Protein AF-0000000086144137 (afdb_homodimer)

Foldseek 3Di:
DDPDDDDDVVVPPPPPLVLVVLVVLQVVQQPPCCCPVPDPFRDHFFFDALLFQPAFEEEEEAQALLLLLLLQVLVVPHPNYHYAYEAQAQAHHALLVQQDAAQAWAQAQVQLAAAPVDGDLPAFFRIHHSVVNSVRSRVSSVVRVSVVRYDYNWAWFAWAADPVQQKIWTWIAHPVGDIDIDMTNFYEYANAFFHADDDDDAAAQVAAAFAEAESSGDDPPDDQALFEEEEEDDDQSCLRNLLVSLPHHNHFYEYAAQAADFAAARPPVVLCVVQVCDLVRTDDPVSSVCVVVPVVSVVVSSVVSQVVQLPQQCLFFPPDPSVVVRQVVSLVVLCVLLVLPNVVSVLRDDPFTPLLADYGNSRRRSNSCNDPRHDYHNFDFNHAHHQATAGPVGDGDGGNYYYYHPGRLGLADDPHFHAFPPRDTQCNVQVFASQAALQFADQGHKSYTYQQHWQQAASTGRSSLSSSLSSVLSSVVVSCCRLQQFSTKHFDNVNSVVVQVVQQVLSVRTSNQTPDFYQQAATRRSHGHNGGTNHHSDGPVVSSVVSNDDPRVRMDTHHDADPVRGDDDSCNSNGSVHHPLSNDPDRDPCSVPVCPDPVNCVPPPDDADPDDSVPDVPCVVPPDDD/DDPDDDDDVVVPPPPPLVLVVLVVLQVVQQPPCPCPPPDPFRDHFFFDALLFQPAFEEEEEAQALLLLLLLQVLVVPHPNYHYAYEAQAQAHHQLLVQQDAAQAWAQAQVQLADAPVDGDLPAFFRIHHSVVNSVRSRVSSVVRVSVVRYDYNWAWFAWAADPVQQKIWTWIAHPVGDIDIDMTNFYEYANAFFHADDDDDAAPQVAAAFAEAESSGDDPPDDQALFEEEEEDDDQSSLRNLQRSLPHHNHFYEYAAQAADFAAARPPVVLCVVQVCPLVRTRDPVSSVCVVVPVVSVVVSSVVSQVVQLPQQCLFFPPDPSVVVRQVVSLVVLCVLLVLPNVVSVLRDDPFTPLLADYGNSRRRSNSCNDPRHDYHNFDFNHAHHQATAGPVGDGDGGNYYYYHPGRLGLADDPHFHAFPPRDTQCRVQVFASQAALQFADQGHKSYTYQQHWQQAASTGRSSLSSSLSSVLSSVVVSCCRLQQFSTKHFDNVNSVVVQVVQQVLSVRTSNQPPDFYQQAATRHSHGHNGGTNHHSDGPVVSSVVSNYDPRVRMDTHHDADPVRGDDDSCNSNGSVHHPLSNDPDRDPCSVPVCPDPVNCVPPPDDADPDDSVPDVPCVVPPDDD

Sequence (1252 aa):
MSAVPGLPEGLIHPPPNNVEAAKTHLGRSQNADWQIEHIEDVWHLHDVPVENQRKMRVIVIGAGYSGVYCGIRIPERLRNCELVIYEKNAGIGGTWYENRYPGAACDIPSHSYQFSFNPRHDWSSLYAPSWEIREYIEDTAKEYGADRFVKLQHEVTECRWSQDLGKWFIKVKKSDGTVLEDSGDVLVSARGLLNTMQWPKIPEFERFEGEVMHSAAFNETYDFRNKRVGIIGSGSSAIQIVPQLQKILGAQLACFIRSKTWISPPFGQRVADEYNLGDGLVIPKEQIAQFESDPKAWFEFRTKIEADANNIHASTLKGTVMQKSAQEMFEQTMKARLAKKPEYYDLLKPNFAPGCRRLTPGPGFLEALVEDNVELIHSGIARMERNGAVTEDGRLHELDALVCATGFYASAAPPFPVVGLEGRTLQEHWHDRAYNYLSLATDNLPNHFFMLGPNGAIAEGSLTMMIESTGDYICKAIRKLQKDNLKSMVVKPRLVRDFTRYCDAYFEGTVFKDNCRSWYRKNGRGMPSEHVTGLWPGSTIHCIEALRSPRWEDYEYEYLPEENGAEVNQMAWLGNGWSVNQLSEQVRDIDLSYYLYPEFQERYFGTPMGGRPEEGEHYRIRPWSYMSAVPGLPEGLIHPPPNNVEAAKTHLGRSQNADWQIEHIEDVWHLHDVPVENQRKMRVIVIGAGYSGVYCGIRIPERLRNCELVIYEKNAGIGGTWYENRYPGAACDIPSHSYQFSFNPRHDWSSLYAPSWEIREYIEDTAKEYGADRFVKLQHEVTECRWSQDLGKWFIKVKKSDGTVLEDSGDVLVSARGLLNTMQWPKIPEFERFEGEVMHSAAFNETYDFRNKRVGIIGSGSSAIQIVPQLQKILGAQLACFIRSKTWISPPFGQRVADEYNLGDGLVIPKEQIAQFESDPKAWFEFRTKIEADANNIHASTLKGTVMQKSAQEMFEQTMKARLAKKPEYYDLLKPNFAPGCRRLTPGPGFLEALVEDNVELIHSGIARMERNGAVTEDGRLHELDALVCATGFYASAAPPFPVVGLEGRTLQEHWHDRAYNYLSLATDNLPNHFFMLGPNGAIAEGSLTMMIESTGDYICKAIRKLQKDNLKSMVVKPRLVRDFTRYCDAYFEGTVFKDNCRSWYRKNGRGMPSEHVTGLWPGSTIHCIEALRSPRWEDYEYEYLPEENGAEVNQMAWLGNGWSVNQLSEQVRDIDLSYYLYPEFQERYFGTPMGGRPEEGEHYRIRPWSY

Solvent-accessible surface area (backbone atoms only — not comparable to full-atom values): 62998 Å² total; per-residue (Å²): 100,40,28,47,64,37,65,51,49,74,66,48,49,74,74,62,61,43,56,58,32,50,51,47,26,51,56,38,25,63,66,46,79,66,66,48,87,80,55,87,59,77,76,70,75,36,95,37,34,35,68,32,62,50,80,44,30,40,38,33,35,21,39,18,75,53,25,34,48,48,40,33,48,46,47,36,45,44,63,56,51,49,66,41,27,35,16,55,44,89,61,57,17,40,59,37,60,45,33,68,35,61,63,37,46,46,78,51,52,38,76,46,65,42,52,80,74,58,76,70,71,72,60,63,20,43,47,28,42,22,66,60,54,17,46,51,48,38,48,49,20,54,44,30,39,15,52,80,36,50,40,60,30,24,32,75,56,34,36,36,50,36,80,89,76,33,29,38,38,34,36,30,34,35,82,88,67,52,73,44,78,50,70,26,48,32,43,35,44,20,60,56,46,67,66,47,75,34,78,80,92,43,50,54,55,82,47,38,68,42,53,74,28,35,44,62,57,45,64,82,80,67,78,59,65,61,29,31,34,34,34,37,39,73,44,65,59,28,32,28,32,48,36,52,52,61,70,37,61,66,24,32,38,40,36,37,34,63,68,50,50,70,57,34,66,71,54,38,39,53,56,34,59,76,65,62,28,65,92,78,35,40,49,50,70,68,56,33,52,42,30,72,75,31,62,63,62,35,49,51,53,48,37,48,55,36,16,47,28,50,66,50,54,47,38,47,24,49,86,22,70,46,24,54,51,48,42,52,48,39,51,52,50,45,48,61,52,23,57,88,39,56,71,54,43,70,64,28,56,52,96,43,53,64,52,30,39,78,46,31,34,37,81,53,25,56,56,35,52,56,35,88,50,30,42,80,34,53,59,47,69,55,30,38,34,54,53,26,41,25,28,64,87,65,51,74,45,69,30,47,29,38,40,39,27,54,60,46,44,26,43,33,51,68,98,41,57,40,27,22,58,95,68,43,35,45,54,67,69,12,48,77,35,50,69,31,38,93,19,28,34,35,62,49,35,63,36,39,37,36,41,55,28,37,27,38,35,32,47,27,29,43,42,40,51,50,45,50,30,50,49,51,42,48,50,34,51,52,44,48,36,38,28,58,47,37,40,38,43,30,42,37,60,68,54,28,53,38,40,48,51,50,39,56,35,53,41,59,17,23,22,65,60,38,85,64,88,30,72,41,18,20,15,11,75,37,40,81,46,92,49,72,29,30,42,37,71,40,32,44,66,22,47,43,60,64,39,66,46,83,64,53,57,52,41,44,76,41,65,48,75,41,92,83,70,36,80,66,62,88,52,44,35,52,21,62,22,36,32,59,44,69,53,40,94,77,67,51,54,59,48,48,28,41,71,68,37,64,73,43,22,60,44,74,68,48,67,79,45,70,42,53,22,56,71,42,62,66,45,67,57,52,65,58,75,99,98,41,27,49,64,35,65,53,50,75,64,49,47,73,72,62,61,43,57,58,32,51,51,48,25,50,56,38,27,64,66,47,78,70,65,51,86,82,56,86,60,81,76,71,73,36,93,37,33,35,66,31,61,50,80,44,31,40,38,33,36,22,39,19,75,52,25,35,48,49,40,34,49,46,49,37,47,44,62,55,51,48,65,40,26,35,16,55,44,88,61,56,18,40,57,36,60,45,33,67,35,60,63,38,45,46,76,51,53,39,76,46,64,44,52,80,73,59,75,69,69,72,59,63,20,42,46,28,43,22,66,59,53,16,47,50,49,38,49,49,19,54,45,30,39,15,53,79,34,51,39,60,29,24,31,75,56,35,38,36,51,35,80,90,75,34,30,38,39,34,34,30,34,35,81,88,66,53,72,44,78,51,70,24,49,30,43,34,44,21,59,56,46,68,66,46,76,32,77,78,91,44,48,53,56,82,47,37,69,44,53,75,29,37,43,60,58,44,65,81,80,66,78,58,60,64,30,31,34,33,33,36,38,73,44,68,59,28,30,29,31,49,36,51,52,60,70,38,61,66,24,32,40,40,36,37,35,63,68,51,49,71,56,34,66,72,55,37,38,51,57,33,59,76,64,63,27,65,93,78,35,40,49,50,70,67,56,35,52,43,29,71,76,31,62,65,61,35,49,53,52,47,38,49,54,36,18,48,27,50,65,48,58,48,39,47,24,48,86,22,72,46,24,54,50,50,42,51,47,40,50,54,50,45,48,63,50,24,57,89,41,55,70,54,42,71,66,28,57,52,98,44,52,65,51,30,38,77,49,33,36,36,81,52,25,55,56,35,52,56,34,89,50,29,44,80,35,54,58,48,67,54,28,38,33,54,53,26,40,26,28,66,87,64,50,74,43,70,31,48,30,37,40,38,28,56,58,46,45,25,41,33,51,67,97,40,57,40,27,22,59,95,69,43,34,44,55,67,68,13,46,76,34,50,70,31,36,94,20,27,33,34,60,49,36,63,36,40,38,35,41,55,26,38,26,37,33,30,46,28,31,44,42,42,51,49,46,51,29,48,49,51,43,49,50,35,50,52,45,47,35,36,28,58,49,36,41,38,42,30,43,36,59,66,54,28,53,40,39,48,51,48,40,55,35,54,42,59,18,22,22,62,59,39,85,66,88,30,70,41,18,19,16,10,76,38,41,83,46,92,49,73,29,31,42,36,70,40,34,43,68,22,47,44,60,65,38,64,46,84,65,54,57,52,42,46,76,42,67,48,76,40,90,84,70,36,78,67,62,88,51,44,36,53,21,61,24,36,32,61,45,68,52,41,94,77,68,51,54,59,47,48,28,42,71,67,38,65,73,45,23,60,44,74,68,49,67,79,45,69,44,53,21,55,70,42,63,66,45,67,58,51,65,58,74,100

Organism: NCBI:txid717836

pLDDT: mean 92.18, std 10.8, range [37.97, 98.94]

Structure (mmCIF, N/CA/C/O backbone):
data_AF-0000000086144137-model_v1
#
loop_
_entity.id
_entity.type
_entity.pdbx_description
1 polymer 'L-ornithine N(5)-oxygenase'
#
loop_
_atom_site.group_PDB
_atom_site.id
_atom_site.type_symbol
_atom_site.label_atom_id
_atom_site.label_alt_id
_atom_site.label_comp_id
_atom_site.label_asym_id
_atom_site.label_entity_id
_atom_site.label_seq_id
_atom_site.pdbx_PDB_ins_code
_atom_site.Cartn_x
_atom_site.Cartn_y
_atom_site.Cartn_z
_atom_site.occupancy
_atom_site.B_iso_or_equiv
_atom_site.auth_seq_id
_atom_site.auth_comp_id
_atom_site.auth_asym_id
_atom_site.auth_atom_id
_atom_site.pdbx_PDB_model_num
ATOM 1 N N . MET A 1 1 ? -2.119 22.734 14.25 1 42.25 1 MET A N 1
ATOM 2 C CA . MET A 1 1 ? -3.094 22.797 15.336 1 42.25 1 MET A CA 1
ATOM 3 C C . MET A 1 1 ? -4.516 22.797 14.789 1 42.25 1 MET A C 1
ATOM 5 O O . MET A 1 1 ? -4.758 23.297 13.688 1 42.25 1 MET A O 1
ATOM 9 N N . SER A 1 2 ? -5.207 21.922 15.422 1 49.53 2 SER A N 1
ATOM 10 C CA . SER A 1 2 ? -6.625 21.859 15.078 1 49.53 2 SER A CA 1
ATOM 11 C C . SER A 1 2 ? -7.301 23.219 15.266 1 49.53 2 SER A C 1
ATOM 13 O O . SER A 1 2 ? -6.969 23.953 16.188 1 49.53 2 SER A O 1
ATOM 15 N N . ALA A 1 3 ? -8.055 23.641 14.312 1 48.84 3 ALA A N 1
ATOM 16 C CA . ALA A 1 3 ? -8.734 24.938 14.273 1 48.84 3 ALA A CA 1
ATOM 17 C C . ALA A 1 3 ? -9.859 25 15.297 1 48.84 3 ALA A C 1
ATOM 19 O O . ALA A 1 3 ? -10.133 26.062 15.859 1 48.84 3 ALA A O 1
ATOM 20 N N . VAL A 1 4 ? -10.57 23.828 15.547 1 51.34 4 VAL A N 1
ATOM 21 C CA . VAL A 1 4 ? -11.773 23.875 16.375 1 51.34 4 VAL A CA 1
ATOM 22 C C . VAL A 1 4 ? -11.57 23.031 17.625 1 51.34 4 VAL A C 1
ATOM 24 O O . VAL A 1 4 ? -11.32 21.828 17.547 1 51.34 4 VAL A O 1
ATOM 27 N N . PRO A 1 5 ? -11.625 23.734 18.75 1 53.47 5 PRO A N 1
ATOM 28 C CA . PRO A 1 5 ? -11.531 22.969 20 1 53.47 5 PRO A CA 1
ATOM 29 C C . PRO A 1 5 ? -12.758 22.094 20.25 1 53.47 5 PRO A C 1
ATOM 31 O O . PRO A 1 5 ? -13.789 22.266 19.594 1 53.47 5 PRO A O 1
ATOM 34 N N . GLY A 1 6 ? -12.656 21 21.062 1 54.62 6 GLY A N 1
ATOM 35 C CA . GLY A 1 6 ? -13.75 20.109 21.422 1 54.62 6 GLY A CA 1
ATOM 36 C C . GLY A 1 6 ? -14.945 20.828 22 1 54.62 6 GLY A C 1
ATOM 37 O O . GLY A 1 6 ? -14.789 21.797 22.75 1 54.62 6 GLY A O 1
ATOM 38 N N . LEU A 1 7 ? -16.203 20.781 21.438 1 60.25 7 LEU A N 1
ATOM 39 C CA . LEU A 1 7 ? -17.469 21.375 21.844 1 60.25 7 LEU A CA 1
ATOM 40 C C . LEU A 1 7 ? -18.078 20.609 23.016 1 60.25 7 LEU A C 1
ATOM 42 O O . LEU A 1 7 ? -17.781 19.438 23.219 1 60.25 7 LEU A O 1
ATOM 46 N N . PRO A 1 8 ? -18.75 21.359 23.875 1 56.44 8 PRO A N 1
ATOM 47 C CA . PRO A 1 8 ? -19.438 20.672 24.969 1 56.44 8 PRO A CA 1
ATOM 48 C C . PRO A 1 8 ? -20.266 19.484 24.5 1 56.44 8 PRO A C 1
ATOM 50 O O . PRO A 1 8 ? -20.734 19.469 23.344 1 56.44 8 PRO A O 1
ATOM 53 N N . GLU A 1 9 ? -20.484 18.484 25.453 1 52.38 9 GLU A N 1
ATOM 54 C CA . GLU A 1 9 ? -21.125 17.203 25.172 1 52.38 9 GLU A CA 1
ATOM 55 C C . GLU A 1 9 ? -22.516 17.391 24.562 1 52.38 9 GLU A C 1
ATOM 57 O O . GLU A 1 9 ? -22.922 16.641 23.672 1 52.38 9 GLU A O 1
ATOM 62 N N . GLY A 1 10 ? -23.234 18.312 25.172 1 51.75 10 GLY A N 1
ATOM 63 C CA . GLY A 1 10 ? -24.594 18.484 24.688 1 51.75 10 GLY A CA 1
ATOM 64 C C . GLY A 1 10 ? -24.672 18.828 23.219 1 51.75 10 GLY A C 1
ATOM 65 O O . GLY A 1 10 ? -25.719 18.656 22.578 1 51.75 10 GLY A O 1
ATOM 66 N N . LEU A 1 11 ? -23.703 19.344 22.75 1 53.28 11 LEU A N 1
ATOM 67 C CA . LEU A 1 11 ? -23.672 19.688 21.344 1 53.28 11 LEU A CA 1
ATOM 68 C C . LEU A 1 11 ? -23.141 18.531 20.5 1 53.28 11 LEU A C 1
ATOM 70 O O . LEU A 1 11 ? -23.328 18.5 19.281 1 53.28 11 LEU A O 1
ATOM 74 N N . ILE A 1 12 ? -22.438 17.734 21.203 1 53.16 12 ILE A N 1
ATOM 75 C CA . ILE A 1 12 ? -21.859 16.594 20.516 1 53.16 12 ILE A CA 1
ATOM 76 C C . ILE A 1 12 ? -22.797 15.383 20.656 1 53.16 12 ILE A C 1
ATOM 78 O O . ILE A 1 12 ? -22.734 14.453 19.844 1 53.16 12 ILE A O 1
ATOM 82 N N . HIS A 1 13 ? -23.656 15.289 21.828 1 48.94 13 HIS A N 1
ATOM 83 C CA . HIS A 1 13 ? -24.641 14.234 22.062 1 48.94 13 HIS A CA 1
ATOM 84 C C . HIS A 1 13 ? -26.062 14.781 21.969 1 48.94 13 HIS A C 1
ATOM 86 O O . HIS A 1 13 ? -26.359 15.844 22.531 1 48.94 13 HIS A O 1
ATOM 92 N N . PRO A 1 14 ? -27.203 14.055 21.266 1 49.88 14 PRO A N 1
ATOM 93 C CA . PRO A 1 14 ? -27.078 12.852 20.438 1 49.88 14 PRO A CA 1
ATOM 94 C C . PRO A 1 14 ? -26.156 13.055 19.234 1 49.88 14 PRO A C 1
ATOM 96 O O . PRO A 1 14 ? -25.891 14.195 18.844 1 49.88 14 PRO A O 1
ATOM 99 N N . PRO A 1 15 ? -25.625 11.93 18.734 1 55.5 15 PRO A N 1
ATOM 100 C CA . PRO A 1 15 ? -24.656 11.922 17.641 1 55.5 15 PRO A CA 1
ATOM 101 C C . PRO A 1 15 ? -25.047 12.859 16.5 1 55.5 15 PRO A C 1
ATOM 103 O O . PRO A 1 15 ? -26.203 12.852 16.062 1 55.5 15 PRO A O 1
ATOM 106 N N . PRO A 1 16 ? -24.297 14 16.406 1 61.91 16 PRO A N 1
ATOM 107 C CA . PRO A 1 16 ? -24.547 14.914 15.289 1 61.91 16 PRO A CA 1
ATOM 108 C C . PRO A 1 16 ? -24.906 14.195 14 1 61.91 16 PRO A C 1
ATOM 110 O O . PRO A 1 16 ? -24.453 13.07 13.766 1 61.91 16 PRO A O 1
ATOM 113 N N . ASN A 1 17 ? -26.094 14.555 13.523 1 81.69 17 ASN A N 1
ATOM 114 C CA . ASN A 1 17 ? -26.438 14.016 12.219 1 81.69 17 ASN A CA 1
ATOM 115 C C . ASN A 1 17 ? -25.453 14.461 11.141 1 81.69 17 ASN A C 1
ATOM 117 O O . ASN A 1 17 ? -25.703 15.43 10.422 1 81.69 17 ASN A O 1
ATOM 121 N N . ASN A 1 18 ? -24.281 13.781 11.156 1 90 18 ASN A N 1
ATOM 122 C CA . ASN A 1 18 ? -23.203 14.117 10.242 1 90 18 ASN A CA 1
ATOM 123 C C . ASN A 1 18 ? -23.641 14.008 8.781 1 90 18 ASN A C 1
ATOM 125 O O . ASN A 1 18 ? -23.125 14.727 7.918 1 90 18 ASN A O 1
ATOM 129 N N . VAL A 1 19 ? -24.625 13.117 8.578 1 91.56 19 VAL A N 1
ATOM 130 C CA . VAL A 1 19 ? -25.125 12.953 7.223 1 91.56 19 VAL A CA 1
ATOM 131 C C . VAL A 1 19 ? -25.844 14.227 6.777 1 91.56 19 VAL A C 1
ATOM 133 O O . VAL A 1 19 ? -25.641 14.695 5.652 1 91.56 19 VAL A O 1
ATOM 136 N N . GLU A 1 20 ? -26.656 14.719 7.711 1 91.44 20 GLU A N 1
ATOM 137 C CA . GLU A 1 20 ? -27.328 15.977 7.406 1 91.44 20 GLU A CA 1
ATOM 138 C C . GLU A 1 20 ? -26.344 17.125 7.254 1 91.44 20 GLU A C 1
ATOM 140 O O . GLU A 1 20 ? -26.516 18 6.398 1 91.44 20 GLU A O 1
ATOM 145 N N . ALA A 1 21 ? -25.344 17.156 8.062 1 93.31 21 ALA A N 1
ATOM 146 C CA . ALA A 1 21 ? -24.312 18.172 7.969 1 93.31 21 ALA A CA 1
ATOM 147 C C . ALA A 1 21 ? -23.609 18.125 6.613 1 93.31 21 ALA A C 1
ATOM 149 O O . ALA A 1 21 ? -23.328 19.172 6.008 1 93.31 21 ALA A O 1
ATOM 150 N N . ALA A 1 22 ? -23.281 16.922 6.164 1 93.88 22 ALA A N 1
ATOM 151 C CA . ALA A 1 22 ? -22.641 16.734 4.859 1 93.88 22 ALA A CA 1
ATOM 152 C C . ALA A 1 22 ? -23.516 17.281 3.738 1 93.88 22 ALA A C 1
ATOM 154 O O . ALA A 1 22 ? -23.031 17.953 2.826 1 93.88 22 ALA A O 1
ATOM 155 N N . LYS A 1 23 ? -24.812 17 3.834 1 92.75 23 LYS A N 1
ATOM 156 C CA . LYS A 1 23 ? -25.75 17.484 2.824 1 92.75 23 LYS A CA 1
ATOM 157 C C . LYS A 1 23 ? -25.844 19 2.824 1 92.75 23 LYS A C 1
ATOM 159 O O . LYS A 1 23 ? -25.922 19.625 1.763 1 92.75 23 LYS A O 1
ATOM 164 N N . THR A 1 24 ? -25.875 19.531 3.99 1 92.69 24 THR A N 1
ATOM 165 C CA . THR A 1 24 ? -25.906 20.984 4.125 1 92.69 24 THR A CA 1
ATOM 166 C C . THR A 1 24 ? -24.688 21.609 3.473 1 92.69 24 THR A C 1
ATOM 168 O O . THR A 1 24 ? -24.812 22.594 2.729 1 92.69 24 THR A O 1
ATOM 171 N N . HIS A 1 25 ? -23.578 21.062 3.707 1 93.94 25 HIS A N 1
ATOM 172 C CA . HIS A 1 25 ? -22.328 21.547 3.156 1 93.94 25 HIS A CA 1
ATOM 173 C C . HIS A 1 25 ? -22.312 21.438 1.635 1 93.94 25 HIS A C 1
ATOM 175 O O . HIS A 1 25 ? -21.906 22.391 0.945 1 93.94 25 HIS A O 1
ATOM 181 N N . LEU A 1 26 ? -22.719 20.328 1.096 1 92.25 26 LEU A N 1
ATOM 182 C CA . LEU A 1 26 ? -22.719 20.109 -0.345 1 92.25 26 LEU A CA 1
ATOM 183 C C . LEU A 1 26 ? -23.641 21.094 -1.049 1 92.25 26 LEU A C 1
ATOM 185 O O . LEU A 1 26 ? -23.344 21.562 -2.143 1 92.25 26 LEU A O 1
ATOM 189 N N . GLY A 1 27 ? -24.812 21.312 -0.446 1 87.88 27 GLY A N 1
ATOM 190 C CA . GLY A 1 27 ? -25.719 22.281 -1.005 1 87.88 27 GLY A CA 1
ATOM 191 C C . GLY A 1 27 ? -25.109 23.672 -1.135 1 87.88 27 GLY A C 1
ATOM 192 O O . GLY A 1 27 ? -25.328 24.359 -2.137 1 87.88 27 GLY A O 1
ATOM 193 N N . ARG A 1 28 ? -24.328 24.016 -0.23 1 85.25 28 ARG A N 1
ATOM 194 C CA . ARG A 1 28 ? -23.703 25.328 -0.221 1 85.25 28 ARG A CA 1
ATOM 195 C C . ARG A 1 28 ? -22.516 25.375 -1.188 1 85.25 28 ARG A C 1
ATOM 197 O O . ARG A 1 28 ? -22.25 26.406 -1.798 1 85.25 28 ARG A O 1
ATOM 204 N N . SER A 1 29 ? -21.797 24.375 -1.307 1 83.81 29 SER A N 1
ATOM 205 C CA . SER A 1 29 ? -20.672 24.281 -2.227 1 83.81 29 SER A CA 1
ATOM 206 C C . SER A 1 29 ? -21.125 24.438 -3.674 1 83.81 29 SER A C 1
ATOM 208 O O . SER A 1 29 ? -20.438 25.062 -4.484 1 83.81 29 SER A O 1
ATOM 210 N N . GLN A 1 30 ? -22.203 23.812 -3.992 1 76.25 30 GLN A N 1
ATOM 211 C CA . GLN A 1 30 ? -22.734 23.797 -5.352 1 76.25 30 GLN A CA 1
ATOM 212 C C . GLN A 1 30 ? -23.312 25.172 -5.723 1 76.25 30 GLN A C 1
ATOM 214 O O . GLN A 1 30 ? -23.203 25.609 -6.867 1 76.25 30 GLN A O 1
ATOM 219 N N . ASN A 1 31 ? -23.953 25.828 -4.809 1 59.19 31 ASN A N 1
ATOM 220 C CA . ASN A 1 31 ? -24.656 27.078 -5.078 1 59.19 31 ASN A CA 1
ATOM 221 C C . ASN A 1 31 ? -23.703 28.266 -5.121 1 59.19 31 ASN A C 1
ATOM 223 O O . ASN A 1 31 ? -24.094 29.391 -5.441 1 59.19 31 ASN A O 1
ATOM 227 N N . ALA A 1 32 ? -22.578 27.953 -4.73 1 56.78 32 ALA A N 1
ATOM 228 C CA . ALA A 1 32 ? -21.594 29.047 -4.754 1 56.78 32 ALA A CA 1
ATOM 229 C C . ALA A 1 32 ? -21.188 29.391 -6.188 1 56.78 32 ALA A C 1
ATOM 231 O O . ALA A 1 32 ? -20.984 28.484 -7.008 1 56.78 32 ALA A O 1
ATOM 232 N N . ASP A 1 33 ? -21.984 30.344 -6.891 1 47.06 33 ASP A N 1
ATOM 233 C CA . ASP A 1 33 ? -21.672 30.891 -8.203 1 47.06 33 ASP A CA 1
ATOM 234 C C . ASP A 1 33 ? -20.156 30.906 -8.438 1 47.06 33 ASP A C 1
ATOM 236 O O . ASP A 1 33 ? -19.484 31.875 -8.078 1 47.06 33 ASP A O 1
ATOM 240 N N . TRP A 1 34 ? -19.547 29.75 -8.32 1 47.44 34 TRP A N 1
ATOM 241 C CA . TRP A 1 34 ? -18.109 29.734 -8.594 1 47.44 34 TRP A CA 1
ATOM 242 C C . TRP A 1 34 ? -17.812 30.25 -10 1 47.44 34 TRP A C 1
ATOM 244 O O . TRP A 1 34 ? -17.984 29.516 -10.984 1 47.44 34 TRP A O 1
ATOM 254 N N . GLN A 1 35 ? -18.375 31.375 -10.305 1 39.25 35 GLN A N 1
ATOM 255 C CA . GLN A 1 35 ? -17.953 31.922 -11.594 1 39.25 35 GLN A CA 1
ATOM 256 C C . GLN A 1 35 ? -16.422 31.984 -11.688 1 39.25 35 GLN A C 1
ATOM 258 O O . GLN A 1 35 ? -15.797 32.844 -11.086 1 39.25 35 GLN A O 1
ATOM 263 N N . ILE A 1 36 ? -15.773 30.859 -11.523 1 42.06 36 ILE A N 1
ATOM 264 C CA . ILE A 1 36 ? -14.438 31.109 -12.055 1 42.06 36 ILE A CA 1
ATOM 265 C C . ILE A 1 36 ? -14.539 31.797 -13.414 1 42.06 36 ILE A C 1
ATOM 267 O O . ILE A 1 36 ? -15.32 31.375 -14.273 1 42.06 36 ILE A O 1
ATOM 271 N N . GLU A 1 37 ? -14.234 33 -13.477 1 41.44 37 GLU A N 1
ATOM 272 C CA . GLU A 1 37 ? -14.398 33.812 -14.672 1 41.44 37 GLU A CA 1
ATOM 273 C C . GLU A 1 37 ? -14.477 32.969 -15.93 1 41.44 37 GLU A C 1
ATOM 275 O O . GLU A 1 37 ? -15.258 33.25 -16.844 1 41.44 37 GLU A O 1
ATOM 280 N N . HIS A 1 38 ? -13.445 32.188 -16.297 1 38.44 38 HIS A N 1
ATOM 281 C CA . HIS A 1 38 ? -13.297 31.656 -17.641 1 38.44 38 HIS A CA 1
ATOM 282 C C . HIS A 1 38 ? -13.836 30.234 -17.719 1 38.44 38 HIS A C 1
ATOM 284 O O . HIS A 1 38 ? -13.766 29.594 -18.766 1 38.44 38 HIS A O 1
ATOM 290 N N . ILE A 1 39 ? -13.883 29.469 -16.656 1 44.97 39 ILE A N 1
ATOM 291 C CA . ILE A 1 39 ? -14.281 28.094 -16.969 1 44.97 39 ILE A CA 1
ATOM 292 C C . ILE A 1 39 ? -15.773 27.938 -16.719 1 44.97 39 ILE A C 1
ATOM 294 O O . ILE A 1 39 ? -16.234 28.094 -15.586 1 44.97 39 ILE A O 1
ATOM 298 N N . GLU A 1 40 ? -16.594 28.031 -17.625 1 47.94 40 GLU A N 1
ATOM 299 C CA . GLU A 1 40 ? -18.016 27.719 -17.719 1 47.94 40 GLU A CA 1
ATOM 300 C C . GLU A 1 40 ? -18.359 26.469 -16.922 1 47.94 40 GLU A C 1
ATOM 302 O O . GLU A 1 40 ? -19.516 26.25 -16.578 1 47.94 40 GLU A O 1
ATOM 307 N N . ASP A 1 41 ? -17.453 25.484 -16.703 1 59.25 41 ASP A N 1
ATOM 308 C CA . ASP A 1 41 ? -17.828 24.156 -16.266 1 59.25 41 ASP A CA 1
ATOM 309 C C . ASP A 1 41 ? -17.812 24.062 -14.734 1 59.25 41 ASP A C 1
ATOM 311 O O . ASP A 1 41 ? -16.781 24.328 -14.109 1 59.25 41 ASP A O 1
ATOM 315 N N . VAL A 1 42 ? -19.016 24.078 -14.133 1 64.31 42 VAL A N 1
ATOM 316 C CA . VAL A 1 42 ? -19.219 24.031 -12.688 1 64.31 42 VAL A CA 1
ATOM 317 C C . VAL A 1 42 ? -18.562 22.797 -12.102 1 64.31 42 VAL A C 1
ATOM 319 O O . VAL A 1 42 ? -18.828 21.672 -12.523 1 64.31 42 VAL A O 1
ATOM 322 N N . TRP A 1 43 ? -17.469 22.953 -11.352 1 80.44 43 TRP A N 1
ATOM 323 C CA . TRP A 1 43 ? -16.766 21.922 -10.586 1 80.44 43 TRP A CA 1
ATOM 324 C C . TRP A 1 43 ? -17.562 21.531 -9.344 1 80.44 43 TRP A C 1
ATOM 326 O O . TRP A 1 43 ? -17.938 22.406 -8.555 1 80.44 43 TRP A O 1
ATOM 336 N N . HIS A 1 44 ? -17.938 20.234 -9.266 1 85.94 44 HIS A N 1
ATOM 337 C CA . HIS A 1 44 ? -18.734 19.781 -8.133 1 85.94 44 HIS A CA 1
ATOM 338 C C . HIS A 1 44 ? -17.984 18.734 -7.312 1 85.94 44 HIS A C 1
ATOM 340 O O . HIS A 1 44 ? -17.266 17.891 -7.871 1 85.94 44 HIS A O 1
ATOM 346 N N . LEU A 1 45 ? -18.234 18.875 -6 1 92.69 45 LEU A N 1
ATOM 347 C CA . LEU A 1 45 ? -17.781 17.797 -5.125 1 92.69 45 LEU A CA 1
ATOM 348 C C . LEU A 1 45 ? -18.641 16.547 -5.309 1 92.69 45 LEU A C 1
ATOM 350 O O . LEU A 1 45 ? -19.859 16.656 -5.473 1 92.69 45 LEU A O 1
ATOM 354 N N . HIS A 1 46 ? -18.031 15.438 -5.332 1 93.81 46 HIS A N 1
ATOM 355 C CA . HIS A 1 46 ? -18.812 14.203 -5.305 1 93.81 46 HIS A CA 1
ATOM 356 C C . HIS A 1 46 ? -19.359 13.938 -3.91 1 93.81 46 HIS A C 1
ATOM 358 O O . HIS A 1 46 ? -18.641 14.062 -2.914 1 93.81 46 HIS A O 1
ATOM 364 N N . ASP A 1 47 ? -20.656 13.617 -3.809 1 94.19 47 ASP A N 1
ATOM 365 C CA . ASP A 1 47 ? -21.328 13.367 -2.533 1 94.19 47 ASP A CA 1
ATOM 366 C C . ASP A 1 47 ? -21.094 11.938 -2.059 1 94.19 47 ASP A C 1
ATOM 368 O O . ASP A 1 47 ? -22.031 11.164 -1.906 1 94.19 47 ASP A O 1
ATOM 372 N N . VAL A 1 48 ? -19.891 11.57 -1.802 1 95.94 48 VAL A N 1
ATOM 373 C CA . VAL A 1 48 ? -19.484 10.281 -1.27 1 95.94 48 VAL A CA 1
ATOM 374 C C . VAL A 1 48 ? -18.328 10.469 -0.288 1 95.94 48 VAL A C 1
ATOM 376 O O . VAL A 1 48 ? -17.531 11.398 -0.43 1 95.94 48 VAL A O 1
ATOM 379 N N . PRO A 1 49 ? -18.281 9.633 0.745 1 97.38 49 PRO A N 1
ATOM 380 C CA . PRO A 1 49 ? -17.094 9.703 1.602 1 97.38 49 PRO A CA 1
ATOM 381 C C . PRO A 1 49 ? -15.82 9.281 0.876 1 97.38 49 PRO A C 1
ATOM 383 O O . PRO A 1 49 ? -15.883 8.711 -0.215 1 97.38 49 PRO A O 1
ATOM 386 N N . VAL A 1 50 ? -14.672 9.555 1.441 1 98.12 50 VAL A N 1
ATOM 387 C CA . VAL A 1 50 ? -13.367 9.414 0.805 1 98.12 50 VAL A CA 1
ATOM 388 C C . VAL A 1 50 ? -13.094 7.941 0.503 1 98.12 50 VAL A C 1
ATOM 390 O O . VAL A 1 50 ? -12.32 7.617 -0.399 1 98.12 50 VAL A O 1
ATOM 393 N N . GLU A 1 51 ? -13.734 6.992 1.174 1 97.25 51 GLU A N 1
ATOM 394 C CA . GLU A 1 51 ? -13.531 5.574 0.876 1 97.25 51 GLU A CA 1
ATOM 395 C C . GLU A 1 51 ? -14.203 5.188 -0.439 1 97.25 51 GLU A C 1
ATOM 397 O O . GLU A 1 51 ? -13.727 4.301 -1.147 1 97.25 51 GLU A O 1
ATOM 402 N N . ASN A 1 52 ? -15.266 5.938 -0.802 1 95.69 52 ASN A N 1
ATOM 403 C CA . ASN A 1 52 ? -15.977 5.734 -2.057 1 95.69 52 ASN A CA 1
ATOM 404 C C . ASN A 1 52 ? -16.156 4.254 -2.369 1 95.69 52 ASN A C 1
ATOM 406 O O . ASN A 1 52 ? -15.305 3.643 -3.012 1 95.69 52 ASN A O 1
ATOM 410 N N . GLN A 1 53 ? -17.234 3.676 -2.09 1 96.06 53 GLN A N 1
ATOM 411 C CA . GLN A 1 53 ? -17.578 2.275 -2.326 1 96.06 53 GLN A CA 1
ATOM 412 C C . GLN A 1 53 ? -18.688 2.145 -3.359 1 96.06 53 GLN A C 1
ATOM 414 O O . GLN A 1 53 ? -19.688 1.479 -3.113 1 96.06 53 GLN A O 1
ATOM 419 N N . ARG A 1 54 ? -18.391 2.791 -4.516 1 96.56 54 ARG A N 1
ATOM 420 C CA . ARG A 1 54 ? -19.406 2.678 -5.562 1 96.56 54 ARG A CA 1
ATOM 421 C C . ARG A 1 54 ? -19.672 1.216 -5.914 1 96.56 54 ARG A C 1
ATOM 423 O O . ARG A 1 54 ? -18.828 0.351 -5.66 1 96.56 54 ARG A O 1
ATOM 430 N N . LYS A 1 55 ? -20.781 0.928 -6.469 1 97.56 55 LYS A N 1
ATOM 431 C CA . LYS A 1 55 ? -21.156 -0.444 -6.793 1 97.56 55 LYS A CA 1
ATOM 432 C C . LYS A 1 55 ? -20.281 -1.006 -7.91 1 97.56 55 LYS A C 1
ATOM 434 O O . LYS A 1 55 ? -20.031 -0.332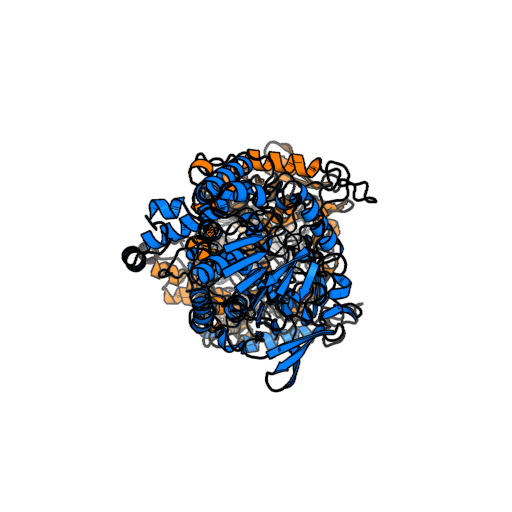 -8.914 1 97.56 55 LYS A O 1
ATOM 439 N N . MET A 1 56 ? -19.781 -2.178 -7.742 1 98 56 MET A N 1
ATOM 440 C CA . MET A 1 56 ? -18.984 -2.928 -8.719 1 98 56 MET A CA 1
ATOM 441 C C . MET A 1 56 ? -19.531 -4.344 -8.883 1 98 56 MET A C 1
ATOM 443 O O . MET A 1 56 ? -20.172 -4.875 -7.98 1 98 56 MET A O 1
ATOM 447 N N . ARG A 1 57 ? -19.328 -4.875 -10.008 1 98.75 57 ARG A N 1
ATOM 448 C CA . ARG A 1 57 ? -19.609 -6.289 -10.234 1 98.75 57 ARG A CA 1
ATOM 449 C C . ARG A 1 57 ? -18.406 -7.008 -10.812 1 98.75 57 ARG A C 1
ATOM 451 O O . ARG A 1 57 ? -17.828 -6.574 -11.812 1 98.75 57 ARG A O 1
ATOM 458 N N . VAL A 1 58 ? -18 -8.109 -10.18 1 98.94 58 VAL A N 1
ATOM 459 C CA . VAL A 1 58 ? -16.828 -8.891 -10.578 1 98.94 58 VAL A CA 1
ATOM 460 C C . VAL A 1 58 ? -17.266 -10.297 -10.992 1 98.94 58 VAL A C 1
ATOM 462 O O . VAL A 1 58 ? -18.031 -10.945 -10.281 1 98.94 58 VAL A O 1
ATOM 465 N N . ILE A 1 59 ? -16.812 -10.727 -12.156 1 98.94 59 ILE A N 1
ATOM 466 C CA . ILE A 1 59 ? -17.047 -12.078 -12.648 1 98.94 59 ILE A CA 1
ATOM 467 C C . ILE A 1 59 ? -15.742 -12.859 -12.656 1 98.94 59 ILE A C 1
ATOM 469 O O . ILE A 1 59 ? -14.734 -12.398 -13.195 1 98.94 59 ILE A O 1
ATOM 473 N N . VAL A 1 60 ? -15.773 -14.016 -12.008 1 98.94 60 VAL A N 1
ATOM 474 C CA . VAL A 1 60 ? -14.617 -14.898 -11.961 1 98.94 60 VAL A CA 1
ATOM 475 C C . VAL A 1 60 ? -14.93 -16.203 -12.703 1 98.94 60 VAL A C 1
ATOM 477 O O . VAL A 1 60 ? -16.016 -16.766 -12.547 1 98.94 60 VAL A O 1
ATOM 480 N N . ILE A 1 61 ? -13.977 -16.641 -13.539 1 98.81 61 ILE A N 1
ATOM 481 C CA . ILE A 1 61 ? -14.156 -17.891 -14.273 1 98.81 61 ILE A CA 1
ATOM 482 C C . ILE A 1 61 ? -13.273 -18.969 -13.664 1 98.81 61 ILE A C 1
ATOM 484 O O . ILE A 1 61 ? -12.047 -18.938 -13.789 1 98.81 61 ILE A O 1
ATOM 488 N N . GLY A 1 62 ? -13.891 -19.984 -13.031 1 98.56 62 GLY A N 1
ATOM 489 C CA . GLY A 1 62 ? -13.156 -21.094 -12.445 1 98.56 62 GLY A CA 1
ATOM 490 C C . GLY A 1 62 ? -13.211 -21.109 -10.93 1 98.56 62 GLY A C 1
ATOM 491 O O . GLY A 1 62 ? -13.062 -20.078 -10.289 1 98.56 62 GLY A O 1
ATOM 492 N N . ALA A 1 63 ? -13.438 -22.328 -10.391 1 98.62 63 ALA A N 1
ATOM 493 C CA . ALA A 1 63 ? -13.555 -22.484 -8.938 1 98.62 63 ALA A CA 1
ATOM 494 C C . ALA A 1 63 ? -12.539 -23.484 -8.414 1 98.62 63 ALA A C 1
ATOM 496 O O . ALA A 1 63 ? -12.883 -24.391 -7.652 1 98.62 63 ALA A O 1
ATOM 497 N N . GLY A 1 64 ? -11.32 -23.391 -8.867 1 98.25 64 GLY A N 1
ATOM 498 C CA . GLY A 1 64 ? -10.195 -24.031 -8.203 1 98.25 64 GLY A CA 1
ATOM 499 C C . GLY A 1 64 ? -9.609 -23.188 -7.094 1 98.25 64 GLY A C 1
ATOM 500 O O . GLY A 1 64 ? -10.32 -22.406 -6.457 1 98.25 64 GLY A O 1
ATOM 501 N N . TYR A 1 65 ? -8.281 -23.344 -6.793 1 98.12 65 TYR A N 1
ATOM 502 C CA . TYR A 1 65 ? -7.609 -22.562 -5.77 1 98.12 65 TYR A CA 1
ATOM 503 C C . TYR A 1 65 ? -7.809 -21.062 -6.008 1 98.12 65 TYR A C 1
ATOM 505 O O . TYR A 1 65 ? -8.141 -20.312 -5.082 1 98.12 65 TYR A O 1
ATOM 513 N N . SER A 1 66 ? -7.641 -20.625 -7.273 1 98.62 66 SER A N 1
ATOM 514 C CA . SER A 1 66 ? -7.695 -19.203 -7.617 1 98.62 66 SER A CA 1
ATOM 515 C C . SER A 1 66 ? -9.094 -18.641 -7.41 1 98.62 66 SER A C 1
ATOM 517 O O . SER A 1 66 ? -9.266 -17.594 -6.785 1 98.62 66 SER A O 1
ATOM 519 N N . GLY A 1 67 ? -10.078 -19.344 -7.941 1 98.81 67 GLY A N 1
ATOM 520 C CA . GLY A 1 67 ? -11.445 -18.875 -7.789 1 98.81 67 GLY A CA 1
ATOM 521 C C . GLY A 1 67 ? -11.906 -18.844 -6.344 1 98.81 67 GLY A C 1
ATOM 522 O O . GLY A 1 67 ? -12.57 -17.891 -5.922 1 98.81 67 GLY A O 1
ATOM 523 N N . VAL A 1 68 ? -11.578 -19.844 -5.613 1 98.88 68 VAL A N 1
ATOM 524 C CA . VAL A 1 68 ? -11.945 -19.906 -4.203 1 98.88 68 VAL A CA 1
ATOM 525 C C . VAL A 1 68 ? -11.281 -18.766 -3.443 1 98.88 68 VAL A C 1
ATOM 527 O O . VAL A 1 68 ? -11.906 -18.125 -2.592 1 98.88 68 VAL A O 1
ATOM 530 N N . TYR A 1 69 ? -10.047 -18.516 -3.734 1 98.69 69 TYR A N 1
ATOM 531 C CA . TYR A 1 69 ? -9.367 -17.375 -3.109 1 98.69 69 TYR A CA 1
ATOM 532 C C . TYR A 1 69 ? -10.117 -16.078 -3.369 1 98.69 69 TYR A C 1
ATOM 534 O O . TYR A 1 69 ? -10.359 -15.297 -2.447 1 98.69 69 TYR A O 1
ATOM 542 N N . CYS A 1 70 ? -10.461 -15.844 -4.645 1 98.81 70 CYS A N 1
ATOM 543 C CA . CYS A 1 70 ? -11.219 -14.648 -4.996 1 98.81 70 CYS A CA 1
ATOM 544 C C . CYS A 1 70 ? -12.547 -14.602 -4.246 1 98.81 70 CYS A C 1
ATOM 546 O O . CYS A 1 70 ? -12.961 -13.547 -3.771 1 98.81 70 CYS A O 1
ATOM 548 N N . GLY A 1 71 ? -13.156 -15.773 -4.125 1 98.81 71 GLY A N 1
ATOM 549 C CA . GLY A 1 71 ? -14.43 -15.875 -3.441 1 98.81 71 GLY A CA 1
ATOM 550 C C . GLY A 1 71 ? -14.344 -15.57 -1.958 1 98.81 71 GLY A C 1
ATOM 551 O O . GLY A 1 71 ? -15.352 -15.281 -1.314 1 98.81 71 GLY A O 1
ATOM 552 N N . ILE A 1 72 ? -13.18 -15.672 -1.441 1 98.75 72 ILE A N 1
ATOM 553 C CA . ILE A 1 72 ? -12.969 -15.391 -0.025 1 98.75 72 ILE A CA 1
ATOM 554 C C . ILE A 1 72 ? -12.57 -13.93 0.157 1 98.75 72 ILE A C 1
ATOM 556 O O . ILE A 1 72 ? -13.188 -13.203 0.941 1 98.75 72 ILE A O 1
ATOM 560 N N . ARG A 1 73 ? -11.633 -13.453 -0.597 1 98.56 73 ARG A N 1
ATOM 561 C CA . ARG A 1 73 ? -10.969 -12.188 -0.306 1 98.56 73 ARG A CA 1
ATOM 562 C C . ARG A 1 73 ? -11.773 -11.016 -0.852 1 98.56 73 ARG A C 1
ATOM 564 O O . ARG A 1 73 ? -11.812 -9.945 -0.239 1 98.56 73 ARG A O 1
ATOM 571 N N . ILE A 1 74 ? -12.398 -11.148 -2.066 1 98.69 74 ILE A N 1
ATOM 572 C CA . ILE A 1 74 ? -13.141 -10.031 -2.654 1 98.69 74 ILE A CA 1
ATOM 573 C C . ILE A 1 74 ? -14.273 -9.617 -1.721 1 98.69 74 ILE A C 1
ATOM 575 O O . ILE A 1 74 ? -14.367 -8.453 -1.329 1 98.69 74 ILE A O 1
ATOM 579 N N . PRO A 1 75 ? -15.102 -10.562 -1.215 1 98.12 75 PRO A N 1
ATOM 580 C CA . PRO A 1 75 ? -16.141 -10.148 -0.264 1 98.12 75 PRO A CA 1
ATOM 581 C C . PRO A 1 75 ? -15.555 -9.641 1.053 1 98.12 75 PRO A C 1
ATOM 583 O O . PRO A 1 75 ? -16.094 -8.711 1.654 1 98.12 75 PRO A O 1
ATOM 586 N N . GLU A 1 76 ? -14.484 -10.258 1.49 1 98.12 76 GLU A N 1
ATOM 587 C CA . GLU A 1 76 ? -13.867 -9.836 2.744 1 98.12 76 GLU A CA 1
ATOM 588 C C . GLU A 1 76 ? -13.438 -8.375 2.682 1 98.12 76 GLU A C 1
ATOM 590 O O . GLU A 1 76 ? -13.648 -7.617 3.633 1 98.12 76 GLU A O 1
ATOM 595 N N . ARG A 1 77 ? -12.867 -7.973 1.578 1 97.62 77 ARG A N 1
ATOM 596 C CA . ARG A 1 77 ? -12.102 -6.73 1.503 1 97.62 77 ARG A CA 1
ATOM 597 C C . ARG A 1 77 ? -12.922 -5.625 0.841 1 97.62 77 ARG A C 1
ATOM 599 O O . ARG A 1 77 ? -12.781 -4.449 1.183 1 97.62 77 ARG A O 1
ATOM 606 N N . LEU A 1 78 ? -13.734 -5.953 -0.092 1 97.69 78 LEU A N 1
ATOM 607 C CA . LEU A 1 78 ? -14.43 -4.961 -0.902 1 97.69 78 LEU A CA 1
ATOM 608 C C . LEU A 1 78 ? -15.914 -4.91 -0.545 1 97.69 78 LEU A C 1
ATOM 610 O O . LEU A 1 78 ? -16.562 -5.949 -0.421 1 97.69 78 LEU A O 1
ATOM 614 N N . ARG A 1 79 ? -16.406 -3.666 -0.344 1 96.31 79 ARG A N 1
ATOM 615 C CA . ARG A 1 79 ? -17.828 -3.451 -0.063 1 96.31 79 ARG A CA 1
ATOM 616 C C . ARG A 1 79 ? -18.578 -2.986 -1.312 1 96.31 79 ARG A C 1
ATOM 618 O O . ARG A 1 79 ? -17.984 -2.332 -2.18 1 96.31 79 ARG A O 1
ATOM 625 N N . ASN A 1 80 ? -19.844 -3.352 -1.369 1 96.94 80 ASN A N 1
ATOM 626 C CA . ASN A 1 80 ? -20.703 -3 -2.496 1 96.94 80 ASN A CA 1
ATOM 627 C C . ASN A 1 80 ? -20.188 -3.604 -3.801 1 96.94 80 ASN A C 1
ATOM 629 O O . ASN A 1 80 ? -20.219 -2.951 -4.844 1 96.94 80 ASN A O 1
ATOM 633 N N . CYS A 1 81 ? -19.672 -4.836 -3.674 1 97.62 81 CYS A N 1
ATOM 634 C CA . CYS A 1 81 ? -19.125 -5.57 -4.816 1 97.62 81 CYS A CA 1
ATOM 635 C C . CYS A 1 81 ? -19.875 -6.883 -5.012 1 97.62 81 CYS A C 1
ATOM 637 O O . CYS A 1 81 ? -19.75 -7.801 -4.199 1 97.62 81 CYS A O 1
ATOM 639 N N . GLU A 1 82 ? -20.656 -6.91 -6.039 1 98.56 82 GLU A N 1
ATOM 640 C CA . GLU A 1 82 ? -21.312 -8.172 -6.391 1 98.56 82 GLU A CA 1
ATOM 641 C C . GLU A 1 82 ? -20.328 -9.141 -7.039 1 98.56 82 GLU A C 1
ATOM 643 O O . GLU A 1 82 ? -19.516 -8.742 -7.883 1 98.56 82 GLU A O 1
ATOM 648 N N . LEU A 1 83 ? -20.359 -10.43 -6.605 1 98.81 83 LEU A N 1
ATOM 649 C CA . LEU A 1 83 ? -19.422 -11.43 -7.09 1 98.81 83 LEU A CA 1
ATOM 650 C C . LEU A 1 83 ? -20.156 -12.664 -7.605 1 98.81 83 LEU A C 1
ATOM 652 O O . LEU A 1 83 ? -21.109 -13.125 -6.988 1 98.81 83 LEU A O 1
ATOM 656 N N . VAL A 1 84 ? -19.719 -13.125 -8.727 1 98.88 84 VAL A N 1
ATOM 657 C CA . VAL A 1 84 ? -20.141 -14.438 -9.211 1 98.88 84 VAL A CA 1
ATOM 658 C C . VAL A 1 84 ? -18.938 -15.219 -9.727 1 98.88 84 VAL A C 1
ATOM 660 O O . VAL A 1 84 ? -18.047 -14.641 -10.352 1 98.88 84 VAL A O 1
ATOM 663 N N . ILE A 1 85 ? -18.891 -16.5 -9.422 1 98.94 85 ILE A N 1
ATOM 664 C CA . ILE A 1 85 ? -17.859 -17.406 -9.914 1 98.94 85 ILE A CA 1
ATOM 665 C C . ILE A 1 85 ? -18.516 -18.516 -10.75 1 98.94 85 ILE A C 1
ATOM 667 O O . ILE A 1 85 ? -19.297 -19.312 -10.242 1 98.94 85 ILE A O 1
ATOM 671 N N . TYR A 1 86 ? -18.203 -18.547 -12.023 1 98.88 86 TYR A N 1
ATOM 672 C CA . TYR A 1 86 ? -18.75 -19.578 -12.898 1 98.88 86 TYR A CA 1
ATOM 673 C C . TYR A 1 86 ? -17.781 -20.75 -13.008 1 98.88 86 TYR A C 1
ATOM 675 O O . TYR A 1 86 ? -16.594 -20.562 -13.305 1 98.88 86 TYR A O 1
ATOM 683 N N . GLU A 1 87 ? -18.25 -21.922 -12.734 1 98.69 87 GLU A N 1
ATOM 684 C CA . GLU A 1 87 ? -17.5 -23.172 -12.805 1 98.69 87 GLU A CA 1
ATOM 685 C C . GLU A 1 87 ? -18.188 -24.188 -13.711 1 98.69 87 GLU A C 1
ATOM 687 O O . GLU A 1 87 ? -19.375 -24.5 -13.523 1 98.69 87 GLU A O 1
ATOM 692 N N . LYS A 1 88 ? -17.453 -24.656 -14.664 1 97.44 88 LYS A N 1
ATOM 693 C CA . LYS A 1 88 ? -18.031 -25.562 -15.656 1 97.44 88 LYS A CA 1
ATOM 694 C C . LYS A 1 88 ? -18.344 -26.922 -15.039 1 97.44 88 LYS A C 1
ATOM 696 O O . LYS A 1 88 ? -19.234 -27.625 -15.5 1 97.44 88 LYS A O 1
ATOM 701 N N . ASN A 1 89 ? -17.578 -27.328 -14.047 1 97.31 89 ASN A N 1
ATOM 702 C CA . ASN A 1 89 ? -17.719 -28.641 -13.438 1 97.31 89 ASN A CA 1
ATOM 703 C C . ASN A 1 89 ? -18.875 -28.688 -12.461 1 97.31 89 ASN A C 1
ATOM 705 O O . ASN A 1 89 ? -19.422 -27.656 -12.078 1 97.31 89 ASN A O 1
ATOM 709 N N . ALA A 1 90 ? -19.297 -29.891 -12.023 1 97.94 90 ALA A N 1
ATOM 710 C CA . ALA A 1 90 ? -20.391 -30.094 -11.086 1 97.94 90 ALA A CA 1
ATOM 711 C C . ALA A 1 90 ? -19.938 -29.922 -9.641 1 97.94 90 ALA A C 1
ATOM 713 O O . ALA A 1 90 ? -20.734 -29.984 -8.711 1 97.94 90 ALA A O 1
ATOM 714 N N . GLY A 1 91 ? -18.656 -29.609 -9.453 1 98.06 91 GLY A N 1
ATOM 715 C CA . GLY A 1 91 ? -18.109 -29.406 -8.125 1 98.06 91 GLY A CA 1
ATOM 716 C C . GLY A 1 91 ? -16.938 -28.438 -8.102 1 98.06 91 GLY A C 1
ATOM 717 O O . GLY A 1 91 ? -16.375 -28.125 -9.148 1 98.06 91 GLY A O 1
ATOM 718 N N . ILE A 1 92 ? -16.609 -28.016 -6.867 1 98.5 92 ILE A N 1
ATOM 719 C CA . ILE A 1 92 ? -15.477 -27.125 -6.633 1 98.5 92 ILE A CA 1
ATOM 720 C C . ILE A 1 92 ? -14.188 -27.938 -6.547 1 98.5 92 ILE A C 1
ATOM 722 O O . ILE A 1 92 ? -14.156 -29 -5.914 1 98.5 92 ILE A O 1
ATOM 726 N N . GLY A 1 93 ? -13.125 -27.469 -7.258 1 97.38 93 GLY A N 1
ATOM 727 C CA . GLY A 1 93 ? -11.852 -28.156 -7.121 1 97.38 93 GLY A CA 1
ATOM 728 C C . GLY A 1 93 ? -10.922 -27.922 -8.297 1 97.38 93 GLY A C 1
ATOM 729 O O . GLY A 1 93 ? -9.727 -28.203 -8.203 1 97.38 93 GLY A O 1
ATOM 730 N N . GLY A 1 94 ? -11.461 -27.391 -9.438 1 95.38 94 GLY A N 1
ATOM 731 C CA . GLY A 1 94 ? -10.641 -27.094 -10.602 1 95.38 94 GLY A CA 1
ATOM 732 C C . GLY A 1 94 ? -9.906 -28.312 -11.141 1 95.38 94 GLY A C 1
ATOM 733 O O . GLY A 1 94 ? -10.516 -29.344 -11.398 1 95.38 94 GLY A O 1
ATOM 734 N N . THR A 1 95 ? -8.609 -28.156 -11.25 1 94.5 95 THR A N 1
ATOM 735 C CA . THR A 1 95 ? -7.75 -29.219 -11.773 1 94.5 95 THR A CA 1
ATOM 736 C C . THR A 1 95 ? -7.938 -30.5 -10.984 1 94.5 95 THR A C 1
ATOM 738 O O . THR A 1 95 ? -7.902 -31.594 -11.555 1 94.5 95 THR A O 1
ATOM 741 N N . TRP A 1 96 ? -8.203 -30.406 -9.742 1 95.94 96 TRP A N 1
ATOM 742 C CA . TRP A 1 96 ? -8.258 -31.578 -8.867 1 95.94 96 TRP A CA 1
ATOM 743 C C . TRP A 1 96 ? -9.648 -32.219 -8.891 1 95.94 96 TRP A C 1
ATOM 745 O O . TRP A 1 96 ? -9.836 -33.344 -8.43 1 95.94 96 TRP A O 1
ATOM 755 N N . TYR A 1 97 ? -10.578 -31.484 -9.367 1 95.94 97 TYR A N 1
ATOM 756 C CA . TYR A 1 97 ? -11.883 -32.094 -9.656 1 95.94 97 TYR A CA 1
ATOM 757 C C . TYR A 1 97 ? -11.82 -32.938 -10.906 1 95.94 97 TYR A C 1
ATOM 759 O O . TYR A 1 97 ? -12.469 -34 -10.977 1 95.94 97 TYR A O 1
ATOM 767 N N . GLU A 1 98 ? -11.016 -32.562 -11.859 1 94.19 98 GLU A N 1
ATOM 768 C CA . GLU A 1 98 ? -11.016 -33.188 -13.188 1 94.19 98 GLU A CA 1
ATOM 769 C C . GLU A 1 98 ? -10.031 -34.344 -13.25 1 94.19 98 GLU A C 1
ATOM 771 O O . GLU A 1 98 ? -10.266 -35.344 -13.961 1 94.19 98 GLU A O 1
ATOM 776 N N . ASN A 1 99 ? -8.93 -34.25 -12.602 1 94.38 99 ASN A N 1
ATOM 777 C CA . ASN A 1 99 ? -7.918 -35.281 -12.664 1 94.38 99 ASN A CA 1
ATOM 778 C C . ASN A 1 99 ? -8.148 -36.344 -11.602 1 94.38 99 ASN A C 1
ATOM 780 O O . ASN A 1 99 ? -7.762 -36.188 -10.445 1 94.38 99 ASN A O 1
ATOM 784 N N . ARG A 1 100 ? -8.633 -37.531 -12.062 1 94.81 100 ARG A N 1
ATOM 785 C CA . ARG A 1 100 ? -9.016 -38.594 -11.148 1 94.81 100 ARG A CA 1
ATOM 786 C C . ARG A 1 100 ? -8.438 -39.938 -11.586 1 94.81 100 ARG A C 1
ATOM 788 O O . ARG A 1 100 ? -8.992 -40.969 -11.273 1 94.81 100 ARG A O 1
ATOM 795 N N . TYR A 1 101 ? -7.406 -39.969 -12.359 1 96.25 101 TYR A N 1
ATOM 796 C CA . TYR A 1 101 ? -6.758 -41.188 -12.797 1 96.25 101 TYR A CA 1
ATOM 797 C C . TYR A 1 101 ? -6.141 -41.938 -11.609 1 96.25 101 TYR A C 1
ATOM 799 O O . TYR A 1 101 ? -5.914 -41.344 -10.555 1 96.25 101 TYR A O 1
ATOM 807 N N . PRO A 1 102 ? -5.93 -43.188 -11.773 1 95.75 102 PRO A N 1
ATOM 808 C CA . PRO A 1 102 ? -5.32 -43.938 -10.68 1 95.75 102 PRO A CA 1
ATOM 809 C C . PRO A 1 102 ? -3.947 -43.406 -10.281 1 95.75 102 PRO A C 1
ATOM 811 O O . PRO A 1 102 ? -3.074 -43.25 -11.141 1 95.75 102 PRO A O 1
ATOM 814 N N . GLY A 1 103 ? -3.83 -43.125 -8.961 1 93.44 103 GLY A N 1
ATOM 815 C CA . GLY A 1 103 ? -2.553 -42.656 -8.445 1 93.44 103 GLY A CA 1
ATOM 816 C C . GLY A 1 103 ? -2.414 -41.156 -8.469 1 93.44 103 GLY A C 1
ATOM 817 O O . GLY A 1 103 ? -1.396 -40.625 -8.031 1 93.44 103 GLY A O 1
ATOM 818 N N . ALA A 1 104 ? -3.475 -40.469 -8.953 1 94.81 104 ALA A N 1
ATOM 819 C CA . ALA A 1 104 ? -3.402 -39.031 -9.016 1 94.81 104 ALA A CA 1
ATOM 820 C C . ALA A 1 104 ? -3.109 -38.438 -7.648 1 94.81 104 ALA A C 1
ATOM 822 O O . ALA A 1 104 ? -3.859 -38.656 -6.691 1 94.81 104 ALA A O 1
ATOM 823 N N . ALA A 1 105 ? -2.002 -37.656 -7.539 1 91.88 105 ALA A N 1
ATOM 824 C CA . ALA A 1 105 ? -1.552 -37.062 -6.281 1 91.88 105 ALA A CA 1
ATOM 825 C C . ALA A 1 105 ? -0.729 -35.812 -6.523 1 91.88 105 ALA A C 1
ATOM 827 O O . ALA A 1 105 ? -0.25 -35.594 -7.637 1 91.88 105 ALA A O 1
ATOM 828 N N . CYS A 1 106 ? -0.679 -35.125 -5.484 1 89 106 CYS A N 1
ATOM 829 C CA . CYS A 1 106 ? 0.199 -33.969 -5.559 1 89 106 CYS A CA 1
ATOM 830 C C . CYS A 1 106 ? 1.656 -34.375 -5.688 1 89 106 CYS A C 1
ATOM 832 O O . CYS A 1 106 ? 2.031 -35.469 -5.25 1 89 106 CYS A O 1
ATOM 834 N N . ASP A 1 107 ? 2.438 -33.562 -6.34 1 83.62 107 ASP A N 1
ATOM 835 C CA . ASP A 1 107 ? 3.85 -33.875 -6.496 1 83.62 107 ASP A CA 1
ATOM 836 C C . ASP A 1 107 ? 4.73 -32.938 -5.672 1 83.62 107 ASP A C 1
ATOM 838 O O . ASP A 1 107 ? 5.945 -32.906 -5.859 1 83.62 107 ASP A O 1
ATOM 842 N N . ILE A 1 108 ? 4.168 -32.125 -4.879 1 86.06 108 ILE A N 1
ATOM 843 C CA . ILE A 1 108 ? 4.859 -31.312 -3.887 1 86.06 108 ILE A CA 1
ATOM 844 C C . ILE A 1 108 ? 4.262 -31.562 -2.504 1 86.06 108 ILE A C 1
ATOM 846 O O . ILE A 1 108 ? 3.145 -32.062 -2.389 1 86.06 108 ILE A O 1
ATOM 850 N N . PRO A 1 109 ? 5.016 -31.219 -1.512 1 87.75 109 PRO A N 1
ATOM 851 C CA . PRO A 1 109 ? 4.449 -31.469 -0.182 1 87.75 109 PRO A CA 1
ATOM 852 C C . PRO A 1 109 ? 3.094 -30.781 0.013 1 87.75 109 PRO A C 1
ATOM 854 O O . PRO A 1 109 ? 2.967 -29.578 -0.2 1 87.75 109 PRO A O 1
ATOM 857 N N . SER A 1 110 ? 2.133 -31.594 0.449 1 91.75 110 SER A N 1
ATOM 858 C CA . SER A 1 110 ? 0.761 -31.125 0.613 1 91.75 110 SER A CA 1
ATOM 859 C C . SER A 1 110 ? 0.695 -29.922 1.562 1 91.75 110 SER A C 1
ATOM 861 O O . SER A 1 110 ? -0.115 -29.016 1.37 1 91.75 110 SER A O 1
ATOM 863 N N . HIS A 1 111 ? 1.595 -29.891 2.506 1 92.56 111 HIS A N 1
ATOM 864 C CA . HIS A 1 111 ? 1.62 -28.844 3.52 1 92.56 111 HIS A CA 1
ATOM 865 C C . HIS A 1 111 ? 2.092 -27.531 2.932 1 92.56 111 HIS A C 1
ATOM 867 O O . HIS A 1 111 ? 1.953 -26.469 3.566 1 92.56 111 HIS A O 1
ATOM 873 N N . SER A 1 112 ? 2.605 -27.531 1.728 1 92.25 112 SER A N 1
ATOM 874 C CA . SER A 1 112 ? 2.984 -26.312 1.012 1 92.25 112 SER A CA 1
ATOM 875 C C . SER A 1 112 ? 1.989 -25.984 -0.098 1 92.25 112 SER A C 1
ATOM 877 O O . SER A 1 112 ? 2.135 -24.984 -0.798 1 92.25 112 SER A O 1
ATOM 879 N N . TYR A 1 113 ? 1.052 -26.828 -0.243 1 94.38 113 TYR A N 1
ATOM 880 C CA . TYR A 1 113 ? 0.056 -26.672 -1.299 1 94.38 113 TYR A CA 1
ATOM 881 C C . TYR A 1 113 ? -1.318 -26.375 -0.714 1 94.38 113 TYR A C 1
ATOM 883 O O . TYR A 1 113 ? -2.297 -27.047 -1.025 1 94.38 113 TYR A O 1
ATOM 891 N N . GLN A 1 114 ? -1.353 -25.453 0.11 1 96.88 114 GLN A N 1
ATOM 892 C CA . GLN A 1 114 ? -2.539 -24.969 0.805 1 96.88 114 GLN A CA 1
ATOM 893 C C . GLN A 1 114 ? -2.477 -23.453 1 1 96.88 114 GLN A C 1
ATOM 895 O O . GLN A 1 114 ? -1.413 -22.844 0.863 1 96.88 114 GLN A O 1
ATOM 900 N N . PHE A 1 115 ? -3.635 -22.844 1.195 1 97.62 115 PHE A N 1
ATOM 901 C CA . PHE A 1 115 ? -3.623 -21.406 1.472 1 97.62 115 PHE A CA 1
ATOM 902 C C . PHE A 1 115 ? -2.855 -21.109 2.754 1 97.62 115 PHE A C 1
ATOM 904 O O . PHE A 1 115 ? -2.965 -21.859 3.734 1 97.62 115 PHE A O 1
ATOM 911 N N . SER A 1 116 ? -2.105 -20.031 2.777 1 96.94 116 SER A N 1
ATOM 912 C CA . SER A 1 116 ? -1.28 -19.688 3.928 1 96.94 116 SER A CA 1
ATOM 913 C C . SER A 1 116 ? -2.131 -19.484 5.176 1 96.94 116 SER A C 1
ATOM 915 O O . SER A 1 116 ? -1.673 -19.734 6.293 1 96.94 116 SER A O 1
ATOM 917 N N . PHE A 1 117 ? -3.4 -19.078 5.035 1 96.5 117 PHE A N 1
ATOM 918 C CA . PHE A 1 117 ? -4.266 -18.703 6.148 1 96.5 117 PHE A CA 1
ATOM 919 C C . PHE A 1 117 ? -5.133 -19.875 6.582 1 96.5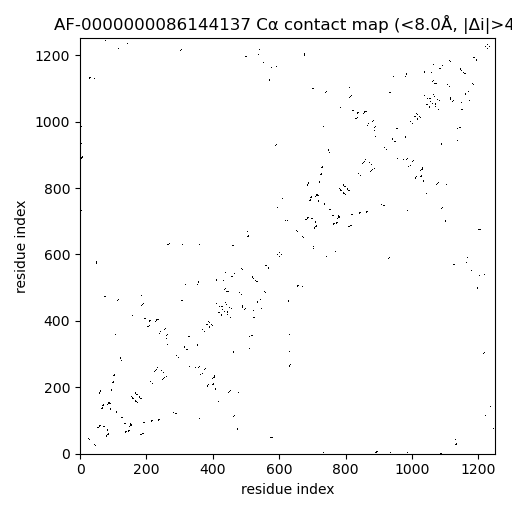 117 PHE A C 1
ATOM 921 O O . PHE A 1 117 ? -5.848 -19.797 7.582 1 96.5 117 PHE A O 1
ATOM 928 N N . ASN A 1 118 ? -5.105 -20.969 5.855 1 97 118 ASN A N 1
ATOM 929 C CA . ASN A 1 118 ? -5.926 -22.125 6.184 1 97 118 ASN A CA 1
ATOM 930 C C . ASN A 1 118 ? -5.117 -23.422 6.125 1 97 118 ASN A C 1
ATOM 932 O O . ASN A 1 118 ? -5.406 -24.297 5.316 1 97 118 ASN A O 1
ATOM 936 N N . PRO A 1 119 ? -4.227 -23.609 7.016 1 96.31 119 PRO A N 1
ATOM 937 C CA . PRO A 1 119 ? -3.406 -24.812 7.016 1 96.31 119 PRO A CA 1
ATOM 938 C C . PRO A 1 119 ? -4.164 -26.047 7.523 1 96.31 119 PRO A C 1
ATOM 940 O O . PRO A 1 119 ? -5 -25.922 8.422 1 96.31 119 PRO A O 1
ATOM 943 N N . ARG A 1 120 ? -3.857 -27.125 6.992 1 95.75 120 ARG A N 1
ATOM 944 C CA . ARG A 1 120 ? -4.391 -28.422 7.383 1 95.75 120 ARG A CA 1
ATOM 945 C C . ARG A 1 120 ? -3.297 -29.312 7.965 1 95.75 120 ARG A C 1
ATOM 947 O O . ARG A 1 120 ? -2.264 -29.531 7.328 1 95.75 120 ARG A O 1
ATOM 954 N N . HIS A 1 121 ? -3.545 -29.891 9.172 1 94.75 121 HIS A N 1
ATOM 955 C CA . HIS A 1 121 ? -2.49 -30.641 9.844 1 94.75 121 HIS A CA 1
ATOM 956 C C . HIS A 1 121 ? -2.611 -32.125 9.57 1 94.75 121 HIS A C 1
ATOM 958 O O . HIS A 1 121 ? -1.681 -32.906 9.836 1 94.75 121 HIS A O 1
ATOM 964 N N . ASP A 1 122 ? -3.727 -32.562 8.961 1 96 122 ASP A N 1
ATOM 965 C CA . ASP A 1 122 ? -4 -34 8.914 1 96 122 ASP A CA 1
ATOM 966 C C . ASP A 1 122 ? -3.938 -34.5 7.48 1 96 122 ASP A C 1
ATOM 968 O O . ASP A 1 122 ? -4.73 -35.375 7.094 1 96 122 ASP A O 1
ATOM 972 N N . TRP A 1 123 ? -3.098 -33.938 6.68 1 95.56 123 TRP A N 1
ATOM 973 C CA . TRP A 1 123 ? -2.846 -34.562 5.383 1 95.56 123 TRP A CA 1
ATOM 974 C C . TRP A 1 123 ? -2.406 -36 5.551 1 95.56 123 TRP A C 1
ATOM 976 O O . TRP A 1 123 ? -1.619 -36.344 6.449 1 95.56 123 TRP A O 1
ATOM 986 N N . SER A 1 124 ? -2.857 -36.906 4.691 1 93.5 124 SER A N 1
ATOM 987 C CA . SER A 1 124 ? -2.596 -38.312 4.84 1 93.5 124 SER A CA 1
ATOM 988 C C . SER A 1 124 ? -1.182 -38.656 4.387 1 93.5 124 SER A C 1
ATOM 990 O O . SER A 1 124 ? -0.623 -39.688 4.809 1 93.5 124 SER A O 1
ATOM 992 N N . SER A 1 125 ? -0.634 -37.875 3.516 1 89.88 125 SER A N 1
ATOM 993 C CA . SER A 1 125 ? 0.688 -38.125 2.947 1 89.88 125 SER A CA 1
ATOM 994 C C . SER A 1 125 ? 1.374 -36.812 2.566 1 89.88 125 SER A C 1
ATOM 996 O O . SER A 1 125 ? 0.721 -35.781 2.455 1 89.88 125 SER A O 1
ATOM 998 N N . LEU A 1 126 ? 2.686 -36.906 2.463 1 87.38 126 LEU A N 1
ATOM 999 C CA . LEU A 1 126 ? 3.436 -35.75 1.959 1 87.38 126 LEU A CA 1
ATOM 1000 C C . LEU A 1 126 ? 2.93 -35.344 0.583 1 87.38 126 LEU A C 1
ATOM 1002 O O . LEU A 1 126 ? 2.887 -34.156 0.269 1 87.38 126 LEU A O 1
ATOM 1006 N N . TYR A 1 127 ? 2.621 -36.344 -0.192 1 89.5 127 TYR A N 1
ATOM 1007 C CA . TYR A 1 127 ? 1.968 -36.156 -1.482 1 89.5 127 TYR A CA 1
ATOM 1008 C C . TYR A 1 127 ? 0.531 -36.656 -1.447 1 89.5 127 TYR A C 1
ATOM 1010 O O . TYR A 1 127 ? 0.265 -37.812 -1.804 1 89.5 127 TYR A O 1
ATOM 1018 N N . ALA A 1 128 ? -0.332 -35.812 -1.181 1 93.06 128 ALA A N 1
ATOM 1019 C CA . ALA A 1 128 ? -1.717 -36.219 -0.943 1 93.06 128 ALA A CA 1
ATOM 1020 C C . ALA A 1 128 ? -2.408 -36.594 -2.248 1 93.06 128 ALA A C 1
ATOM 1022 O O . ALA A 1 128 ? -2.15 -36 -3.295 1 93.06 128 ALA A O 1
ATOM 1023 N N . PRO A 1 129 ? -3.258 -37.594 -2.125 1 94.62 129 PRO A N 1
ATOM 1024 C CA . PRO A 1 129 ? -4.016 -37.969 -3.32 1 94.62 129 PRO A CA 1
ATOM 1025 C C . PRO A 1 129 ? -4.945 -36.844 -3.805 1 94.62 129 PRO A C 1
ATOM 1027 O O . PRO A 1 129 ? -5.328 -35.969 -3.023 1 94.62 129 PRO A O 1
ATOM 1030 N N . SER A 1 130 ? -5.289 -36.969 -5.023 1 95.75 130 SER A N 1
ATOM 1031 C CA . SER A 1 130 ? -6.086 -35.969 -5.715 1 95.75 130 SER A CA 1
ATOM 1032 C C . SER A 1 130 ? -7.391 -35.688 -4.98 1 95.75 130 SER A C 1
ATOM 1034 O O . SER A 1 130 ? -7.809 -34.531 -4.848 1 95.75 130 SER A O 1
ATOM 1036 N N . TRP A 1 131 ? -8.078 -36.719 -4.492 1 96.25 131 TRP A N 1
ATOM 1037 C CA . TRP A 1 131 ? -9.375 -36.531 -3.848 1 96.25 131 TRP A CA 1
ATOM 1038 C C . TRP A 1 131 ? -9.234 -35.719 -2.562 1 96.25 131 TRP A C 1
ATOM 1040 O O . TRP A 1 131 ? -10.125 -34.938 -2.213 1 96.25 131 TRP A O 1
ATOM 1050 N N . GLU A 1 132 ? -8.172 -35.906 -1.867 1 97.5 132 GLU A N 1
ATOM 1051 C CA . GLU A 1 132 ? -7.949 -35.219 -0.611 1 97.5 132 GLU A CA 1
ATOM 1052 C C . GLU A 1 132 ? -7.703 -33.719 -0.854 1 97.5 132 GLU A C 1
ATOM 1054 O O . GLU A 1 132 ? -8.164 -32.875 -0.082 1 97.5 132 GLU A O 1
ATOM 1059 N N . ILE A 1 133 ? -6.984 -33.375 -1.891 1 97.38 133 ILE A N 1
ATOM 1060 C CA . ILE A 1 133 ? -6.742 -31.984 -2.26 1 97.38 133 ILE A CA 1
ATOM 1061 C C . ILE A 1 133 ? -8.055 -31.328 -2.691 1 97.38 133 ILE A C 1
ATOM 1063 O O . ILE A 1 133 ? -8.344 -30.203 -2.297 1 97.38 133 ILE A O 1
ATOM 1067 N N . ARG A 1 134 ? -8.781 -32.031 -3.516 1 97.81 134 ARG A N 1
ATOM 1068 C CA . ARG A 1 134 ? -10.094 -31.531 -3.924 1 97.81 134 ARG A CA 1
ATOM 1069 C C . ARG A 1 134 ? -10.969 -31.234 -2.709 1 97.81 134 ARG A C 1
ATOM 1071 O O . ARG A 1 134 ? -11.625 -30.188 -2.65 1 97.81 134 ARG A O 1
ATOM 1078 N N . GLU A 1 135 ? -10.953 -32.156 -1.774 1 98.25 135 GLU A N 1
ATOM 1079 C CA . GLU A 1 135 ? -11.727 -32 -0.547 1 98.25 135 GLU A CA 1
ATOM 1080 C C . GLU A 1 135 ? -11.273 -30.75 0.214 1 98.25 135 GLU A C 1
ATOM 1082 O O . GLU A 1 135 ? -12.102 -30 0.733 1 98.25 135 GLU A O 1
ATOM 1087 N N . TYR A 1 136 ? -10 -30.516 0.334 1 98.38 136 TYR A N 1
ATOM 1088 C CA . TYR A 1 136 ? -9.469 -29.344 1.009 1 98.38 136 TYR A CA 1
ATOM 1089 C C . TYR A 1 136 ? -9.984 -28.062 0.366 1 98.38 136 TYR A C 1
ATOM 1091 O O . TYR A 1 136 ? -10.398 -27.125 1.065 1 98.38 136 TYR A O 1
ATOM 1099 N N . ILE A 1 137 ? -9.938 -27.984 -0.971 1 98.62 137 ILE A N 1
ATOM 1100 C CA . ILE A 1 137 ? -10.383 -26.781 -1.687 1 98.62 137 ILE A CA 1
ATOM 1101 C C . ILE A 1 137 ? -11.867 -26.547 -1.424 1 98.62 137 ILE A C 1
ATOM 1103 O O . ILE A 1 137 ? -12.281 -25.438 -1.101 1 98.62 137 ILE A O 1
ATOM 1107 N N . GLU A 1 138 ? -12.641 -27.625 -1.545 1 98.75 138 GLU A N 1
ATOM 1108 C CA . GLU A 1 138 ? -14.078 -27.531 -1.322 1 98.75 138 GLU A CA 1
ATOM 1109 C C . GLU A 1 138 ? -14.391 -27.125 0.116 1 98.75 138 GLU A C 1
ATOM 1111 O O . GLU A 1 138 ? -15.227 -26.25 0.354 1 98.75 138 GLU A O 1
ATOM 1116 N N . ASP A 1 139 ? -13.711 -27.75 1.015 1 98.62 139 ASP A N 1
ATOM 1117 C CA . ASP A 1 139 ? -13.914 -27.453 2.428 1 98.62 139 ASP A CA 1
ATOM 1118 C C . ASP A 1 139 ? -13.539 -26 2.738 1 98.62 139 ASP A C 1
ATOM 1120 O O . ASP A 1 139 ? -14.195 -25.344 3.547 1 98.62 139 ASP A O 1
ATOM 1124 N N . THR A 1 140 ? -12.469 -25.562 2.164 1 98.56 140 THR A N 1
ATOM 1125 C CA . THR A 1 140 ? -12.047 -24.188 2.355 1 98.56 140 THR A CA 1
ATOM 1126 C C . THR A 1 140 ? -13.109 -23.219 1.832 1 98.56 140 THR A C 1
ATOM 1128 O O . THR A 1 140 ? -13.43 -22.219 2.484 1 98.56 140 THR A O 1
ATOM 1131 N N . ALA A 1 141 ? -13.617 -23.484 0.642 1 98.81 141 ALA A N 1
ATOM 1132 C CA . ALA A 1 141 ? -14.68 -22.656 0.082 1 98.81 141 ALA A CA 1
ATOM 1133 C C . ALA A 1 141 ? -15.867 -22.562 1.037 1 98.81 141 ALA A C 1
ATOM 1135 O O . ALA A 1 141 ? -16.406 -21.484 1.269 1 98.81 141 ALA A O 1
ATOM 1136 N N . LYS A 1 142 ? -16.219 -23.656 1.59 1 98.69 142 LYS A N 1
ATOM 1137 C CA . LYS A 1 142 ? -17.344 -23.703 2.518 1 98.69 142 LYS A CA 1
ATOM 1138 C C . LYS A 1 142 ? -17.016 -23 3.822 1 98.69 142 LYS A C 1
ATOM 1140 O O . LYS A 1 142 ? -17.828 -22.234 4.344 1 98.69 142 LYS A O 1
ATOM 1145 N N . GLU A 1 143 ? -15.867 -23.25 4.273 1 98.5 143 GLU A N 1
ATOM 1146 C CA . GLU A 1 143 ? -15.438 -22.672 5.547 1 98.5 143 GLU A CA 1
ATOM 1147 C C . GLU A 1 143 ? -15.508 -21.156 5.52 1 98.5 143 GLU A C 1
ATOM 1149 O O . GLU A 1 143 ? -15.898 -20.516 6.508 1 98.5 143 GLU A O 1
ATOM 1154 N N . TYR A 1 144 ? -15.164 -20.578 4.426 1 98.5 144 TYR A N 1
ATOM 1155 C CA . TYR A 1 144 ? -15.078 -19.125 4.352 1 98.5 144 TYR A CA 1
ATOM 1156 C C . TYR A 1 144 ? -16.219 -18.562 3.521 1 98.5 144 TYR A C 1
ATOM 1158 O O . TYR A 1 144 ? -16.25 -17.359 3.223 1 98.5 144 TYR A O 1
ATOM 1166 N N . GLY A 1 145 ? -17.078 -19.375 3.076 1 98.31 145 GLY A N 1
ATOM 1167 C CA . GLY A 1 145 ? -18.312 -18.938 2.445 1 98.31 145 GLY A CA 1
ATOM 1168 C C . GLY A 1 145 ? -18.141 -18.578 0.983 1 98.31 145 GLY A C 1
ATOM 1169 O O . GLY A 1 145 ? -18.969 -17.844 0.42 1 98.31 145 GLY A O 1
ATOM 1170 N N . ALA A 1 146 ? -17.094 -19.016 0.392 1 98.69 146 ALA A N 1
ATOM 1171 C CA . ALA A 1 146 ? -16.859 -18.734 -1.022 1 98.69 146 ALA A CA 1
ATOM 1172 C C . ALA A 1 146 ? -17.859 -19.469 -1.902 1 98.69 146 ALA A C 1
ATOM 1174 O O . ALA A 1 146 ? -18.188 -19.016 -2.998 1 98.69 146 ALA A O 1
ATOM 1175 N N . ASP A 1 147 ? -18.328 -20.578 -1.441 1 98.62 147 ASP A N 1
ATOM 1176 C CA . ASP A 1 147 ? -19.234 -21.422 -2.209 1 98.62 147 ASP A CA 1
ATOM 1177 C C . ASP A 1 147 ? -20.531 -20.688 -2.518 1 98.62 147 ASP A C 1
ATOM 1179 O O . ASP A 1 147 ? -21.203 -20.984 -3.51 1 98.62 147 ASP A O 1
ATOM 1183 N N . ARG A 1 148 ? -20.906 -19.672 -1.745 1 98.44 148 ARG A N 1
ATOM 1184 C CA . ARG A 1 148 ? -22.125 -18.891 -1.942 1 98.44 148 ARG A CA 1
ATOM 1185 C C . ARG A 1 148 ? -22.109 -18.172 -3.293 1 98.44 148 ARG A C 1
ATOM 1187 O O . ARG A 1 148 ? -23.156 -17.828 -3.826 1 98.44 148 ARG A O 1
ATOM 1194 N N . PHE A 1 149 ? -20.938 -17.984 -3.832 1 98.81 149 PHE A N 1
ATOM 1195 C CA . PHE A 1 149 ? -20.812 -17.188 -5.047 1 98.81 149 PHE A CA 1
ATOM 1196 C C . PHE A 1 149 ? -20.578 -18.078 -6.262 1 98.81 149 PHE A C 1
ATOM 1198 O O . PHE A 1 149 ? -20.516 -17.594 -7.395 1 98.81 149 PHE A O 1
ATOM 1205 N N . VAL A 1 150 ? -20.453 -19.406 -6.059 1 98.88 150 VAL A N 1
ATOM 1206 C CA . VAL A 1 150 ? -20.078 -20.312 -7.129 1 98.88 150 VAL A CA 1
ATOM 1207 C C . VAL A 1 150 ? -21.328 -20.859 -7.805 1 98.88 150 VAL A C 1
ATOM 1209 O O . VAL A 1 150 ? -22.25 -21.344 -7.133 1 98.88 150 VAL A O 1
ATOM 1212 N N . LYS A 1 151 ? -21.391 -20.703 -9.078 1 98.81 151 LYS A N 1
ATOM 1213 C CA . LYS A 1 151 ? -22.391 -21.391 -9.898 1 98.81 151 LYS A CA 1
ATOM 1214 C C . LYS A 1 151 ? -21.781 -22.578 -10.633 1 98.81 151 LYS A C 1
ATOM 1216 O O . LYS A 1 151 ? -21.047 -22.406 -11.602 1 98.81 151 LYS A O 1
ATOM 1221 N N . LEU A 1 152 ? -22.125 -23.797 -10.211 1 98.62 152 LEU A N 1
ATOM 1222 C CA . LEU A 1 152 ? -21.594 -25.016 -10.797 1 98.62 152 LEU A CA 1
ATOM 1223 C C . LEU A 1 152 ? -22.297 -25.344 -12.109 1 98.62 152 LEU A C 1
ATOM 1225 O O . LEU A 1 152 ? -23.391 -24.828 -12.375 1 98.62 152 LEU A O 1
ATOM 1229 N N . GLN A 1 153 ? -21.625 -26.094 -12.969 1 98.44 153 GLN A N 1
ATOM 1230 C CA . GLN A 1 153 ? -22.141 -26.516 -14.266 1 98.44 153 GLN A CA 1
ATOM 1231 C C . GLN A 1 153 ? -22.547 -25.312 -15.117 1 98.44 153 GLN A C 1
ATOM 1233 O O . GLN A 1 153 ? -23.625 -25.297 -15.711 1 98.44 153 GLN A O 1
ATOM 1238 N N . HIS A 1 154 ? -21.844 -24.266 -15.055 1 98.69 154 HIS A N 1
ATOM 1239 C CA . HIS A 1 154 ? -21.922 -23.047 -15.844 1 98.69 154 HIS A CA 1
ATOM 1240 C C . HIS A 1 154 ? -20.641 -22.797 -16.609 1 98.69 154 HIS A C 1
ATOM 1242 O O . HIS A 1 154 ? -19.641 -22.344 -16.031 1 98.69 154 HIS A O 1
ATOM 1248 N N . GLU A 1 155 ? -20.625 -23.109 -17.859 1 98.31 155 GLU A N 1
ATOM 1249 C CA . GLU A 1 155 ? -19.438 -23 -18.719 1 98.31 155 GLU A CA 1
ATOM 1250 C C . GLU A 1 155 ? -19.438 -21.688 -19.484 1 98.31 155 GLU A C 1
ATOM 1252 O O . GLU A 1 155 ? -20.344 -21.406 -20.266 1 98.31 155 GLU A O 1
ATOM 1257 N N . VAL A 1 156 ? -18.453 -20.859 -19.219 1 98.56 156 VAL A N 1
ATOM 1258 C CA . VAL A 1 156 ? -18.312 -19.625 -19.984 1 98.56 156 VAL A CA 1
ATOM 1259 C C . VAL A 1 156 ? -17.875 -19.938 -21.422 1 98.56 156 VAL A C 1
ATOM 1261 O O . VAL A 1 156 ? -16.906 -20.688 -21.625 1 98.56 156 VAL A O 1
ATOM 1264 N N . THR A 1 157 ? -18.516 -19.328 -22.438 1 98.38 157 THR A N 1
ATOM 1265 C CA . THR A 1 157 ? -18.266 -19.703 -23.812 1 98.38 157 THR A CA 1
ATOM 1266 C C . THR A 1 157 ? -17.859 -18.484 -24.641 1 98.38 157 THR A C 1
ATOM 1268 O O . THR A 1 157 ? -17.391 -18.625 -25.781 1 98.38 157 THR A O 1
ATOM 1271 N N . GLU A 1 158 ? -18.031 -17.328 -24.031 1 98.62 158 GLU A N 1
ATOM 1272 C CA . GLU A 1 158 ? -17.656 -16.109 -24.734 1 98.62 158 GLU A CA 1
ATOM 1273 C C . GLU A 1 158 ? -17.516 -14.945 -23.75 1 98.62 158 GLU A C 1
ATOM 1275 O O . GLU A 1 158 ? -18.297 -14.82 -22.812 1 98.62 158 GLU A O 1
ATOM 1280 N N . CYS A 1 159 ? -16.562 -14.078 -23.984 1 98.75 159 CYS A N 1
ATOM 1281 C CA . CYS A 1 159 ? -16.375 -12.812 -23.266 1 98.75 159 CYS A CA 1
ATOM 1282 C C . CYS A 1 159 ? -16.109 -11.68 -24.25 1 98.75 159 CYS A C 1
ATOM 1284 O O . CYS A 1 159 ? -15.281 -11.82 -25.156 1 98.75 159 CYS A O 1
ATOM 1286 N N . ARG A 1 160 ? -16.75 -10.539 -24.062 1 98.75 160 ARG A N 1
ATOM 1287 C CA . ARG A 1 160 ? -16.562 -9.391 -24.938 1 98.75 160 ARG A CA 1
ATOM 1288 C C . ARG A 1 160 ? -16.547 -8.094 -24.141 1 98.75 160 ARG A C 1
ATOM 1290 O O . ARG A 1 160 ? -17.469 -7.824 -23.375 1 98.75 160 ARG A O 1
ATOM 1297 N N . TRP A 1 161 ? -15.555 -7.32 -24.391 1 98.75 161 TRP A N 1
ATOM 1298 C CA . TRP A 1 161 ? -15.43 -6.016 -23.75 1 98.75 161 TRP A CA 1
ATOM 1299 C C . TRP A 1 161 ? -16.219 -4.953 -24.516 1 98.75 161 TRP A C 1
ATOM 1301 O O . TRP A 1 161 ? -16.156 -4.875 -25.734 1 98.75 161 TRP A O 1
ATOM 1311 N N . SER A 1 162 ? -16.984 -4.168 -23.781 1 98.38 162 SER A N 1
ATOM 1312 C CA . SER A 1 162 ? -17.609 -2.973 -24.328 1 98.38 162 SER A CA 1
ATOM 1313 C C . SER A 1 162 ? -16.891 -1.706 -23.875 1 98.38 162 SER A C 1
ATOM 1315 O O . SER A 1 162 ? -17.062 -1.266 -22.734 1 98.38 162 SER A O 1
ATOM 1317 N N . GLN A 1 163 ? -16.188 -1.103 -24.734 1 96.38 163 GLN A N 1
ATOM 1318 C CA . GLN A 1 163 ? -15.445 0.114 -24.406 1 96.38 163 GLN A CA 1
ATOM 1319 C C . GLN A 1 163 ? -16.391 1.251 -24.031 1 96.38 163 GLN A C 1
ATOM 1321 O O . GLN A 1 163 ? -16.078 2.053 -23.156 1 96.38 163 GLN A O 1
ATOM 1326 N N . ASP A 1 164 ? -17.484 1.295 -24.656 1 95.75 164 ASP A N 1
ATOM 1327 C CA . ASP A 1 164 ? -18.453 2.361 -24.406 1 95.75 164 ASP A CA 1
ATOM 1328 C C . ASP A 1 164 ? -19.031 2.268 -23 1 95.75 164 ASP A C 1
ATOM 1330 O O . ASP A 1 164 ? -19.156 3.279 -22.297 1 95.75 164 ASP A O 1
ATOM 1334 N N . LEU A 1 165 ? -19.281 1.041 -22.578 1 96.94 165 LEU A N 1
ATOM 1335 C CA . LEU A 1 165 ? -19.953 0.861 -21.297 1 96.94 165 LEU A CA 1
ATOM 1336 C C . LEU A 1 165 ? -18.922 0.593 -20.188 1 96.94 165 LEU A C 1
ATOM 1338 O O . LEU A 1 165 ? -19.25 0.691 -19 1 96.94 165 LEU A O 1
ATOM 1342 N N . GLY A 1 166 ? -17.719 0.273 -20.578 1 97.81 166 GLY A N 1
ATOM 1343 C CA . GLY A 1 166 ? -16.719 -0.096 -19.594 1 97.81 166 GLY A CA 1
ATOM 1344 C C . GLY A 1 166 ? -17.062 -1.371 -18.844 1 97.81 166 GLY A C 1
ATOM 1345 O O . GLY A 1 166 ? -16.938 -1.432 -17.625 1 97.81 166 GLY A O 1
ATOM 1346 N N . LYS A 1 167 ? -17.547 -2.393 -19.578 1 98.5 167 LYS A N 1
ATOM 1347 C CA . LYS A 1 167 ? -18 -3.633 -18.969 1 98.5 167 LYS A CA 1
ATOM 1348 C C . LYS A 1 167 ? -17.625 -4.844 -19.812 1 98.5 167 LYS A C 1
ATOM 1350 O O . LYS A 1 167 ? -17.453 -4.719 -21.031 1 98.5 167 LYS A O 1
ATOM 1355 N N . TRP A 1 168 ? -17.547 -5.926 -19.203 1 98.88 168 TRP A N 1
ATOM 1356 C CA . TRP A 1 168 ? -17.422 -7.215 -19.875 1 98.88 168 TRP A CA 1
ATOM 1357 C C . TRP A 1 168 ? -18.797 -7.879 -20.016 1 98.88 168 TRP A C 1
ATOM 1359 O O . TRP A 1 168 ? -19.562 -7.934 -19.062 1 98.88 168 TRP A O 1
ATOM 1369 N N . PHE A 1 169 ? -19.094 -8.32 -21.203 1 98.81 169 PHE A N 1
ATOM 1370 C CA . PHE A 1 169 ? -20.266 -9.141 -21.484 1 98.81 169 PHE A CA 1
ATOM 1371 C C . PHE A 1 169 ? -19.875 -10.594 -21.719 1 98.81 169 PHE A C 1
ATOM 1373 O O . PHE A 1 169 ? -18.969 -10.867 -22.516 1 98.81 169 PHE A O 1
ATOM 1380 N N . ILE A 1 170 ? -20.562 -11.57 -21.016 1 98.69 170 ILE A N 1
ATOM 1381 C CA . ILE A 1 170 ? -20.141 -12.961 -21.125 1 98.69 170 ILE A CA 1
ATOM 1382 C C . ILE A 1 170 ? -21.359 -13.836 -21.438 1 98.69 170 ILE A C 1
ATOM 1384 O O . ILE A 1 170 ? -22.484 -13.492 -21.094 1 98.69 170 ILE A O 1
ATOM 1388 N N . LYS A 1 171 ? -21.125 -14.852 -22.141 1 98.81 171 LYS A N 1
ATOM 1389 C CA . LYS A 1 171 ? -22.109 -15.922 -22.359 1 98.81 171 LYS A CA 1
ATOM 1390 C C . LYS A 1 171 ? -21.75 -17.156 -21.547 1 98.81 171 LYS A C 1
ATOM 1392 O O . LYS A 1 171 ? -20.578 -17.562 -21.5 1 98.81 171 LYS A O 1
ATOM 1397 N N . VAL A 1 172 ? -22.734 -17.734 -20.875 1 98.75 172 VAL A N 1
ATOM 1398 C CA . VAL A 1 172 ? -22.547 -18.891 -20 1 98.75 172 VAL A CA 1
ATOM 1399 C C . VAL A 1 172 ? -23.516 -20 -20.391 1 98.75 172 VAL A C 1
ATOM 1401 O O . VAL A 1 172 ? -24.734 -19.812 -20.391 1 98.75 172 VAL A O 1
ATOM 1404 N N . LYS A 1 173 ? -22.969 -21.109 -20.719 1 98.5 173 LYS A N 1
ATOM 1405 C CA . LYS A 1 173 ? -23.781 -22.281 -21.062 1 98.5 173 LYS A CA 1
ATOM 1406 C C . LYS A 1 173 ? -24.047 -23.156 -19.844 1 98.5 173 LYS A C 1
ATOM 1408 O O . LYS A 1 173 ? -23.094 -23.578 -19.172 1 98.5 173 LYS A O 1
ATOM 1413 N N . LYS A 1 174 ? -25.312 -23.453 -19.547 1 96.44 174 LYS A N 1
ATOM 1414 C CA . LYS A 1 174 ? -25.703 -24.328 -18.453 1 96.44 174 LYS A CA 1
ATOM 1415 C C . LYS A 1 174 ? -25.766 -25.781 -18.891 1 96.44 174 LYS A C 1
ATOM 1417 O O . LYS A 1 174 ? -25.641 -26.078 -20.094 1 96.44 174 LYS A O 1
ATOM 1422 N N . SER A 1 175 ? -25.812 -26.641 -17.969 1 95.25 175 SER A N 1
ATOM 1423 C CA . SER A 1 175 ? -25.797 -28.078 -18.234 1 95.25 175 SER A CA 1
ATOM 1424 C C . SER A 1 175 ? -26.984 -28.5 -19.094 1 95.25 175 SER A C 1
ATOM 1426 O O . SER A 1 175 ? -26.891 -29.469 -19.859 1 95.25 175 SER A O 1
ATOM 1428 N N . ASP A 1 176 ? -28.094 -27.766 -19.125 1 95.62 176 ASP A N 1
ATOM 1429 C CA . ASP A 1 176 ? -29.281 -28.125 -19.891 1 95.62 176 ASP A CA 1
ATOM 1430 C C . ASP A 1 176 ? -29.203 -27.531 -21.297 1 95.62 176 ASP A C 1
ATOM 1432 O O . ASP A 1 176 ? -30.141 -27.688 -22.094 1 95.62 176 ASP A O 1
ATOM 1436 N N . GLY A 1 177 ? -28.109 -26.859 -21.594 1 95.69 177 GLY A N 1
ATOM 1437 C CA . GLY A 1 177 ? -27.906 -26.328 -22.938 1 95.69 177 GLY A CA 1
ATOM 1438 C C . GLY A 1 177 ? -28.328 -24.875 -23.062 1 95.69 177 GLY A C 1
ATOM 1439 O O . GLY A 1 177 ? -27.953 -24.219 -24.031 1 95.69 177 GLY A O 1
ATOM 1440 N N . THR A 1 178 ? -29 -24.359 -22.078 1 97.5 178 THR A N 1
ATOM 1441 C CA . THR A 1 178 ? -29.422 -22.969 -22.109 1 97.5 178 THR A CA 1
ATOM 1442 C C . THR A 1 178 ? -28.219 -22.047 -21.953 1 97.5 178 THR A C 1
ATOM 1444 O O . THR A 1 178 ? -27.297 -22.328 -21.188 1 97.5 178 THR A O 1
ATOM 1447 N N . VAL A 1 179 ? -28.25 -20.953 -22.672 1 97.94 179 VAL A N 1
ATOM 1448 C CA . VAL A 1 179 ? -27.188 -19.969 -22.609 1 97.94 179 VAL A CA 1
ATOM 1449 C C . VAL A 1 179 ? -27.688 -18.719 -21.875 1 97.94 179 VAL A C 1
ATOM 1451 O O . VAL A 1 179 ? -28.734 -18.156 -22.219 1 97.94 179 VAL A O 1
ATOM 1454 N N . LEU A 1 180 ? -26.984 -18.328 -20.859 1 97.25 180 LEU A N 1
ATOM 1455 C CA . LEU A 1 180 ? -27.281 -17.094 -20.125 1 97.25 180 LEU A CA 1
ATOM 1456 C C . LEU A 1 180 ? -26.266 -16 -20.469 1 97.25 180 LEU A C 1
ATOM 1458 O O . LEU A 1 180 ? -25.109 -16.297 -20.781 1 97.25 180 LEU A O 1
ATOM 1462 N N . GLU A 1 181 ? -26.781 -14.766 -20.469 1 98.12 181 GLU A N 1
ATOM 1463 C CA . GLU A 1 181 ? -25.922 -13.602 -20.641 1 98.12 181 GLU A CA 1
ATOM 1464 C C . GLU A 1 181 ? -25.719 -12.852 -19.328 1 98.12 181 GLU A C 1
ATOM 1466 O O . GLU A 1 181 ? -26.656 -12.719 -18.547 1 98.12 181 GLU A O 1
ATOM 1471 N N . ASP A 1 182 ? -24.547 -12.516 -19.094 1 98.56 182 ASP A N 1
ATOM 1472 C CA . ASP A 1 182 ? -24.156 -11.781 -17.891 1 98.56 182 ASP A CA 1
ATOM 1473 C C . ASP A 1 182 ? -23.172 -10.664 -18.219 1 98.56 182 ASP A C 1
ATOM 1475 O O . ASP A 1 182 ? -22.641 -10.609 -19.328 1 98.56 182 ASP A O 1
ATOM 1479 N N . SER A 1 183 ? -23.047 -9.648 -17.344 1 98.75 183 SER A N 1
ATOM 1480 C CA . SER A 1 183 ? -22.109 -8.555 -17.547 1 98.75 183 SER A CA 1
ATOM 1481 C C . SER A 1 183 ? -21.547 -8.062 -16.219 1 98.75 183 SER A C 1
ATOM 1483 O O . SER A 1 183 ? -22.172 -8.219 -15.18 1 98.75 183 SER A O 1
ATOM 1485 N N . GLY A 1 184 ? -20.359 -7.594 -16.188 1 98.75 184 GLY A N 1
ATOM 1486 C CA . GLY A 1 184 ? -19.703 -7.086 -14.992 1 98.75 184 GLY A CA 1
ATOM 1487 C C . GLY A 1 184 ? -18.625 -6.062 -15.297 1 98.75 184 GLY A C 1
ATOM 1488 O O . GLY A 1 184 ? -18.266 -5.863 -16.453 1 98.75 184 GLY A O 1
ATOM 1489 N N . ASP A 1 185 ? -18.141 -5.355 -14.289 1 98.88 185 ASP A N 1
ATOM 1490 C CA . ASP A 1 185 ? -17.125 -4.312 -14.422 1 98.88 185 ASP A CA 1
ATOM 1491 C C . ASP A 1 185 ? -15.734 -4.914 -14.586 1 98.88 185 ASP A C 1
ATOM 1493 O O . ASP A 1 185 ? -14.883 -4.34 -15.258 1 98.88 185 ASP A O 1
ATOM 1497 N N . VAL A 1 186 ? -15.477 -6.043 -13.93 1 98.94 186 VAL A N 1
ATOM 1498 C CA . VAL A 1 186 ? -14.172 -6.695 -13.922 1 98.94 186 VAL A CA 1
ATOM 1499 C C . VAL A 1 186 ? -14.336 -8.18 -14.242 1 98.94 186 VAL A C 1
ATOM 1501 O O . VAL A 1 186 ? -15.273 -8.828 -13.75 1 98.94 186 VAL A O 1
ATOM 1504 N N . LEU A 1 187 ? -13.461 -8.68 -15.086 1 98.94 187 LEU A N 1
ATOM 1505 C CA . LEU A 1 187 ? -13.398 -10.102 -15.406 1 98.94 187 LEU A CA 1
ATOM 1506 C C . LEU A 1 187 ? -12.078 -10.711 -14.945 1 98.94 187 LEU A C 1
ATOM 1508 O O . LEU A 1 187 ? -11.008 -10.195 -15.273 1 98.94 187 LEU A O 1
ATOM 1512 N N . VAL A 1 188 ? -12.164 -11.773 -14.141 1 98.94 188 VAL A N 1
ATOM 1513 C CA . VAL A 1 188 ? -10.984 -12.484 -13.68 1 98.94 188 VAL A CA 1
ATOM 1514 C C . VAL A 1 188 ? -10.969 -13.898 -14.273 1 98.94 188 VAL A C 1
ATOM 1516 O O . VAL A 1 188 ? -11.898 -14.672 -14.055 1 98.94 188 VAL A O 1
ATOM 1519 N N . SER A 1 189 ? -9.945 -14.18 -15.023 1 98.31 189 SER A N 1
ATOM 1520 C CA . SER A 1 189 ? -9.75 -15.531 -15.531 1 98.31 189 SER A CA 1
ATOM 1521 C C . SER A 1 189 ? -9.008 -16.391 -14.523 1 98.31 189 SER A C 1
ATOM 1523 O O . SER A 1 189 ? -7.777 -16.359 -14.453 1 98.31 189 SER A O 1
ATOM 1525 N N . ALA A 1 190 ? -9.727 -17.203 -13.891 1 98.12 190 ALA A N 1
ATOM 1526 C CA . ALA A 1 190 ? -9.18 -18.156 -12.922 1 98.12 190 ALA A CA 1
ATOM 1527 C C . ALA A 1 190 ? -9.359 -19.594 -13.398 1 98.12 190 ALA A C 1
ATOM 1529 O O . ALA A 1 190 ? -9.734 -20.469 -12.617 1 98.12 190 ALA A O 1
ATOM 1530 N N . ARG A 1 191 ? -9.039 -19.844 -14.625 1 94.62 191 ARG A N 1
ATOM 1531 C CA . ARG A 1 191 ? -9.305 -21.125 -15.266 1 94.62 191 ARG A CA 1
ATOM 1532 C C . ARG A 1 191 ? -8.156 -22.109 -15.023 1 94.62 191 ARG A C 1
ATOM 1534 O O . ARG A 1 191 ? -8.305 -23.312 -15.234 1 94.62 191 ARG A O 1
ATOM 1541 N N . GLY A 1 192 ? -7.066 -21.562 -14.594 1 89.88 192 GLY A N 1
ATOM 1542 C CA . GLY A 1 192 ? -5.902 -22.406 -14.406 1 89.88 192 GLY A CA 1
ATOM 1543 C C . GLY A 1 192 ? -5.203 -22.75 -15.703 1 89.88 192 GLY A C 1
ATOM 1544 O O . GLY A 1 192 ? -5.668 -22.375 -16.781 1 89.88 192 GLY A O 1
ATOM 1545 N N . LEU A 1 193 ? -4.145 -23.547 -15.602 1 85.75 193 LEU A N 1
ATOM 1546 C CA . LEU A 1 193 ? -3.285 -23.859 -16.734 1 85.75 193 LEU A CA 1
ATOM 1547 C C . LEU A 1 193 ? -3.549 -25.281 -17.234 1 85.75 193 LEU A C 1
ATOM 1549 O O . LEU A 1 193 ? -3.248 -25.609 -18.391 1 85.75 193 LEU A O 1
ATOM 1553 N N . LEU A 1 194 ? -4.137 -26.109 -16.422 1 85.81 194 LEU A N 1
ATOM 1554 C CA . LEU A 1 194 ? -4.234 -27.531 -16.703 1 85.81 194 LEU A CA 1
ATOM 1555 C C . LEU A 1 194 ? -5.691 -27.953 -16.859 1 85.81 194 LEU A C 1
ATOM 1557 O O . LEU A 1 194 ? -6.137 -28.922 -16.234 1 85.81 194 LEU A O 1
ATOM 1561 N N . ASN A 1 195 ? -6.352 -27.344 -17.797 1 83.12 195 ASN A N 1
ATOM 1562 C CA . ASN A 1 195 ? -7.781 -27.594 -17.906 1 83.12 195 ASN A CA 1
ATOM 1563 C C . ASN A 1 195 ? -8.172 -28.016 -19.312 1 83.12 195 ASN A C 1
ATOM 1565 O O . ASN A 1 195 ? -9.125 -28.781 -19.5 1 83.12 195 ASN A O 1
ATOM 1569 N N . THR A 1 196 ? -7.512 -27.516 -20.297 1 89.19 196 THR A N 1
ATOM 1570 C CA . THR A 1 196 ? -7.832 -27.891 -21.672 1 89.19 196 THR A CA 1
ATOM 1571 C C . THR A 1 196 ? -6.934 -29.031 -22.141 1 89.19 196 THR A C 1
ATOM 1573 O O . THR A 1 196 ? -5.746 -28.828 -22.391 1 89.19 196 THR A O 1
ATOM 1576 N N . MET A 1 197 ? -7.539 -30.156 -22.391 1 92.38 197 MET A N 1
ATOM 1577 C CA . MET A 1 197 ? -6.809 -31.375 -22.719 1 92.38 197 MET A CA 1
ATOM 1578 C C . MET A 1 197 ? -6.16 -31.266 -24.094 1 92.38 197 MET A C 1
ATOM 1580 O O . MET A 1 197 ? -6.766 -30.75 -25.031 1 92.38 197 MET A O 1
ATOM 1584 N N . GLN A 1 198 ? -5.035 -31.812 -24.172 1 92 198 GLN A N 1
ATOM 1585 C CA . GLN A 1 198 ? -4.359 -31.938 -25.469 1 92 198 GLN A CA 1
ATOM 1586 C C . GLN A 1 198 ? -4.309 -33.406 -25.922 1 92 198 GLN A C 1
ATOM 1588 O O . GLN A 1 198 ? -3.451 -34.156 -25.469 1 92 198 GLN A O 1
ATOM 1593 N N . TRP A 1 199 ? -5.133 -33.75 -26.828 1 94.06 199 TRP A N 1
ATOM 1594 C CA . TRP A 1 199 ? -5.129 -35.094 -27.391 1 94.06 199 TRP A CA 1
ATOM 1595 C C . TRP A 1 199 ? -3.951 -35.281 -28.344 1 94.06 199 TRP A C 1
ATOM 1597 O O . TRP A 1 199 ? -3.543 -34.312 -29.031 1 94.06 199 TRP A O 1
ATOM 1607 N N . PRO A 1 200 ? -3.426 -36.469 -28.344 1 93.69 200 PRO A N 1
ATOM 1608 C CA . PRO A 1 200 ? -2.295 -36.656 -29.25 1 93.69 200 PRO A CA 1
ATOM 1609 C C . PRO A 1 200 ? -2.705 -36.625 -30.734 1 93.69 200 PRO A C 1
ATOM 1611 O O . PRO A 1 200 ? -3.799 -37.062 -31.078 1 93.69 200 PRO A O 1
ATOM 1614 N N . LYS A 1 201 ? -1.817 -36.125 -31.531 1 92.12 201 LYS A N 1
ATOM 1615 C CA . LYS A 1 201 ? -2.029 -36.094 -32.969 1 92.12 201 LYS A CA 1
ATOM 1616 C C . LYS A 1 201 ? -1.352 -37.281 -33.656 1 92.12 201 LYS A C 1
ATOM 1618 O O . LYS A 1 201 ? -0.293 -37.125 -34.281 1 92.12 201 LYS A O 1
ATOM 1623 N N . ILE A 1 202 ? -1.97 -38.344 -33.594 1 96.31 202 ILE A N 1
ATOM 1624 C CA . ILE A 1 202 ? -1.476 -39.594 -34.188 1 96.31 202 ILE A CA 1
ATOM 1625 C C . ILE A 1 202 ? -2.318 -39.938 -35.406 1 96.31 202 ILE A C 1
ATOM 1627 O O . ILE A 1 202 ? -3.551 -39.906 -35.344 1 96.31 202 ILE A O 1
ATOM 1631 N N . PRO A 1 203 ? -1.663 -40.25 -36.531 1 96.94 203 PRO A N 1
ATOM 1632 C CA . PRO A 1 203 ? -2.434 -40.625 -37.719 1 96.94 203 PRO A CA 1
ATOM 1633 C C . PRO A 1 203 ? -3.4 -41.781 -37.438 1 96.94 203 PRO A C 1
ATOM 1635 O O . PRO A 1 203 ? -3.055 -42.719 -36.719 1 96.94 203 PRO A O 1
ATOM 1638 N N . GLU A 1 204 ? -4.645 -41.656 -37.938 1 97.19 204 GLU A N 1
ATOM 1639 C CA . GLU A 1 204 ? -5.691 -42.656 -37.875 1 97.19 204 GLU A CA 1
ATOM 1640 C C . GLU A 1 204 ? -6.078 -42.969 -36.438 1 97.19 204 GLU A C 1
ATOM 1642 O O . GLU A 1 204 ? -6.426 -44.094 -36.094 1 97.19 204 GLU A O 1
ATOM 1647 N N . PHE A 1 205 ? -5.867 -42 -35.562 1 97 205 PHE A N 1
ATOM 1648 C CA . PHE A 1 205 ? -6.145 -42.125 -34.156 1 97 205 PHE A CA 1
ATOM 1649 C C . PHE A 1 205 ? -7.539 -42.688 -33.938 1 97 205 PHE A C 1
ATOM 1651 O O . PHE A 1 205 ? -7.73 -43.531 -33.031 1 97 205 PHE A O 1
ATOM 1658 N N . GLU A 1 206 ? -8.523 -42.406 -34.75 1 95.62 206 GLU A N 1
ATOM 1659 C CA . GLU A 1 206 ? -9.938 -42.75 -34.594 1 95.62 206 GLU A CA 1
ATOM 1660 C C . GLU A 1 206 ? -10.195 -44.188 -34.969 1 95.62 206 GLU A C 1
ATOM 1662 O O . GLU A 1 206 ? -11.258 -44.75 -34.688 1 95.62 206 GLU A O 1
ATOM 1667 N N . ARG A 1 207 ? -9.234 -44.812 -35.531 1 96.5 207 ARG A N 1
ATOM 1668 C CA . ARG A 1 207 ? -9.414 -46.188 -36 1 96.5 207 ARG A CA 1
ATOM 1669 C C . ARG A 1 207 ? -9.352 -47.156 -34.812 1 96.5 207 ARG A C 1
ATOM 1671 O O . ARG A 1 207 ? -9.859 -48.281 -34.938 1 96.5 207 ARG A O 1
ATOM 1678 N N . PHE A 1 208 ? -8.664 -46.812 -33.875 1 97.75 208 PHE A N 1
ATOM 1679 C CA . PHE A 1 208 ? -8.516 -47.719 -32.75 1 97.75 208 PHE A CA 1
ATOM 1680 C C . PHE A 1 208 ? -9.867 -48.031 -32.125 1 97.75 208 PHE A C 1
ATOM 1682 O O . PHE A 1 208 ? -10.664 -47.125 -31.844 1 97.75 208 PHE A O 1
ATOM 1689 N N . GLU A 1 209 ? -10.18 -49.25 -31.859 1 97.69 209 GLU A N 1
ATOM 1690 C CA . GLU A 1 209 ? -11.516 -49.656 -31.422 1 97.69 209 GLU A CA 1
ATOM 1691 C C . GLU A 1 209 ? -11.539 -49.906 -29.922 1 97.69 209 GLU A C 1
ATOM 1693 O O . GLU A 1 209 ? -12.609 -50.094 -29.328 1 97.69 209 GLU A O 1
ATOM 1698 N N . GLY A 1 210 ? -10.359 -49.969 -29.266 1 97.81 210 GLY A N 1
ATOM 1699 C CA . GLY A 1 210 ? -10.32 -50.125 -27.828 1 97.81 210 GLY A CA 1
ATOM 1700 C C . GLY A 1 210 ? -10.727 -48.875 -27.062 1 97.81 210 GLY A C 1
ATOM 1701 O O . GLY A 1 210 ? -11.133 -47.906 -27.672 1 97.81 210 GLY A O 1
ATOM 1702 N N . GLU A 1 211 ? -10.688 -49 -25.719 1 98.06 211 GLU A N 1
ATOM 1703 C CA . GLU A 1 211 ? -11.016 -47.844 -24.875 1 98.06 211 GLU A CA 1
ATOM 1704 C C . GLU A 1 211 ? -9.93 -46.781 -24.953 1 98.06 211 GLU A C 1
ATOM 1706 O O . GLU A 1 211 ? -8.742 -47.094 -24.859 1 98.06 211 GLU A O 1
ATOM 1711 N N . VAL A 1 212 ? -10.328 -45.531 -25.203 1 98 212 VAL A N 1
ATOM 1712 C CA . VAL A 1 212 ? -9.398 -44.406 -25.234 1 98 212 VAL A CA 1
ATOM 1713 C C . VAL A 1 212 ? -9.734 -43.406 -24.125 1 98 212 VAL A C 1
ATOM 1715 O O . VAL A 1 212 ? -10.898 -43.031 -23.953 1 98 212 VAL A O 1
ATOM 1718 N N . MET A 1 213 ? -8.758 -43.031 -23.312 1 97.31 213 MET A N 1
ATOM 1719 C CA . MET A 1 213 ? -8.992 -42.094 -22.234 1 97.31 213 MET A CA 1
ATOM 1720 C C . MET A 1 213 ? -7.832 -41.094 -22.094 1 97.31 213 MET A C 1
ATOM 1722 O O . MET A 1 213 ? -6.695 -41.438 -22.438 1 97.31 213 MET A O 1
ATOM 1726 N N . HIS A 1 214 ? -8.156 -39.906 -21.812 1 97.06 214 HIS A N 1
ATOM 1727 C CA . HIS A 1 214 ? -7.18 -38.906 -21.391 1 97.06 214 HIS A CA 1
ATOM 1728 C C . HIS A 1 214 ? -7.039 -38.906 -19.859 1 97.06 214 HIS A C 1
ATOM 1730 O O . HIS A 1 214 ? -8.008 -39.188 -19.156 1 97.06 214 HIS A O 1
ATOM 1736 N N . SER A 1 215 ? -5.828 -38.594 -19.406 1 95.56 215 SER A N 1
ATOM 1737 C CA . SER A 1 215 ? -5.594 -38.594 -17.953 1 95.56 215 SER A CA 1
ATOM 1738 C C . SER A 1 215 ? -6.578 -37.656 -17.234 1 95.56 215 SER A C 1
ATOM 1740 O O . SER A 1 215 ? -7.004 -37.969 -16.125 1 95.56 215 SER A O 1
ATOM 1742 N N . ALA A 1 216 ? -7 -36.562 -17.875 1 94.5 216 ALA A N 1
ATOM 1743 C CA . ALA A 1 216 ? -7.91 -35.594 -17.25 1 94.5 216 ALA A CA 1
ATOM 1744 C C . ALA A 1 216 ? -9.367 -35.969 -17.531 1 94.5 216 ALA A C 1
ATOM 1746 O O . ALA A 1 216 ? -10.281 -35.25 -17.078 1 94.5 216 ALA A O 1
ATOM 1747 N N . ALA A 1 217 ? -9.625 -36.875 -18.328 1 95.12 217 ALA A N 1
ATOM 1748 C CA . ALA A 1 217 ? -10.93 -37.5 -18.578 1 95.12 217 ALA A CA 1
ATOM 1749 C C . ALA A 1 217 ? -10.844 -39.031 -18.516 1 95.12 217 ALA A C 1
ATOM 1751 O O . ALA A 1 217 ? -11.211 -39.719 -19.469 1 95.12 217 ALA A O 1
ATOM 1752 N N . PHE A 1 218 ? -10.391 -39.438 -17.406 1 96.81 218 PHE A N 1
ATOM 1753 C CA . PHE A 1 218 ? -10.102 -40.844 -17.188 1 96.81 218 PHE A CA 1
ATOM 1754 C C . PHE A 1 218 ? -11.383 -41.625 -16.953 1 96.81 218 PHE A C 1
ATOM 1756 O O . PHE A 1 218 ? -12.266 -41.188 -16.219 1 96.81 218 PHE A O 1
ATOM 1763 N N . ASN A 1 219 ? -11.547 -42.781 -17.609 1 97.62 219 ASN A N 1
ATOM 1764 C CA . ASN A 1 219 ? -12.68 -43.656 -17.359 1 97.62 219 ASN A CA 1
ATOM 1765 C C . ASN A 1 219 ? -12.492 -44.469 -16.078 1 97.62 219 ASN A C 1
ATOM 1767 O O . ASN A 1 219 ? -11.945 -45.562 -16.109 1 97.62 219 ASN A O 1
ATOM 1771 N N . GLU A 1 220 ? -13.039 -44 -15.062 1 95.25 220 GLU A N 1
ATOM 1772 C CA . GLU A 1 220 ? -12.82 -44.562 -13.734 1 95.25 220 GLU A CA 1
ATOM 1773 C C . GLU A 1 220 ? -13.492 -45.906 -13.586 1 95.25 220 GLU A C 1
ATOM 1775 O O . GLU A 1 220 ? -13.18 -46.656 -12.664 1 95.25 220 GLU A O 1
ATOM 1780 N N . THR A 1 221 ? -14.359 -46.312 -14.461 1 96.31 221 THR A N 1
ATOM 1781 C CA . THR A 1 221 ? -15.117 -47.531 -14.312 1 96.31 221 THR A CA 1
ATOM 1782 C C . THR A 1 221 ? -14.562 -48.625 -15.219 1 96.31 221 THR A C 1
ATOM 1784 O O . THR A 1 221 ? -15.016 -49.781 -15.164 1 96.31 221 THR A O 1
ATOM 1787 N N . TYR A 1 222 ? -13.609 -48.281 -16.031 1 97.88 222 TYR A N 1
ATOM 1788 C CA . TYR A 1 222 ? -13.031 -49.281 -16.922 1 97.88 222 TYR A CA 1
ATOM 1789 C C . TYR A 1 222 ? -12.266 -50.344 -16.141 1 97.88 222 TYR A C 1
ATOM 1791 O O . TYR A 1 222 ? -11.516 -50.031 -15.211 1 97.88 222 TYR A O 1
ATOM 1799 N N . ASP A 1 223 ? -12.422 -51.625 -16.484 1 97.94 223 ASP A N 1
ATOM 1800 C CA . ASP A 1 223 ? -11.703 -52.719 -15.867 1 97.94 223 ASP A CA 1
ATOM 1801 C C . ASP A 1 223 ? -10.438 -53.062 -16.641 1 97.94 223 ASP A C 1
ATOM 1803 O O . ASP A 1 223 ? -10.508 -53.625 -17.75 1 97.94 223 ASP A O 1
ATOM 1807 N N . PHE A 1 224 ? -9.297 -52.906 -16.016 1 98.25 224 PHE A N 1
ATOM 1808 C CA . PHE A 1 224 ? -8.008 -53.062 -16.672 1 98.25 224 PHE A CA 1
ATOM 1809 C C . PHE A 1 224 ? -7.508 -54.5 -16.5 1 98.25 224 PHE A C 1
ATOM 1811 O O . PHE A 1 224 ? -6.441 -54.844 -17.016 1 98.25 224 PHE A O 1
ATOM 1818 N N . ARG A 1 225 ? -8.266 -55.469 -15.789 1 94.12 225 ARG A N 1
ATOM 1819 C CA . ARG A 1 225 ? -7.859 -56.875 -15.562 1 94.12 225 ARG A CA 1
ATOM 1820 C C . ARG A 1 225 ? -7.727 -57.625 -16.875 1 94.12 225 ARG A C 1
ATOM 1822 O O . ARG A 1 225 ? -8.641 -57.594 -17.703 1 94.12 225 ARG A O 1
ATOM 1829 N N . ASN A 1 226 ? -6.465 -58.094 -17.062 1 98.5 226 ASN A N 1
ATOM 1830 C CA . ASN A 1 226 ? -6.125 -58.906 -18.234 1 98.5 226 ASN A CA 1
ATOM 1831 C C . ASN A 1 226 ? -6.23 -58.125 -19.531 1 98.5 226 ASN A C 1
ATOM 1833 O O . ASN A 1 226 ? -6.668 -58.656 -20.547 1 98.5 226 ASN A O 1
ATOM 1837 N N . LYS A 1 227 ? -5.953 -56.938 -19.438 1 98.69 227 LYS A N 1
ATOM 1838 C CA . LYS A 1 227 ? -6.008 -56.062 -20.609 1 98.69 227 LYS A CA 1
ATOM 1839 C C . LYS A 1 227 ? -4.613 -55.625 -21.047 1 98.69 227 LYS A C 1
ATOM 1841 O O . LYS A 1 227 ? -3.709 -55.5 -20.219 1 98.69 227 LYS A O 1
ATOM 1846 N N . ARG A 1 228 ? -4.391 -55.438 -22.344 1 98.5 228 ARG A N 1
ATOM 1847 C CA . ARG A 1 228 ? -3.217 -54.781 -22.922 1 98.5 228 ARG A CA 1
ATOM 1848 C C . ARG A 1 228 ? -3.426 -53.25 -23.016 1 98.5 228 ARG A C 1
ATOM 1850 O O . ARG A 1 228 ? -4.258 -52.812 -23.797 1 98.5 228 ARG A O 1
ATOM 1857 N N . VAL A 1 229 ? -2.723 -52.594 -22.234 1 98.75 229 VAL A N 1
ATOM 1858 C CA . VAL A 1 229 ? -2.969 -51.188 -22.078 1 98.75 229 VAL A CA 1
ATOM 1859 C C . VAL A 1 229 ? -1.778 -50.375 -22.609 1 98.75 229 VAL A C 1
ATOM 1861 O O . VAL A 1 229 ? -0.636 -50.625 -22.219 1 98.75 229 VAL A O 1
ATOM 1864 N N . GLY A 1 230 ? -2.006 -49.469 -23.562 1 98.69 230 GLY A N 1
ATOM 1865 C CA . GLY A 1 230 ? -1.012 -48.5 -23.984 1 98.69 230 GLY A CA 1
ATOM 1866 C C . GLY A 1 230 ? -1.081 -47.188 -23.203 1 98.69 230 GLY A C 1
ATOM 1867 O O . GLY A 1 230 ? -2.17 -46.688 -22.922 1 98.69 230 GLY A O 1
ATOM 1868 N N . ILE A 1 231 ? 0.013 -46.719 -22.766 1 98.44 231 ILE A N 1
ATOM 1869 C CA . ILE A 1 231 ? 0.108 -45.406 -22.094 1 98.44 231 ILE A CA 1
ATOM 1870 C C . ILE A 1 231 ? 1.048 -44.5 -22.875 1 98.44 231 ILE A C 1
ATOM 1872 O O . ILE A 1 231 ? 2.207 -44.844 -23.109 1 98.44 231 ILE A O 1
ATOM 1876 N N . ILE A 1 232 ? 0.519 -43.344 -23.297 1 97.69 232 ILE A N 1
ATOM 1877 C CA . ILE A 1 232 ? 1.325 -42.375 -24.031 1 97.69 232 ILE A CA 1
ATOM 1878 C C . ILE A 1 232 ? 1.743 -41.25 -23.094 1 97.69 232 ILE A C 1
ATOM 1880 O O . ILE A 1 232 ? 0.895 -40.594 -22.5 1 97.69 232 ILE A O 1
ATOM 1884 N N . GLY A 1 233 ? 3.039 -41.062 -23.016 1 94.38 233 GLY A N 1
ATOM 1885 C CA . GLY A 1 233 ? 3.521 -39.906 -22.234 1 94.38 233 GLY A CA 1
ATOM 1886 C C . GLY A 1 233 ? 4.453 -40.312 -21.109 1 94.38 233 GLY A C 1
ATOM 1887 O O . GLY A 1 233 ? 4.5 -41.5 -20.719 1 94.38 233 GLY A O 1
ATOM 1888 N N . SER A 1 234 ? 5.168 -39.344 -20.578 1 91.56 234 SER A N 1
ATOM 1889 C CA . SER A 1 234 ? 6.094 -39.562 -19.469 1 91.56 234 SER A CA 1
ATOM 1890 C C . SER A 1 234 ? 6.07 -38.375 -18.484 1 91.56 234 SER A C 1
ATOM 1892 O O . SER A 1 234 ? 7.043 -38.156 -17.781 1 91.56 234 SER A O 1
ATOM 1894 N N . GLY A 1 235 ? 5.027 -37.594 -18.578 1 90.88 235 GLY A N 1
ATOM 1895 C CA . GLY A 1 235 ? 4.871 -36.531 -17.625 1 90.88 235 GLY A CA 1
ATOM 1896 C C . GLY A 1 235 ? 4.266 -36.969 -16.312 1 90.88 235 GLY A C 1
ATOM 1897 O O . GLY A 1 235 ? 4.273 -38.156 -15.984 1 90.88 235 GLY A O 1
ATOM 1898 N N . SER A 1 236 ? 3.775 -36.031 -15.602 1 90.31 236 SER A N 1
ATOM 1899 C CA . SER A 1 236 ? 3.312 -36.281 -14.242 1 90.31 236 SER A CA 1
ATOM 1900 C C . SER A 1 236 ? 2.209 -37.312 -14.211 1 90.31 236 SER A C 1
ATOM 1902 O O . SER A 1 236 ? 2.225 -38.219 -13.367 1 90.31 236 SER A O 1
ATOM 1904 N N . SER A 1 237 ? 1.256 -37.25 -15.133 1 93.69 237 SER A N 1
ATOM 1905 C CA . SER A 1 237 ? 0.131 -38.156 -15.117 1 93.69 237 SER A CA 1
ATOM 1906 C C . SER A 1 237 ? 0.586 -39.594 -15.422 1 93.69 237 SER A C 1
ATOM 1908 O O . SER A 1 237 ? 0.204 -40.531 -14.727 1 93.69 237 SER A O 1
ATOM 1910 N N . ALA A 1 238 ? 1.447 -39.75 -16.406 1 95.31 238 ALA A N 1
ATOM 1911 C CA . ALA A 1 238 ? 1.932 -41.094 -16.766 1 95.31 238 ALA A CA 1
ATOM 1912 C C . ALA A 1 238 ? 2.736 -41.688 -15.625 1 95.31 238 ALA A C 1
ATOM 1914 O O . ALA A 1 238 ? 2.58 -42.875 -15.312 1 95.31 238 ALA A O 1
ATOM 1915 N N . ILE A 1 239 ? 3.514 -40.875 -15.047 1 93.38 239 ILE A N 1
ATOM 1916 C CA . ILE A 1 239 ? 4.391 -41.281 -13.969 1 93.38 239 ILE A CA 1
ATOM 1917 C C . ILE A 1 239 ? 3.557 -41.844 -12.805 1 93.38 239 ILE A C 1
ATOM 1919 O O . ILE A 1 239 ? 3.963 -42.781 -12.125 1 93.38 239 ILE A O 1
ATOM 1923 N N . GLN A 1 240 ? 2.395 -41.344 -12.68 1 93.94 240 GLN A N 1
ATOM 1924 C CA . GLN A 1 240 ? 1.551 -41.75 -11.562 1 93.94 240 GLN A CA 1
ATOM 1925 C C . GLN A 1 240 ? 0.599 -42.844 -11.977 1 93.94 240 GLN A C 1
ATOM 1927 O O . GLN A 1 240 ? 0.233 -43.688 -11.148 1 93.94 240 GLN A O 1
ATOM 1932 N N . ILE A 1 241 ? 0.259 -42.969 -13.242 1 97.12 241 ILE A N 1
ATOM 1933 C CA . ILE A 1 241 ? -0.7 -43.969 -13.734 1 97.12 241 ILE A CA 1
ATOM 1934 C C . ILE A 1 241 ? -0.025 -45.312 -13.852 1 97.12 241 ILE A C 1
ATOM 1936 O O . ILE A 1 241 ? -0.58 -46.344 -13.422 1 97.12 241 ILE A O 1
ATOM 1940 N N . VAL A 1 242 ? 1.184 -45.406 -14.305 1 97.75 242 VAL A N 1
ATOM 1941 C CA . VAL A 1 242 ? 1.867 -46.656 -14.695 1 97.75 242 VAL A CA 1
ATOM 1942 C C . VAL A 1 242 ? 2.033 -47.562 -13.484 1 97.75 242 VAL A C 1
ATOM 1944 O O . VAL A 1 242 ? 1.659 -48.719 -13.516 1 97.75 242 VAL A O 1
ATOM 1947 N N . PRO A 1 243 ? 2.514 -46.969 -12.359 1 96.06 243 PRO A N 1
ATOM 1948 C CA . PRO A 1 243 ? 2.697 -47.875 -11.211 1 96.06 243 PRO A CA 1
ATOM 1949 C C . PRO A 1 243 ? 1.385 -48.469 -10.719 1 96.06 243 PRO A C 1
ATOM 1951 O O . PRO A 1 243 ? 1.37 -49.594 -10.203 1 96.06 243 PRO A O 1
ATOM 1954 N N . GLN A 1 244 ? 0.322 -47.812 -10.875 1 96.94 244 GLN A N 1
ATOM 1955 C CA . GLN A 1 244 ? -0.973 -48.312 -10.406 1 96.94 244 GLN A CA 1
ATOM 1956 C C . GLN A 1 244 ? -1.532 -49.375 -11.344 1 96.94 244 GLN A C 1
ATOM 1958 O O . GLN A 1 244 ? -2.016 -50.406 -10.891 1 96.94 244 GLN A O 1
ATOM 1963 N N . LEU A 1 245 ? -1.441 -49.156 -12.633 1 98.19 245 LEU A N 1
ATOM 1964 C CA . LEU A 1 245 ? -1.978 -50.094 -13.602 1 98.19 245 LEU A CA 1
ATOM 1965 C C . LEU A 1 245 ? -1.111 -51.344 -13.664 1 98.19 245 LEU A C 1
ATOM 1967 O O . LEU A 1 245 ? -1.616 -52.438 -13.914 1 98.19 245 LEU A O 1
ATOM 1971 N N . GLN A 1 246 ? 0.203 -51.188 -13.469 1 98.38 246 GLN A N 1
ATOM 1972 C CA . GLN A 1 246 ? 1.141 -52.281 -13.484 1 98.38 246 GLN A CA 1
ATOM 1973 C C . GLN A 1 246 ? 0.738 -53.375 -12.477 1 98.38 246 GLN A C 1
ATOM 1975 O O . GLN A 1 246 ? 0.9 -54.562 -12.727 1 98.38 246 GLN A O 1
ATOM 1980 N N . LYS A 1 247 ? 0.112 -52.969 -11.391 1 97.69 247 LYS A N 1
ATOM 1981 C CA . LYS A 1 247 ? -0.18 -53.875 -10.273 1 97.69 247 LYS A CA 1
ATOM 1982 C C . LYS A 1 247 ? -1.494 -54.625 -10.5 1 97.69 247 LYS A C 1
ATOM 1984 O O . LYS A 1 247 ? -1.808 -55.562 -9.773 1 97.69 247 LYS A O 1
ATOM 1989 N N . ILE A 1 248 ? -2.205 -54.219 -11.5 1 98.12 248 ILE A N 1
ATOM 1990 C CA . ILE A 1 248 ? -3.502 -54.844 -11.742 1 98.12 248 ILE A CA 1
ATOM 1991 C C . ILE A 1 248 ? -3.299 -56.219 -12.32 1 98.12 248 ILE A C 1
ATOM 1993 O O . ILE A 1 248 ? -2.467 -56.438 -13.211 1 98.12 248 ILE A O 1
ATOM 1997 N N . LEU A 1 249 ? -4.082 -57.125 -11.961 1 97.81 249 LEU A N 1
ATOM 1998 C CA . LEU A 1 249 ? -3.934 -58.531 -12.328 1 97.81 249 LEU A CA 1
ATOM 1999 C C . LEU A 1 249 ? -4.094 -58.719 -13.828 1 97.81 249 LEU A C 1
ATOM 2001 O O . LEU A 1 249 ? -5.113 -58.344 -14.406 1 97.81 249 LEU A O 1
ATOM 2005 N N . GLY A 1 250 ? -3.043 -59.281 -14.445 1 98.19 250 GLY A N 1
ATOM 2006 C CA . GLY A 1 250 ? -3.088 -59.656 -15.852 1 98.19 250 GLY A CA 1
ATOM 2007 C C . GLY A 1 250 ? -2.869 -58.5 -16.797 1 98.19 250 GLY A C 1
ATOM 2008 O O . GLY A 1 250 ? -2.805 -58.688 -18.016 1 98.19 250 GLY A O 1
ATOM 2009 N N . ALA A 1 251 ? -2.75 -57.344 -16.266 1 98.56 251 ALA A N 1
ATOM 2010 C CA . ALA A 1 251 ? -2.521 -56.188 -17.109 1 98.56 251 ALA A CA 1
ATOM 2011 C C . ALA A 1 251 ? -1.141 -56.25 -17.766 1 98.56 251 ALA A C 1
ATOM 2013 O O . ALA A 1 251 ? -0.164 -56.625 -17.125 1 98.56 251 ALA A O 1
ATOM 2014 N N . GLN A 1 252 ? -1.074 -55.969 -19.016 1 98.69 252 GLN A N 1
ATOM 2015 C CA . GLN A 1 252 ? 0.16 -55.781 -19.766 1 98.69 252 GLN A CA 1
ATOM 2016 C C . GLN A 1 252 ? 0.275 -54.344 -20.297 1 98.69 252 GLN A C 1
ATOM 2018 O O . GLN A 1 252 ? -0.606 -53.875 -21.016 1 98.69 252 GLN A O 1
ATOM 2023 N N . LEU A 1 253 ? 1.329 -53.719 -19.938 1 98.81 253 LEU A N 1
ATOM 2024 C CA . LEU A 1 253 ? 1.443 -52.312 -20.266 1 98.81 253 LEU A CA 1
ATOM 2025 C C . LEU A 1 253 ? 2.479 -52.094 -21.359 1 98.81 253 LEU A C 1
ATOM 2027 O O . LEU A 1 253 ? 3.555 -52.688 -21.328 1 98.81 253 LEU A O 1
ATOM 2031 N N . ALA A 1 254 ? 2.121 -51.344 -22.359 1 98.62 254 ALA A N 1
ATOM 2032 C CA . ALA A 1 254 ? 3.033 -50.719 -23.344 1 98.62 254 ALA A CA 1
ATOM 2033 C C . ALA A 1 254 ? 3.186 -49.219 -23.094 1 98.62 254 ALA A C 1
ATOM 2035 O O . ALA A 1 254 ? 2.273 -48.469 -23.391 1 98.62 254 ALA A O 1
ATOM 2036 N N . CYS A 1 255 ? 4.309 -48.875 -22.594 1 98.25 255 CYS A N 1
ATOM 2037 C CA . CYS A 1 255 ? 4.562 -47.469 -22.281 1 98.25 255 CYS A CA 1
ATOM 2038 C C . CYS A 1 255 ? 5.297 -46.781 -23.422 1 98.25 255 CYS A C 1
ATOM 2040 O O . CYS A 1 255 ? 6.504 -46.969 -23.594 1 98.25 255 CYS A O 1
ATOM 2042 N N . PHE A 1 256 ? 4.543 -45.969 -24.172 1 97.69 256 PHE A N 1
ATOM 2043 C CA . PHE A 1 256 ? 5.117 -45.219 -25.281 1 97.69 256 PHE A CA 1
ATOM 2044 C C . PHE A 1 256 ? 5.754 -43.906 -24.812 1 97.69 256 PHE A C 1
ATOM 2046 O O . PHE A 1 256 ? 5.062 -42.906 -24.625 1 97.69 256 PHE A O 1
ATOM 2053 N N . ILE A 1 257 ? 7.059 -43.906 -24.672 1 94.94 257 ILE A N 1
ATOM 2054 C CA . ILE A 1 257 ? 7.836 -42.781 -24.172 1 94.94 257 ILE A CA 1
ATOM 2055 C C . ILE A 1 257 ? 8.883 -42.375 -25.203 1 94.94 257 ILE A C 1
ATOM 2057 O O . ILE A 1 257 ? 9.977 -42.938 -25.234 1 94.94 257 ILE A O 1
ATOM 2061 N N . ARG A 1 258 ? 8.508 -41.438 -25.922 1 87.81 258 ARG A N 1
ATOM 2062 C CA . ARG A 1 258 ? 9.398 -41.031 -27 1 87.81 258 ARG A CA 1
ATOM 2063 C C . ARG A 1 258 ? 10.492 -40.094 -26.5 1 87.81 258 ARG A C 1
ATOM 2065 O O . ARG A 1 258 ? 11.641 -40.188 -26.938 1 87.81 258 ARG A O 1
ATOM 2072 N N . SER A 1 259 ? 10.102 -39.25 -25.594 1 86.94 259 SER A N 1
ATOM 2073 C CA . SER A 1 259 ? 11.047 -38.25 -25.094 1 86.94 259 SER A CA 1
ATOM 2074 C C . SER A 1 259 ? 11.703 -38.719 -23.797 1 86.94 259 SER A C 1
ATOM 2076 O O . SER A 1 259 ? 11.031 -39.25 -22.906 1 86.94 259 SER A O 1
ATOM 2078 N N . LYS A 1 260 ? 12.977 -38.469 -23.719 1 90.69 260 LYS A N 1
ATOM 2079 C CA . LYS A 1 260 ? 13.727 -38.781 -22.5 1 90.69 260 LYS A CA 1
ATOM 2080 C C . LYS A 1 260 ? 13.305 -37.875 -21.344 1 90.69 260 LYS A C 1
ATOM 2082 O O . LYS A 1 260 ? 12.781 -36.781 -21.578 1 90.69 260 LYS A O 1
ATOM 2087 N N . THR A 1 261 ? 13.414 -38.438 -20.156 1 91.06 261 THR A N 1
ATOM 2088 C CA . THR A 1 261 ? 12.922 -37.656 -19.016 1 91.06 261 THR A CA 1
ATOM 2089 C C . THR A 1 261 ? 13.664 -38.031 -17.734 1 91.06 261 THR A C 1
ATOM 2091 O O . THR A 1 261 ? 14.148 -39.156 -17.609 1 91.06 261 THR A O 1
ATOM 2094 N N . TRP A 1 262 ? 13.789 -37.031 -16.875 1 91.75 262 TRP A N 1
ATOM 2095 C CA . TRP A 1 262 ? 14.281 -37.25 -15.516 1 91.75 262 TRP A CA 1
ATOM 2096 C C . TRP A 1 262 ? 13.148 -37.656 -14.586 1 91.75 262 TRP A C 1
ATOM 2098 O O . TRP A 1 262 ? 12.039 -37.125 -14.68 1 91.75 262 TRP A O 1
ATOM 2108 N N . ILE A 1 263 ? 13.414 -38.656 -13.781 1 88.62 263 ILE A N 1
ATOM 2109 C CA . ILE A 1 263 ? 12.492 -39 -12.703 1 88.62 263 ILE A CA 1
ATOM 2110 C C . ILE A 1 263 ? 13.094 -38.594 -11.367 1 88.62 263 ILE A C 1
ATOM 2112 O O . ILE A 1 263 ? 14.172 -39.062 -10.992 1 88.62 263 ILE A O 1
ATOM 2116 N N . SER A 1 264 ? 12.352 -37.781 -10.648 1 82.25 264 SER A N 1
ATOM 2117 C CA . SER A 1 264 ? 12.883 -37.156 -9.438 1 82.25 264 SER A CA 1
ATOM 2118 C C . SER A 1 264 ? 12.852 -38.125 -8.258 1 82.25 264 SER A C 1
ATOM 2120 O O . SER A 1 264 ? 11.938 -38.938 -8.148 1 82.25 264 SER A O 1
ATOM 2122 N N . PRO A 1 265 ? 13.93 -38.062 -7.418 1 74.5 265 PRO A N 1
ATOM 2123 C CA . PRO A 1 265 ? 13.742 -38.688 -6.105 1 74.5 265 PRO A CA 1
ATOM 2124 C C . PRO A 1 265 ? 12.664 -38 -5.273 1 74.5 265 PRO A C 1
ATOM 2126 O O . PRO A 1 265 ? 12.18 -36.938 -5.641 1 74.5 265 PRO A O 1
ATOM 2129 N N . PRO A 1 266 ? 12.156 -38.781 -4.211 1 66 266 PRO A N 1
ATOM 2130 C CA . PRO A 1 266 ? 11.133 -38.125 -3.402 1 66 266 PRO A CA 1
ATOM 2131 C C . PRO A 1 266 ? 11.609 -36.781 -2.844 1 66 266 PRO A C 1
ATOM 2133 O O . PRO A 1 266 ? 12.789 -36.625 -2.512 1 66 266 PRO A O 1
ATOM 2136 N N . PHE A 1 267 ? 10.656 -35.844 -2.814 1 61.84 267 PHE A N 1
ATOM 2137 C CA . PHE A 1 267 ? 10.938 -34.5 -2.334 1 61.84 267 PHE A CA 1
ATOM 2138 C C . PHE A 1 267 ? 10.82 -34.438 -0.816 1 61.84 267 PHE A C 1
ATOM 2140 O O . PHE A 1 267 ? 10.102 -35.219 -0.206 1 61.84 267 PHE A O 1
ATOM 2147 N N . GLY A 1 268 ? 11.5 -33.531 -0.182 1 59.22 268 GLY A N 1
ATOM 2148 C CA . GLY A 1 268 ? 11.422 -33.281 1.248 1 59.22 268 GLY A CA 1
ATOM 2149 C C . GLY A 1 268 ? 12.18 -34.281 2.074 1 59.22 268 GLY A C 1
ATOM 2150 O O . GLY A 1 268 ? 11.711 -34.719 3.137 1 59.22 268 GLY A O 1
ATOM 2151 N N . GLN A 1 269 ? 13.203 -34.625 1.361 1 60.22 269 GLN A N 1
ATOM 2152 C CA . GLN A 1 269 ? 13.953 -35.688 1.983 1 60.22 269 GLN A CA 1
ATOM 2153 C C . GLN A 1 269 ? 14.352 -35.344 3.414 1 60.22 269 GLN A C 1
ATOM 2155 O O . GLN A 1 269 ? 14.273 -36.188 4.309 1 60.22 269 GLN A O 1
ATOM 2160 N N . ARG A 1 270 ? 14.781 -33.969 3.52 1 63.78 270 ARG A N 1
ATOM 2161 C CA . ARG A 1 270 ? 15.102 -33.531 4.875 1 63.78 270 ARG A CA 1
ATOM 2162 C C . ARG A 1 270 ? 13.953 -33.812 5.832 1 63.78 270 ARG A C 1
ATOM 2164 O O . ARG A 1 270 ? 14.148 -34.406 6.895 1 63.78 270 ARG A O 1
ATOM 2171 N N . VAL A 1 271 ? 12.875 -33.312 5.363 1 68.06 271 VAL A N 1
ATOM 2172 C CA . VAL A 1 271 ? 11.688 -33.469 6.199 1 68.06 271 VAL A CA 1
ATOM 2173 C C . VAL A 1 271 ? 11.312 -34.938 6.32 1 68.06 271 VAL A C 1
ATOM 2175 O O . VAL A 1 271 ? 10.977 -35.406 7.406 1 68.06 271 VAL A O 1
ATOM 2178 N N . ALA A 1 272 ? 11.43 -35.625 5.266 1 69.69 272 ALA A N 1
ATOM 2179 C CA . ALA A 1 272 ? 11.109 -37.031 5.285 1 69.69 272 ALA A CA 1
ATOM 2180 C C . ALA A 1 272 ? 12.023 -37.812 6.238 1 69.69 272 ALA A C 1
ATOM 2182 O O . ALA A 1 272 ? 11.57 -38.688 6.984 1 69.69 272 ALA A O 1
ATOM 2183 N N . ASP A 1 273 ? 13.242 -37.375 6.176 1 69.31 273 ASP A N 1
ATOM 2184 C CA . ASP A 1 273 ? 14.219 -38.031 7.055 1 69.31 273 ASP A CA 1
ATOM 2185 C C . ASP A 1 273 ? 13.984 -37.625 8.516 1 69.31 273 ASP A C 1
ATOM 2187 O O . ASP A 1 273 ? 13.953 -38.5 9.398 1 69.31 273 ASP A O 1
ATOM 2191 N N . GLU A 1 274 ? 13.883 -36.344 8.648 1 75.06 274 GLU A N 1
ATOM 2192 C CA . GLU A 1 274 ? 13.75 -35.812 10 1 75.06 274 GLU A CA 1
ATOM 2193 C C . GLU A 1 274 ? 12.492 -36.344 10.68 1 75.06 274 GLU A C 1
ATOM 2195 O O . GLU A 1 274 ? 12.484 -36.594 11.883 1 75.06 274 GLU A O 1
ATOM 2200 N N . TYR A 1 275 ? 11.492 -36.594 9.867 1 76.06 275 TYR A N 1
ATOM 2201 C CA . TYR A 1 275 ? 10.219 -37 10.453 1 76.06 275 TYR A CA 1
ATOM 2202 C C . TYR A 1 275 ? 9.945 -38.469 10.164 1 76.06 275 TYR A C 1
ATOM 2204 O O . TYR A 1 275 ? 8.836 -38.969 10.406 1 76.06 275 TYR A O 1
ATOM 2212 N N . ASN A 1 276 ? 10.852 -39.125 9.656 1 72.38 276 ASN A N 1
ATOM 2213 C CA . ASN A 1 276 ? 10.852 -40.562 9.438 1 72.38 276 ASN A CA 1
ATOM 2214 C C . ASN A 1 276 ? 9.633 -41 8.625 1 72.38 276 ASN A C 1
ATOM 2216 O O . ASN A 1 276 ? 8.906 -41.906 9.039 1 72.38 276 ASN A O 1
ATOM 2220 N N . LEU A 1 277 ? 9.281 -40.344 7.535 1 73.62 277 LEU A N 1
ATOM 2221 C CA . LEU A 1 277 ? 8.086 -40.625 6.754 1 73.62 277 LEU A CA 1
ATOM 2222 C C . LEU A 1 277 ? 8.258 -41.906 5.926 1 73.62 277 LEU A C 1
ATOM 2224 O O . LEU A 1 277 ? 7.285 -42.469 5.422 1 73.62 277 LEU A O 1
ATOM 2228 N N . GLY A 1 278 ? 9.281 -42.625 6.004 1 63.59 278 GLY A N 1
ATOM 2229 C CA . GLY A 1 278 ? 9.516 -43.875 5.281 1 63.59 278 GLY A CA 1
ATOM 2230 C C . GLY A 1 278 ? 9.359 -43.719 3.779 1 63.59 278 GLY A C 1
ATOM 2231 O O . GLY A 1 278 ? 9.234 -42.594 3.266 1 63.59 278 GLY A O 1
ATOM 2232 N N . ASP A 1 279 ? 9.266 -44.844 3.014 1 62.06 279 ASP A N 1
ATOM 2233 C CA . ASP A 1 279 ? 9.25 -44.906 1.554 1 62.06 279 ASP A CA 1
ATOM 2234 C C . ASP A 1 279 ? 7.887 -44.469 1.003 1 62.06 279 ASP A C 1
ATOM 2236 O O . ASP A 1 279 ? 7.793 -43.969 -0.108 1 62.06 279 ASP A O 1
ATOM 2240 N N . GLY A 1 280 ? 6.938 -44.688 1.823 1 65.25 280 GLY A N 1
ATOM 2241 C CA . GLY A 1 280 ? 5.602 -44.406 1.324 1 65.25 280 GLY A CA 1
ATOM 2242 C C . GLY A 1 280 ? 5.199 -42.938 1.506 1 65.25 280 GLY A C 1
ATOM 2243 O O . GLY A 1 280 ? 4.211 -42.5 0.925 1 65.25 280 GLY A O 1
ATOM 2244 N N . LEU A 1 281 ? 5.961 -42.25 2.119 1 80.5 281 LEU A N 1
ATOM 2245 C CA . LEU A 1 281 ? 5.777 -40.812 2.383 1 80.5 281 LEU A CA 1
ATOM 2246 C C . LEU A 1 281 ? 4.43 -40.562 3.043 1 80.5 281 LEU A C 1
ATOM 2248 O O . LEU A 1 281 ? 3.85 -39.5 2.877 1 80.5 281 LEU A O 1
ATOM 2252 N N . VAL A 1 282 ? 3.818 -41.625 3.646 1 86.25 282 VAL A N 1
ATOM 2253 C CA . VAL A 1 282 ? 2.594 -41.5 4.43 1 86.25 282 VAL A CA 1
ATOM 2254 C C . VAL A 1 282 ? 2.895 -40.844 5.77 1 86.25 282 VAL A C 1
ATOM 2256 O O . VAL A 1 282 ? 3.898 -41.156 6.41 1 86.25 282 VAL A O 1
ATOM 2259 N N . ILE A 1 283 ? 2.062 -39.938 6.125 1 90.12 283 ILE A N 1
ATOM 2260 C CA . ILE A 1 283 ? 2.24 -39.281 7.418 1 90.12 283 ILE A CA 1
ATOM 2261 C C . ILE A 1 283 ? 1.637 -40.125 8.516 1 90.12 283 ILE A C 1
ATOM 2263 O O . ILE A 1 283 ? 0.426 -40.375 8.539 1 90.12 283 ILE A O 1
ATOM 2267 N N . PRO A 1 284 ? 2.49 -40.562 9.414 1 90 284 PRO A N 1
ATOM 2268 C CA . PRO A 1 284 ? 1.989 -41.469 10.453 1 90 284 PRO A CA 1
ATOM 2269 C C . PRO A 1 284 ? 0.914 -40.844 11.32 1 90 284 PRO A C 1
ATOM 2271 O O . PRO A 1 284 ? 0.952 -39.625 11.562 1 90 284 PRO A O 1
ATOM 2274 N N . LYS A 1 285 ? 0.052 -41.719 11.797 1 92.31 285 LYS A N 1
ATOM 2275 C CA . LYS A 1 285 ? -1.036 -41.219 12.641 1 92.31 285 LYS A CA 1
ATOM 2276 C C . LYS A 1 285 ? -0.497 -40.531 13.891 1 92.31 285 LYS A C 1
ATOM 2278 O O . LYS A 1 285 ? -1.087 -39.562 14.383 1 92.31 285 LYS A O 1
ATOM 2283 N N . GLU A 1 286 ? 0.577 -41.031 14.367 1 92.19 286 GLU A N 1
ATOM 2284 C CA . GLU A 1 286 ? 1.186 -40.438 15.555 1 92.19 286 GLU A CA 1
ATOM 2285 C C . GLU A 1 286 ? 1.677 -39.031 15.281 1 92.19 286 GLU A C 1
ATOM 2287 O O . GLU A 1 286 ? 1.571 -38.156 16.141 1 92.19 286 GLU A O 1
ATOM 2292 N N . GLN A 1 287 ? 2.252 -38.844 14.117 1 91.56 287 GLN A N 1
ATOM 2293 C CA . GLN A 1 287 ? 2.717 -37.531 13.734 1 91.56 287 GLN A CA 1
ATOM 2294 C C . GLN A 1 287 ? 1.547 -36.562 13.586 1 91.56 287 GLN A C 1
ATOM 2296 O O . GLN A 1 287 ? 1.63 -35.406 14.023 1 91.56 287 GLN A O 1
ATOM 2301 N N . ILE A 1 288 ? 0.51 -37 12.992 1 94.69 288 ILE A N 1
ATOM 2302 C CA . ILE A 1 288 ? -0.691 -36.156 12.828 1 94.69 288 ILE A CA 1
ATOM 2303 C C . ILE A 1 288 ? -1.243 -35.781 14.203 1 94.69 288 ILE A C 1
ATOM 2305 O O . ILE A 1 288 ? -1.617 -34.656 14.43 1 94.69 288 ILE A O 1
ATOM 2309 N N . ALA A 1 289 ? -1.268 -36.719 15.086 1 95.81 289 ALA A N 1
ATOM 2310 C CA . ALA A 1 289 ? -1.728 -36.469 16.453 1 95.81 289 ALA A CA 1
ATOM 2311 C C . ALA A 1 289 ? -0.85 -35.438 17.141 1 95.81 289 ALA A C 1
ATOM 2313 O O . ALA A 1 289 ? -1.347 -34.594 17.906 1 95.81 289 ALA A O 1
ATOM 2314 N N . GLN A 1 290 ? 0.387 -35.5 16.859 1 94.44 290 GLN A N 1
ATOM 2315 C CA . GLN A 1 290 ? 1.312 -34.531 17.422 1 94.44 290 GLN A CA 1
ATOM 2316 C C . GLN A 1 290 ? 1.041 -33.125 16.859 1 94.44 290 GLN A C 1
ATOM 2318 O O . GLN A 1 290 ? 1.062 -32.156 17.609 1 94.44 290 GLN A O 1
ATOM 2323 N N . PHE A 1 291 ? 0.866 -33.062 15.594 1 95.06 291 PHE A N 1
ATOM 2324 C CA . PHE A 1 291 ? 0.545 -31.766 14.977 1 95.06 291 PHE A CA 1
ATOM 2325 C C . PHE A 1 291 ? -0.711 -31.172 15.602 1 95.06 291 PHE A C 1
ATOM 2327 O O . PHE A 1 291 ? -0.8 -29.953 15.789 1 95.06 291 PHE A O 1
ATOM 2334 N N . GLU A 1 292 ? -1.621 -31.938 15.906 1 95.5 292 GLU A N 1
ATOM 2335 C CA . GLU A 1 292 ? -2.885 -31.5 16.5 1 95.5 292 GLU A CA 1
ATOM 2336 C C . GLU A 1 292 ? -2.689 -31.016 17.922 1 95.5 292 GLU A C 1
ATOM 2338 O O . GLU A 1 292 ? -3.27 -30 18.328 1 95.5 292 GLU A O 1
ATOM 2343 N N . SER A 1 293 ? -1.905 -31.688 18.688 1 96.81 293 SER A N 1
ATOM 2344 C CA . SER A 1 293 ? -1.785 -31.406 20.125 1 96.81 293 SER A CA 1
ATOM 2345 C C . SER A 1 293 ? -0.699 -30.375 20.391 1 96.81 293 SER A C 1
ATOM 2347 O O . SER A 1 293 ? -0.689 -29.75 21.453 1 96.81 293 SER A O 1
ATOM 2349 N N . ASP A 1 294 ? 0.217 -30.234 19.484 1 96.94 294 ASP A N 1
ATOM 2350 C CA . ASP A 1 294 ? 1.356 -29.344 19.688 1 96.94 294 ASP A CA 1
ATOM 2351 C C . ASP A 1 294 ? 1.476 -28.328 18.547 1 96.94 294 ASP A C 1
ATOM 2353 O O . ASP A 1 294 ? 2.236 -28.531 17.594 1 96.94 294 ASP A O 1
ATOM 2357 N N . PRO A 1 295 ? 0.901 -27.172 18.734 1 95 295 PRO A N 1
ATOM 2358 C CA . PRO A 1 295 ? 0.909 -26.141 17.688 1 95 295 PRO A CA 1
ATOM 2359 C C . PRO A 1 295 ? 2.32 -25.703 17.312 1 95 295 PRO A C 1
ATOM 2361 O O . PRO A 1 295 ? 2.561 -25.312 16.172 1 95 295 PRO A O 1
ATOM 2364 N N . LYS A 1 296 ? 3.203 -25.719 18.219 1 95.56 296 LYS A N 1
ATOM 2365 C CA . LYS A 1 296 ? 4.582 -25.344 17.922 1 95.56 296 LYS A CA 1
ATOM 2366 C C . LYS A 1 296 ? 5.23 -26.328 16.953 1 95.56 296 LYS A C 1
ATOM 2368 O O . LYS A 1 296 ? 5.906 -25.922 16 1 95.56 296 LYS A O 1
ATOM 2373 N N . ALA A 1 297 ? 5.086 -27.625 17.219 1 93.69 297 ALA A N 1
ATOM 2374 C CA . ALA A 1 297 ? 5.621 -28.656 16.328 1 93.69 297 ALA A CA 1
ATOM 2375 C C . ALA A 1 297 ? 5.02 -28.547 14.93 1 93.69 297 ALA A C 1
ATOM 2377 O O . ALA A 1 297 ? 5.727 -28.688 13.93 1 93.69 297 ALA A O 1
ATOM 2378 N N . TRP A 1 298 ? 3.771 -28.328 14.945 1 95 298 TRP A N 1
ATOM 2379 C CA . TRP A 1 298 ? 3.061 -28.141 13.68 1 95 298 TRP A CA 1
ATOM 2380 C C . TRP A 1 298 ? 3.611 -26.953 12.906 1 95 298 TRP A C 1
ATOM 2382 O O . TRP A 1 298 ? 3.902 -27.062 11.711 1 95 298 TRP A O 1
ATOM 2392 N N . PHE A 1 299 ? 3.799 -25.859 13.602 1 95.25 299 PHE A N 1
ATOM 2393 C CA . PHE A 1 299 ? 4.297 -24.625 12.992 1 95.25 299 PHE A CA 1
ATOM 2394 C C . PHE A 1 299 ? 5.715 -24.828 12.469 1 95.25 299 PHE A C 1
ATOM 2396 O O . PHE A 1 299 ? 6.039 -24.391 11.359 1 95.25 299 PHE A O 1
ATOM 2403 N N . GLU A 1 300 ? 6.527 -25.438 13.172 1 93.19 300 GLU A N 1
ATOM 2404 C CA . GLU A 1 300 ? 7.906 -25.703 12.766 1 93.19 300 GLU A CA 1
ATOM 2405 C C . GLU A 1 300 ? 7.953 -26.578 11.523 1 93.19 300 GLU A C 1
ATOM 2407 O O . GLU A 1 300 ? 8.75 -26.344 10.617 1 93.19 300 GLU A O 1
ATOM 2412 N N . PHE A 1 301 ? 7.117 -27.609 11.516 1 91.5 301 PHE A N 1
ATOM 2413 C CA . PHE A 1 301 ? 7.055 -28.5 10.367 1 91.5 301 PHE A CA 1
ATOM 2414 C C . PHE A 1 301 ? 6.664 -27.734 9.109 1 91.5 301 PHE A C 1
ATOM 2416 O O . PHE A 1 301 ? 7.332 -27.844 8.078 1 91.5 301 PHE A O 1
ATOM 2423 N N . ARG A 1 302 ? 5.664 -26.969 9.234 1 92.94 302 ARG A N 1
ATOM 2424 C CA . ARG A 1 302 ? 5.137 -26.234 8.086 1 92.94 302 ARG A CA 1
ATOM 2425 C C . ARG A 1 302 ? 6.16 -25.234 7.559 1 92.94 302 ARG A C 1
ATOM 2427 O O . ARG A 1 302 ? 6.359 -25.125 6.348 1 92.94 302 ARG A O 1
ATOM 2434 N N . THR A 1 303 ? 6.82 -24.469 8.461 1 93.62 303 THR A N 1
ATOM 2435 C CA . THR A 1 303 ? 7.762 -23.438 8.055 1 93.62 303 THR A CA 1
ATOM 2436 C C . THR A 1 303 ? 9.023 -24.062 7.465 1 93.62 303 THR A C 1
ATOM 2438 O O . THR A 1 303 ? 9.617 -23.5 6.535 1 93.62 303 THR A O 1
ATOM 2441 N N . LYS A 1 304 ? 9.398 -25.188 7.941 1 90.69 304 LYS A N 1
ATOM 2442 C CA . LYS A 1 304 ? 10.57 -25.875 7.418 1 90.69 304 LYS A CA 1
ATOM 2443 C C . LYS A 1 304 ? 10.336 -26.344 5.98 1 90.69 304 LYS A C 1
ATOM 2445 O O . LYS A 1 304 ? 11.211 -26.203 5.125 1 90.69 304 LYS A O 1
ATOM 2450 N N . ILE A 1 305 ? 9.18 -26.891 5.746 1 89.75 305 ILE A N 1
ATOM 2451 C CA . ILE A 1 305 ? 8.836 -27.359 4.41 1 89.75 305 ILE A CA 1
ATOM 2452 C C . ILE A 1 305 ? 8.883 -26.203 3.42 1 89.75 305 ILE A C 1
ATOM 2454 O O . ILE A 1 305 ? 9.461 -26.328 2.338 1 89.75 305 ILE A O 1
ATOM 2458 N N . GLU A 1 306 ? 8.336 -25.125 3.84 1 91.69 306 GLU A N 1
ATOM 2459 C CA . GLU A 1 306 ? 8.273 -23.969 2.961 1 91.69 306 GLU A CA 1
ATOM 2460 C C . GLU A 1 306 ? 9.664 -23.359 2.75 1 91.69 306 GLU A C 1
ATOM 2462 O O . GLU A 1 306 ? 10.008 -22.953 1.639 1 91.69 306 GLU A O 1
ATOM 2467 N N . ALA A 1 307 ? 10.43 -23.266 3.822 1 91.69 307 ALA A N 1
ATOM 2468 C CA . ALA A 1 307 ? 11.781 -22.719 3.734 1 91.69 307 ALA A CA 1
ATOM 2469 C C . ALA A 1 307 ? 12.656 -23.562 2.805 1 91.69 307 ALA A C 1
ATOM 2471 O O . ALA A 1 307 ? 13.406 -23.031 1.993 1 91.69 307 ALA A O 1
ATOM 2472 N N . ASP A 1 308 ? 12.492 -24.844 2.855 1 87.94 308 ASP A N 1
ATOM 2473 C CA . ASP A 1 308 ? 13.266 -25.75 2.008 1 87.94 308 ASP A CA 1
ATOM 2474 C C . ASP A 1 308 ? 12.898 -25.578 0.537 1 87.94 308 ASP A C 1
ATOM 2476 O O . ASP A 1 308 ? 13.781 -25.562 -0.329 1 87.94 308 ASP A O 1
ATOM 2480 N N . ALA A 1 309 ? 11.664 -25.469 0.347 1 89.31 309 ALA A N 1
ATOM 2481 C CA . ALA A 1 309 ? 11.195 -25.297 -1.027 1 89.31 309 ALA A CA 1
ATOM 2482 C C . ALA A 1 309 ? 11.711 -24 -1.632 1 89.31 309 ALA A C 1
ATOM 2484 O O . ALA A 1 309 ? 12.023 -23.938 -2.824 1 89.31 309 ALA A O 1
ATOM 2485 N N . ASN A 1 310 ? 11.852 -22.969 -0.826 1 92.5 310 ASN A N 1
ATOM 2486 C CA . ASN A 1 310 ? 12.289 -21.656 -1.295 1 92.5 310 ASN A CA 1
ATOM 2487 C C . ASN A 1 310 ? 13.805 -21.562 -1.375 1 92.5 310 ASN A C 1
ATOM 2489 O O . ASN A 1 310 ? 14.344 -20.578 -1.886 1 92.5 310 ASN A O 1
ATOM 2493 N N . ASN A 1 311 ? 14.484 -22.609 -0.913 1 89.31 311 ASN A N 1
ATOM 2494 C CA . ASN A 1 311 ? 15.938 -22.547 -0.817 1 89.31 311 ASN A CA 1
ATOM 2495 C C . ASN A 1 311 ? 16.609 -23.266 -1.987 1 89.31 311 ASN A C 1
ATOM 2497 O O . ASN A 1 311 ? 17.812 -23.5 -1.969 1 89.31 311 ASN A O 1
ATOM 2501 N N . ILE A 1 312 ? 15.906 -23.594 -3.031 1 89.12 312 ILE A N 1
ATOM 2502 C CA . ILE A 1 312 ? 16.516 -24.422 -4.07 1 89.12 312 ILE A CA 1
ATOM 2503 C C . ILE A 1 312 ? 16.469 -23.688 -5.41 1 89.12 312 ILE A C 1
ATOM 2505 O O . ILE A 1 312 ? 16.531 -24.312 -6.469 1 89.12 312 ILE A O 1
ATOM 2509 N N . HIS A 1 313 ? 16.281 -22.375 -5.375 1 93.69 313 HIS A N 1
ATOM 2510 C CA . HIS A 1 313 ? 16.203 -21.578 -6.59 1 93.69 313 HIS A CA 1
ATOM 2511 C C . HIS A 1 313 ? 17.453 -21.734 -7.453 1 93.69 313 HIS A C 1
ATOM 2513 O O . HIS A 1 313 ? 17.359 -21.75 -8.68 1 93.69 313 HIS A O 1
ATOM 2519 N N . ALA A 1 314 ? 18.594 -21.969 -6.859 1 93.75 314 ALA A N 1
ATOM 2520 C CA . ALA A 1 314 ? 19.859 -22.078 -7.566 1 93.75 314 ALA A CA 1
ATOM 2521 C C . ALA A 1 314 ? 19.891 -23.328 -8.438 1 93.75 314 ALA A C 1
ATOM 2523 O O . ALA A 1 314 ? 20.656 -23.391 -9.406 1 93.75 314 ALA A O 1
ATOM 2524 N N . SER A 1 315 ? 19.078 -24.312 -8.164 1 91.75 315 SER A N 1
ATOM 2525 C CA . SER A 1 315 ? 19.047 -25.547 -8.945 1 91.75 315 SER A CA 1
ATOM 2526 C C . SER A 1 315 ? 18.469 -25.297 -10.336 1 91.75 315 SER A C 1
ATOM 2528 O O . SER A 1 315 ? 18.641 -26.125 -11.234 1 91.75 315 SER A O 1
ATOM 2530 N N . THR A 1 316 ? 17.781 -24.188 -10.492 1 95.06 316 THR A N 1
ATOM 2531 C CA . THR A 1 316 ? 17.172 -23.875 -11.773 1 95.06 316 THR A CA 1
ATOM 2532 C C . THR A 1 316 ? 18.125 -23.078 -12.656 1 95.06 316 THR A C 1
ATOM 2534 O O . THR A 1 316 ? 17.797 -22.766 -13.805 1 95.06 316 THR A O 1
ATOM 2537 N N . LEU A 1 317 ? 19.266 -22.719 -12.102 1 95.62 317 LEU A N 1
ATOM 2538 C CA . LEU A 1 317 ? 20.234 -21.859 -12.789 1 95.62 317 LEU A CA 1
ATOM 2539 C C . LEU A 1 317 ? 21.406 -22.688 -13.305 1 95.62 317 LEU A C 1
ATOM 2541 O O . LEU A 1 317 ? 22.125 -23.312 -12.516 1 95.62 317 LEU A O 1
ATOM 2545 N N . LYS A 1 318 ? 21.641 -22.625 -14.602 1 95 318 LYS A N 1
ATOM 2546 C CA . LYS A 1 318 ? 22.641 -23.469 -15.266 1 95 318 LYS A CA 1
ATOM 2547 C C . LYS A 1 318 ? 24.031 -23.188 -14.734 1 95 318 LYS A C 1
ATOM 2549 O O . LYS A 1 318 ? 24.438 -22.016 -14.625 1 95 318 LYS A O 1
ATOM 2554 N N . GLY A 1 319 ? 24.672 -24.266 -14.453 1 92.5 319 GLY A N 1
ATOM 2555 C CA . GLY A 1 319 ? 26.078 -24.125 -14.141 1 92.5 319 GLY A CA 1
ATOM 2556 C C . GLY A 1 319 ? 26.344 -23.938 -12.656 1 92.5 319 GLY A C 1
ATOM 2557 O O . GLY A 1 319 ? 27.5 -23.938 -12.227 1 92.5 319 GLY A O 1
ATOM 2558 N N . THR A 1 320 ? 25.359 -23.75 -11.867 1 92.88 320 THR A N 1
ATOM 2559 C CA . THR A 1 320 ? 25.547 -23.609 -10.43 1 92.88 320 THR A CA 1
ATOM 2560 C C . THR A 1 320 ? 25.906 -24.938 -9.797 1 92.88 320 THR A C 1
ATOM 2562 O O . THR A 1 320 ? 25.641 -26 -10.367 1 92.88 320 THR A O 1
ATOM 2565 N N . VAL A 1 321 ? 26.484 -24.875 -8.648 1 89.81 321 VAL A N 1
ATOM 2566 C CA . VAL A 1 321 ? 26.859 -26.078 -7.918 1 89.81 321 VAL A CA 1
ATOM 2567 C C . VAL A 1 321 ? 25.609 -26.891 -7.594 1 89.81 321 VAL A C 1
ATOM 2569 O O . VAL A 1 321 ? 25.594 -28.125 -7.75 1 89.81 321 VAL A O 1
ATOM 2572 N N . MET A 1 322 ? 24.609 -26.234 -7.234 1 89.5 322 MET A N 1
ATOM 2573 C CA . MET A 1 322 ? 23.375 -26.922 -6.875 1 89.5 322 MET A CA 1
ATOM 2574 C C . MET A 1 322 ? 22.766 -27.625 -8.086 1 89.5 322 MET A C 1
ATOM 2576 O O . MET A 1 322 ? 22.297 -28.766 -7.98 1 89.5 322 MET A O 1
ATOM 2580 N N . GLN A 1 323 ? 22.766 -26.984 -9.211 1 91.5 323 GLN A N 1
ATOM 2581 C CA . GLN A 1 323 ? 22.219 -27.562 -10.438 1 91.5 323 GLN A CA 1
ATOM 2582 C C . GLN A 1 323 ? 23.016 -28.812 -10.844 1 91.5 323 GLN A C 1
ATOM 2584 O O . GLN A 1 323 ? 22.422 -29.844 -11.18 1 91.5 323 GLN A O 1
ATOM 2589 N N . LYS A 1 324 ? 24.297 -28.781 -10.805 1 91.12 324 LYS A N 1
ATOM 2590 C CA . LYS A 1 324 ? 25.156 -29.906 -11.18 1 91.12 324 LYS A CA 1
ATOM 2591 C C . LYS A 1 324 ? 24.984 -31.062 -10.203 1 91.12 324 LYS A C 1
ATOM 2593 O O . LYS A 1 324 ? 24.922 -32.219 -10.617 1 91.12 324 LYS A O 1
ATOM 2598 N N . SER A 1 325 ? 24.922 -30.656 -8.992 1 87.5 325 SER A N 1
ATOM 2599 C CA . SER A 1 325 ? 24.766 -31.688 -7.973 1 87.5 325 SER A CA 1
ATOM 2600 C C . SER A 1 325 ? 23.406 -32.375 -8.094 1 87.5 325 SER A C 1
ATOM 2602 O O . SER A 1 325 ? 23.312 -33.594 -7.883 1 87.5 325 SER A O 1
ATOM 2604 N N . ALA A 1 326 ? 22.422 -31.641 -8.391 1 86.81 326 ALA A N 1
ATOM 2605 C CA . ALA A 1 326 ? 21.094 -32.219 -8.594 1 86.81 326 ALA A CA 1
ATOM 2606 C C . ALA A 1 326 ? 21.094 -33.188 -9.758 1 86.81 326 ALA A C 1
ATOM 2608 O O . ALA A 1 326 ? 20.531 -34.281 -9.648 1 86.81 326 ALA A O 1
ATOM 2609 N N . GLN A 1 327 ? 21.703 -32.844 -10.789 1 90.12 327 GLN A N 1
ATOM 2610 C CA . GLN A 1 327 ? 21.75 -33.719 -11.953 1 90.12 327 GLN A CA 1
ATOM 2611 C C . GLN A 1 327 ? 22.453 -35.031 -11.625 1 90.12 327 GLN A C 1
ATOM 2613 O O . GLN A 1 327 ? 22.016 -36.094 -12.047 1 90.12 327 GLN A O 1
ATOM 2618 N N . GLU A 1 328 ? 23.531 -34.938 -10.906 1 89.69 328 GLU A N 1
ATOM 2619 C CA . GLU A 1 328 ? 24.25 -36.125 -10.492 1 89.69 328 GLU A CA 1
ATOM 2620 C C . GLU A 1 328 ? 23.375 -37.031 -9.625 1 89.69 328 GLU A C 1
ATOM 2622 O O . GLU A 1 328 ? 23.406 -38.25 -9.773 1 89.69 328 GLU A O 1
ATOM 2627 N N . MET A 1 329 ? 22.672 -36.438 -8.844 1 85.94 329 MET A N 1
ATOM 2628 C CA . MET A 1 329 ? 21.781 -37.188 -7.965 1 85.94 329 MET A CA 1
ATOM 2629 C C . MET A 1 329 ? 20.703 -37.906 -8.766 1 85.94 329 MET A C 1
ATOM 2631 O O . MET A 1 329 ? 20.359 -39.031 -8.484 1 85.94 329 MET A O 1
ATOM 2635 N N . PHE A 1 330 ? 20.125 -37.188 -9.656 1 90.06 330 PHE A N 1
ATOM 2636 C CA . PHE A 1 330 ? 19.094 -37.781 -10.516 1 90.06 330 PHE A CA 1
ATOM 2637 C C . PHE A 1 330 ? 19.656 -38.969 -11.266 1 90.06 330 PHE A C 1
ATOM 2639 O O . PHE A 1 330 ? 19 -40.031 -11.359 1 90.06 330 PHE A O 1
ATOM 2646 N N . GLU A 1 331 ? 20.859 -38.844 -11.711 1 91.88 331 GLU A N 1
ATOM 2647 C CA . GLU A 1 331 ? 21.5 -39.938 -12.453 1 91.88 331 GLU A CA 1
ATOM 2648 C C . GLU A 1 331 ? 21.688 -41.156 -11.57 1 91.88 331 GLU A C 1
ATOM 2650 O O . GLU A 1 331 ? 21.328 -42.281 -11.953 1 91.88 331 GLU A O 1
ATOM 2655 N N . GLN A 1 332 ? 22.219 -40.906 -10.414 1 89.94 332 GLN A N 1
ATOM 2656 C CA . GLN A 1 332 ? 22.5 -42 -9.5 1 89.94 332 GLN A CA 1
ATOM 2657 C C . GLN A 1 332 ? 21.219 -42.719 -9.07 1 89.94 332 GLN A C 1
ATOM 2659 O O . GLN A 1 332 ? 21.156 -43.938 -9.039 1 89.94 332 GLN A O 1
ATOM 2664 N N . THR A 1 333 ? 20.266 -41.969 -8.789 1 88 333 THR A N 1
ATOM 2665 C CA . THR A 1 333 ? 19.016 -42.531 -8.305 1 88 333 THR A CA 1
ATOM 2666 C C . THR A 1 333 ? 18.312 -43.312 -9.398 1 88 333 THR A C 1
ATOM 2668 O O . THR A 1 333 ? 17.797 -44.406 -9.156 1 88 333 THR A O 1
ATOM 2671 N N . MET A 1 334 ? 18.219 -42.781 -10.586 1 92.94 334 MET A N 1
ATOM 2672 C CA . MET A 1 334 ? 17.562 -43.469 -11.688 1 92.94 334 MET A CA 1
ATOM 2673 C C . MET A 1 334 ? 18.281 -44.781 -12.023 1 92.94 334 MET A C 1
ATOM 2675 O O . MET A 1 334 ? 17.656 -45.812 -12.242 1 92.94 334 MET A O 1
ATOM 2679 N N . LYS A 1 335 ? 19.625 -44.75 -11.984 1 94.5 335 LYS A N 1
ATOM 2680 C CA . LYS A 1 335 ? 20.406 -45.969 -12.242 1 94.5 335 LYS A CA 1
ATOM 2681 C C . LYS A 1 335 ? 20.094 -47.062 -11.211 1 94.5 335 LYS A C 1
ATOM 2683 O O . LYS A 1 335 ? 19.891 -48.219 -11.555 1 94.5 335 LYS A O 1
ATOM 2688 N N . ALA A 1 336 ? 20.078 -46.594 -10.016 1 92.25 336 ALA A N 1
ATOM 2689 C CA . ALA A 1 336 ? 19.828 -47.531 -8.93 1 92.25 336 ALA A CA 1
ATOM 2690 C C . ALA A 1 336 ? 18.453 -48.156 -9.039 1 92.25 336 ALA A C 1
ATOM 2692 O O . ALA A 1 336 ? 18.281 -49.375 -8.844 1 92.25 336 ALA A O 1
ATOM 2693 N N . ARG A 1 337 ? 17.484 -47.469 -9.383 1 92.06 337 ARG A N 1
ATOM 2694 C CA . ARG A 1 337 ? 16.094 -47.906 -9.391 1 92.06 337 ARG A CA 1
ATOM 2695 C C . ARG A 1 337 ? 15.789 -48.719 -10.648 1 92.06 337 ARG A C 1
ATOM 2697 O O . ARG A 1 337 ? 14.812 -49.469 -10.688 1 92.06 337 ARG A O 1
ATOM 2704 N N . LEU A 1 338 ? 16.609 -48.594 -11.656 1 95.62 338 LEU A N 1
ATOM 2705 C CA . LEU A 1 338 ? 16.422 -49.312 -12.906 1 95.62 338 LEU A CA 1
ATOM 2706 C C . LEU A 1 338 ? 17.359 -50.5 -12.992 1 95.62 338 LEU A C 1
ATOM 2708 O O . LEU A 1 338 ? 17.562 -51.062 -14.07 1 95.62 338 LEU A O 1
ATOM 2712 N N . ALA A 1 339 ? 17.906 -50.938 -11.914 1 95.25 339 ALA A N 1
ATOM 2713 C CA . ALA A 1 339 ? 18.969 -51.938 -11.875 1 95.25 339 ALA A CA 1
ATOM 2714 C C . ALA A 1 339 ? 18.484 -53.25 -12.469 1 95.25 339 ALA A C 1
ATOM 2716 O O . ALA A 1 339 ? 19.281 -54.031 -13.031 1 95.25 339 ALA A O 1
ATOM 2717 N N . LYS A 1 340 ? 17.172 -53.562 -12.352 1 96.31 340 LYS A N 1
ATOM 2718 C CA . LYS A 1 340 ? 16.625 -54.812 -12.898 1 96.31 340 LYS A CA 1
ATOM 2719 C C . LYS A 1 340 ? 16.75 -54.844 -14.422 1 96.31 340 LYS A C 1
ATOM 2721 O O . LYS A 1 340 ? 16.906 -55.906 -15.016 1 96.31 340 LYS A O 1
ATOM 2726 N N . LYS A 1 341 ? 16.609 -53.688 -15.039 1 97.06 341 LYS A N 1
ATOM 2727 C CA . LYS A 1 341 ? 16.812 -53.5 -16.469 1 97.06 341 LYS A CA 1
ATOM 2728 C C . LYS A 1 341 ? 17.672 -52.25 -16.75 1 97.06 341 LYS A C 1
ATOM 2730 O O . LYS A 1 341 ? 17.156 -51.219 -17.219 1 97.06 341 LYS A O 1
ATOM 2735 N N . PRO A 1 342 ? 18.953 -52.344 -16.641 1 96 342 PRO A N 1
ATOM 2736 C CA . PRO A 1 342 ? 19.844 -51.188 -16.703 1 96 342 PRO A CA 1
ATOM 2737 C C . PRO A 1 342 ? 19.812 -50.5 -18.062 1 96 342 PRO A C 1
ATOM 2739 O O . PRO A 1 342 ? 20.094 -49.281 -18.141 1 96 342 PRO A O 1
ATOM 2742 N N . GLU A 1 343 ? 19.469 -51.219 -19.109 1 95.31 343 GLU A N 1
ATOM 2743 C CA . GLU A 1 343 ? 19.406 -50.625 -20.453 1 95.31 343 GLU A CA 1
ATOM 2744 C C . GLU A 1 343 ? 18.328 -49.531 -20.516 1 95.31 343 GLU A C 1
ATOM 2746 O O . GLU A 1 343 ? 18.375 -48.656 -21.375 1 95.31 343 GLU A O 1
ATOM 2751 N N . TYR A 1 344 ? 17.344 -49.625 -19.641 1 95.88 344 TYR A N 1
ATOM 2752 C CA . TYR A 1 344 ? 16.266 -48.656 -19.609 1 95.88 344 TYR A CA 1
ATOM 2753 C C . TYR A 1 344 ? 16.781 -47.281 -19.188 1 95.88 344 TYR A C 1
ATOM 2755 O O . TYR A 1 344 ? 16.219 -46.25 -19.562 1 95.88 344 TYR A O 1
ATOM 2763 N N . TYR A 1 345 ? 17.844 -47.25 -18.453 1 95.31 345 TYR A N 1
ATOM 2764 C CA . TYR A 1 345 ? 18.453 -45.969 -18.094 1 95.31 345 TYR A CA 1
ATOM 2765 C C . TYR A 1 345 ? 18.922 -45.188 -19.328 1 95.31 345 TYR A C 1
ATOM 2767 O O . TYR A 1 345 ? 18.703 -44 -19.438 1 95.31 345 TYR A O 1
ATOM 2775 N N . ASP A 1 346 ? 19.547 -45.875 -20.219 1 93.88 346 ASP A N 1
ATOM 2776 C CA . ASP A 1 346 ? 20.047 -45.25 -21.422 1 93.88 346 ASP A CA 1
ATOM 2777 C C . ASP A 1 346 ? 18.891 -44.75 -22.297 1 93.88 346 ASP A C 1
ATOM 2779 O O . ASP A 1 346 ? 19.031 -43.719 -22.984 1 93.88 346 ASP A O 1
ATOM 2783 N N . LEU A 1 347 ? 17.797 -45.375 -22.203 1 92.62 347 LEU A N 1
ATOM 2784 C CA . LEU A 1 347 ? 16.625 -45 -22.984 1 92.62 347 LEU A CA 1
ATOM 2785 C C . LEU A 1 347 ? 15.945 -43.781 -22.375 1 92.62 347 LEU A C 1
ATOM 2787 O O . LEU A 1 347 ? 15.344 -42.969 -23.094 1 92.62 347 LEU A O 1
ATOM 2791 N N . LEU A 1 348 ? 16.109 -43.625 -21.078 1 94.31 348 LEU A N 1
ATOM 2792 C CA . LEU A 1 348 ? 15.352 -42.594 -20.391 1 94.31 348 LEU A CA 1
ATOM 2793 C C . LEU A 1 348 ? 16.219 -41.375 -20.141 1 94.31 348 LEU A C 1
ATOM 2795 O O . LEU A 1 348 ? 15.711 -40.25 -20.016 1 94.31 348 LEU A O 1
ATOM 2799 N N . LYS A 1 349 ? 17.484 -41.5 -20.031 1 93.94 349 LYS A N 1
ATOM 2800 C CA . LYS A 1 349 ? 18.391 -40.406 -19.656 1 93.94 349 LYS A CA 1
ATOM 2801 C C . LYS A 1 349 ? 18.359 -39.281 -20.688 1 93.94 349 LYS A C 1
ATOM 2803 O O . LYS A 1 349 ? 18.688 -39.5 -21.844 1 93.94 349 LYS A O 1
ATOM 2808 N N . PRO A 1 350 ? 18.062 -38.125 -20.234 1 94.38 350 PRO A N 1
ATOM 2809 C CA . PRO A 1 350 ? 18.047 -36.969 -21.156 1 94.38 350 PRO A CA 1
ATOM 2810 C C . PRO A 1 350 ? 19.422 -36.344 -21.359 1 94.38 350 PRO A C 1
ATOM 2812 O O . PRO A 1 350 ? 20.359 -36.688 -20.641 1 94.38 350 PRO A O 1
ATOM 2815 N N . ASN A 1 351 ? 19.469 -35.469 -22.344 1 92.75 351 ASN A N 1
ATOM 2816 C CA . ASN A 1 351 ? 20.656 -34.656 -22.578 1 92.75 351 ASN A CA 1
ATOM 2817 C C . ASN A 1 351 ? 20.438 -33.219 -22.078 1 92.75 351 ASN A C 1
ATOM 2819 O O . ASN A 1 351 ? 21.172 -32.312 -22.469 1 92.75 351 ASN A O 1
ATOM 2823 N N . PHE A 1 352 ? 19.375 -33.031 -21.391 1 94.56 352 PHE A N 1
ATOM 2824 C CA . PHE A 1 352 ? 19.094 -31.75 -20.766 1 94.56 352 PHE A CA 1
ATOM 2825 C C . PHE A 1 352 ? 19.094 -31.875 -19.25 1 94.56 352 PHE A C 1
ATOM 2827 O O . PHE A 1 352 ? 19.078 -33 -18.719 1 94.56 352 PHE A O 1
ATOM 2834 N N . ALA A 1 353 ? 19.156 -30.797 -18.578 1 94.25 353 ALA A N 1
ATOM 2835 C CA . ALA A 1 353 ? 19.266 -30.781 -17.125 1 94.25 353 ALA A CA 1
ATOM 2836 C C . ALA A 1 353 ? 17.906 -31.031 -16.484 1 94.25 353 ALA A C 1
ATOM 2838 O O . ALA A 1 353 ? 16.859 -30.75 -17.062 1 94.25 353 ALA A O 1
ATOM 2839 N N . PRO A 1 354 ? 17.922 -31.641 -15.242 1 92.69 354 PRO A N 1
ATOM 2840 C CA . PRO A 1 354 ? 16.672 -31.672 -14.477 1 92.69 354 PRO A CA 1
ATOM 2841 C C . PRO A 1 354 ? 16.047 -30.281 -14.32 1 92.69 354 PRO A C 1
ATOM 2843 O O . PRO A 1 354 ? 16.766 -29.312 -14.055 1 92.69 354 PRO A O 1
ATOM 2846 N N . GLY A 1 355 ? 14.789 -30.234 -14.531 1 91.94 355 GLY A N 1
ATOM 2847 C CA . GLY A 1 355 ? 14.086 -28.969 -14.406 1 91.94 355 GLY A CA 1
ATOM 2848 C C . GLY A 1 355 ? 13.648 -28.391 -15.742 1 91.94 355 GLY A C 1
ATOM 2849 O O . GLY A 1 355 ? 12.75 -27.547 -15.797 1 91.94 355 GLY A O 1
ATOM 2850 N N . CYS A 1 356 ? 14.359 -28.797 -16.797 1 94.12 356 CYS A N 1
ATOM 2851 C CA . CYS A 1 356 ? 13.93 -28.375 -18.125 1 94.12 356 CYS A CA 1
ATOM 2852 C C . CYS A 1 356 ? 12.484 -28.766 -18.391 1 94.12 356 CYS A C 1
ATOM 2854 O O . CYS A 1 356 ? 11.742 -28.016 -19.031 1 94.12 356 CYS A O 1
ATOM 2856 N N . ARG A 1 357 ? 12.141 -29.922 -17.922 1 91.5 357 ARG A N 1
ATOM 2857 C CA . ARG A 1 357 ? 10.758 -30.391 -17.859 1 91.5 357 ARG A CA 1
ATOM 2858 C C . ARG A 1 357 ? 10.297 -3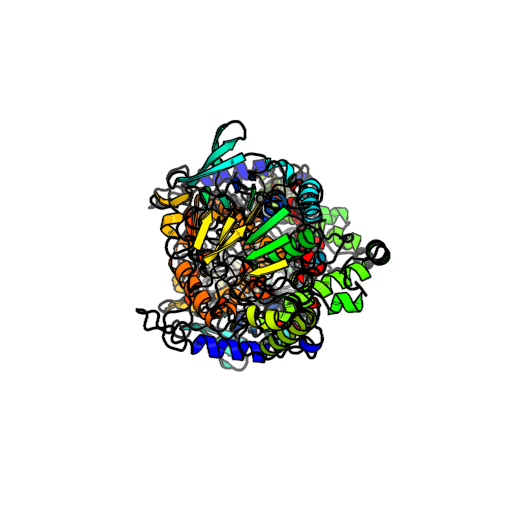0.5 -16.406 1 91.5 357 ARG A C 1
ATOM 2860 O O . ARG A 1 357 ? 11.117 -30.594 -15.492 1 91.5 357 ARG A O 1
ATOM 2867 N N . ARG A 1 358 ? 9.047 -30.5 -16.297 1 88.12 358 ARG A N 1
ATOM 2868 C CA . ARG A 1 358 ? 8.508 -30.641 -14.945 1 88.12 358 ARG A CA 1
ATOM 2869 C C . ARG A 1 358 ? 9 -31.922 -14.289 1 88.12 358 ARG A C 1
ATOM 2871 O O . ARG A 1 358 ? 8.922 -33 -14.883 1 88.12 358 ARG A O 1
ATOM 2878 N N . LEU A 1 359 ? 9.477 -31.75 -13.109 1 84.81 359 LEU A N 1
ATOM 2879 C CA . LEU A 1 359 ? 9.977 -32.906 -12.352 1 84.81 359 LEU A CA 1
ATOM 2880 C C . LEU A 1 359 ? 8.859 -33.531 -11.523 1 84.81 359 LEU A C 1
ATOM 2882 O O . LEU A 1 359 ? 8.023 -32.812 -10.961 1 84.81 359 LEU A O 1
ATOM 2886 N N . THR A 1 360 ? 8.773 -34.812 -11.57 1 81.06 360 THR A N 1
ATOM 2887 C CA . THR A 1 360 ? 7.828 -35.594 -10.766 1 81.06 360 THR A CA 1
ATOM 2888 C C . THR A 1 360 ? 8.539 -36.719 -10.023 1 81.06 360 THR A C 1
ATOM 2890 O O . THR A 1 360 ? 9.266 -37.5 -10.633 1 81.06 360 THR A O 1
ATOM 2893 N N . PRO A 1 361 ? 8.508 -36.812 -8.648 1 76.31 361 PRO A N 1
ATOM 2894 C CA . PRO A 1 361 ? 9.172 -37.875 -7.895 1 76.31 361 PRO A CA 1
ATOM 2895 C C . PRO A 1 361 ? 8.688 -39.25 -8.297 1 76.31 361 PRO A C 1
ATOM 2897 O O . PRO A 1 361 ? 9.484 -40.188 -8.344 1 76.31 361 PRO A O 1
ATOM 2900 N N . GLY A 1 362 ? 7.641 -39.5 -8.758 1 76.69 362 GLY A N 1
ATOM 2901 C CA . GLY A 1 362 ? 7.027 -40.719 -9.289 1 76.69 362 GLY A CA 1
ATOM 2902 C C . GLY A 1 362 ? 7.348 -41.969 -8.484 1 76.69 362 GLY A C 1
ATOM 2903 O O . GLY A 1 362 ? 7.918 -42.906 -9.008 1 76.69 362 GLY A O 1
ATOM 2904 N N . PRO A 1 363 ? 7.062 -41.938 -7.254 1 79.19 363 PRO A N 1
ATOM 2905 C CA . PRO A 1 363 ? 7.273 -43.156 -6.488 1 79.19 363 PRO A CA 1
ATOM 2906 C C . PRO A 1 363 ? 6.715 -44.406 -7.188 1 79.19 363 PRO A C 1
ATOM 2908 O O . PRO A 1 363 ? 5.543 -44.438 -7.574 1 79.19 363 PRO A O 1
ATOM 2911 N N . GLY A 1 364 ? 7.629 -45.406 -7.398 1 87.19 364 GLY A N 1
ATOM 2912 C CA . GLY A 1 364 ? 7.203 -46.688 -7.953 1 87.19 364 GLY A CA 1
ATOM 2913 C C . GLY A 1 364 ? 7.242 -46.719 -9.469 1 87.19 364 GLY A C 1
ATOM 2914 O O . GLY A 1 364 ? 7.125 -47.781 -10.078 1 87.19 364 GLY A O 1
ATOM 2915 N N . PHE A 1 365 ? 7.473 -45.625 -10.117 1 93.31 365 PHE A N 1
ATOM 2916 C CA . PHE A 1 365 ? 7.402 -45.562 -11.578 1 93.31 365 PHE A CA 1
ATOM 2917 C C . PHE A 1 365 ? 8.539 -46.375 -12.203 1 93.31 365 PHE A C 1
ATOM 2919 O O . PHE A 1 365 ? 8.305 -47.25 -13.039 1 93.31 365 PHE A O 1
ATOM 2926 N N . LEU A 1 366 ? 9.742 -46.031 -11.773 1 94.5 366 LEU A N 1
ATOM 2927 C CA . LEU A 1 366 ? 10.891 -46.719 -12.344 1 94.5 366 LEU A CA 1
ATOM 2928 C C . LEU A 1 366 ? 10.867 -48.219 -11.992 1 94.5 366 LEU A C 1
ATOM 2930 O O . LEU A 1 366 ? 11.211 -49.062 -12.82 1 94.5 366 LEU A O 1
ATOM 2934 N N . GLU A 1 367 ? 10.406 -48.5 -10.805 1 94.12 367 GLU A N 1
ATOM 2935 C CA . GLU A 1 367 ? 10.258 -49.875 -10.383 1 94.12 367 GLU A CA 1
ATOM 2936 C C . GLU A 1 367 ? 9.211 -50.625 -11.219 1 94.12 367 GLU A C 1
ATOM 2938 O O . GLU A 1 367 ? 9.391 -51.781 -11.57 1 94.12 367 GLU A O 1
ATOM 2943 N N . ALA A 1 368 ? 8.211 -49.875 -11.539 1 96.62 368 ALA A N 1
ATOM 2944 C CA . ALA A 1 368 ? 7.145 -50.469 -12.359 1 96.62 368 ALA A CA 1
ATOM 2945 C C . ALA A 1 368 ? 7.625 -50.688 -13.789 1 96.62 368 ALA A C 1
ATOM 2947 O O . ALA A 1 368 ? 7.273 -51.719 -14.406 1 96.62 368 ALA A O 1
ATOM 2948 N N . LEU A 1 369 ? 8.383 -49.844 -14.312 1 96.75 369 LEU A N 1
ATOM 2949 C CA . LEU A 1 369 ? 8.836 -49.906 -15.695 1 96.75 369 LEU A CA 1
ATOM 2950 C C . LEU A 1 369 ? 9.648 -51.156 -15.945 1 96.75 369 LEU A C 1
ATOM 2952 O O . LEU A 1 369 ? 9.672 -51.688 -17.062 1 96.75 369 LEU A O 1
ATOM 2956 N N . VAL A 1 370 ? 10.281 -51.688 -14.859 1 97.31 370 VAL A N 1
ATOM 2957 C CA . VAL A 1 370 ? 11.211 -52.781 -15.086 1 97.31 370 VAL A CA 1
ATOM 2958 C C . VAL A 1 370 ? 10.523 -54.125 -14.758 1 97.31 370 VAL A C 1
ATOM 2960 O O . VAL A 1 370 ? 11.164 -55.188 -14.773 1 97.31 370 VAL A O 1
ATOM 2963 N N . GLU A 1 371 ? 9.297 -54.062 -14.445 1 97.75 371 GLU A N 1
ATOM 2964 C CA . GLU A 1 371 ? 8.555 -55.312 -14.242 1 97.75 371 GLU A CA 1
ATOM 2965 C C . GLU A 1 371 ? 8.289 -56 -15.562 1 97.75 371 GLU A C 1
ATOM 2967 O O . GLU A 1 371 ? 8.266 -55.375 -16.625 1 97.75 371 GLU A O 1
ATOM 2972 N N . ASP A 1 372 ? 8.023 -57.219 -15.531 1 97.19 372 ASP A N 1
ATOM 2973 C CA . ASP A 1 372 ? 7.965 -58.062 -16.719 1 97.19 372 ASP A CA 1
ATOM 2974 C C . ASP A 1 372 ? 6.73 -57.75 -17.562 1 97.19 372 ASP A C 1
ATOM 2976 O O . ASP A 1 372 ? 6.727 -57.969 -18.766 1 97.19 372 ASP A O 1
ATOM 2980 N N . ASN A 1 373 ? 5.73 -57.25 -16.875 1 98.31 373 ASN A N 1
ATOM 2981 C CA . ASN A 1 373 ? 4.496 -57 -17.609 1 98.31 373 ASN A CA 1
ATOM 2982 C C . ASN A 1 373 ? 4.457 -55.562 -18.125 1 98.31 373 ASN A C 1
ATOM 2984 O O . ASN A 1 373 ? 3.404 -55.094 -18.547 1 98.31 373 ASN A O 1
ATOM 2988 N N . VAL A 1 374 ? 5.539 -54.844 -18.109 1 98.5 374 VAL A N 1
ATOM 2989 C CA . VAL A 1 374 ? 5.617 -53.5 -18.625 1 98.5 374 VAL A CA 1
ATOM 2990 C C . VAL A 1 374 ? 6.711 -53.406 -19.688 1 98.5 374 VAL A C 1
ATOM 2992 O O . VAL A 1 374 ? 7.832 -53.875 -19.469 1 98.5 374 VAL A O 1
ATOM 2995 N N . GLU A 1 375 ? 6.406 -52.906 -20.781 1 97.69 375 GLU A N 1
ATOM 2996 C CA . GLU A 1 375 ? 7.375 -52.656 -21.844 1 97.69 375 GLU A CA 1
ATOM 2997 C C . GLU A 1 375 ? 7.582 -51.188 -22.078 1 97.69 375 GLU A C 1
ATOM 2999 O O . GLU A 1 375 ? 6.617 -50.438 -22.281 1 97.69 375 GLU A O 1
ATOM 3004 N N . LEU A 1 376 ? 8.789 -50.75 -22.078 1 97.06 376 LEU A N 1
ATOM 3005 C CA . LEU A 1 376 ? 9.148 -49.375 -22.438 1 97.06 376 LEU A CA 1
ATOM 3006 C C . LEU A 1 376 ? 9.422 -49.281 -23.938 1 97.06 376 LEU A C 1
ATOM 3008 O O . LEU A 1 376 ? 10.32 -49.938 -24.453 1 97.06 376 LEU A O 1
ATOM 3012 N N . ILE A 1 377 ? 8.625 -48.531 -24.594 1 96.56 377 ILE A N 1
ATOM 3013 C CA . ILE A 1 377 ? 8.734 -48.375 -26.031 1 96.56 377 ILE A CA 1
ATOM 3014 C C . ILE A 1 377 ? 9.188 -46.969 -26.375 1 96.56 377 ILE A C 1
ATOM 3016 O O . ILE A 1 377 ? 8.438 -46 -26.172 1 96.56 377 ILE A O 1
ATOM 3020 N N . HIS A 1 378 ? 10.289 -46.781 -26.906 1 93.38 378 HIS A N 1
ATOM 3021 C CA . HIS A 1 378 ? 10.883 -45.469 -27.203 1 93.38 378 HIS A CA 1
ATOM 3022 C C . HIS A 1 378 ? 10.531 -45 -28.609 1 93.38 378 HIS A C 1
ATOM 3024 O O . HIS A 1 378 ? 10.594 -43.812 -28.922 1 93.38 378 HIS A O 1
ATOM 3030 N N . SER A 1 379 ? 10.117 -45.938 -29.422 1 92.06 379 SER A N 1
ATOM 3031 C CA . SER A 1 379 ? 9.734 -45.625 -30.797 1 92.06 379 SER A CA 1
ATOM 3032 C C . SER A 1 379 ? 8.43 -44.844 -30.828 1 92.06 379 SER A C 1
ATOM 3034 O O . SER A 1 379 ? 7.5 -45.125 -30.062 1 92.06 379 SER A O 1
ATOM 3036 N N . GLY A 1 380 ? 8.391 -43.906 -31.703 1 94.25 380 GLY A N 1
ATOM 3037 C CA . GLY A 1 380 ? 7.152 -43.156 -31.875 1 94.25 380 GLY A CA 1
ATOM 3038 C C . GLY A 1 380 ? 6.039 -43.969 -32.5 1 94.25 380 GLY A C 1
ATOM 3039 O O . GLY A 1 380 ? 6.297 -45.031 -33.094 1 94.25 380 GLY A O 1
ATOM 3040 N N . ILE A 1 381 ? 4.84 -43.5 -32.25 1 96.81 381 ILE A N 1
ATOM 3041 C CA . ILE A 1 381 ? 3.695 -44.156 -32.844 1 96.81 381 ILE A CA 1
ATOM 3042 C C . ILE A 1 381 ? 3.477 -43.625 -34.25 1 96.81 381 ILE A C 1
ATOM 3044 O O . ILE A 1 381 ? 3.246 -42.438 -34.438 1 96.81 381 ILE A O 1
ATOM 3048 N N . ALA A 1 382 ? 3.51 -44.438 -35.188 1 97.44 382 ALA A N 1
ATOM 3049 C CA . ALA A 1 382 ? 3.334 -44.031 -36.594 1 97.44 382 ALA A CA 1
ATOM 3050 C C . ALA A 1 382 ? 1.855 -43.875 -36.938 1 97.44 382 ALA A C 1
ATOM 3052 O O . ALA A 1 382 ? 1.479 -42.969 -37.656 1 97.44 382 ALA A O 1
ATOM 3053 N N . ARG A 1 383 ? 1.078 -44.781 -36.438 1 98.06 383 ARG A N 1
ATOM 3054 C CA . ARG A 1 383 ? -0.361 -44.75 -36.688 1 98.06 383 ARG A CA 1
ATOM 3055 C C . ARG A 1 383 ? -1.098 -45.719 -35.75 1 98.06 383 ARG A C 1
ATOM 3057 O O . ARG A 1 383 ? -0.492 -46.625 -35.188 1 98.06 383 ARG A O 1
ATOM 3064 N N . MET A 1 384 ? -2.393 -45.469 -35.656 1 97.88 384 MET A N 1
ATOM 3065 C CA . MET A 1 384 ? -3.229 -46.406 -34.906 1 97.88 384 MET A CA 1
ATOM 3066 C C . MET A 1 384 ? -3.916 -47.375 -35.875 1 97.88 384 MET A C 1
ATOM 3068 O O . MET A 1 384 ? -4.176 -47.062 -37.031 1 97.88 384 MET A O 1
ATOM 3072 N N . GLU A 1 385 ? -4.16 -48.531 -35.406 1 97.88 385 GLU A N 1
ATOM 3073 C CA . GLU A 1 385 ? -4.992 -49.562 -36.062 1 97.88 385 GLU A CA 1
ATOM 3074 C C . GLU A 1 385 ? -6.148 -49.969 -35.156 1 97.88 385 GLU A C 1
ATOM 3076 O O . GLU A 1 385 ? -6.238 -49.531 -34 1 97.88 385 GLU A O 1
ATOM 3081 N N . ARG A 1 386 ? -6.992 -50.812 -35.688 1 97.75 386 ARG A N 1
ATOM 3082 C CA . ARG A 1 386 ? -8.195 -51.219 -34.969 1 97.75 386 ARG A CA 1
ATOM 3083 C C . ARG A 1 386 ? -7.844 -51.906 -33.656 1 97.75 386 ARG A C 1
ATOM 3085 O O . ARG A 1 386 ? -8.531 -51.719 -32.656 1 97.75 386 ARG A O 1
ATOM 3092 N N . ASN A 1 387 ? -6.738 -52.625 -33.781 1 97.62 387 ASN A N 1
ATOM 3093 C CA . ASN A 1 387 ? -6.445 -53.469 -32.594 1 97.62 387 ASN A CA 1
ATOM 3094 C C . ASN A 1 387 ? -5.203 -52.969 -31.859 1 97.62 387 ASN A C 1
ATOM 3096 O O . ASN A 1 387 ? -4.684 -53.656 -30.984 1 97.62 387 ASN A O 1
ATOM 3100 N N . GLY A 1 388 ? -4.691 -51.781 -32.281 1 98.06 388 GLY A N 1
ATOM 3101 C CA . GLY A 1 388 ? -3.537 -51.312 -31.531 1 98.06 388 GLY A CA 1
ATOM 3102 C C . GLY A 1 388 ? -2.758 -50.219 -32.219 1 98.06 388 GLY A C 1
ATOM 3103 O O . GLY A 1 388 ? -3.307 -49.5 -33.062 1 98.06 388 GLY A O 1
ATOM 3104 N N . ALA A 1 389 ? -1.503 -50 -31.766 1 98.44 389 ALA A N 1
ATOM 3105 C CA . ALA A 1 389 ? -0.625 -48.938 -32.281 1 98.44 389 ALA A CA 1
ATOM 3106 C C . ALA A 1 389 ? 0.541 -49.531 -33.062 1 98.44 389 ALA A C 1
ATOM 3108 O O . ALA A 1 389 ? 1.158 -50.531 -32.625 1 98.44 389 ALA A O 1
ATOM 3109 N N . VAL A 1 390 ? 0.809 -48.938 -34.156 1 98.38 390 VAL A N 1
ATOM 3110 C CA . VAL A 1 390 ? 1.986 -49.312 -34.938 1 98.38 390 VAL A CA 1
ATOM 3111 C C . VAL A 1 390 ? 3.092 -48.281 -34.75 1 98.38 390 VAL A C 1
ATOM 3113 O O . VAL A 1 390 ? 2.893 -47.094 -35 1 98.38 390 VAL A O 1
ATOM 3116 N N . THR A 1 391 ? 4.195 -48.781 -34.281 1 97.69 391 THR A N 1
ATOM 3117 C CA . THR A 1 391 ? 5.309 -47.844 -34.031 1 97.69 391 THR A CA 1
ATOM 3118 C C . THR A 1 391 ? 6.117 -47.625 -35.312 1 97.69 391 THR A C 1
ATOM 3120 O O . THR A 1 391 ? 5.895 -48.312 -36.312 1 97.69 391 THR A O 1
ATOM 3123 N N . GLU A 1 392 ? 6.934 -46.656 -35.25 1 96.25 392 GLU A N 1
ATOM 3124 C CA . GLU A 1 392 ? 7.703 -46.219 -36.406 1 96.25 392 GLU A CA 1
ATOM 3125 C C . GLU A 1 392 ? 8.602 -47.344 -36.938 1 96.25 392 GLU A C 1
ATOM 3127 O O . GLU A 1 392 ? 8.945 -47.406 -38.094 1 96.25 392 GLU A O 1
ATOM 3132 N N . ASP A 1 393 ? 8.938 -48.281 -36.062 1 94.94 393 ASP A N 1
ATOM 3133 C CA . ASP A 1 393 ? 9.758 -49.406 -36.469 1 94.94 393 ASP A CA 1
ATOM 3134 C C . ASP A 1 393 ? 8.906 -50.5 -37.125 1 94.94 393 ASP A C 1
ATOM 3136 O O . ASP A 1 393 ? 9.414 -51.562 -37.531 1 94.94 393 ASP A O 1
ATOM 3140 N N . GLY A 1 394 ? 7.602 -50.375 -37.125 1 95.38 394 GLY A N 1
ATOM 3141 C CA . GLY A 1 394 ? 6.707 -51.25 -37.875 1 95.38 394 GLY A CA 1
ATOM 3142 C C . GLY A 1 394 ? 6.02 -52.281 -36.969 1 95.38 394 GLY A C 1
ATOM 3143 O O . GLY A 1 394 ? 5.152 -53.031 -37.438 1 95.38 394 GLY A O 1
ATOM 3144 N N . ARG A 1 395 ? 6.301 -52.281 -35.844 1 97.31 395 ARG A N 1
ATOM 3145 C CA . ARG A 1 395 ? 5.742 -53.281 -34.938 1 97.31 395 ARG A CA 1
ATOM 3146 C C . ARG A 1 395 ? 4.34 -52.875 -34.469 1 97.31 395 ARG A C 1
ATOM 3148 O O . ARG A 1 395 ? 4.102 -51.719 -34.094 1 97.31 395 ARG A O 1
ATOM 3155 N N . LEU A 1 396 ? 3.457 -53.844 -34.562 1 98.06 396 LEU A N 1
ATOM 3156 C CA . LEU A 1 396 ? 2.119 -53.625 -34.031 1 98.06 396 LEU A CA 1
ATOM 3157 C C . LEU A 1 396 ? 2.064 -54.031 -32.562 1 98.06 396 LEU A C 1
ATOM 3159 O O . LEU A 1 396 ? 2.42 -55.156 -32.188 1 98.06 396 LEU A O 1
ATOM 3163 N N . HIS A 1 397 ? 1.691 -53.125 -31.766 1 98.38 397 HIS A N 1
ATOM 3164 C CA . HIS A 1 397 ? 1.39 -53.406 -30.359 1 98.38 397 HIS A CA 1
ATOM 3165 C C . HIS A 1 397 ? -0.113 -53.531 -30.141 1 98.38 397 HIS A C 1
ATOM 3167 O O . HIS A 1 397 ? -0.842 -52.531 -30.203 1 98.38 397 HIS A O 1
ATOM 3173 N N . GLU A 1 398 ? -0.52 -54.688 -29.891 1 98.38 398 GLU A N 1
ATOM 3174 C CA . GLU A 1 398 ? -1.942 -54.938 -29.656 1 98.38 398 GLU A CA 1
ATOM 3175 C C . GLU A 1 398 ? -2.381 -54.344 -28.312 1 98.38 398 GLU A C 1
ATOM 3177 O O . GLU A 1 398 ? -1.706 -54.5 -27.297 1 98.38 398 GLU A O 1
ATOM 3182 N N . LEU A 1 399 ? -3.498 -53.562 -28.391 1 98.56 399 LEU A N 1
ATOM 3183 C CA . LEU A 1 399 ? -3.971 -52.875 -27.203 1 98.56 399 LEU A CA 1
ATOM 3184 C C . LEU A 1 399 ? -5.484 -53.031 -27.047 1 98.56 399 LEU A C 1
ATOM 3186 O O . LEU A 1 399 ? -6.211 -53 -28.047 1 98.56 399 LEU A O 1
ATOM 3190 N N . ASP A 1 400 ? -5.906 -53.125 -25.859 1 98.5 400 ASP A N 1
ATOM 3191 C CA . ASP A 1 400 ? -7.324 -53.094 -25.516 1 98.5 400 ASP A CA 1
ATOM 3192 C C . ASP A 1 400 ? -7.75 -51.719 -25.047 1 98.5 400 ASP A C 1
ATOM 3194 O O . ASP A 1 400 ? -8.93 -51.344 -25.141 1 98.5 400 ASP A O 1
ATOM 3198 N N . ALA A 1 401 ? -6.859 -50.969 -24.516 1 98.56 401 ALA A N 1
ATOM 3199 C CA . ALA A 1 401 ? -7.098 -49.625 -24.031 1 98.56 401 ALA A CA 1
ATOM 3200 C C . ALA A 1 401 ? -5.879 -48.75 -24.266 1 98.56 401 ALA A C 1
ATOM 3202 O O . ALA A 1 401 ? -4.746 -49.219 -24.297 1 98.56 401 ALA A O 1
ATOM 3203 N N . LEU A 1 402 ? -6.16 -47.438 -24.469 1 98.56 402 LEU A N 1
ATOM 3204 C CA . LEU A 1 402 ? -5.125 -46.438 -24.672 1 98.56 402 LEU A CA 1
ATOM 3205 C C . LEU A 1 402 ? -5.316 -45.25 -23.719 1 98.56 402 LEU A C 1
ATOM 3207 O O . LEU A 1 402 ? -6.344 -44.594 -23.766 1 98.56 402 LEU A O 1
ATOM 3211 N N . VAL A 1 403 ? -4.367 -45.094 -22.812 1 98.44 403 VAL A N 1
ATOM 3212 C CA . VAL A 1 403 ? -4.355 -43.969 -21.891 1 98.44 403 VAL A CA 1
ATOM 3213 C C . VAL A 1 403 ? -3.451 -42.875 -22.438 1 98.44 403 VAL A C 1
ATOM 3215 O O . VAL A 1 403 ? -2.246 -43.062 -22.594 1 98.44 403 VAL A O 1
ATOM 3218 N N . CYS A 1 404 ? -4.039 -41.688 -22.672 1 98 404 CYS A N 1
ATOM 3219 C CA . CYS A 1 404 ? -3.297 -40.562 -23.203 1 98 404 CYS A CA 1
ATOM 3220 C C . CYS A 1 404 ? -2.926 -39.594 -22.094 1 98 404 CYS A C 1
ATOM 3222 O O . CYS A 1 404 ? -3.74 -38.75 -21.688 1 98 404 CYS A O 1
ATOM 3224 N N . ALA A 1 405 ? -1.77 -39.656 -21.578 1 96.19 405 ALA A N 1
ATOM 3225 C CA . ALA A 1 405 ? -1.173 -38.688 -20.672 1 96.19 405 ALA A CA 1
ATOM 3226 C C . ALA A 1 405 ? -0.341 -37.656 -21.422 1 96.19 405 ALA A C 1
ATOM 3228 O O . ALA A 1 405 ? 0.867 -37.531 -21.203 1 96.19 405 ALA A O 1
ATOM 3229 N N . THR A 1 406 ? -1.042 -36.875 -22.266 1 93.56 406 THR A N 1
ATOM 3230 C CA . THR A 1 406 ? -0.378 -36.094 -23.312 1 93.56 406 THR A CA 1
ATOM 3231 C C . THR A 1 406 ? -0.491 -34.594 -23.031 1 93.56 406 THR A C 1
ATOM 3233 O O . THR A 1 406 ? -0.264 -33.781 -23.922 1 93.56 406 THR A O 1
ATOM 3236 N N . GLY A 1 407 ? -0.896 -34.25 -21.828 1 91.12 407 GLY A N 1
ATOM 3237 C CA . GLY A 1 407 ? -0.753 -32.875 -21.359 1 91.12 407 GLY A CA 1
ATOM 3238 C C . GLY A 1 407 ? -1.945 -32 -21.703 1 91.12 407 GLY A C 1
ATOM 3239 O O . GLY A 1 407 ? -3.057 -32.5 -21.891 1 91.12 407 GLY A O 1
ATOM 3240 N N . PHE A 1 408 ? -1.762 -30.641 -21.547 1 91.06 408 PHE A N 1
ATOM 3241 C CA . PHE A 1 408 ? -2.781 -29.609 -21.688 1 91.06 408 PHE A CA 1
ATOM 3242 C C . PHE A 1 408 ? -2.279 -28.469 -22.562 1 91.06 408 PHE A C 1
ATOM 3244 O O . PHE A 1 408 ? -1.079 -28.359 -22.828 1 91.06 408 PHE A O 1
ATOM 3251 N N . TYR A 1 409 ? -3.223 -27.688 -23.031 1 88.12 409 TYR A N 1
ATOM 3252 C CA . TYR A 1 409 ? -2.871 -26.422 -23.672 1 88.12 409 TYR A CA 1
ATOM 3253 C C . TYR A 1 409 ? -2.564 -25.359 -22.609 1 88.12 409 TYR A C 1
ATOM 3255 O O . TYR A 1 409 ? -3.416 -24.516 -22.297 1 88.12 409 TYR A O 1
ATOM 3263 N N . ALA A 1 410 ? -1.294 -25.422 -22.203 1 83.69 410 ALA A N 1
ATOM 3264 C CA . ALA A 1 410 ? -0.846 -24.453 -21.203 1 83.69 410 ALA A CA 1
ATOM 3265 C C . ALA A 1 410 ? -0.423 -23.141 -21.844 1 83.69 410 ALA A C 1
ATOM 3267 O O . ALA A 1 410 ? 0.067 -23.125 -22.969 1 83.69 410 ALA A O 1
ATOM 3268 N N . SER A 1 411 ? -0.571 -21.984 -21.25 1 81.75 411 SER A N 1
ATOM 3269 C CA . SER A 1 411 ? -0.182 -20.656 -21.688 1 81.75 411 SER A CA 1
ATOM 3270 C C . SER A 1 411 ? -0.87 -20.281 -23 1 81.75 411 SER A C 1
ATOM 3272 O O . SER A 1 411 ? -0.3 -19.562 -23.828 1 81.75 411 SER A O 1
ATOM 3274 N N . ALA A 1 412 ? -2.004 -20.844 -23.203 1 89.06 412 ALA A N 1
ATOM 3275 C CA . ALA A 1 412 ? -2.789 -20.547 -24.391 1 89.06 412 ALA A CA 1
ATOM 3276 C C . ALA A 1 412 ? -4.039 -19.75 -24.047 1 89.06 412 ALA A C 1
ATOM 3278 O O . ALA A 1 412 ? -4.48 -19.75 -22.891 1 89.06 412 ALA A O 1
ATOM 3279 N N . ALA A 1 413 ? -4.48 -19.062 -25.078 1 92.44 413 ALA A N 1
ATOM 3280 C CA . ALA A 1 413 ? -5.781 -18.422 -24.906 1 92.44 413 ALA A CA 1
ATOM 3281 C C . ALA A 1 413 ? -6.883 -19.453 -24.672 1 92.44 413 ALA A C 1
ATOM 3283 O O . ALA A 1 413 ? -6.766 -20.609 -25.078 1 92.44 413 ALA A O 1
ATOM 3284 N N . PRO A 1 414 ? -7.898 -19.031 -23.938 1 92.5 414 PRO A N 1
ATOM 3285 C CA . PRO A 1 414 ? -9.016 -19.953 -23.734 1 92.5 414 PRO A CA 1
ATOM 3286 C C . PRO A 1 414 ? -9.617 -20.453 -25.047 1 92.5 414 PRO A C 1
ATOM 3288 O O . PRO A 1 414 ? -9.453 -19.797 -26.078 1 92.5 414 PRO A O 1
ATOM 3291 N N . PRO A 1 415 ? -10.227 -21.609 -24.969 1 92.38 415 PRO A N 1
ATOM 3292 C CA . PRO A 1 415 ? -10.805 -22.172 -26.188 1 92.38 415 PRO A CA 1
ATOM 3293 C C . PRO A 1 415 ? -12.047 -21.422 -26.656 1 92.38 415 PRO A C 1
ATOM 3295 O O . PRO A 1 415 ? -12.68 -21.812 -27.641 1 92.38 415 PRO A O 1
ATOM 3298 N N . PHE A 1 416 ? -12.484 -20.391 -25.969 1 96.19 416 PHE A N 1
ATOM 3299 C CA . PHE A 1 416 ? -13.594 -19.531 -26.359 1 96.19 416 PHE A CA 1
ATOM 3300 C C . PHE A 1 416 ? -13.125 -18.109 -26.594 1 96.19 416 PHE A C 1
ATOM 3302 O O . PHE A 1 416 ? -12.086 -17.688 -26.062 1 96.19 416 PHE A O 1
ATOM 3309 N N . PRO A 1 417 ? -13.852 -17.375 -27.359 1 97.5 417 PRO A N 1
ATOM 3310 C CA . PRO A 1 417 ? -13.383 -16.016 -27.688 1 97.5 417 PRO A CA 1
ATOM 3311 C C . PRO A 1 417 ? -13.414 -15.078 -26.484 1 97.5 417 PRO A C 1
ATOM 3313 O O . PRO A 1 417 ? -14.422 -15.008 -25.781 1 97.5 417 PRO A O 1
ATOM 3316 N N . VAL A 1 418 ? -12.375 -14.438 -26.266 1 98.31 418 VAL A N 1
ATOM 3317 C CA . VAL A 1 418 ? -12.234 -13.281 -25.391 1 98.31 418 VAL A CA 1
ATOM 3318 C C . VAL A 1 418 ? -11.844 -12.055 -26.203 1 98.31 418 VAL A C 1
ATOM 3320 O O . VAL A 1 418 ? -10.703 -11.93 -26.641 1 98.31 418 VAL A O 1
ATOM 3323 N N . VAL A 1 419 ? -12.797 -11.164 -26.406 1 98.75 419 VAL A N 1
ATOM 3324 C CA . VAL A 1 419 ? -12.633 -10.062 -27.344 1 98.75 419 VAL A CA 1
ATOM 3325 C C . VAL A 1 419 ? -12.391 -8.758 -26.578 1 98.75 419 VAL A C 1
ATOM 3327 O O . VAL A 1 419 ? -13.234 -8.328 -25.781 1 98.75 419 VAL A O 1
ATOM 3330 N N . GLY A 1 420 ? -11.195 -8.219 -26.797 1 98.38 420 GLY A N 1
ATOM 3331 C CA . GLY A 1 420 ? -10.805 -7.008 -26.094 1 98.38 420 GLY A CA 1
ATOM 3332 C C . GLY A 1 420 ? -10.953 -5.75 -26.922 1 98.38 420 GLY A C 1
ATOM 3333 O O . GLY A 1 420 ? -11.961 -5.574 -27.609 1 98.38 420 GLY A O 1
ATOM 3334 N N . LEU A 1 421 ? -10.023 -4.848 -26.766 1 97.88 421 LEU A N 1
ATOM 3335 C CA . LEU A 1 421 ? -10.023 -3.551 -27.422 1 97.88 421 LEU A CA 1
ATOM 3336 C C . LEU A 1 421 ? -10.023 -3.721 -28.938 1 97.88 421 LEU A C 1
ATOM 3338 O O . LEU A 1 421 ? -9.406 -4.648 -29.469 1 97.88 421 LEU A O 1
ATOM 3342 N N . GLU A 1 422 ? -10.758 -2.859 -29.594 1 95.94 422 GLU A N 1
ATOM 3343 C CA . GLU A 1 422 ? -10.828 -2.775 -31.047 1 95.94 422 GLU A CA 1
ATOM 3344 C C . GLU A 1 422 ? -11.312 -4.09 -31.656 1 95.94 422 GLU A C 1
ATOM 3346 O O . GLU A 1 422 ? -10.961 -4.422 -32.781 1 95.94 422 GLU A O 1
ATOM 3351 N N . GLY A 1 423 ? -11.891 -4.93 -30.891 1 96.81 423 GLY A N 1
ATOM 3352 C CA . GLY A 1 423 ? -12.492 -6.152 -31.391 1 96.81 423 GLY A CA 1
ATOM 3353 C C . GLY A 1 423 ? -11.492 -7.277 -31.578 1 96.81 423 GLY A C 1
ATOM 3354 O O . GLY A 1 423 ? -11.828 -8.32 -32.125 1 96.81 423 GLY A O 1
ATOM 3355 N N . ARG A 1 424 ? -10.336 -7.137 -31.125 1 97.44 424 ARG A N 1
ATOM 3356 C CA . ARG A 1 424 ? -9.297 -8.148 -31.281 1 97.44 424 ARG A CA 1
ATOM 3357 C C . ARG A 1 424 ? -9.43 -9.234 -30.219 1 97.44 424 ARG A C 1
ATOM 3359 O O . ARG A 1 424 ? -9.539 -8.945 -29.031 1 97.44 424 ARG A O 1
ATOM 3366 N N . THR A 1 425 ? -9.367 -10.516 -30.672 1 97.88 425 THR A N 1
ATOM 3367 C CA . THR A 1 425 ? -9.484 -11.633 -29.734 1 97.88 425 THR A CA 1
ATOM 3368 C C . THR A 1 425 ? -8.148 -11.898 -29.047 1 97.88 425 THR A C 1
ATOM 3370 O O . THR A 1 425 ? -7.09 -11.555 -29.578 1 97.88 425 THR A O 1
ATOM 3373 N N . LEU A 1 426 ? -8.25 -12.484 -27.875 1 97.12 426 LEU A N 1
ATOM 3374 C CA . LEU A 1 426 ? -7.031 -12.883 -27.188 1 97.12 426 LEU A CA 1
ATOM 3375 C C . LEU A 1 426 ? -6.242 -13.898 -28 1 97.12 426 LEU A C 1
ATOM 3377 O O . LEU A 1 426 ? -5.008 -13.898 -27.984 1 97.12 426 LEU A O 1
ATOM 3381 N N . GLN A 1 427 ? -6.879 -14.805 -28.734 1 95.75 427 GLN A N 1
ATOM 3382 C CA . GLN A 1 427 ? -6.234 -15.789 -29.594 1 95.75 427 GLN A CA 1
ATOM 3383 C C . GLN A 1 427 ? -5.363 -15.109 -30.656 1 95.75 427 GLN A C 1
ATOM 3385 O O . GLN A 1 427 ? -4.246 -15.547 -30.922 1 95.75 427 GLN A O 1
ATOM 3390 N N . GLU A 1 428 ? -5.914 -14.07 -31.172 1 96.38 428 GLU A N 1
ATOM 3391 C CA . GLU A 1 428 ? -5.148 -13.305 -32.156 1 96.38 428 GLU A CA 1
ATOM 3392 C C . GLU A 1 428 ? -3.973 -12.594 -31.484 1 96.38 428 GLU A C 1
ATOM 3394 O O . GLU A 1 428 ? -2.855 -12.609 -32 1 96.38 428 GLU A O 1
ATOM 3399 N N . HIS A 1 429 ? -4.293 -12.031 -30.359 1 96.06 429 HIS A N 1
ATOM 3400 C CA . HIS A 1 429 ? -3.281 -11.273 -29.641 1 96.06 429 HIS A CA 1
ATOM 3401 C C . HIS A 1 429 ? -2.131 -12.164 -29.188 1 96.06 429 HIS A C 1
ATOM 3403 O O . HIS A 1 429 ? -0.97 -11.75 -29.219 1 96.06 429 HIS A O 1
ATOM 3409 N N . TRP A 1 430 ? -2.406 -13.43 -28.781 1 95.81 430 TRP A N 1
ATOM 3410 C CA . TRP A 1 430 ? -1.434 -14.359 -28.234 1 95.81 430 TRP A CA 1
ATOM 3411 C C . TRP A 1 430 ? -0.973 -15.359 -29.281 1 95.81 430 TRP A C 1
ATOM 3413 O O . TRP A 1 430 ? -0.373 -16.391 -28.969 1 95.81 430 TRP A O 1
ATOM 3423 N N . HIS A 1 431 ? -1.222 -15.055 -30.516 1 93.56 431 HIS A N 1
ATOM 3424 C CA . HIS A 1 431 ? -0.932 -16.016 -31.578 1 93.56 431 HIS A CA 1
ATOM 3425 C C . HIS A 1 431 ? 0.514 -16.484 -31.516 1 93.56 431 HIS A C 1
ATOM 3427 O O . HIS A 1 431 ? 0.773 -17.703 -31.531 1 93.56 431 HIS A O 1
ATOM 3433 N N . ASP A 1 432 ? 1.424 -15.641 -31.344 1 92.75 432 ASP A N 1
ATOM 3434 C CA . ASP A 1 432 ? 2.84 -15.992 -31.391 1 92.75 432 ASP A CA 1
ATOM 3435 C C . ASP A 1 432 ? 3.387 -16.234 -29.984 1 92.75 432 ASP A C 1
ATOM 3437 O O . ASP A 1 432 ? 4.34 -17 -29.797 1 92.75 432 ASP A O 1
ATOM 3441 N N . ARG A 1 433 ? 2.762 -15.523 -29.125 1 94.44 433 ARG A N 1
ATOM 3442 C CA . ARG A 1 433 ? 3.236 -15.594 -27.75 1 94.44 433 ARG A CA 1
ATOM 3443 C C . ARG A 1 433 ? 2.184 -15.07 -26.781 1 94.44 433 ARG A C 1
ATOM 3445 O O . ARG A 1 433 ? 1.479 -14.102 -27.078 1 94.44 433 ARG A O 1
ATOM 3452 N N . ALA A 1 434 ? 2.119 -15.68 -25.672 1 95.38 434 ALA A N 1
ATOM 3453 C CA . ALA A 1 434 ? 1.229 -15.172 -24.641 1 95.38 434 ALA A CA 1
ATOM 3454 C C . ALA A 1 434 ? 1.826 -13.945 -23.953 1 95.38 434 ALA A C 1
ATOM 3456 O O . ALA A 1 434 ? 2.254 -14.016 -22.797 1 95.38 434 ALA A O 1
ATOM 3457 N N . TYR A 1 435 ? 1.764 -12.805 -24.594 1 96.69 435 TYR A N 1
ATOM 3458 C CA . TYR A 1 435 ? 2.281 -11.547 -24.062 1 96.69 435 TYR A CA 1
ATOM 3459 C C . TYR A 1 435 ? 1.519 -11.133 -22.797 1 96.69 435 TYR A C 1
ATOM 3461 O O . TYR A 1 435 ? 0.287 -11.195 -22.766 1 96.69 435 TYR A O 1
ATOM 3469 N N . ASN A 1 436 ? 2.275 -10.75 -21.797 1 97.5 436 ASN A N 1
ATOM 3470 C CA . ASN A 1 436 ? 1.618 -10.414 -20.547 1 97.5 436 ASN A CA 1
ATOM 3471 C C . ASN A 1 436 ? 2.469 -9.469 -19.703 1 97.5 436 ASN A C 1
ATOM 3473 O O . ASN A 1 436 ? 3.6 -9.148 -20.078 1 97.5 436 ASN A O 1
ATOM 3477 N N . TYR A 1 437 ? 1.896 -8.945 -18.688 1 98.56 437 TYR A N 1
ATOM 3478 C CA . TYR A 1 437 ? 2.52 -8.117 -17.672 1 98.56 437 TYR A CA 1
ATOM 3479 C C . TYR A 1 437 ? 2.363 -8.742 -16.281 1 98.56 437 TYR A C 1
ATOM 3481 O O . TYR A 1 437 ? 1.247 -8.859 -15.773 1 98.56 437 TYR A O 1
ATOM 3489 N N . LEU A 1 438 ? 3.486 -9.219 -15.711 1 98.5 438 LEU A N 1
ATOM 3490 C CA . LEU A 1 438 ? 3.578 -9.781 -14.367 1 98.5 438 LEU A CA 1
ATOM 3491 C C . LEU A 1 438 ? 2.617 -10.953 -14.203 1 98.5 438 LEU A C 1
ATOM 3493 O O . LEU A 1 438 ? 2.016 -11.125 -13.141 1 98.5 438 LEU A O 1
ATOM 3497 N N . SER A 1 439 ? 2.273 -11.617 -15.258 1 97.44 439 SER A N 1
ATOM 3498 C CA . SER A 1 439 ? 1.496 -12.852 -15.273 1 97.44 439 SER A CA 1
ATOM 3499 C C . SER A 1 439 ? 0.008 -12.57 -15.094 1 97.44 439 SER A C 1
ATOM 3501 O O . SER A 1 439 ? -0.805 -13.492 -15.062 1 97.44 439 SER A O 1
ATOM 3503 N N . LEU A 1 440 ? -0.407 -11.211 -14.984 1 97.38 440 LEU A N 1
ATOM 3504 C CA . LEU A 1 440 ? -1.797 -11.062 -14.562 1 97.38 440 LEU A CA 1
ATOM 3505 C C . LEU A 1 440 ? -2.543 -10.102 -15.484 1 97.38 440 LEU A C 1
ATOM 3507 O O . LEU A 1 440 ? -3.76 -9.938 -15.359 1 97.38 440 LEU A O 1
ATOM 3511 N N . ALA A 1 441 ? -1.837 -9.484 -16.422 1 98.38 441 ALA A N 1
ATOM 3512 C CA . ALA A 1 441 ? -2.529 -8.562 -17.328 1 98.38 441 ALA A CA 1
ATOM 3513 C C . ALA A 1 441 ? -1.901 -8.586 -18.719 1 98.38 441 ALA A C 1
ATOM 3515 O O . ALA A 1 441 ? -0.79 -9.086 -18.891 1 98.38 441 ALA A O 1
ATOM 3516 N N . THR A 1 442 ? -2.615 -8.125 -19.703 1 97.88 442 THR A N 1
ATOM 3517 C CA . THR A 1 442 ? -2.123 -7.906 -21.062 1 97.88 442 THR A CA 1
ATOM 3518 C C . THR A 1 442 ? -2.717 -6.629 -21.656 1 97.88 442 THR A C 1
ATOM 3520 O O . THR A 1 442 ? -3.674 -6.074 -21.109 1 97.88 442 THR A O 1
ATOM 3523 N N . ASP A 1 443 ? -2.141 -6.023 -22.656 1 97.06 443 ASP A N 1
ATOM 3524 C CA . ASP A 1 443 ? -2.43 -4.66 -23.094 1 97.06 443 ASP A CA 1
ATOM 3525 C C . ASP A 1 443 ? -3.66 -4.625 -24 1 97.06 443 ASP A C 1
ATOM 3527 O O . ASP A 1 443 ? -4.043 -3.564 -24.5 1 97.06 443 ASP A O 1
ATOM 3531 N N . ASN A 1 444 ? -4.379 -5.672 -24.125 1 95.25 444 ASN A N 1
ATOM 3532 C CA . ASN A 1 444 ? -5.555 -5.66 -24.984 1 95.25 444 ASN A CA 1
ATOM 3533 C C . ASN A 1 444 ? -6.836 -5.898 -24.188 1 95.25 444 ASN A C 1
ATOM 3535 O O . ASN A 1 444 ? -7.938 -5.832 -24.75 1 95.25 444 ASN A O 1
ATOM 3539 N N . LEU A 1 445 ? -6.801 -6.121 -23 1 98.5 445 LEU A N 1
ATOM 3540 C CA . LEU A 1 445 ? -7.969 -6.5 -22.219 1 98.5 445 LEU A CA 1
ATOM 3541 C C . LEU A 1 445 ? -8.148 -5.559 -21.031 1 98.5 445 LEU A C 1
ATOM 3543 O O . LEU A 1 445 ? -7.605 -5.809 -19.953 1 98.5 445 LEU A O 1
ATOM 3547 N N . PRO A 1 446 ? -9.047 -4.543 -21.141 1 98.75 446 PRO A N 1
ATOM 3548 C CA . PRO A 1 446 ? -9.305 -3.652 -20.016 1 98.75 446 PRO A CA 1
ATOM 3549 C C . PRO A 1 446 ? -10.07 -4.34 -18.891 1 98.75 446 PRO A C 1
ATOM 3551 O O . PRO A 1 446 ? -10.961 -5.152 -19.141 1 98.75 446 PRO A O 1
ATOM 3554 N N . ASN A 1 447 ? -9.734 -4.02 -17.625 1 98.88 447 ASN A N 1
ATOM 3555 C CA . ASN A 1 447 ? -10.438 -4.516 -16.453 1 98.88 447 ASN A CA 1
ATOM 3556 C C . ASN A 1 447 ? -10.43 -6.039 -16.391 1 98.88 447 ASN A C 1
ATOM 3558 O O . ASN A 1 447 ? -11.406 -6.652 -15.945 1 98.88 447 ASN A O 1
ATOM 3562 N N . HIS A 1 448 ? -9.422 -6.633 -16.984 1 98.88 448 HIS A N 1
ATOM 3563 C CA . HIS A 1 448 ? -9.273 -8.086 -17.031 1 98.88 448 HIS A CA 1
ATOM 3564 C C . HIS A 1 448 ? -7.98 -8.523 -16.359 1 98.88 448 HIS A C 1
ATOM 3566 O O . HIS A 1 448 ? -6.934 -7.898 -16.547 1 98.88 448 HIS A O 1
ATOM 3572 N N . PHE A 1 449 ? -8.07 -9.578 -15.555 1 98.81 449 PHE A N 1
ATOM 3573 C CA . PHE A 1 449 ? -6.891 -10.07 -14.859 1 98.81 449 PHE A CA 1
ATOM 3574 C C . PHE A 1 449 ? -6.84 -11.594 -14.891 1 98.81 449 PHE A C 1
ATOM 3576 O O . PHE A 1 449 ? -7.879 -12.258 -14.867 1 98.81 449 PHE A O 1
ATOM 3583 N N . PHE A 1 450 ? -5.613 -12.094 -14.93 1 98 450 PHE A N 1
ATOM 3584 C CA . PHE A 1 450 ? -5.395 -13.539 -14.93 1 98 450 PHE A CA 1
ATOM 3585 C C . PHE A 1 450 ? -4.895 -14.008 -13.57 1 98 450 PHE A C 1
ATOM 3587 O O . PHE A 1 450 ? -4.07 -13.344 -12.938 1 98 450 PHE A O 1
ATOM 3594 N N . MET A 1 451 ? -5.461 -15.07 -13.125 1 97.81 451 MET A N 1
ATOM 3595 C CA . MET A 1 451 ? -4.836 -15.891 -12.094 1 97.81 451 MET A CA 1
ATOM 3596 C C . MET A 1 451 ? -4.117 -17.094 -12.711 1 97.81 451 MET A C 1
ATOM 3598 O O . MET A 1 451 ? -4.691 -17.812 -13.523 1 97.81 451 MET A O 1
ATOM 3602 N N . LEU A 1 452 ? -2.838 -17.219 -12.328 1 96.06 452 LEU A N 1
ATOM 3603 C CA . LEU A 1 452 ? -2.012 -18.25 -12.953 1 96.06 452 LEU A CA 1
ATOM 3604 C C . LEU A 1 452 ? -1.987 -18.078 -14.469 1 96.06 452 LEU A C 1
ATOM 3606 O O . LEU A 1 452 ? -2.223 -19.031 -15.211 1 96.06 452 LEU A O 1
ATOM 3610 N N . GLY A 1 453 ? -1.819 -16.844 -14.922 1 95 453 GLY A N 1
ATOM 3611 C CA . GLY A 1 453 ? -1.649 -16.562 -16.344 1 95 453 GLY A CA 1
ATOM 3612 C C . GLY A 1 453 ? -0.294 -16.984 -16.875 1 95 453 GLY A C 1
ATOM 3613 O O . GLY A 1 453 ? 0.433 -17.734 -16.219 1 95 453 GLY A O 1
ATOM 3614 N N . PRO A 1 454 ? 0.003 -16.516 -18.094 1 95.5 454 PRO A N 1
ATOM 3615 C CA . PRO A 1 454 ? 1.351 -16.812 -18.594 1 95.5 454 PRO A CA 1
ATOM 3616 C C . PRO A 1 454 ? 2.445 -16.328 -17.641 1 95.5 454 PRO A C 1
ATOM 3618 O O . PRO A 1 454 ? 2.303 -15.281 -17 1 95.5 454 PRO A O 1
ATOM 3621 N N . ASN A 1 455 ? 3.457 -17.203 -17.5 1 96.56 455 ASN A N 1
ATOM 3622 C CA . ASN A 1 455 ? 4.543 -16.938 -16.562 1 96.56 455 ASN A CA 1
ATOM 3623 C C . ASN A 1 455 ? 4.043 -16.891 -15.117 1 96.56 455 ASN A C 1
ATOM 3625 O O . ASN A 1 455 ? 4.598 -16.156 -14.289 1 96.56 455 ASN A O 1
ATOM 3629 N N . GLY A 1 456 ? 2.928 -17.562 -14.867 1 95.5 456 GLY A N 1
ATOM 3630 C CA . GLY A 1 456 ? 2.303 -17.5 -13.562 1 95.5 456 GLY A CA 1
ATOM 3631 C C . GLY A 1 456 ? 2.551 -18.734 -12.711 1 95.5 456 GLY A C 1
ATOM 3632 O O . GLY A 1 456 ? 2.15 -18.781 -11.547 1 95.5 456 GLY A O 1
ATOM 3633 N N . ALA A 1 457 ? 3.174 -19.75 -13.281 1 95.25 457 ALA A N 1
ATOM 3634 C CA . ALA A 1 457 ? 3.641 -20.875 -12.477 1 95.25 457 ALA A CA 1
ATOM 3635 C C . ALA A 1 457 ? 5 -20.578 -11.844 1 95.25 457 ALA A C 1
ATOM 3637 O O . ALA A 1 457 ? 5.66 -19.609 -12.219 1 95.25 457 ALA A O 1
ATOM 3638 N N . ILE A 1 458 ? 5.387 -21.375 -10.844 1 95.25 458 ILE A N 1
ATOM 3639 C CA . ILE A 1 458 ? 6.66 -21.156 -10.164 1 95.25 458 ILE A CA 1
ATOM 3640 C C . ILE A 1 458 ? 7.539 -22.391 -10.297 1 95.25 458 ILE A C 1
ATOM 3642 O O . ILE A 1 458 ? 7.031 -23.516 -10.406 1 95.25 458 ILE A O 1
ATOM 3646 N N . ALA A 1 459 ? 8.773 -22.156 -10.219 1 93.56 459 ALA A N 1
ATOM 3647 C CA . ALA A 1 459 ? 9.719 -23.25 -10.359 1 93.56 459 ALA A CA 1
ATOM 3648 C C . ALA A 1 459 ? 9.969 -23.938 -9.016 1 93.56 459 ALA A C 1
ATOM 3650 O O . ALA A 1 459 ? 10.266 -25.141 -8.969 1 93.56 459 ALA A O 1
ATOM 3651 N N . GLU A 1 460 ? 9.914 -23.172 -8.008 1 91.75 460 GLU A N 1
ATOM 3652 C CA . GLU A 1 460 ? 10.125 -23.656 -6.645 1 91.75 460 GLU A CA 1
ATOM 3653 C C . GLU A 1 460 ? 9.312 -22.844 -5.645 1 91.75 460 GLU A C 1
ATOM 3655 O O . GLU A 1 460 ? 8.812 -21.766 -5.977 1 91.75 460 GLU A O 1
ATOM 3660 N N . GLY A 1 461 ? 9.164 -23.391 -4.547 1 92.56 461 GLY A N 1
ATOM 3661 C CA . GLY A 1 461 ? 8.438 -22.672 -3.514 1 92.56 461 GLY A CA 1
ATOM 3662 C C . GLY A 1 461 ? 6.941 -22.906 -3.555 1 92.56 461 GLY A C 1
ATOM 3663 O O . GLY A 1 461 ? 6.488 -23.953 -4.012 1 92.56 461 GLY A O 1
ATOM 3664 N N . SER A 1 462 ? 6.223 -21.984 -3.047 1 94.31 462 SER A N 1
ATOM 3665 C CA . SER A 1 462 ? 4.789 -22.156 -2.83 1 94.31 462 SER A CA 1
ATOM 3666 C C . SER A 1 462 ? 3.98 -21.562 -3.977 1 94.31 462 SER A C 1
ATOM 3668 O O . SER A 1 462 ? 3.875 -20.344 -4.102 1 94.31 462 SER A O 1
ATOM 3670 N N . LEU A 1 463 ? 3.34 -22.406 -4.711 1 96 463 LEU A N 1
ATOM 3671 C CA . LEU A 1 463 ? 2.459 -21.938 -5.773 1 96 463 LEU A CA 1
ATOM 3672 C C . LEU A 1 463 ? 1.275 -21.172 -5.199 1 96 463 LEU A C 1
ATOM 3674 O O . LEU A 1 463 ? 0.813 -20.188 -5.797 1 96 463 LEU A O 1
ATOM 3678 N N . THR A 1 464 ? 0.738 -21.609 -4.059 1 96.88 464 THR A N 1
ATOM 3679 C CA . THR A 1 464 ? -0.424 -20.953 -3.459 1 96.88 464 THR A CA 1
ATOM 3680 C C . THR A 1 464 ? -0.081 -19.531 -3.012 1 96.88 464 THR A C 1
ATOM 3682 O O . THR A 1 464 ? -0.94 -18.656 -3.023 1 96.88 464 THR A O 1
ATOM 3685 N N . MET A 1 465 ? 1.179 -19.297 -2.732 1 97.25 465 MET A N 1
ATOM 3686 C CA . MET A 1 465 ? 1.56 -17.922 -2.395 1 97.25 465 MET A CA 1
ATOM 3687 C C . MET A 1 465 ? 1.588 -17.047 -3.637 1 97.25 465 MET A C 1
ATOM 3689 O O . MET A 1 465 ? 1.285 -15.844 -3.564 1 97.25 465 MET A O 1
ATOM 3693 N N . MET A 1 466 ? 1.997 -17.641 -4.781 1 97.44 466 MET A N 1
ATOM 3694 C CA . MET A 1 466 ? 1.825 -16.922 -6.039 1 97.44 466 MET A CA 1
ATOM 3695 C C . MET A 1 466 ? 0.358 -16.578 -6.273 1 97.44 466 MET A C 1
ATOM 3697 O O . MET A 1 466 ? 0.033 -15.445 -6.652 1 97.44 466 MET A O 1
ATOM 3701 N N . ILE A 1 467 ? -0.539 -17.484 -5.992 1 98 467 ILE A N 1
ATOM 3702 C CA . ILE A 1 467 ? -1.976 -17.312 -6.168 1 98 467 ILE A CA 1
ATOM 3703 C C . ILE A 1 467 ? -2.479 -16.219 -5.23 1 98 467 ILE A C 1
ATOM 3705 O O . ILE A 1 467 ? -3.193 -15.305 -5.652 1 98 467 ILE A O 1
ATOM 3709 N N . GLU A 1 468 ? -2.07 -16.312 -4.008 1 98.19 468 GLU A N 1
ATOM 3710 C CA . GLU A 1 468 ? -2.508 -15.32 -3.025 1 98.19 468 GLU A CA 1
ATOM 3711 C C . GLU A 1 468 ? -1.994 -13.93 -3.379 1 98.19 468 GLU A C 1
ATOM 3713 O O . GLU A 1 468 ? -2.721 -12.938 -3.242 1 98.19 468 GLU A O 1
ATOM 3718 N N . SER A 1 469 ? -0.742 -13.828 -3.814 1 98.19 469 SER A N 1
ATOM 3719 C CA . SER A 1 469 ? -0.151 -12.547 -4.172 1 98.19 469 SER A CA 1
ATOM 3720 C C . SER A 1 469 ? -0.845 -11.938 -5.387 1 98.19 469 SER A C 1
ATOM 3722 O O . SER A 1 469 ? -1.116 -10.734 -5.414 1 98.19 469 SER A O 1
ATOM 3724 N N . THR A 1 470 ? -1.098 -12.766 -6.363 1 98.31 470 THR A N 1
ATOM 3725 C CA . THR A 1 470 ? -1.816 -12.305 -7.547 1 98.31 470 THR A CA 1
ATOM 3726 C C . THR A 1 470 ? -3.232 -11.867 -7.18 1 98.31 470 THR A C 1
ATOM 3728 O O . THR A 1 470 ? -3.705 -10.828 -7.641 1 98.31 470 THR A O 1
ATOM 3731 N N . GLY A 1 471 ? -3.889 -12.688 -6.363 1 98.25 471 GLY A N 1
ATOM 3732 C CA . GLY A 1 471 ? -5.223 -12.328 -5.91 1 98.25 471 GLY A CA 1
ATOM 3733 C C . GLY A 1 471 ? -5.266 -11.008 -5.168 1 98.25 471 GLY A C 1
ATOM 3734 O O . GLY A 1 471 ? -6.191 -10.211 -5.355 1 98.25 471 GLY A O 1
ATOM 3735 N N . ASP A 1 472 ? -4.309 -10.797 -4.312 1 97.56 472 ASP A N 1
ATOM 3736 C CA . ASP A 1 472 ? -4.207 -9.531 -3.592 1 97.56 472 ASP A CA 1
ATOM 3737 C C . ASP A 1 472 ? -4.066 -8.359 -4.562 1 97.56 472 ASP A C 1
ATOM 3739 O O . ASP A 1 472 ? -4.703 -7.32 -4.383 1 97.56 472 ASP A O 1
ATOM 3743 N N . TYR A 1 473 ? -3.17 -8.5 -5.562 1 98.38 473 TYR A N 1
ATOM 3744 C CA . TYR A 1 473 ? -3 -7.492 -6.602 1 98.38 473 TYR A CA 1
ATOM 3745 C C . TYR A 1 473 ? -4.324 -7.188 -7.289 1 98.38 473 TYR A C 1
ATOM 3747 O O . TYR A 1 473 ? -4.66 -6.02 -7.516 1 98.38 473 TYR A O 1
ATOM 3755 N N . ILE A 1 474 ? -5.082 -8.164 -7.582 1 98.69 474 ILE A N 1
ATOM 3756 C CA . ILE A 1 474 ? -6.352 -8.016 -8.281 1 98.69 474 ILE A CA 1
ATOM 3757 C C . ILE A 1 474 ? -7.352 -7.285 -7.391 1 98.69 474 ILE A C 1
ATOM 3759 O O . ILE A 1 474 ? -8.078 -6.406 -7.855 1 98.69 474 ILE A O 1
ATOM 3763 N N . CYS A 1 475 ? -7.395 -7.648 -6.102 1 98.38 475 CYS A N 1
ATOM 3764 C CA . CYS A 1 475 ? -8.25 -6.918 -5.172 1 98.38 475 CYS A CA 1
ATOM 3765 C C . CYS A 1 475 ? -7.902 -5.434 -5.16 1 98.38 475 CYS A C 1
ATOM 3767 O O . CYS A 1 475 ? -8.789 -4.582 -5.141 1 98.38 475 CYS A O 1
ATOM 3769 N N . LYS A 1 476 ? -6.641 -5.129 -5.16 1 98.31 476 LYS A N 1
ATOM 3770 C CA . LYS A 1 476 ? -6.211 -3.734 -5.203 1 98.31 476 LYS A CA 1
ATOM 3771 C C . LYS A 1 476 ? -6.68 -3.051 -6.48 1 98.31 476 LYS A C 1
ATOM 3773 O O . LYS A 1 476 ? -7.094 -1.89 -6.453 1 98.31 476 LYS A O 1
ATOM 3778 N N . ALA A 1 477 ? -6.59 -3.748 -7.586 1 98.69 477 ALA A N 1
ATOM 3779 C CA . ALA A 1 477 ? -7.023 -3.182 -8.859 1 98.69 477 ALA A CA 1
ATOM 3780 C C . ALA A 1 477 ? -8.523 -2.891 -8.852 1 98.69 477 ALA A C 1
ATOM 3782 O O . ALA A 1 477 ? -8.953 -1.828 -9.305 1 98.69 477 ALA A O 1
ATOM 3783 N N . ILE A 1 478 ? -9.305 -3.836 -8.312 1 98.69 478 ILE A N 1
ATOM 3784 C CA . ILE A 1 478 ? -10.742 -3.629 -8.219 1 98.69 478 ILE A CA 1
ATOM 3785 C C . ILE A 1 478 ? -11.039 -2.426 -7.328 1 98.69 478 ILE A C 1
ATOM 3787 O O . ILE A 1 478 ? -11.859 -1.577 -7.672 1 98.69 478 ILE A O 1
ATOM 3791 N N . ARG A 1 479 ? -10.367 -2.369 -6.215 1 98.38 479 ARG A N 1
ATOM 3792 C CA . ARG A 1 479 ? -10.531 -1.254 -5.285 1 98.38 479 ARG A CA 1
ATOM 3793 C C . ARG A 1 479 ? -10.172 0.07 -5.953 1 98.38 479 ARG A C 1
ATOM 3795 O O . ARG A 1 479 ? -10.859 1.075 -5.762 1 98.38 479 ARG A O 1
ATOM 3802 N N . LYS A 1 480 ? -9.125 0.06 -6.715 1 97.94 480 LYS A N 1
ATOM 3803 C CA . LYS A 1 480 ? -8.695 1.24 -7.461 1 97.94 480 LYS A CA 1
ATOM 3804 C C . LYS A 1 480 ? -9.781 1.703 -8.43 1 97.94 480 LYS A C 1
ATOM 3806 O O . LYS A 1 480 ? -10.109 2.891 -8.477 1 97.94 480 LYS A O 1
ATOM 3811 N N . LEU A 1 481 ? -10.305 0.799 -9.18 1 98.31 481 LEU A N 1
ATOM 3812 C CA . LEU A 1 481 ? -11.398 1.105 -10.094 1 98.31 481 LEU A CA 1
ATOM 3813 C C . LEU A 1 481 ? -12.594 1.688 -9.336 1 98.31 481 LEU A C 1
ATOM 3815 O O . LEU A 1 481 ? -13.211 2.654 -9.797 1 98.31 481 LEU A O 1
ATOM 3819 N N . GLN A 1 482 ? -12.875 1.124 -8.164 1 97.81 482 GLN A N 1
ATOM 3820 C CA . GLN A 1 482 ? -14.008 1.528 -7.34 1 97.81 482 GLN A CA 1
ATOM 3821 C C . GLN A 1 482 ? -13.781 2.908 -6.727 1 97.81 482 GLN A C 1
ATOM 3823 O O . GLN A 1 482 ? -14.539 3.842 -6.988 1 97.81 482 GLN A O 1
ATOM 3828 N N . LYS A 1 483 ? -12.711 3.086 -6.047 1 97.31 483 LYS A N 1
ATOM 3829 C CA . LYS A 1 483 ? -12.438 4.258 -5.223 1 97.31 483 LYS A CA 1
ATOM 3830 C C . LYS A 1 483 ? -12.18 5.492 -6.082 1 97.31 483 LYS A C 1
ATOM 3832 O O . LYS A 1 483 ? -12.57 6.602 -5.719 1 97.31 483 LYS A O 1
ATOM 3837 N N . ASP A 1 484 ? -11.555 5.312 -7.254 1 96.69 484 ASP A N 1
ATOM 3838 C CA . ASP A 1 484 ? -11.117 6.453 -8.047 1 96.69 484 ASP A CA 1
ATOM 3839 C C . ASP A 1 484 ? -12.086 6.727 -9.195 1 96.69 484 ASP A C 1
ATOM 3841 O O . ASP A 1 484 ? -11.789 7.523 -10.094 1 96.69 484 ASP A O 1
ATOM 3845 N N . ASN A 1 485 ? -13.227 6.098 -9.195 1 95.69 485 ASN A N 1
ATOM 3846 C CA . ASN A 1 485 ? -14.273 6.289 -10.195 1 95.69 485 ASN A CA 1
ATOM 3847 C C . ASN A 1 485 ? -13.75 6.078 -11.609 1 95.69 485 ASN A C 1
ATOM 3849 O O . ASN A 1 485 ? -13.93 6.934 -12.477 1 95.69 485 ASN A O 1
ATOM 3853 N N . LEU A 1 486 ? -13.062 4.973 -11.805 1 97.81 486 LEU A N 1
ATOM 3854 C CA . LEU A 1 486 ? -12.492 4.652 -13.109 1 97.81 486 LEU A CA 1
ATOM 3855 C C . LEU A 1 486 ? -13.43 3.76 -13.914 1 97.81 486 LEU A C 1
ATOM 3857 O O . LEU A 1 486 ? -14.031 2.83 -13.359 1 97.81 486 LEU A O 1
ATOM 3861 N N . LYS A 1 487 ? -13.555 4.129 -15.141 1 97.94 487 LYS A N 1
ATOM 3862 C CA . LYS A 1 487 ? -14.289 3.281 -16.078 1 97.94 487 LYS A CA 1
ATOM 3863 C C . LYS A 1 487 ? -13.477 2.041 -16.453 1 97.94 487 LYS A C 1
ATOM 3865 O O . LYS A 1 487 ? -14.016 0.934 -16.5 1 97.94 487 LYS A O 1
ATOM 3870 N N . SER A 1 488 ? -12.18 2.268 -16.672 1 98.56 488 SER A N 1
ATOM 3871 C CA . SER A 1 488 ? -11.352 1.14 -17.078 1 98.56 488 SER A CA 1
ATOM 3872 C C . SER A 1 488 ? -9.875 1.408 -16.797 1 98.56 488 SER A C 1
ATOM 3874 O O . SER A 1 488 ? -9.477 2.559 -16.609 1 98.56 488 SER A O 1
ATOM 3876 N N . MET A 1 489 ? -9.125 0.353 -16.672 1 98.56 489 MET A N 1
ATOM 3877 C CA . MET A 1 489 ? -7.664 0.365 -16.641 1 98.56 489 MET A CA 1
ATOM 3878 C C . MET A 1 489 ? -7.094 -0.742 -17.531 1 98.56 489 MET A C 1
ATOM 3880 O O . MET A 1 489 ? -7.645 -1.842 -17.578 1 98.56 489 MET A O 1
ATOM 3884 N N . VAL A 1 490 ? -6.066 -0.47 -18.266 1 98.69 490 VAL A N 1
ATOM 3885 C CA . VAL A 1 490 ? -5.402 -1.446 -19.125 1 98.69 490 VAL A CA 1
ATOM 3886 C C . VAL A 1 490 ? -3.896 -1.186 -19.125 1 98.69 490 VAL A C 1
ATOM 3888 O O . VAL A 1 490 ? -3.461 -0.032 -19.141 1 98.69 490 VAL A O 1
ATOM 3891 N N . VAL A 1 491 ? -3.074 -2.219 -19 1 98.56 491 VAL A N 1
ATOM 3892 C CA . VAL A 1 491 ? -1.626 -2.062 -18.922 1 98.56 491 VAL A CA 1
ATOM 3893 C C . VAL A 1 491 ? -1.1 -1.48 -20.234 1 98.56 491 VAL A C 1
ATOM 3895 O O . VAL A 1 491 ? -1.578 -1.832 -21.312 1 98.56 491 VAL A O 1
ATOM 3898 N N . LYS A 1 492 ? -0.095 -0.631 -20.172 1 98.19 492 LYS A N 1
ATOM 3899 C CA . LYS A 1 492 ? 0.507 -0.006 -21.344 1 98.19 492 LYS A CA 1
ATOM 3900 C C . LYS A 1 492 ? 1.298 -1.022 -22.156 1 98.19 492 LYS A C 1
ATOM 3902 O O . LYS A 1 492 ? 2.023 -1.849 -21.594 1 98.19 492 LYS A O 1
ATOM 3907 N N . PRO A 1 493 ? 1.224 -0.965 -23.484 1 97.81 493 PRO A N 1
ATOM 3908 C CA . PRO A 1 493 ? 1.924 -1.917 -24.344 1 97.81 493 PRO A CA 1
ATOM 3909 C C . PRO A 1 493 ? 3.432 -1.933 -24.109 1 97.81 493 PRO A C 1
ATOM 3911 O O . PRO A 1 493 ? 4.062 -2.99 -24.188 1 97.81 493 PRO A O 1
ATOM 3914 N N . ARG A 1 494 ? 4 -0.816 -23.797 1 96.94 494 ARG A N 1
ATOM 3915 C CA . ARG A 1 494 ? 5.438 -0.733 -23.578 1 96.94 494 ARG A CA 1
ATOM 3916 C C . ARG A 1 494 ? 5.863 -1.628 -22.406 1 96.94 494 ARG A C 1
ATOM 3918 O O . ARG A 1 494 ? 6.93 -2.248 -22.453 1 96.94 494 ARG A O 1
ATOM 3925 N N . LEU A 1 495 ? 5.039 -1.696 -21.406 1 97.56 495 LEU A N 1
ATOM 3926 C CA . LEU A 1 495 ? 5.383 -2.49 -20.219 1 97.56 495 LEU A CA 1
ATOM 3927 C C . LEU A 1 495 ? 5.234 -3.98 -20.516 1 97.56 495 LEU A C 1
ATOM 3929 O O . LEU A 1 495 ? 5.98 -4.797 -19.969 1 97.56 495 LEU A O 1
ATOM 3933 N N . VAL A 1 496 ? 4.27 -4.352 -21.344 1 97.94 496 VAL A N 1
ATOM 3934 C CA . VAL A 1 496 ? 4.148 -5.734 -21.812 1 97.94 496 VAL A CA 1
ATOM 3935 C C . VAL A 1 496 ? 5.395 -6.129 -22.594 1 97.94 496 VAL A C 1
ATOM 3937 O O . VAL A 1 496 ? 5.957 -7.203 -22.375 1 97.94 496 VAL A O 1
ATOM 3940 N N . ARG A 1 497 ? 5.809 -5.262 -23.469 1 96.56 497 ARG A N 1
ATOM 3941 C CA . ARG A 1 497 ? 7.023 -5.484 -24.234 1 96.56 497 ARG A CA 1
ATOM 3942 C C . ARG A 1 497 ? 8.234 -5.645 -23.328 1 96.56 497 ARG A C 1
ATOM 3944 O O . ARG A 1 497 ? 9.023 -6.578 -23.5 1 96.56 497 ARG A O 1
ATOM 3951 N N . ASP A 1 498 ? 8.398 -4.766 -22.375 1 96.06 498 ASP A N 1
ATOM 3952 C CA . ASP A 1 498 ? 9.57 -4.789 -21.5 1 96.06 498 ASP A CA 1
ATOM 3953 C C . ASP A 1 498 ? 9.547 -6.02 -20.594 1 96.06 498 ASP A C 1
ATOM 3955 O O . ASP A 1 498 ? 10.602 -6.59 -20.297 1 96.06 498 ASP A O 1
ATOM 3959 N N . PHE A 1 499 ? 8.422 -6.379 -20.141 1 97.75 499 PHE A N 1
ATOM 3960 C CA . PHE A 1 499 ? 8.344 -7.59 -19.328 1 97.75 499 PHE A CA 1
ATOM 3961 C C . PHE A 1 499 ? 8.719 -8.82 -20.156 1 97.75 499 PHE A C 1
ATOM 3963 O O . PHE A 1 499 ? 9.367 -9.734 -19.656 1 97.75 499 PHE A O 1
ATOM 3970 N N . THR A 1 500 ? 8.227 -8.828 -21.375 1 96.69 500 THR A N 1
ATOM 3971 C CA . THR A 1 500 ? 8.602 -9.906 -22.281 1 96.69 500 THR A CA 1
ATOM 3972 C C . THR A 1 500 ? 10.117 -9.984 -22.422 1 96.69 500 THR A C 1
ATOM 3974 O O . THR A 1 500 ? 10.703 -11.07 -22.344 1 96.69 500 THR A O 1
ATOM 3977 N N . ARG A 1 501 ? 10.719 -8.883 -22.594 1 94.81 501 ARG A N 1
ATOM 3978 C CA . ARG A 1 501 ? 12.172 -8.828 -22.703 1 94.81 501 ARG A CA 1
ATOM 3979 C C . ARG A 1 501 ? 12.844 -9.289 -21.422 1 94.81 501 ARG A C 1
ATOM 3981 O O . ARG A 1 501 ? 13.859 -9.992 -21.453 1 94.81 501 ARG A O 1
ATOM 3988 N N . TYR A 1 502 ? 12.312 -8.914 -20.328 1 95.81 502 TYR A N 1
ATOM 3989 C CA . TYR A 1 502 ? 12.828 -9.359 -19.031 1 95.81 502 TYR A CA 1
ATOM 3990 C C . TYR A 1 502 ? 12.781 -10.875 -18.922 1 95.81 502 TYR A C 1
ATOM 3992 O O . TYR A 1 502 ? 13.766 -11.5 -18.516 1 95.81 502 TYR A O 1
ATOM 4000 N N . CYS A 1 503 ? 11.672 -11.445 -19.266 1 96.44 503 CYS A N 1
ATOM 4001 C CA . CYS A 1 503 ? 11.523 -12.898 -19.219 1 96.44 503 CYS A CA 1
ATOM 4002 C C . CYS A 1 503 ? 12.57 -13.586 -20.094 1 96.44 503 CYS A C 1
ATOM 4004 O O . CYS A 1 503 ? 13.242 -14.508 -19.641 1 96.44 503 CYS A O 1
ATOM 4006 N N . ASP A 1 504 ? 12.68 -13.07 -21.281 1 94.81 504 ASP A N 1
ATOM 4007 C CA . ASP A 1 504 ? 13.617 -13.688 -22.219 1 94.81 504 ASP A CA 1
ATOM 4008 C C . ASP A 1 504 ? 15.047 -13.633 -21.672 1 94.81 504 ASP A C 1
ATOM 4010 O O . ASP A 1 504 ? 15.773 -14.625 -21.719 1 94.81 504 ASP A O 1
ATOM 4014 N N . ALA A 1 505 ? 15.391 -12.492 -21.156 1 93.75 505 ALA A N 1
ATOM 4015 C CA . ALA A 1 505 ? 16.734 -12.336 -20.609 1 93.75 505 ALA A CA 1
ATOM 4016 C C . ALA A 1 505 ? 16.938 -13.25 -19.406 1 93.75 505 ALA A C 1
ATOM 4018 O O . ALA A 1 505 ? 17.984 -13.898 -19.281 1 93.75 505 ALA A O 1
ATOM 4019 N N . TYR A 1 506 ? 16.031 -13.328 -18.562 1 95.81 506 TYR A N 1
ATOM 4020 C CA . TYR A 1 506 ? 16.141 -14.117 -17.344 1 95.81 506 TYR A CA 1
ATOM 4021 C C . TYR A 1 506 ? 16.297 -15.602 -17.656 1 95.81 506 TYR A C 1
ATOM 4023 O O . TYR A 1 506 ? 17.156 -16.281 -17.094 1 95.81 506 TYR A O 1
ATOM 4031 N N . PHE A 1 507 ? 15.531 -16.125 -18.547 1 96.44 507 PHE A N 1
ATOM 4032 C CA . PHE A 1 507 ? 15.453 -17.562 -18.734 1 96.44 507 PHE A CA 1
ATOM 4033 C C . PHE A 1 507 ? 16.641 -18.078 -19.562 1 96.44 507 PHE A C 1
ATOM 4035 O O . PHE A 1 507 ? 16.906 -19.281 -19.594 1 96.44 507 PHE A O 1
ATOM 4042 N N . GLU A 1 508 ? 17.359 -17.234 -20.203 1 91.88 508 GLU A N 1
ATOM 4043 C CA . GLU A 1 508 ? 18.5 -17.656 -21.016 1 91.88 508 GLU A CA 1
ATOM 4044 C C . GLU A 1 508 ? 19.516 -18.422 -20.188 1 91.88 508 GLU A C 1
ATOM 4046 O O . GLU A 1 508 ? 20.156 -19.359 -20.688 1 91.88 508 GLU A O 1
ATOM 4051 N N . GLY A 1 509 ? 19.625 -18.109 -18.984 1 91.62 509 GLY A N 1
ATOM 4052 C CA . GLY A 1 509 ? 20.625 -18.75 -18.141 1 91.62 509 GLY A CA 1
ATOM 4053 C C . GLY A 1 509 ? 20.047 -19.828 -17.25 1 91.62 509 GLY A C 1
ATOM 4054 O O . GLY A 1 509 ? 20.688 -20.281 -16.312 1 91.62 509 GLY A O 1
ATOM 4055 N N . THR A 1 510 ? 18.953 -20.344 -17.594 1 95.94 510 THR A N 1
ATOM 4056 C CA . THR A 1 510 ? 18.266 -21.297 -16.75 1 95.94 510 THR A CA 1
ATOM 4057 C C . THR A 1 510 ? 18.172 -22.656 -17.422 1 95.94 510 THR A C 1
ATOM 4059 O O . THR A 1 510 ? 18.328 -22.766 -18.641 1 95.94 510 THR A O 1
ATOM 4062 N N . VAL A 1 511 ? 17.859 -23.672 -16.672 1 96 511 VAL A N 1
ATOM 4063 C CA . VAL A 1 511 ? 17.734 -25.031 -17.188 1 96 511 VAL A CA 1
ATOM 4064 C C . VAL A 1 511 ? 16.484 -25.125 -18.062 1 96 511 VAL A C 1
ATOM 4066 O O . VAL A 1 511 ? 16.359 -26.062 -18.859 1 96 511 VAL A O 1
ATOM 4069 N N . PHE A 1 512 ? 15.617 -24.141 -17.969 1 96.31 512 PHE A N 1
ATOM 4070 C CA . PHE A 1 512 ? 14.344 -24.172 -18.672 1 96.31 512 PHE A CA 1
ATOM 4071 C C . PHE A 1 512 ? 14.547 -23.953 -20.172 1 96.31 512 PHE A C 1
ATOM 4073 O O . PHE A 1 512 ? 13.648 -24.219 -20.969 1 96.31 512 PHE A O 1
ATOM 4080 N N . LYS A 1 513 ? 15.734 -23.547 -20.5 1 94.75 513 LYS A N 1
ATOM 4081 C CA . LYS A 1 513 ? 16.031 -23.266 -21.906 1 94.75 513 LYS A CA 1
ATOM 4082 C C . LYS A 1 513 ? 16.859 -24.406 -22.516 1 94.75 513 LYS A C 1
ATOM 4084 O O . LYS A 1 513 ? 17.281 -24.328 -23.672 1 94.75 513 LYS A O 1
ATOM 4089 N N . ASP A 1 514 ? 17.047 -25.438 -21.781 1 94.44 514 ASP A N 1
ATOM 4090 C CA . ASP A 1 514 ? 17.719 -26.594 -22.344 1 94.44 514 ASP A CA 1
ATOM 4091 C C . ASP A 1 514 ? 16.891 -27.219 -23.453 1 94.44 514 ASP A C 1
ATOM 4093 O O . ASP A 1 514 ? 15.734 -26.844 -23.672 1 94.44 514 ASP A O 1
ATOM 4097 N N . ASN A 1 515 ? 17.5 -28.125 -24.125 1 91.75 515 ASN A N 1
ATOM 4098 C CA . ASN A 1 515 ? 16.859 -28.719 -25.297 1 91.75 515 ASN A CA 1
ATOM 4099 C C . ASN A 1 515 ? 15.875 -29.812 -24.906 1 91.75 515 ASN A C 1
ATOM 4101 O O . ASN A 1 515 ? 16.188 -31 -25 1 91.75 515 ASN A O 1
ATOM 4105 N N . CYS A 1 516 ? 14.719 -29.375 -24.547 1 91.81 516 CYS A N 1
ATOM 4106 C CA . CYS A 1 516 ? 13.633 -30.281 -24.188 1 91.81 516 CYS A CA 1
ATOM 4107 C C . CYS A 1 516 ? 12.297 -29.75 -24.703 1 91.81 516 CYS A C 1
ATOM 4109 O O . CYS A 1 516 ? 12.203 -28.609 -25.156 1 91.81 516 CYS A O 1
ATOM 4111 N N . ARG A 1 517 ? 11.328 -30.641 -24.734 1 88 517 ARG A N 1
ATOM 4112 C CA . ARG A 1 517 ? 9.945 -30.25 -24.984 1 88 517 ARG A CA 1
ATOM 4113 C C . ARG A 1 517 ? 9.156 -30.156 -23.672 1 88 517 ARG A C 1
ATOM 4115 O O . ARG A 1 517 ? 8.953 -31.172 -23 1 88 517 ARG A O 1
ATOM 4122 N N . SER A 1 518 ? 8.781 -28.984 -23.344 1 90.38 518 SER A N 1
ATOM 4123 C CA . SER A 1 518 ? 8.133 -28.734 -22.062 1 90.38 518 SER A CA 1
ATOM 4124 C C . SER A 1 518 ? 6.941 -27.797 -22.219 1 90.38 518 SER A C 1
ATOM 4126 O O . SER A 1 518 ? 6.922 -26.969 -23.125 1 90.38 518 SER A O 1
ATOM 4128 N N . TRP A 1 519 ? 5.965 -27.953 -21.344 1 90.25 519 TRP A N 1
ATOM 4129 C CA . TRP A 1 519 ? 4.848 -27.016 -21.375 1 90.25 519 TRP A CA 1
ATOM 4130 C C . TRP A 1 519 ? 5.273 -25.641 -20.891 1 90.25 519 TRP A C 1
ATOM 4132 O O . TRP A 1 519 ? 4.547 -24.656 -21.078 1 90.25 519 TRP A O 1
ATOM 4142 N N . TYR A 1 520 ? 6.508 -25.516 -20.328 1 93.38 520 TYR A N 1
ATOM 4143 C CA . TYR A 1 520 ? 7.043 -24.203 -19.953 1 93.38 520 TYR A CA 1
ATOM 4144 C C . TYR A 1 520 ? 7.266 -23.328 -21.172 1 93.38 520 TYR A C 1
ATOM 4146 O O . TYR A 1 520 ? 7.336 -22.094 -21.062 1 93.38 520 TYR A O 1
ATOM 4154 N N . ARG A 1 521 ? 7.473 -24.016 -22.297 1 94 521 ARG A N 1
ATOM 4155 C CA . ARG A 1 521 ? 7.836 -23.297 -23.516 1 94 521 ARG A CA 1
ATOM 4156 C C . ARG A 1 521 ? 6.816 -23.547 -24.625 1 94 521 ARG A C 1
ATOM 4158 O O . ARG A 1 521 ? 7.082 -24.281 -25.562 1 94 521 ARG A O 1
ATOM 4165 N N . LYS A 1 522 ? 5.758 -22.938 -24.484 1 91.56 522 LYS A N 1
ATOM 4166 C CA . LYS A 1 522 ? 4.699 -22.984 -25.5 1 91.56 522 LYS A CA 1
ATOM 4167 C C . LYS A 1 522 ? 4.309 -21.578 -25.953 1 91.56 522 LYS A C 1
ATOM 4169 O O . LYS A 1 522 ? 4.418 -20.625 -25.188 1 91.56 522 LYS A O 1
ATOM 4174 N N . ASN A 1 523 ? 3.936 -21.469 -27.156 1 87.94 523 ASN A N 1
ATOM 4175 C CA . ASN A 1 523 ? 3.42 -20.188 -27.625 1 87.94 523 ASN A CA 1
ATOM 4176 C C . ASN A 1 523 ? 1.938 -20.031 -27.297 1 87.94 523 ASN A C 1
ATOM 4178 O O . ASN A 1 523 ? 1.366 -20.828 -26.562 1 87.94 523 ASN A O 1
ATOM 4182 N N . GLY A 1 524 ? 1.367 -19.031 -27.828 1 83.56 524 GLY A N 1
ATOM 4183 C CA . GLY A 1 524 ? -0.005 -18.719 -27.469 1 83.56 524 GLY A CA 1
ATOM 4184 C C . GLY A 1 524 ? -1.019 -19.672 -28.047 1 83.56 524 GLY A C 1
ATOM 4185 O O . GLY A 1 524 ? -2.191 -19.656 -27.672 1 83.56 524 GLY A O 1
ATOM 4186 N N . ARG A 1 525 ? -0.591 -20.594 -29.016 1 82.44 525 ARG A N 1
ATOM 4187 C CA . ARG A 1 525 ? -1.443 -21.625 -29.594 1 82.44 525 ARG A CA 1
ATOM 4188 C C . ARG A 1 525 ? -1.234 -22.969 -28.906 1 82.44 525 ARG A C 1
ATOM 4190 O O . ARG A 1 525 ? -1.814 -23.984 -29.297 1 82.44 525 ARG A O 1
ATOM 4197 N N . GLY A 1 526 ? -0.381 -22.906 -27.875 1 82.38 526 GLY A N 1
ATOM 4198 C CA . GLY A 1 526 ? -0.082 -24.109 -27.125 1 82.38 526 GLY A CA 1
ATOM 4199 C C . GLY A 1 526 ? 0.912 -25.016 -27.828 1 82.38 526 GLY A C 1
ATOM 4200 O O . GLY A 1 526 ? 1.026 -26.203 -27.484 1 82.38 526 GLY A O 1
ATOM 4201 N N . MET A 1 527 ? 1.618 -24.484 -28.719 1 87.38 527 MET A N 1
ATOM 4202 C CA . MET A 1 527 ? 2.629 -25.234 -29.453 1 87.38 527 MET A CA 1
ATOM 4203 C C . MET A 1 527 ? 4.02 -24.969 -28.891 1 87.38 527 MET A C 1
ATOM 4205 O O . MET A 1 527 ? 4.273 -23.906 -28.328 1 87.38 527 MET A O 1
ATOM 4209 N N . PRO A 1 528 ? 4.875 -25.984 -29.016 1 90.25 528 PRO A N 1
ATOM 4210 C CA . PRO A 1 528 ? 6.238 -25.781 -28.516 1 90.25 528 PRO A CA 1
ATOM 4211 C C . PRO A 1 528 ? 6.891 -24.516 -29.094 1 90.25 528 PRO A C 1
ATOM 4213 O O . PRO A 1 528 ? 6.699 -24.203 -30.266 1 90.25 528 PRO A O 1
ATOM 4216 N N . SER A 1 529 ? 7.602 -23.828 -28.312 1 91.88 529 SER A N 1
ATOM 4217 C CA . SER A 1 529 ? 8.289 -22.594 -28.688 1 91.88 529 SER A CA 1
ATOM 4218 C C . SER A 1 529 ? 9.633 -22.469 -27.969 1 91.88 529 SER A C 1
ATOM 4220 O O . SER A 1 529 ? 9.977 -23.312 -27.141 1 91.88 529 SER A O 1
ATOM 4222 N N . GLU A 1 530 ? 10.359 -21.469 -28.344 1 91.94 530 GLU A N 1
ATOM 4223 C CA . GLU A 1 530 ? 11.68 -21.266 -27.75 1 91.94 530 GLU A CA 1
ATOM 4224 C C . GLU A 1 530 ? 11.594 -20.406 -26.5 1 91.94 530 GLU A C 1
ATOM 4226 O O . GLU A 1 530 ? 12.562 -20.312 -25.734 1 91.94 530 GLU A O 1
ATOM 4231 N N . HIS A 1 531 ? 10.445 -19.844 -26.281 1 94.12 531 HIS A N 1
ATOM 4232 C CA . HIS A 1 531 ? 10.305 -18.891 -25.172 1 94.12 531 HIS A CA 1
ATOM 4233 C C . HIS A 1 531 ? 9.602 -19.531 -23.984 1 94.12 531 HIS A C 1
ATOM 4235 O O . HIS A 1 531 ? 8.656 -20.297 -24.156 1 94.12 531 HIS A O 1
ATOM 4241 N N . VAL A 1 532 ? 10.133 -19.266 -22.828 1 95.94 532 VAL A N 1
ATOM 4242 C CA . VAL A 1 532 ? 9.5 -19.766 -21.609 1 95.94 532 VAL A CA 1
ATOM 4243 C C . VAL A 1 532 ? 8.297 -18.891 -21.266 1 95.94 532 VAL A C 1
ATOM 4245 O O . VAL A 1 532 ? 8.445 -17.703 -20.953 1 95.94 532 VAL A O 1
ATOM 4248 N N . THR A 1 533 ? 7.137 -19.422 -21.266 1 95.69 533 THR A N 1
ATOM 4249 C CA . THR A 1 533 ? 5.906 -18.688 -21 1 95.69 533 THR A CA 1
ATOM 4250 C C . THR A 1 533 ? 5.168 -19.281 -19.797 1 95.69 533 THR A C 1
ATOM 4252 O O . THR A 1 533 ? 4.164 -18.734 -19.344 1 95.69 533 THR A O 1
ATOM 4255 N N . GLY A 1 534 ? 5.672 -20.328 -19.25 1 95.06 534 GLY A N 1
ATOM 4256 C CA . GLY A 1 534 ? 4.934 -21.031 -18.203 1 95.06 534 GLY A CA 1
ATOM 4257 C C . GLY A 1 534 ? 5.355 -20.625 -16.797 1 95.06 534 GLY A C 1
ATOM 4258 O O . GLY A 1 534 ? 4.566 -20.719 -15.859 1 95.06 534 GLY A O 1
ATOM 4259 N N . LEU A 1 535 ? 6.609 -20.109 -16.688 1 96.88 535 LEU A N 1
ATOM 4260 C CA . LEU A 1 535 ? 7.168 -19.938 -15.344 1 96.88 535 LEU A CA 1
ATOM 4261 C C . LEU A 1 535 ? 7.465 -18.469 -15.07 1 96.88 535 LEU A C 1
ATOM 4263 O O . LEU A 1 535 ? 7.863 -17.734 -15.969 1 96.88 535 LEU A O 1
ATOM 4267 N N . TRP A 1 536 ? 7.305 -18.109 -13.812 1 97.88 536 TRP A N 1
ATOM 4268 C CA . TRP A 1 536 ? 7.746 -16.797 -13.344 1 97.88 536 TRP A CA 1
ATOM 4269 C C . TRP A 1 536 ? 9.258 -16.656 -13.5 1 97.88 536 TRP A C 1
ATOM 4271 O O . TRP A 1 536 ? 10.016 -17.578 -13.203 1 97.88 536 TRP A O 1
ATOM 4281 N N . PRO A 1 537 ? 9.695 -15.523 -13.992 1 97.81 537 PRO A N 1
ATOM 4282 C CA . PRO A 1 537 ? 11.125 -15.289 -14.188 1 97.81 537 PRO A CA 1
ATOM 4283 C C . PRO A 1 537 ? 11.836 -14.875 -12.898 1 97.81 537 PRO A C 1
ATOM 4285 O O . PRO A 1 537 ? 12.32 -13.742 -12.797 1 97.81 537 PRO A O 1
ATOM 4288 N N . GLY A 1 538 ? 11.953 -15.711 -11.977 1 98 538 GLY A N 1
ATOM 4289 C CA . GLY A 1 538 ? 12.562 -15.484 -10.68 1 98 538 GLY A CA 1
ATOM 4290 C C . GLY A 1 538 ? 12.117 -16.484 -9.625 1 98 538 GLY A C 1
ATOM 4291 O O . GLY A 1 538 ? 11.352 -17.406 -9.922 1 98 538 GLY A O 1
ATOM 4292 N N . SER A 1 539 ? 12.641 -16.312 -8.414 1 97.5 539 SER A N 1
ATOM 4293 C CA . SER A 1 539 ? 12.25 -17.188 -7.316 1 97.5 539 SER A CA 1
ATOM 4294 C C . SER A 1 539 ? 10.836 -16.859 -6.832 1 97.5 539 SER A C 1
ATOM 4296 O O . SER A 1 539 ? 10.273 -15.836 -7.199 1 97.5 539 SER A O 1
ATOM 4298 N N . THR A 1 540 ? 10.273 -17.75 -6.02 1 97.12 540 THR A N 1
ATOM 4299 C CA . THR A 1 540 ? 8.945 -17.516 -5.477 1 97.12 540 THR A CA 1
ATOM 4300 C C . THR A 1 540 ? 8.938 -16.312 -4.547 1 97.12 540 THR A C 1
ATOM 4302 O O . THR A 1 540 ? 8 -15.508 -4.562 1 97.12 540 THR A O 1
ATOM 4305 N N . ILE A 1 541 ? 9.992 -16.156 -3.75 1 97.56 541 ILE A N 1
ATOM 4306 C CA . ILE A 1 541 ? 10.078 -15.008 -2.848 1 97.56 541 ILE A CA 1
ATOM 4307 C C . ILE A 1 541 ? 10.18 -13.719 -3.656 1 97.56 541 ILE A C 1
ATOM 4309 O O . ILE A 1 541 ? 9.602 -12.695 -3.289 1 97.56 541 ILE A O 1
ATOM 4313 N N . HIS A 1 542 ? 10.961 -13.789 -4.766 1 98.31 542 HIS A N 1
ATOM 4314 C CA . HIS A 1 542 ? 11.008 -12.695 -5.723 1 98.31 542 HIS A CA 1
ATOM 4315 C C . HIS A 1 542 ? 9.609 -12.359 -6.246 1 98.31 542 HIS A C 1
ATOM 4317 O O . HIS A 1 542 ? 9.234 -11.188 -6.312 1 98.31 542 HIS A O 1
ATOM 4323 N N . CYS A 1 543 ? 8.844 -13.344 -6.566 1 98.38 543 CYS A N 1
ATOM 4324 C CA . CYS A 1 543 ? 7.492 -13.188 -7.094 1 98.38 543 CYS A CA 1
ATOM 4325 C C . CYS A 1 543 ? 6.582 -12.516 -6.074 1 98.38 543 CYS A C 1
ATOM 4327 O O . CYS A 1 543 ? 5.871 -11.562 -6.402 1 98.38 543 CYS A O 1
ATOM 4329 N N . ILE A 1 544 ? 6.621 -12.977 -4.852 1 98 544 ILE A N 1
ATOM 4330 C CA . ILE A 1 544 ? 5.785 -12.438 -3.783 1 98 544 ILE A CA 1
ATOM 4331 C C . ILE A 1 544 ? 6.07 -10.945 -3.604 1 98 544 ILE A C 1
ATOM 4333 O O . ILE A 1 544 ? 5.141 -10.141 -3.502 1 98 544 ILE A O 1
ATOM 4337 N N . GLU A 1 545 ? 7.328 -10.578 -3.645 1 97.88 545 GLU A N 1
ATOM 4338 C CA . GLU A 1 545 ? 7.707 -9.18 -3.482 1 97.88 545 GLU A CA 1
ATOM 4339 C C . GLU A 1 545 ? 7.305 -8.352 -4.703 1 97.88 545 GLU A C 1
ATOM 4341 O O . GLU A 1 545 ? 6.824 -7.223 -4.562 1 97.88 545 GLU A O 1
ATOM 4346 N N . ALA A 1 546 ? 7.484 -8.891 -5.898 1 98.19 546 ALA A N 1
ATOM 4347 C CA . ALA A 1 546 ? 7.164 -8.18 -7.137 1 98.19 546 ALA A CA 1
ATOM 4348 C C . ALA A 1 546 ? 5.68 -7.844 -7.211 1 98.19 546 ALA A C 1
ATOM 4350 O O . ALA A 1 546 ? 5.301 -6.785 -7.711 1 98.19 546 ALA A O 1
ATOM 4351 N N . LEU A 1 547 ? 4.844 -8.719 -6.676 1 98 547 LEU A N 1
ATOM 4352 C CA . LEU A 1 547 ? 3.396 -8.586 -6.812 1 98 547 LEU A CA 1
ATOM 4353 C C . LEU A 1 547 ? 2.807 -7.832 -5.625 1 98 547 LEU A C 1
ATOM 4355 O O . LEU A 1 547 ? 1.591 -7.652 -5.543 1 98 547 LEU A O 1
ATOM 4359 N N . ARG A 1 548 ? 3.654 -7.352 -4.707 1 96.06 548 ARG A N 1
ATOM 4360 C CA . ARG A 1 548 ? 3.234 -6.711 -3.465 1 96.06 548 ARG A CA 1
ATOM 4361 C C . ARG A 1 548 ? 2.4 -5.465 -3.746 1 96.06 548 ARG A C 1
ATOM 4363 O O . ARG A 1 548 ? 1.406 -5.211 -3.062 1 96.06 548 ARG A O 1
ATOM 4370 N N . SER A 1 549 ? 2.799 -4.672 -4.68 1 93.44 549 SER A N 1
ATOM 4371 C CA . SER A 1 549 ? 2.117 -3.402 -4.914 1 93.44 549 SER A CA 1
ATOM 4372 C C . SER A 1 549 ? 2.062 -3.07 -6.402 1 93.44 549 SER A C 1
ATOM 4374 O O . SER A 1 549 ? 3.082 -3.125 -7.094 1 93.44 549 SER A O 1
ATOM 4376 N N . PRO A 1 550 ? 0.882 -2.672 -6.855 1 96.62 550 PRO A N 1
ATOM 4377 C CA . PRO A 1 550 ? 0.775 -2.25 -8.258 1 96.62 550 PRO A CA 1
ATOM 4378 C C . PRO A 1 550 ? 1.534 -0.957 -8.539 1 96.62 550 PRO A C 1
ATOM 4380 O O . PRO A 1 550 ? 1.552 -0.049 -7.707 1 96.62 550 PRO A O 1
ATOM 4383 N N . ARG A 1 551 ? 2.262 -0.923 -9.602 1 97.56 551 ARG A N 1
ATOM 4384 C CA . ARG A 1 551 ? 2.746 0.321 -10.188 1 97.56 551 ARG A CA 1
ATOM 4385 C C . ARG A 1 551 ? 1.68 0.958 -11.07 1 97.56 551 ARG A C 1
ATOM 4387 O O . ARG A 1 551 ? 1.629 0.695 -12.273 1 97.56 551 ARG A O 1
ATOM 4394 N N . TRP A 1 552 ? 0.905 1.894 -10.438 1 98.12 552 TRP A N 1
ATOM 4395 C CA . TRP A 1 552 ? -0.293 2.426 -11.078 1 98.12 552 TRP A CA 1
ATOM 4396 C C . TRP A 1 552 ? 0.059 3.182 -12.359 1 98.12 552 TRP A C 1
ATOM 4398 O O . TRP A 1 552 ? -0.748 3.252 -13.289 1 98.12 552 TRP A O 1
ATOM 4408 N N . GLU A 1 553 ? 1.271 3.707 -12.453 1 97.69 553 GLU A N 1
ATOM 4409 C CA . GLU A 1 553 ? 1.71 4.473 -13.617 1 97.69 553 GLU A CA 1
ATOM 4410 C C . GLU A 1 553 ? 1.874 3.578 -14.836 1 97.69 553 GLU A C 1
ATOM 4412 O O . GLU A 1 553 ? 1.999 4.07 -15.961 1 97.69 553 GLU A O 1
ATOM 4417 N N . ASP A 1 554 ? 1.875 2.227 -14.625 1 98.06 554 ASP A N 1
ATOM 4418 C CA . ASP A 1 554 ? 2.061 1.273 -15.711 1 98.06 554 ASP A CA 1
ATOM 4419 C C . ASP A 1 554 ? 0.768 1.084 -16.5 1 98.06 554 ASP A C 1
ATOM 4421 O O . ASP A 1 554 ? 0.771 0.469 -17.578 1 98.06 554 ASP A O 1
ATOM 4425 N N . TYR A 1 555 ? -0.331 1.617 -16.062 1 98.31 555 TYR A N 1
ATOM 4426 C CA . TYR A 1 555 ? -1.639 1.428 -16.688 1 98.31 555 TYR A CA 1
ATOM 4427 C C . TYR A 1 555 ? -2.127 2.715 -17.344 1 98.31 555 TYR A C 1
ATOM 4429 O O . TYR A 1 555 ? -1.678 3.809 -16.984 1 98.31 555 TYR A O 1
ATOM 4437 N N . GLU A 1 556 ? -2.939 2.562 -18.266 1 97.75 556 GLU A N 1
ATOM 4438 C CA . GLU A 1 556 ? -3.748 3.639 -18.828 1 97.75 556 GLU A CA 1
ATOM 4439 C C . GLU A 1 556 ? -5.18 3.588 -18.297 1 97.75 556 GLU A C 1
ATOM 4441 O O . GLU A 1 556 ? -5.75 2.506 -18.141 1 97.75 556 GLU A O 1
ATOM 4446 N N . TYR A 1 557 ? -5.734 4.797 -18.047 1 97.75 557 TYR A N 1
ATOM 4447 C CA . TYR A 1 557 ? -7.035 4.855 -17.391 1 97.75 557 TYR A CA 1
ATOM 4448 C C . TYR A 1 557 ? -8.039 5.617 -18.234 1 97.75 557 TYR A C 1
ATOM 4450 O O . TYR A 1 557 ? -7.676 6.547 -18.969 1 97.75 557 TYR A O 1
ATOM 4458 N N . GLU A 1 558 ? -9.242 5.188 -18.203 1 97.5 558 GLU A N 1
ATOM 4459 C CA . GLU A 1 558 ? -10.414 5.98 -18.578 1 97.5 558 GLU A CA 1
ATOM 4460 C C . GLU A 1 558 ? -11.312 6.246 -17.375 1 97.5 558 GLU A C 1
ATOM 4462 O O . GLU A 1 558 ? -11.602 5.332 -16.594 1 97.5 558 GLU A O 1
ATOM 4467 N N . TYR A 1 559 ? -11.672 7.492 -17.172 1 95.88 559 TYR A N 1
ATOM 4468 C CA . TYR A 1 559 ? -12.5 7.875 -16.047 1 95.88 559 TYR A CA 1
ATOM 4469 C C . TYR A 1 559 ? -13.977 7.855 -16.406 1 95.88 559 TYR A C 1
ATOM 4471 O O . TYR A 1 559 ? -14.336 8.023 -17.578 1 95.88 559 TYR A O 1
ATOM 4479 N N . LEU A 1 560 ? -14.789 7.613 -15.398 1 94.88 560 LEU A N 1
ATOM 4480 C CA . LEU A 1 560 ? -16.219 7.82 -15.594 1 94.88 560 LEU A CA 1
ATOM 4481 C C . LEU A 1 560 ? -16.531 9.297 -15.836 1 94.88 560 LEU A C 1
ATOM 4483 O O . LEU A 1 560 ? -15.945 10.164 -15.18 1 94.88 560 LEU A O 1
ATOM 4487 N N . PRO A 1 561 ? -17.359 9.531 -16.797 1 92.69 561 PRO A N 1
ATOM 4488 C CA . PRO A 1 561 ? -17.688 10.93 -17.062 1 92.69 561 PRO A CA 1
ATOM 4489 C C . PRO A 1 561 ? -18.484 11.57 -15.93 1 92.69 561 PRO A C 1
ATOM 4491 O O . PRO A 1 561 ? -19.172 10.875 -15.18 1 92.69 561 PRO A O 1
ATOM 4494 N N . GLU A 1 562 ? -18.359 12.859 -15.828 1 91 562 GLU A N 1
ATOM 4495 C CA . GLU A 1 562 ? -19.172 13.602 -14.875 1 91 562 GLU A CA 1
ATOM 4496 C C . GLU A 1 562 ? -20.625 13.648 -15.312 1 91 562 GLU A C 1
ATOM 4498 O O . GLU A 1 562 ? -20.922 13.773 -16.5 1 91 562 GLU A O 1
ATOM 4503 N N . GLU A 1 563 ? -21.484 13.633 -14.406 1 84.62 563 GLU A N 1
ATOM 4504 C CA . GLU A 1 563 ? -22.922 13.617 -14.711 1 84.62 563 GLU A CA 1
ATOM 4505 C C . GLU A 1 563 ? -23.344 14.898 -15.414 1 84.62 563 GLU A C 1
ATOM 4507 O O . GLU A 1 563 ? -24.25 14.883 -16.25 1 84.62 563 GLU A O 1
ATOM 4512 N N . ASN A 1 564 ? -22.734 15.914 -15.141 1 82.69 564 ASN A N 1
ATOM 4513 C CA . ASN A 1 564 ? -23.141 17.203 -15.688 1 82.69 564 ASN A CA 1
ATOM 4514 C C . ASN A 1 564 ? -22.406 17.531 -16.984 1 82.69 564 ASN A C 1
ATOM 4516 O O . ASN A 1 564 ? -22.516 18.641 -17.5 1 82.69 564 ASN A O 1
ATOM 4520 N N . GLY A 1 565 ? -21.578 16.594 -17.516 1 84.56 565 GLY A N 1
ATOM 4521 C CA . GLY A 1 565 ? -20.891 16.766 -18.781 1 84.56 565 GLY A CA 1
ATOM 4522 C C . GLY A 1 565 ? -19.625 17.594 -18.672 1 84.56 565 GLY A C 1
ATOM 4523 O O . GLY A 1 565 ? -18.953 17.844 -19.672 1 84.56 565 GLY A O 1
ATOM 4524 N N . ALA A 1 566 ? -19.281 17.969 -17.469 1 86.56 566 ALA A N 1
ATOM 4525 C CA . ALA A 1 566 ? -18.078 18.75 -17.25 1 86.56 566 ALA A CA 1
ATOM 4526 C C . ALA A 1 566 ? -16.812 17.906 -17.453 1 86.56 566 ALA A C 1
ATOM 4528 O O . ALA A 1 566 ? -16.906 16.703 -17.703 1 86.56 566 ALA A O 1
ATOM 4529 N N . GLU A 1 567 ? -15.727 18.641 -17.484 1 90.44 567 GLU A N 1
ATOM 4530 C CA . GLU A 1 567 ? -14.453 17.922 -17.469 1 90.44 567 GLU A CA 1
ATOM 4531 C C . GLU A 1 567 ? -14.352 17 -16.266 1 90.44 567 GLU A C 1
ATOM 4533 O O . GLU A 1 567 ? -14.82 17.328 -15.18 1 90.44 567 GLU A O 1
ATOM 4538 N N . VAL A 1 568 ? -13.734 15.883 -16.531 1 92.19 568 VAL A N 1
ATOM 4539 C CA . VAL A 1 568 ? -13.617 14.883 -15.477 1 92.19 568 VAL A CA 1
ATOM 4540 C C . VAL A 1 568 ? -12.859 15.469 -14.289 1 92.19 568 VAL A C 1
ATOM 4542 O O . VAL A 1 568 ? -11.805 16.078 -14.453 1 92.19 568 VAL A O 1
ATOM 4545 N N . ASN A 1 569 ? -13.461 15.32 -13.125 1 91.81 569 ASN A N 1
ATOM 4546 C CA . ASN A 1 569 ? -12.836 15.656 -11.844 1 91.81 569 ASN A CA 1
ATOM 4547 C C . ASN A 1 569 ? -11.875 14.555 -11.383 1 91.81 569 ASN A C 1
ATOM 4549 O O . ASN A 1 569 ? -12.305 13.555 -10.82 1 91.81 569 ASN A O 1
ATOM 4553 N N . GLN A 1 570 ? -10.594 14.781 -11.516 1 92.94 570 GLN A N 1
ATOM 4554 C CA . GLN A 1 570 ? -9.633 13.734 -11.172 1 92.94 570 GLN A CA 1
ATOM 4555 C C . GLN A 1 570 ? -9.359 13.703 -9.672 1 92.94 570 GLN A C 1
ATOM 4557 O O . GLN A 1 570 ? -8.57 12.883 -9.195 1 92.94 570 GLN A O 1
ATOM 4562 N N . MET A 1 571 ? -10.031 14.625 -8.93 1 95.19 571 MET A N 1
ATOM 4563 C CA . MET A 1 571 ? -9.992 14.594 -7.469 1 95.19 571 MET A CA 1
ATOM 4564 C C . MET A 1 571 ? -11.312 14.102 -6.895 1 95.19 571 MET A C 1
ATOM 4566 O O . MET A 1 571 ? -11.562 14.219 -5.695 1 95.19 571 MET A O 1
ATOM 4570 N N . ALA A 1 572 ? -12.156 13.555 -7.75 1 94.5 572 ALA A N 1
ATOM 4571 C CA . ALA A 1 572 ? -13.469 13.109 -7.305 1 94.5 572 ALA A CA 1
ATOM 4572 C C . ALA A 1 572 ? -13.344 12.078 -6.184 1 94.5 572 ALA A C 1
ATOM 4574 O O . ALA A 1 572 ? -14.227 11.977 -5.324 1 94.5 572 ALA A O 1
ATOM 4575 N N . TRP A 1 573 ? -12.25 11.344 -6.172 1 96.25 573 TRP A N 1
ATOM 4576 C CA . TRP A 1 573 ? -12.039 10.297 -5.184 1 96.25 573 TRP A CA 1
ATOM 4577 C C . TRP A 1 573 ? -11.906 10.883 -3.783 1 96.25 573 TRP A C 1
ATOM 4579 O O . TRP A 1 573 ? -12.031 10.164 -2.787 1 96.25 573 TRP A O 1
ATOM 4589 N N . LEU A 1 574 ? -11.641 12.156 -3.617 1 97.56 574 LEU A N 1
ATOM 4590 C CA . LEU A 1 574 ? -11.57 12.805 -2.311 1 97.56 574 LEU A CA 1
ATOM 4591 C C . LEU A 1 574 ? -12.961 12.945 -1.703 1 97.56 574 LEU A C 1
ATOM 4593 O O . LEU A 1 574 ? -13.102 13.164 -0.498 1 97.56 574 LEU A O 1
ATOM 4597 N N . GLY A 1 575 ? -14 12.922 -2.514 1 96.88 575 GLY A N 1
ATOM 4598 C CA . GLY A 1 575 ? -15.375 12.906 -2.037 1 96.88 575 GLY A CA 1
ATOM 4599 C C . GLY A 1 575 ? -15.805 14.211 -1.399 1 96.88 575 GLY A C 1
ATOM 4600 O O . GLY A 1 575 ? -15.438 15.289 -1.875 1 96.88 575 GLY A O 1
ATOM 4601 N N . ASN A 1 576 ? -16.625 14.125 -0.379 1 96.62 576 ASN A N 1
ATOM 4602 C CA . ASN A 1 576 ? -17.297 15.289 0.179 1 96.62 576 ASN A CA 1
ATOM 4603 C C . ASN A 1 576 ? -16.625 15.781 1.453 1 96.62 576 ASN A C 1
ATOM 4605 O O . ASN A 1 576 ? -17.203 16.531 2.229 1 96.62 576 ASN A O 1
ATOM 4609 N N . GLY A 1 577 ? -15.406 15.211 1.749 1 97.44 577 GLY A N 1
ATOM 4610 C CA . GLY A 1 577 ? -14.641 15.695 2.881 1 97.44 577 GLY A CA 1
ATOM 4611 C C . GLY A 1 577 ? -14.852 14.883 4.145 1 97.44 577 GLY A C 1
ATOM 4612 O O . GLY A 1 577 ? -14.352 15.242 5.211 1 97.44 577 GLY A O 1
ATOM 4613 N N . TRP A 1 578 ? -15.656 13.797 4.031 1 97.69 578 TRP A N 1
ATOM 4614 C CA . TRP A 1 578 ? -15.969 12.945 5.172 1 97.69 578 TRP A CA 1
ATOM 4615 C C . TRP A 1 578 ? -15.43 11.531 4.965 1 97.69 578 TRP A C 1
ATOM 4617 O O . TRP A 1 578 ? -15.086 11.156 3.842 1 97.69 578 TRP A O 1
ATOM 4627 N N . SER A 1 579 ? -15.266 10.789 5.996 1 96.94 579 SER A N 1
ATOM 4628 C CA . SER A 1 579 ? -15.023 9.352 5.973 1 96.94 579 SER A CA 1
ATOM 4629 C C . SER A 1 579 ? -16.281 8.57 6.301 1 96.94 579 SER A C 1
ATOM 4631 O O . SER A 1 579 ? -17.172 9.078 6.996 1 96.94 579 SER A O 1
ATOM 4633 N N . VAL A 1 580 ? -16.328 7.383 5.906 1 95.06 580 VAL A N 1
ATOM 4634 C CA . VAL A 1 580 ? -17.5 6.543 6.098 1 95.06 580 VAL A CA 1
ATOM 4635 C C . VAL A 1 580 ? -17.766 6.352 7.594 1 95.06 580 VAL A C 1
ATOM 4637 O O . VAL A 1 580 ? -18.922 6.281 8.023 1 95.06 580 VAL A O 1
ATOM 4640 N N . ASN A 1 581 ? -16.75 6.316 8.406 1 93.19 581 ASN A N 1
ATOM 4641 C CA . ASN A 1 581 ? -16.891 6.133 9.844 1 93.19 581 ASN A CA 1
ATOM 4642 C C . ASN A 1 581 ? -17.641 7.289 10.492 1 93.19 581 ASN A C 1
ATOM 4644 O O . ASN A 1 581 ? -18.406 7.09 11.445 1 93.19 581 ASN A O 1
ATOM 4648 N N . GLN A 1 582 ? -17.422 8.43 10 1 94.38 582 GLN A N 1
ATOM 4649 C CA . GLN A 1 582 ? -18.047 9.625 10.57 1 94.38 582 GLN A CA 1
ATOM 4650 C C . GLN A 1 582 ? -19.516 9.711 10.195 1 94.38 582 GLN A C 1
ATOM 4652 O O . GLN A 1 582 ? -20.297 10.391 10.859 1 94.38 582 GLN A O 1
ATOM 4657 N N . LEU A 1 583 ? -19.875 9.055 9.102 1 93.62 583 LEU A N 1
ATOM 4658 C CA . LEU A 1 583 ? -21.219 9.172 8.547 1 93.62 583 LEU A CA 1
ATOM 4659 C C . LEU A 1 583 ? -22.078 7.977 8.953 1 93.62 583 LEU A C 1
ATOM 4661 O O . LEU A 1 583 ? -23.234 7.871 8.539 1 93.62 583 LEU A O 1
ATOM 4665 N N . SER A 1 584 ? -21.5 7.121 9.781 1 88.69 584 SER A N 1
ATOM 4666 C CA . SER A 1 584 ? -22.234 5.945 10.227 1 88.69 584 SER A CA 1
ATOM 4667 C C . SER A 1 584 ? -23.391 6.34 11.133 1 88.69 584 SER A C 1
ATOM 4669 O O . SER A 1 584 ? -23.375 7.41 11.742 1 88.69 584 SER A O 1
ATOM 4671 N N . GLU A 1 585 ? -24.406 5.461 11.195 1 83.25 585 GLU A N 1
ATOM 4672 C CA . GLU A 1 585 ? -25.562 5.699 12.047 1 83.25 585 GLU A CA 1
ATOM 4673 C C . GLU A 1 585 ? -25.172 5.707 13.523 1 83.25 585 GLU A C 1
ATOM 4675 O O . GLU A 1 585 ? -25.656 6.535 14.297 1 83.25 585 GLU A O 1
ATOM 4680 N N . GLN A 1 586 ? -24.344 4.738 13.805 1 84.69 586 GLN A N 1
ATOM 4681 C CA . GLN A 1 586 ? -23.812 4.668 15.164 1 84.69 586 GLN A CA 1
ATOM 4682 C C . GLN A 1 586 ? -22.281 4.805 15.156 1 84.69 586 GLN A C 1
ATOM 4684 O O . GLN A 1 586 ? -21.562 3.824 14.961 1 84.69 586 GLN A O 1
ATOM 4689 N N . VAL A 1 587 ? -21.859 5.98 15.516 1 88.44 587 VAL A N 1
ATOM 4690 C CA . VAL A 1 587 ? -20.438 6.242 15.539 1 88.44 587 VAL A CA 1
ATOM 4691 C C . VAL A 1 587 ? -19.859 5.902 16.922 1 88.44 587 VAL A C 1
ATOM 4693 O O . VAL A 1 587 ? -20.312 6.445 17.922 1 88.44 587 VAL A O 1
ATOM 4696 N N . ARG A 1 588 ? -19.047 4.949 17 1 91.31 588 ARG A N 1
ATOM 4697 C CA . ARG A 1 588 ? -18.344 4.562 18.234 1 91.31 588 ARG A CA 1
ATOM 4698 C C . ARG A 1 588 ? -17 5.25 18.328 1 91.31 588 ARG A C 1
ATOM 4700 O O . ARG A 1 588 ? -16.453 5.723 17.328 1 91.31 588 ARG A O 1
ATOM 4707 N N . ASP A 1 589 ? -16.312 5.258 19.484 1 89.19 589 ASP A N 1
ATOM 4708 C CA . ASP A 1 589 ? -15.008 5.879 19.688 1 89.19 589 ASP A CA 1
ATOM 4709 C C . ASP A 1 589 ? -13.945 5.262 18.766 1 89.19 589 ASP A C 1
ATOM 4711 O O . ASP A 1 589 ? -13.125 5.977 18.203 1 89.19 589 ASP A O 1
ATOM 4715 N N . ILE A 1 590 ? -13.992 3.986 18.594 1 93 590 ILE A N 1
ATOM 4716 C CA . ILE A 1 590 ? -12.992 3.291 17.797 1 93 590 ILE A CA 1
ATOM 4717 C C . ILE A 1 590 ? -13.109 3.723 16.344 1 93 590 ILE A C 1
ATOM 4719 O O . ILE A 1 590 ? -12.109 3.748 15.609 1 93 590 ILE A O 1
ATOM 4723 N N . ASP A 1 591 ? -14.273 4.105 15.898 1 93.44 591 ASP A N 1
ATOM 4724 C CA . ASP A 1 591 ? -14.477 4.555 14.523 1 93.44 591 ASP A CA 1
ATOM 4725 C C . ASP A 1 591 ? -13.758 5.879 14.273 1 93.44 591 ASP A C 1
ATOM 4727 O O . ASP A 1 591 ? -13.406 6.199 13.133 1 93.44 591 ASP A O 1
ATOM 4731 N N . LEU A 1 592 ? -13.531 6.637 15.352 1 94.88 592 LEU A N 1
ATOM 4732 C CA . LEU A 1 592 ? -13.023 7.992 15.211 1 94.88 592 LEU A CA 1
ATOM 4733 C C . LEU A 1 592 ? -11.586 8.094 15.719 1 94.88 592 LEU A C 1
ATOM 4735 O O . LEU A 1 592 ? -10.961 9.148 15.617 1 94.88 592 LEU A O 1
ATOM 4739 N N . SER A 1 593 ? -11.016 7.047 16.328 1 96.25 593 SER A N 1
ATOM 4740 C CA . SER A 1 593 ? -9.664 7.074 16.875 1 96.25 593 SER A CA 1
ATOM 4741 C C . SER A 1 593 ? -8.953 5.746 16.656 1 96.25 593 SER A C 1
ATOM 4743 O O . SER A 1 593 ? -8.078 5.363 17.438 1 96.25 593 SER A O 1
ATOM 4745 N N . TYR A 1 594 ? -9.359 5 15.562 1 96.75 594 TYR A N 1
ATOM 4746 C CA . TYR A 1 594 ? -8.875 3.648 15.305 1 96.75 594 TYR A CA 1
ATOM 4747 C C . TYR A 1 594 ? -7.348 3.625 15.25 1 96.75 594 TYR A C 1
ATOM 4749 O O . TYR A 1 594 ? -6.723 2.625 15.609 1 96.75 594 TYR A O 1
ATOM 4757 N N . TYR A 1 595 ? -6.684 4.684 14.828 1 96.75 595 TYR A N 1
ATOM 4758 C CA . TYR A 1 595 ? -5.238 4.719 14.617 1 96.75 595 TYR A CA 1
ATOM 4759 C C . TYR A 1 595 ? -4.488 4.656 15.938 1 96.75 595 TYR A C 1
ATOM 4761 O O . TYR A 1 595 ? -3.264 4.52 15.961 1 96.75 595 TYR A O 1
ATOM 4769 N N . LEU A 1 596 ? -5.195 4.699 17.094 1 96.94 596 LEU A N 1
ATOM 4770 C CA . LEU A 1 596 ? -4.543 4.559 18.406 1 96.94 596 LEU A CA 1
ATOM 4771 C C . LEU A 1 596 ? -4.641 3.125 18.906 1 96.94 596 LEU A C 1
ATOM 4773 O O . LEU A 1 596 ? -3.951 2.75 19.859 1 96.94 596 LEU A O 1
ATOM 4777 N N . TYR A 1 597 ? -5.555 2.359 18.344 1 95.94 597 TYR A N 1
ATOM 4778 C CA . TYR A 1 597 ? -5.766 0.99 18.812 1 95.94 597 TYR A CA 1
ATOM 4779 C C . TYR A 1 597 ? -4.637 0.078 18.344 1 95.94 597 TYR A C 1
ATOM 4781 O O . TYR A 1 597 ? -4.191 0.167 17.203 1 95.94 597 TYR A O 1
ATOM 4789 N N . PRO A 1 598 ? -4.223 -0.804 19.156 1 92.94 598 PRO A N 1
ATOM 4790 C CA . PRO A 1 598 ? -3.055 -1.639 18.875 1 92.94 598 PRO A CA 1
ATOM 4791 C C . PRO A 1 598 ? -3.197 -2.42 17.562 1 92.94 598 PRO A C 1
ATOM 4793 O O . PRO A 1 598 ? -2.236 -2.525 16.797 1 92.94 598 PRO A O 1
ATOM 4796 N N . GLU A 1 599 ? -4.332 -2.939 17.344 1 91.25 599 GLU A N 1
ATOM 4797 C CA . GLU A 1 599 ? -4.543 -3.734 16.141 1 91.25 599 GLU A CA 1
ATOM 4798 C C . GLU A 1 599 ? -4.273 -2.912 14.875 1 91.25 599 GLU A C 1
ATOM 4800 O O . GLU A 1 599 ? -3.639 -3.395 13.938 1 91.25 599 GLU A O 1
ATOM 4805 N N . PHE A 1 600 ? -4.719 -1.666 14.883 1 93.69 600 PHE A N 1
ATOM 4806 C CA . PHE A 1 600 ? -4.551 -0.815 13.711 1 93.69 600 PHE A CA 1
ATOM 4807 C C . PHE A 1 600 ? -3.16 -0.195 13.68 1 93.69 600 PHE A C 1
ATOM 4809 O O . PHE A 1 600 ? -2.572 -0.019 12.609 1 93.69 600 PHE A O 1
ATOM 4816 N N . GLN A 1 601 ? -2.605 0.109 14.867 1 91.5 601 GLN A N 1
ATOM 4817 C CA . GLN A 1 601 ? -1.226 0.579 14.945 1 91.5 601 GLN A CA 1
ATOM 4818 C C . GLN A 1 601 ? -0.258 -0.456 14.383 1 91.5 601 GLN A C 1
ATOM 4820 O O . GLN A 1 601 ? 0.6 -0.127 13.555 1 91.5 601 GLN A O 1
ATOM 4825 N N . GLU A 1 602 ? -0.451 -1.649 14.75 1 88.94 602 GLU A N 1
ATOM 4826 C CA . GLU A 1 602 ? 0.45 -2.727 14.352 1 88.94 602 GLU A CA 1
ATOM 4827 C C . GLU A 1 602 ? 0.331 -3.016 12.859 1 88.94 602 GLU A C 1
ATOM 4829 O O . GLU A 1 602 ? 1.332 -3.289 12.188 1 88.94 602 GLU A O 1
ATOM 4834 N N . ARG A 1 603 ? -0.785 -2.92 12.367 1 90.38 603 ARG A N 1
ATOM 4835 C CA . ARG A 1 603 ? -1.033 -3.324 10.984 1 90.38 603 ARG A CA 1
ATOM 4836 C C . ARG A 1 603 ? -0.677 -2.203 10.016 1 90.38 603 ARG A C 1
ATOM 4838 O O . ARG A 1 603 ? -0.151 -2.459 8.93 1 90.38 603 ARG A O 1
ATOM 4845 N N . TYR A 1 604 ? -0.987 -0.971 10.422 1 90.69 604 TYR A N 1
ATOM 4846 C CA . TYR A 1 604 ? -0.99 0.054 9.391 1 90.69 604 TYR A CA 1
ATOM 4847 C C . TYR A 1 604 ? 0.065 1.117 9.664 1 90.69 604 TYR A C 1
ATOM 4849 O O . TYR A 1 604 ? 0.586 1.743 8.742 1 90.69 604 TYR A O 1
ATOM 4857 N N . PHE A 1 605 ? 0.346 1.362 10.883 1 88.75 605 PHE A N 1
ATOM 4858 C CA . PHE A 1 605 ? 1.171 2.516 11.219 1 88.75 605 PHE A CA 1
ATOM 4859 C C . PHE A 1 605 ? 2.51 2.072 11.797 1 88.75 605 PHE A C 1
ATOM 4861 O O . PHE A 1 605 ? 3.559 2.602 11.422 1 88.75 605 PHE A O 1
ATOM 4868 N N . GLY A 1 606 ? 2.533 1.05 12.633 1 85.88 606 GLY A N 1
ATOM 4869 C CA . GLY A 1 606 ? 3.744 0.501 13.219 1 85.88 606 GLY A CA 1
ATOM 4870 C C . GLY A 1 606 ? 4.266 1.319 14.391 1 85.88 606 GLY A C 1
ATOM 4871 O O . GLY A 1 606 ? 4.035 2.529 14.453 1 85.88 606 GLY A O 1
ATOM 4872 N N . THR A 1 607 ? 4.934 0.7 15.305 1 90.62 607 THR A N 1
ATOM 4873 C CA . THR A 1 607 ? 5.652 1.334 16.406 1 90.62 607 THR A CA 1
ATOM 4874 C C . THR A 1 607 ? 7.156 1.118 16.266 1 90.62 607 THR A C 1
ATOM 4876 O O . THR A 1 607 ? 7.633 -0.017 16.312 1 90.62 607 THR A O 1
ATOM 4879 N N . PRO A 1 608 ? 7.875 2.186 16.047 1 94.81 608 PRO A N 1
ATOM 4880 C CA . PRO A 1 608 ? 9.32 2.02 15.891 1 94.81 608 PRO A CA 1
ATOM 4881 C C . PRO A 1 608 ? 9.992 1.493 17.156 1 94.81 608 PRO A C 1
ATOM 4883 O O . PRO A 1 608 ? 9.484 1.702 18.266 1 94.81 608 PRO A O 1
ATOM 4886 N N . MET A 1 609 ? 11.047 0.816 16.922 1 94 609 MET A N 1
ATOM 4887 C CA . MET A 1 609 ? 11.875 0.388 18.047 1 94 609 MET A CA 1
ATOM 4888 C C . MET A 1 609 ? 12.641 1.565 18.641 1 94 609 MET A C 1
ATOM 4890 O O . MET A 1 609 ? 13.164 2.404 17.906 1 94 609 MET A O 1
ATOM 4894 N N . GLY A 1 610 ? 12.75 1.612 19.969 1 94.88 610 GLY A N 1
ATOM 4895 C CA . GLY A 1 610 ? 13.516 2.664 20.625 1 94.88 610 GLY A CA 1
ATOM 4896 C C . GLY A 1 610 ? 15.008 2.578 20.344 1 94.88 610 GLY A C 1
ATOM 4897 O O . GLY A 1 610 ? 15.531 1.492 20.094 1 94.88 610 GLY A O 1
ATOM 4898 N N . GLY A 1 611 ? 15.664 3.68 20.406 1 95.75 611 GLY A N 1
ATOM 4899 C CA . GLY A 1 611 ? 17.094 3.75 20.188 1 95.75 611 GLY A CA 1
ATOM 4900 C C . GLY A 1 611 ? 17.484 3.852 18.734 1 95.75 611 GLY A C 1
ATOM 4901 O O . GLY A 1 611 ? 17.609 4.953 18.188 1 95.75 611 GLY A O 1
ATOM 4902 N N . ARG A 1 612 ? 17.531 2.752 18.062 1 96.38 612 ARG A N 1
ATOM 4903 C CA . ARG A 1 612 ? 17.875 2.674 16.656 1 96.38 612 ARG A CA 1
ATOM 4904 C C . ARG A 1 612 ? 16.828 1.872 15.883 1 96.38 612 ARG A C 1
ATOM 4906 O O . ARG A 1 612 ? 17 0.676 15.648 1 96.38 612 ARG A O 1
ATOM 4913 N N . PRO A 1 613 ? 15.773 2.654 15.461 1 96.19 613 PRO A N 1
ATOM 4914 C CA . PRO A 1 613 ? 14.688 1.951 14.773 1 96.19 613 PRO A CA 1
ATOM 4915 C C . PRO A 1 613 ? 15.172 1.141 13.578 1 96.19 613 PRO A C 1
ATOM 4917 O O . PRO A 1 613 ? 14.539 0.15 13.195 1 96.19 613 PRO A O 1
ATOM 4920 N N . GLU A 1 614 ? 16.297 1.475 12.906 1 95.62 614 GLU A N 1
ATOM 4921 C CA . GLU A 1 614 ? 16.859 0.811 11.734 1 95.62 614 GLU A CA 1
ATOM 4922 C C . GLU A 1 614 ? 17.375 -0.583 12.078 1 95.62 614 GLU A C 1
ATOM 4924 O O . GLU A 1 614 ? 17.641 -1.387 11.188 1 95.62 614 GLU A O 1
ATOM 4929 N N . GLU A 1 615 ? 17.516 -0.934 13.328 1 94.81 615 GLU A N 1
ATOM 4930 C CA . GLU A 1 615 ? 18.047 -2.225 13.75 1 94.81 615 GLU A CA 1
ATOM 4931 C C . GLU A 1 615 ? 16.938 -3.227 14.023 1 94.81 615 GLU A C 1
ATOM 4933 O O . GLU A 1 615 ? 17.203 -4.379 14.367 1 94.81 615 GLU A O 1
ATOM 4938 N N . GLY A 1 616 ? 15.711 -2.777 13.852 1 92.12 616 GLY A N 1
ATOM 4939 C CA . GLY A 1 616 ? 14.594 -3.693 14.055 1 92.12 616 GLY A CA 1
ATOM 4940 C C . GLY A 1 616 ? 14.625 -4.887 13.117 1 92.12 616 GLY A C 1
ATOM 4941 O O . GLY A 1 616 ? 15 -4.754 11.953 1 92.12 616 GLY A O 1
ATOM 4942 N N . GLU A 1 617 ? 14.133 -6.051 13.594 1 92.56 617 GLU A N 1
ATOM 4943 C CA . GLU A 1 617 ? 14.219 -7.312 12.859 1 92.56 617 GLU A CA 1
ATOM 4944 C C . GLU A 1 617 ? 13.125 -7.414 11.805 1 92.56 617 GLU A C 1
ATOM 4946 O O . GLU A 1 617 ? 13.297 -8.094 10.789 1 92.56 617 GLU A O 1
ATOM 4951 N N . HIS A 1 618 ? 12.07 -6.723 12.055 1 93.5 618 HIS A N 1
ATOM 4952 C CA . HIS A 1 618 ? 10.914 -6.867 11.18 1 93.5 618 HIS A CA 1
ATOM 4953 C C . HIS A 1 618 ? 11.258 -6.484 9.742 1 93.5 618 HIS A C 1
ATOM 4955 O O . HIS A 1 618 ? 11.031 -7.266 8.82 1 93.5 618 HIS A O 1
ATOM 4961 N N . TYR A 1 619 ? 11.867 -5.293 9.586 1 94.12 619 TYR A N 1
ATOM 4962 C CA . TYR A 1 619 ? 12.156 -4.805 8.242 1 94.12 619 TYR A CA 1
ATOM 4963 C C . TYR A 1 619 ? 13.469 -5.387 7.719 1 94.12 619 TYR A C 1
ATOM 4965 O O . TYR A 1 619 ? 13.82 -5.191 6.555 1 94.12 619 TYR A O 1
ATOM 4973 N N . ARG A 1 620 ? 14.18 -6.145 8.555 1 93.06 620 ARG A N 1
ATOM 4974 C CA . ARG A 1 620 ? 15.273 -6.969 8.055 1 93.06 620 ARG A CA 1
ATOM 4975 C C . ARG A 1 620 ? 14.742 -8.203 7.332 1 93.06 620 ARG A C 1
ATOM 4977 O O . ARG A 1 620 ? 15.273 -8.602 6.293 1 93.06 620 ARG A O 1
ATOM 4984 N N . ILE A 1 621 ? 13.711 -8.766 7.906 1 95.06 621 ILE A N 1
ATOM 4985 C CA . ILE A 1 621 ? 13.133 -9.992 7.363 1 95.06 621 ILE A CA 1
ATOM 4986 C C . ILE A 1 621 ? 12.305 -9.664 6.121 1 95.06 621 ILE A C 1
ATOM 4988 O O . ILE A 1 621 ? 12.453 -10.32 5.082 1 95.06 621 ILE A O 1
ATOM 4992 N N . ARG A 1 622 ? 11.469 -8.688 6.215 1 95.81 622 ARG A N 1
ATOM 4993 C CA . ARG A 1 622 ? 10.727 -8.211 5.051 1 95.81 622 ARG A CA 1
ATOM 4994 C C . ARG A 1 622 ? 10.93 -6.711 4.852 1 95.81 622 ARG A C 1
ATOM 4996 O O . ARG A 1 622 ? 10.219 -5.902 5.453 1 95.81 622 ARG A O 1
ATOM 5003 N N . PRO A 1 623 ? 11.852 -6.328 3.996 1 96.25 623 PRO A N 1
ATOM 5004 C CA . PRO A 1 623 ? 12.148 -4.91 3.777 1 96.25 623 PRO A CA 1
ATOM 5005 C C . PRO A 1 623 ? 10.906 -4.082 3.479 1 96.25 623 PRO A C 1
ATOM 5007 O O . PRO A 1 623 ? 10.023 -4.527 2.736 1 96.25 623 PRO A O 1
ATOM 5010 N N . TRP A 1 624 ? 10.852 -2.885 4.148 1 95.38 624 TRP A N 1
ATOM 5011 C CA . TRP A 1 624 ? 9.695 -2.002 4.008 1 95.38 624 TRP A CA 1
ATOM 5012 C C . TRP A 1 624 ? 9.539 -1.536 2.564 1 95.38 624 TRP A C 1
ATOM 5014 O O . TRP A 1 624 ? 10.531 -1.277 1.879 1 95.38 624 TRP A O 1
ATOM 5024 N N . SER A 1 625 ? 8.312 -1.487 2.123 1 94.06 625 SER A N 1
ATOM 5025 C CA . SER A 1 625 ? 8.039 -0.998 0.777 1 94.06 625 SER A CA 1
ATOM 5026 C C . SER A 1 625 ? 6.633 -0.408 0.68 1 94.06 625 SER A C 1
ATOM 5028 O O . SER A 1 625 ? 5.875 -0.437 1.65 1 94.06 625 SER A O 1
ATOM 5030 N N . TYR A 1 626 ? 6.375 0.306 -0.372 1 90.56 626 TYR A N 1
ATOM 5031 C CA . TYR A 1 626 ? 5.07 0.899 -0.632 1 90.56 626 TYR A CA 1
ATOM 5032 C C . TYR A 1 626 ? 4.09 -0.146 -1.156 1 90.56 626 TYR A C 1
ATOM 5034 O O . TYR A 1 626 ? 4.5 -1.155 -1.734 1 90.56 626 TYR A O 1
ATOM 5042 N N . MET B 1 1 ? 2.238 -25.688 -9.68 1 41.59 1 MET B N 1
ATOM 5043 C CA . MET B 1 1 ? 3.119 -26.609 -8.969 1 41.59 1 MET B CA 1
ATOM 5044 C C . MET B 1 1 ? 4.582 -26.219 -9.172 1 41.59 1 MET B C 1
ATOM 5046 O O . MET B 1 1 ? 4.941 -25.656 -10.203 1 41.59 1 MET B O 1
ATOM 5050 N N . SER B 1 2 ? 5.164 -26.188 -8.016 1 48.66 2 SER B N 1
ATOM 5051 C CA . SER B 1 2 ? 6.605 -25.969 -8.039 1 48.66 2 SER B CA 1
ATOM 5052 C C . SER B 1 2 ? 7.312 -26.969 -8.938 1 48.66 2 SER B C 1
ATOM 5054 O O . SER B 1 2 ? 6.906 -28.125 -9.023 1 48.66 2 SER B O 1
ATOM 5056 N N . ALA B 1 3 ? 8.172 -26.516 -9.828 1 50.09 3 ALA B N 1
ATOM 5057 C CA . ALA B 1 3 ? 8.883 -27.297 -10.844 1 50.09 3 ALA B CA 1
ATOM 5058 C C . ALA B 1 3 ? 9.945 -28.188 -10.203 1 50.09 3 ALA B C 1
ATOM 5060 O O . ALA B 1 3 ? 10.219 -29.281 -10.68 1 50.09 3 ALA B O 1
ATOM 5061 N N . VAL B 1 4 ? 10.602 -27.688 -9.086 1 51.44 4 VAL B N 1
ATOM 5062 C CA . VAL B 1 4 ? 11.758 -28.422 -8.578 1 51.44 4 VAL B CA 1
ATOM 5063 C C . VAL B 1 4 ? 11.469 -28.938 -7.172 1 51.44 4 VAL B C 1
ATOM 5065 O O . VAL B 1 4 ? 11.164 -28.156 -6.266 1 51.44 4 VAL B O 1
ATOM 5068 N N . PRO B 1 5 ? 11.523 -30.266 -7.082 1 53.62 5 PRO B N 1
ATOM 5069 C CA . PRO B 1 5 ? 11.359 -30.844 -5.746 1 53.62 5 PRO B CA 1
ATOM 5070 C C . PRO B 1 5 ? 12.5 -30.5 -4.801 1 53.62 5 PRO B C 1
ATOM 5072 O O . PRO B 1 5 ? 13.57 -30.062 -5.246 1 53.62 5 PRO B O 1
ATOM 5075 N N . GLY B 1 6 ? 12.234 -30.453 -3.434 1 54.94 6 GLY B N 1
ATOM 5076 C CA . GLY B 1 6 ? 13.266 -30.234 -2.43 1 54.94 6 GLY B CA 1
ATOM 5077 C C . GLY B 1 6 ? 14.445 -31.172 -2.561 1 54.94 6 GLY B C 1
ATOM 5078 O O . GLY B 1 6 ? 14.281 -32.344 -2.859 1 54.94 6 GLY B O 1
ATOM 5079 N N . LEU B 1 7 ? 15.727 -30.734 -2.781 1 60.69 7 LEU B N 1
ATOM 5080 C CA . LEU B 1 7 ? 16.984 -31.469 -2.926 1 60.69 7 LEU B CA 1
ATOM 5081 C C . LEU B 1 7 ? 17.469 -31.984 -1.574 1 60.69 7 LEU B C 1
ATOM 5083 O O . LEU B 1 7 ? 17.094 -31.438 -0.531 1 60.69 7 LEU B O 1
ATOM 5087 N N . PRO B 1 8 ? 18.109 -33.125 -1.618 1 56.34 8 PRO B N 1
ATOM 5088 C CA . PRO B 1 8 ? 18.672 -33.625 -0.361 1 56.34 8 PRO B CA 1
ATOM 5089 C C . PRO B 1 8 ? 19.484 -32.562 0.374 1 56.34 8 PRO B C 1
ATOM 5091 O O . PRO B 1 8 ? 20.031 -31.641 -0.256 1 56.34 8 PRO B O 1
ATOM 5094 N N . GLU B 1 9 ? 19.594 -32.719 1.771 1 52.34 9 GLU B N 1
ATOM 5095 C CA . GLU B 1 9 ? 20.188 -31.766 2.688 1 52.34 9 GLU B CA 1
ATOM 5096 C C . GLU B 1 9 ? 21.625 -31.422 2.275 1 52.34 9 GLU B C 1
ATOM 5098 O O . GLU B 1 9 ? 22.047 -30.266 2.387 1 52.34 9 GLU B O 1
ATOM 5103 N N . GLY B 1 10 ? 22.359 -32.469 1.936 1 51.94 10 GLY B N 1
ATOM 5104 C CA . GLY B 1 10 ? 23.75 -32.25 1.621 1 51.94 10 GLY B CA 1
ATOM 5105 C C . GLY B 1 10 ? 23.953 -31.25 0.483 1 51.94 10 GLY B C 1
ATOM 5106 O O . GLY B 1 10 ? 25.031 -30.688 0.33 1 51.94 10 GLY B O 1
ATOM 5107 N N . LEU B 1 11 ? 23.016 -31.156 -0.273 1 53.5 11 LEU B N 1
ATOM 5108 C CA . LEU B 1 11 ? 23.109 -30.234 -1.394 1 53.5 11 LEU B CA 1
ATOM 5109 C C . LEU B 1 11 ? 22.578 -28.859 -1.002 1 53.5 11 LEU B C 1
ATOM 5111 O O . LEU B 1 11 ? 22.828 -27.859 -1.695 1 53.5 11 LEU B O 1
ATOM 5115 N N . ILE B 1 12 ? 21.797 -28.922 -0.001 1 53.62 12 ILE B N 1
ATOM 5116 C CA . ILE B 1 12 ? 21.203 -27.656 0.448 1 53.62 12 ILE B CA 1
ATOM 5117 C C . ILE B 1 12 ? 22.031 -27.094 1.608 1 53.62 12 ILE B C 1
ATOM 5119 O O . ILE B 1 12 ? 21.891 -25.922 1.954 1 53.62 12 ILE B O 1
ATOM 5123 N N . HIS B 1 13 ? 22.875 -28.031 2.402 1 49.31 13 HIS B N 1
ATOM 5124 C CA . HIS B 1 13 ? 23.797 -27.625 3.459 1 49.31 13 HIS B CA 1
ATOM 5125 C C . HIS B 1 13 ? 25.25 -27.922 3.07 1 49.31 13 HIS B C 1
ATOM 5127 O O . HIS B 1 13 ? 25.547 -29 2.576 1 49.31 13 HIS B O 1
ATOM 5133 N N . PRO B 1 14 ? 26.375 -26.938 3.342 1 50.03 14 PRO B N 1
ATOM 5134 C CA . PRO B 1 14 ? 26.25 -25.547 3.787 1 50.03 14 PRO B CA 1
ATOM 5135 C C . PRO B 1 14 ? 25.422 -24.703 2.836 1 50.03 14 PRO B C 1
ATOM 5137 O O . PRO B 1 14 ? 25.219 -25.078 1.677 1 50.03 14 PRO B O 1
ATOM 5140 N N . PRO B 1 15 ? 24.875 -23.625 3.387 1 55.78 15 PRO B N 1
ATOM 5141 C CA . PRO B 1 15 ? 23.984 -22.719 2.664 1 55.78 15 PRO B CA 1
ATOM 5142 C C . PRO B 1 15 ? 24.484 -22.391 1.26 1 55.78 15 PRO B C 1
ATOM 5144 O O . PRO B 1 15 ? 25.672 -22.094 1.076 1 55.78 15 PRO B O 1
ATOM 5147 N N . PRO B 1 16 ? 23.766 -22.953 0.239 1 61.81 16 PRO B N 1
ATOM 5148 C CA . PRO B 1 16 ? 24.125 -22.625 -1.143 1 61.81 16 PRO B CA 1
ATOM 5149 C C . PRO B 1 16 ? 24.578 -21.172 -1.309 1 61.81 16 PRO B C 1
ATOM 5151 O O . PRO B 1 16 ? 24.125 -20.281 -0.578 1 61.81 16 PRO B O 1
ATOM 5154 N N . ASN B 1 17 ? 25.812 -21.047 -1.804 1 81.62 17 ASN B N 1
ATOM 5155 C CA . ASN B 1 17 ? 26.234 -19.703 -2.123 1 81.62 17 ASN B CA 1
ATOM 5156 C C . ASN B 1 17 ? 25.359 -19.062 -3.197 1 81.62 17 ASN B C 1
ATOM 5158 O O . ASN B 1 17 ? 25.703 -19.078 -4.379 1 81.62 17 ASN B O 1
ATOM 5162 N N . ASN B 1 18 ? 24.156 -18.625 -2.74 1 90.25 18 ASN B N 1
ATOM 5163 C CA . ASN B 1 18 ? 23.156 -18.047 -3.643 1 90.25 18 ASN B CA 1
ATOM 5164 C C . ASN B 1 18 ? 23.719 -16.844 -4.387 1 90.25 18 ASN B C 1
ATOM 5166 O O . ASN B 1 18 ? 23.297 -16.547 -5.512 1 90.25 18 ASN B O 1
ATOM 5170 N N . VAL B 1 19 ? 24.672 -16.172 -3.727 1 91.81 19 VAL B N 1
ATOM 5171 C CA . VAL B 1 19 ? 25.281 -15.016 -4.363 1 91.81 19 VAL B CA 1
ATOM 5172 C C . VAL B 1 19 ? 26.062 -15.453 -5.594 1 91.81 19 VAL B C 1
ATOM 5174 O O . VAL B 1 19 ? 25.969 -14.828 -6.652 1 91.81 19 VAL B O 1
ATOM 5177 N N . GLU B 1 20 ? 26.828 -16.531 -5.371 1 91.5 20 GLU B N 1
ATOM 5178 C CA . GLU B 1 20 ? 27.578 -17.062 -6.504 1 91.5 20 GLU B CA 1
ATOM 5179 C C . GLU B 1 20 ? 26.641 -17.594 -7.59 1 91.5 20 GLU B C 1
ATOM 5181 O O . GLU B 1 20 ? 26.922 -17.438 -8.781 1 91.5 20 GLU B O 1
ATOM 5186 N N . ALA B 1 21 ? 25.578 -18.219 -7.199 1 93.5 21 ALA B N 1
ATOM 5187 C CA . ALA B 1 21 ? 24.609 -18.719 -8.156 1 93.5 21 ALA B CA 1
ATOM 5188 C C . ALA B 1 21 ? 24 -17.578 -8.977 1 93.5 21 ALA B C 1
ATOM 5190 O O . ALA B 1 21 ? 23.828 -17.719 -10.195 1 93.5 21 ALA B O 1
ATOM 5191 N N . ALA B 1 22 ? 23.672 -16.484 -8.305 1 94 22 ALA B N 1
ATOM 5192 C CA . ALA B 1 22 ? 23.125 -15.312 -8.984 1 94 22 ALA B CA 1
ATOM 5193 C C . ALA B 1 22 ? 24.109 -14.773 -10.023 1 94 22 ALA B C 1
ATOM 5195 O O . ALA B 1 22 ? 23.719 -14.438 -11.141 1 94 22 ALA B O 1
ATOM 5196 N N . LYS B 1 23 ? 25.391 -14.742 -9.648 1 92.81 23 LYS B N 1
ATOM 5197 C CA . LYS B 1 23 ? 26.422 -14.25 -10.562 1 92.81 23 LYS B CA 1
ATOM 5198 C C . LYS B 1 23 ? 26.562 -15.172 -11.773 1 92.81 23 LYS B C 1
ATOM 5200 O O . LYS B 1 23 ? 26.75 -14.695 -12.898 1 92.81 23 LYS B O 1
ATOM 5205 N N . THR B 1 24 ? 26.531 -16.422 -11.484 1 92.88 24 THR B N 1
ATOM 5206 C CA . THR B 1 24 ? 26.609 -17.391 -12.562 1 92.88 24 THR B CA 1
ATOM 5207 C C . THR B 1 24 ? 25.469 -17.219 -13.555 1 92.88 24 THR B C 1
ATOM 5209 O O . THR B 1 24 ? 25.688 -17.203 -14.766 1 92.88 24 THR B O 1
ATOM 5212 N N . HIS B 1 25 ? 24.328 -17.016 -13.055 1 94.06 25 HIS B N 1
ATOM 5213 C CA . HIS B 1 25 ? 23.141 -16.828 -13.875 1 94.06 25 HIS B CA 1
ATOM 5214 C C . HIS B 1 25 ? 23.234 -15.547 -14.695 1 94.06 25 HIS B C 1
ATOM 5216 O O . HIS B 1 25 ? 22.922 -15.539 -15.891 1 94.06 25 HIS B O 1
ATOM 5222 N N . LEU B 1 26 ? 23.641 -14.469 -14.094 1 92.25 26 LEU B N 1
ATOM 5223 C CA . LEU B 1 26 ? 23.75 -13.18 -14.773 1 92.25 26 LEU B CA 1
ATOM 5224 C C . LEU B 1 26 ? 24.75 -13.25 -15.906 1 92.25 26 LEU B C 1
ATOM 5226 O O . LEU B 1 26 ? 24.547 -12.656 -16.969 1 92.25 26 LEU B O 1
ATOM 5230 N N . GLY B 1 27 ? 25.875 -13.898 -15.633 1 87.88 27 GLY B N 1
ATOM 5231 C CA . GLY B 1 27 ? 26.875 -14.07 -16.672 1 87.88 27 GLY B CA 1
ATOM 5232 C C . GLY B 1 27 ? 26.328 -14.781 -17.906 1 87.88 27 GLY B C 1
ATOM 5233 O O . GLY B 1 27 ? 26.641 -14.406 -19.031 1 87.88 27 GLY B O 1
ATOM 5234 N N . ARG B 1 28 ? 25.484 -15.68 -17.703 1 85.5 28 ARG B N 1
ATOM 5235 C CA . ARG B 1 28 ? 24.906 -16.453 -18.797 1 85.5 28 ARG B CA 1
ATOM 5236 C C . ARG B 1 28 ? 23.797 -15.664 -19.5 1 85.5 28 ARG B C 1
ATOM 5238 O O . ARG B 1 28 ? 23.609 -15.797 -20.703 1 85.5 28 ARG B O 1
ATOM 5245 N N . SER B 1 29 ? 23.062 -14.953 -18.828 1 83.81 29 SER B N 1
ATOM 5246 C CA . SER B 1 29 ? 22 -14.125 -19.391 1 83.81 29 SER B CA 1
ATOM 5247 C C . SER B 1 29 ? 22.562 -13.078 -20.344 1 83.81 29 SER B C 1
ATOM 5249 O O . SER B 1 29 ? 21.969 -12.781 -21.375 1 83.81 29 SER B O 1
ATOM 5251 N N . GLN B 1 30 ? 23.641 -12.492 -19.953 1 75.31 30 GLN B N 1
ATOM 5252 C CA . GLN B 1 30 ? 24.266 -11.422 -20.734 1 75.31 30 GLN B CA 1
ATOM 5253 C C . GLN B 1 30 ? 24.938 -11.977 -21.984 1 75.31 30 GLN B C 1
ATOM 5255 O O . GLN B 1 30 ? 24.938 -11.32 -23.031 1 75.31 30 GLN B O 1
ATOM 5260 N N . ASN B 1 31 ? 25.562 -13.133 -21.922 1 58.03 31 ASN B N 1
ATOM 5261 C CA . ASN B 1 31 ? 26.328 -13.695 -23.016 1 58.03 31 ASN B CA 1
ATOM 5262 C C . ASN B 1 31 ? 25.422 -14.352 -24.062 1 58.03 31 ASN B C 1
ATOM 5264 O O . ASN B 1 31 ? 25.906 -14.773 -25.125 1 58.03 31 ASN B O 1
ATOM 5268 N N . ALA B 1 32 ? 24.25 -14.453 -23.672 1 55.25 32 ALA B N 1
ATOM 5269 C CA . ALA B 1 32 ? 23.328 -15.062 -24.625 1 55.25 32 ALA B CA 1
ATOM 5270 C C . ALA B 1 32 ? 23.078 -14.133 -25.812 1 55.25 32 ALA B C 1
ATOM 5272 O O . ALA B 1 32 ? 22.875 -12.93 -25.625 1 55.25 32 ALA B O 1
ATOM 5273 N N . ASP B 1 33 ? 23.984 -14.203 -26.891 1 46.88 33 ASP B N 1
ATOM 5274 C CA . ASP B 1 33 ? 23.797 -13.523 -28.172 1 46.88 33 ASP B CA 1
ATOM 5275 C C . ASP B 1 33 ? 22.312 -13.305 -28.469 1 46.88 33 ASP B C 1
ATOM 5277 O O . ASP B 1 33 ? 21.656 -14.164 -29.062 1 46.88 33 ASP B O 1
ATOM 5281 N N . TRP B 1 34 ? 21.609 -12.695 -27.547 1 46.22 34 TRP B N 1
ATOM 5282 C CA . TRP B 1 34 ? 20.219 -12.414 -27.859 1 46.22 34 TRP B CA 1
ATOM 5283 C C . TRP B 1 34 ? 20.094 -11.648 -29.172 1 46.22 34 TRP B C 1
ATOM 5285 O O . TRP B 1 34 ? 20.391 -10.453 -29.234 1 46.22 34 TRP B O 1
ATOM 5295 N N . GLN B 1 35 ? 20.672 -12.219 -30.188 1 38.94 35 GLN B N 1
ATOM 5296 C CA . GLN B 1 35 ? 20.422 -11.586 -31.469 1 38.94 35 GLN B CA 1
ATOM 5297 C C . GLN B 1 35 ? 18.938 -11.367 -31.703 1 38.94 35 GLN B C 1
ATOM 5299 O O . GLN B 1 35 ? 18.234 -12.281 -32.156 1 38.94 35 GLN B O 1
ATOM 5304 N N . ILE B 1 36 ? 18.203 -10.812 -30.734 1 41.03 36 ILE B N 1
ATOM 5305 C CA . ILE B 1 36 ? 16.969 -10.414 -31.375 1 41.03 36 ILE B CA 1
ATOM 5306 C C . ILE B 1 36 ? 17.266 -9.695 -32.688 1 41.03 36 ILE B C 1
ATOM 5308 O O . ILE B 1 36 ? 18.109 -8.797 -32.719 1 41.03 36 ILE B O 1
ATOM 5312 N N . GLU B 1 37 ? 17.062 -10.305 -33.75 1 40.47 37 GLU B N 1
ATOM 5313 C CA . GLU B 1 37 ? 17.391 -9.781 -35.062 1 40.47 37 GLU B CA 1
ATOM 5314 C C . GLU B 1 37 ? 17.5 -8.258 -35.031 1 40.47 37 GLU B C 1
ATOM 5316 O O . GLU B 1 37 ? 18.391 -7.688 -35.688 1 40.47 37 GLU B O 1
ATOM 5321 N N . HIS B 1 38 ? 16.406 -7.508 -34.812 1 37.97 38 HIS B N 1
ATOM 5322 C CA . HIS B 1 38 ? 16.359 -6.09 -35.156 1 37.97 38 HIS B CA 1
ATOM 5323 C C . HIS B 1 38 ? 16.828 -5.23 -34 1 37.97 38 HIS B C 1
ATOM 5325 O O . HIS B 1 38 ? 16.812 -3.998 -34.062 1 37.97 38 HIS B O 1
ATOM 5331 N N . ILE B 1 39 ? 16.672 -5.598 -32.719 1 44.66 39 ILE B N 1
ATOM 5332 C CA . ILE B 1 39 ? 17 -4.547 -31.75 1 44.66 39 ILE B CA 1
ATOM 5333 C C . ILE B 1 39 ? 18.453 -4.668 -31.328 1 44.66 39 ILE B C 1
ATOM 5335 O O . ILE B 1 39 ? 18.859 -5.68 -30.766 1 44.66 39 ILE B O 1
ATOM 5339 N N . GLU B 1 40 ? 19.344 -4.035 -31.891 1 48.03 40 GLU B N 1
ATOM 5340 C CA . GLU B 1 40 ? 20.75 -3.787 -31.578 1 48.03 40 GLU B CA 1
ATOM 5341 C C . GLU B 1 40 ? 20.953 -3.67 -30.062 1 48.03 40 GLU B C 1
ATOM 5343 O O . GLU B 1 40 ? 22.062 -3.863 -29.562 1 48.03 40 GLU B O 1
ATOM 5348 N N . ASP B 1 41 ? 19.969 -3.217 -29.219 1 59 41 ASP B N 1
ATOM 5349 C CA . ASP B 1 41 ? 20.219 -2.777 -27.859 1 59 41 ASP B CA 1
ATOM 5350 C C . ASP B 1 41 ? 20.062 -3.932 -26.875 1 59 41 ASP B C 1
ATOM 5352 O O . ASP B 1 41 ? 19.016 -4.562 -26.812 1 59 41 ASP B O 1
ATOM 5356 N N . VAL B 1 42 ? 21.234 -4.465 -26.438 1 64.19 42 VAL B N 1
ATOM 5357 C CA . VAL B 1 42 ? 21.312 -5.605 -25.531 1 64.19 42 VAL B CA 1
ATOM 5358 C C . VAL B 1 42 ? 20.562 -5.293 -24.234 1 64.19 42 VAL B C 1
ATOM 5360 O O . VAL B 1 42 ? 20.812 -4.281 -23.578 1 64.19 42 VAL B O 1
ATOM 5363 N N . TRP B 1 43 ? 19.438 -5.941 -23.969 1 80.25 43 TRP B N 1
ATOM 5364 C CA . TRP B 1 43 ? 18.641 -5.895 -22.75 1 80.25 43 TRP B CA 1
ATOM 5365 C C . TRP B 1 43 ? 19.328 -6.68 -21.641 1 80.25 43 TRP B C 1
ATOM 5367 O O . TRP B 1 43 ? 19.672 -7.852 -21.812 1 80.25 43 TRP B O 1
ATOM 5377 N N . HIS B 1 44 ? 19.672 -5.969 -20.547 1 85.94 44 HIS B N 1
ATOM 5378 C CA . HIS B 1 44 ? 20.359 -6.617 -19.438 1 85.94 44 HIS B CA 1
ATOM 5379 C C . HIS B 1 44 ? 19.516 -6.617 -18.172 1 85.94 44 HIS B C 1
ATOM 5381 O O . HIS B 1 44 ? 18.797 -5.648 -17.906 1 85.94 44 HIS B O 1
ATOM 5387 N N . LEU B 1 45 ? 19.656 -7.762 -17.484 1 92.75 45 LEU B N 1
ATOM 5388 C CA . LEU B 1 45 ? 19.109 -7.801 -16.141 1 92.75 45 LEU B CA 1
ATOM 5389 C C . LEU B 1 45 ? 19.922 -6.941 -15.188 1 92.75 45 LEU B C 1
ATOM 5391 O O . LEU B 1 45 ? 21.156 -6.926 -15.266 1 92.75 45 LEU B O 1
ATOM 5395 N N . HIS B 1 46 ? 19.281 -6.207 -14.375 1 93.88 46 HIS B N 1
ATOM 5396 C CA . HIS B 1 46 ? 20 -5.523 -13.312 1 93.88 46 HIS B CA 1
ATOM 5397 C C . HIS B 1 46 ? 20.438 -6.5 -12.227 1 93.88 46 HIS B C 1
ATOM 5399 O O . HIS B 1 46 ? 19.641 -7.344 -11.789 1 93.88 46 HIS B O 1
ATOM 5405 N N . ASP B 1 47 ? 21.703 -6.449 -11.805 1 94.25 47 ASP B N 1
ATOM 5406 C CA . ASP B 1 47 ? 22.25 -7.348 -10.797 1 94.25 47 ASP B CA 1
ATOM 5407 C C . ASP B 1 47 ? 21.922 -6.859 -9.391 1 94.25 47 ASP B C 1
ATOM 5409 O O . ASP B 1 47 ? 22.828 -6.555 -8.609 1 94.25 47 ASP B O 1
ATOM 5413 N N . VAL B 1 48 ? 20.703 -6.797 -9.039 1 96 48 VAL B N 1
ATOM 5414 C CA . VAL B 1 48 ? 20.203 -6.426 -7.719 1 96 48 VAL B CA 1
ATOM 5415 C C . VAL B 1 48 ? 18.984 -7.277 -7.371 1 96 48 VAL B C 1
ATOM 5417 O O . VAL B 1 48 ? 18.234 -7.688 -8.258 1 96 48 VAL B O 1
ATOM 5420 N N . PRO B 1 49 ? 18.828 -7.602 -6.098 1 97.38 49 PRO B N 1
ATOM 5421 C CA . PRO B 1 49 ? 17.578 -8.273 -5.727 1 97.38 49 PRO B CA 1
ATOM 5422 C C . PRO B 1 49 ? 16.344 -7.391 -5.914 1 97.38 49 PRO B C 1
ATOM 5424 O O . PRO B 1 49 ? 16.484 -6.18 -6.098 1 97.38 49 PRO B O 1
ATOM 5427 N N . VAL B 1 50 ? 15.172 -7.965 -5.883 1 98.12 50 VAL B N 1
ATOM 5428 C CA . VAL B 1 50 ? 13.914 -7.316 -6.246 1 98.12 50 VAL B CA 1
ATOM 5429 C C . VAL B 1 50 ? 13.617 -6.18 -5.27 1 98.12 50 VAL B C 1
ATOM 5431 O O . VAL B 1 50 ? 12.898 -5.234 -5.609 1 98.12 50 VAL B O 1
ATOM 5434 N N . GLU B 1 51 ? 14.156 -6.172 -4.059 1 97.31 51 GLU B N 1
ATOM 5435 C CA . GLU B 1 51 ? 13.93 -5.078 -3.119 1 97.31 51 GLU B CA 1
ATOM 5436 C C . GLU B 1 51 ? 14.688 -3.82 -3.541 1 97.31 51 GLU B C 1
ATOM 5438 O O . GLU B 1 51 ? 14.234 -2.703 -3.287 1 97.31 51 GLU B O 1
ATOM 5443 N N . ASN B 1 52 ? 15.789 -4.016 -4.273 1 95.75 52 ASN B N 1
ATOM 5444 C CA . ASN B 1 52 ? 16.594 -2.922 -4.812 1 95.75 52 ASN B CA 1
ATOM 5445 C C . ASN B 1 52 ? 16.734 -1.785 -3.805 1 95.75 52 ASN B C 1
ATOM 5447 O O . ASN B 1 52 ? 15.93 -0.859 -3.781 1 95.75 52 ASN B O 1
ATOM 5451 N N . GLN B 1 53 ? 17.766 -1.707 -3.096 1 96.25 53 GLN B N 1
ATOM 5452 C CA . GLN B 1 53 ? 18.078 -0.692 -2.092 1 96.25 53 GLN B CA 1
ATOM 5453 C C . GLN B 1 53 ? 19.266 0.171 -2.521 1 96.25 53 GLN B C 1
ATOM 5455 O O . GLN B 1 53 ? 20.219 0.344 -1.765 1 96.25 53 GLN B O 1
ATOM 5460 N N . ARG B 1 54 ? 19.078 0.71 -3.744 1 96.56 54 ARG B N 1
ATOM 5461 C CA . ARG B 1 54 ? 20.156 1.577 -4.203 1 96.56 54 ARG B CA 1
ATOM 5462 C C . ARG B 1 54 ? 20.391 2.729 -3.23 1 96.56 54 ARG B C 1
ATOM 5464 O O . ARG B 1 54 ? 19.5 3.082 -2.457 1 96.56 54 ARG B O 1
ATOM 5471 N N . LYS B 1 55 ? 21.531 3.301 -3.244 1 97.56 55 LYS B N 1
ATOM 5472 C CA . LYS B 1 55 ? 21.875 4.371 -2.316 1 97.56 55 LYS B CA 1
ATOM 5473 C C . LYS B 1 55 ? 21.078 5.633 -2.604 1 97.56 55 LYS B C 1
ATOM 5475 O O . LYS B 1 55 ? 20.922 6.035 -3.76 1 97.56 55 LYS B O 1
ATOM 5480 N N . MET B 1 56 ? 20.516 6.227 -1.606 1 98 56 MET B N 1
ATOM 5481 C CA . MET B 1 56 ? 19.781 7.484 -1.649 1 98 56 MET B CA 1
ATOM 5482 C C . MET B 1 56 ? 20.281 8.445 -0.579 1 98 56 MET B C 1
ATOM 5484 O O . MET B 1 56 ? 20.828 8.023 0.435 1 98 56 MET B O 1
ATOM 5488 N N . ARG B 1 57 ? 20.141 9.672 -0.835 1 98.75 57 ARG B N 1
ATOM 5489 C CA . ARG B 1 57 ? 20.391 10.688 0.181 1 98.75 57 ARG B CA 1
ATOM 5490 C C . ARG B 1 57 ? 19.203 11.625 0.322 1 98.75 57 ARG B C 1
ATOM 5492 O O . ARG B 1 57 ? 18.734 12.195 -0.667 1 98.75 57 ARG B O 1
ATOM 5499 N N . VAL B 1 58 ? 18.703 11.805 1.53 1 98.94 58 VAL B N 1
ATOM 5500 C CA . VAL B 1 58 ? 17.547 12.633 1.832 1 98.94 58 VAL B CA 1
ATOM 5501 C C . VAL B 1 58 ? 17.969 13.789 2.736 1 98.94 58 VAL B C 1
ATOM 5503 O O . VAL B 1 58 ? 18.656 13.586 3.74 1 98.94 58 VAL B O 1
ATOM 5506 N N . ILE B 1 59 ? 17.578 14.992 2.361 1 98.94 59 ILE B N 1
ATOM 5507 C CA . ILE B 1 59 ? 17.797 16.188 3.162 1 98.94 59 ILE B CA 1
ATOM 5508 C C . ILE B 1 59 ? 16.469 16.719 3.686 1 98.94 59 ILE B C 1
ATOM 5510 O O . ILE B 1 59 ? 15.523 16.906 2.914 1 98.94 59 ILE B O 1
ATOM 5514 N N . VAL B 1 60 ? 16.406 16.891 4.992 1 98.94 60 VAL B N 1
ATOM 5515 C CA . VAL B 1 60 ? 15.211 17.438 5.641 1 98.94 60 VAL B CA 1
ATOM 5516 C C . VAL B 1 60 ? 15.531 18.797 6.254 1 98.94 60 VAL B C 1
ATOM 5518 O O . VAL B 1 60 ? 16.578 18.969 6.879 1 98.94 60 VAL B O 1
ATOM 5521 N N . ILE B 1 61 ? 14.633 19.766 6.039 1 98.75 61 ILE B N 1
ATOM 5522 C CA . ILE B 1 61 ? 14.812 21.094 6.613 1 98.75 61 ILE B CA 1
ATOM 5523 C C . ILE B 1 61 ? 13.844 21.297 7.777 1 98.75 61 ILE B C 1
ATOM 5525 O O . ILE B 1 61 ? 12.633 21.406 7.574 1 98.75 61 ILE B O 1
ATOM 5529 N N . GLY B 1 62 ? 14.383 21.375 9.008 1 98.5 62 GLY B N 1
ATOM 5530 C CA . GLY B 1 62 ? 13.57 21.594 10.195 1 98.5 62 GLY B CA 1
ATOM 5531 C C . GLY B 1 62 ? 13.508 20.391 11.117 1 98.5 62 GLY B C 1
ATOM 5532 O O . GLY B 1 62 ? 13.352 19.266 10.656 1 98.5 62 GLY B O 1
ATOM 5533 N N . ALA B 1 63 ? 13.641 20.688 12.422 1 98.62 63 ALA B N 1
ATOM 5534 C CA . ALA B 1 63 ? 13.641 19.609 13.414 1 98.62 63 ALA B CA 1
ATOM 5535 C C . ALA B 1 63 ? 12.539 19.828 14.453 1 98.62 63 ALA B C 1
ATOM 5537 O O . ALA B 1 63 ? 12.797 19.766 15.656 1 98.62 63 ALA B O 1
ATOM 5538 N N . GLY B 1 64 ? 11.367 20.188 14.008 1 98.25 64 GLY B N 1
ATOM 5539 C CA . GLY B 1 64 ? 10.164 20.078 14.828 1 98.25 64 GLY B CA 1
ATOM 5540 C C . GLY B 1 64 ? 9.531 18.703 14.773 1 98.25 64 GLY B C 1
ATOM 5541 O O . GLY B 1 64 ? 10.219 17.703 14.594 1 98.25 64 GLY B O 1
ATOM 5542 N N . TYR B 1 65 ? 8.18 18.609 14.977 1 98.12 65 TYR B N 1
ATOM 5543 C CA . TYR B 1 65 ? 7.461 17.344 14.906 1 98.12 65 TYR B CA 1
ATOM 5544 C C . TYR B 1 65 ? 7.738 16.625 13.586 1 98.12 65 TYR B C 1
ATOM 5546 O O . TYR B 1 65 ? 8.023 15.43 13.57 1 98.12 65 TYR B O 1
ATOM 5554 N N . SER B 1 66 ? 7.68 17.391 12.469 1 98.62 66 SER B N 1
ATOM 5555 C CA . SER B 1 66 ? 7.82 16.812 11.141 1 98.62 66 SER B CA 1
ATOM 5556 C C . SER B 1 66 ? 9.219 16.25 10.922 1 98.62 66 SER B C 1
ATOM 5558 O O . SER B 1 66 ? 9.383 15.117 10.461 1 98.62 66 SER B O 1
ATOM 5560 N N . GLY B 1 67 ? 10.211 17.078 11.258 1 98.81 67 GLY B N 1
ATOM 5561 C CA . GLY B 1 67 ? 11.586 16.609 11.078 1 98.81 67 GLY B CA 1
ATOM 5562 C C . GLY B 1 67 ? 11.93 15.414 11.938 1 98.81 67 GLY B C 1
ATOM 5563 O O . GLY B 1 67 ? 12.602 14.492 11.484 1 98.81 67 GLY B O 1
ATOM 5564 N N . VAL B 1 68 ? 11.5 15.445 13.148 1 98.88 68 VAL B N 1
ATOM 5565 C CA . VAL B 1 68 ? 11.758 14.336 14.062 1 98.88 68 VAL B CA 1
ATOM 5566 C C . VAL B 1 68 ? 11.078 13.07 13.555 1 98.88 68 VAL B C 1
ATOM 5568 O O . VAL B 1 68 ? 11.664 11.984 13.602 1 98.88 68 VAL B O 1
ATOM 5571 N N . TYR B 1 69 ? 9.875 13.195 13.078 1 98.69 69 TYR B N 1
ATOM 5572 C CA . TYR B 1 69 ? 9.195 12.047 12.492 1 98.69 69 TYR B CA 1
ATOM 5573 C C . TYR B 1 69 ? 10.016 11.445 11.359 1 98.69 69 TYR B C 1
ATOM 5575 O O . TYR B 1 69 ? 10.211 10.227 11.297 1 98.69 69 TYR B O 1
ATOM 5583 N N . CYS B 1 70 ? 10.469 12.312 10.438 1 98.81 70 CYS B N 1
ATOM 5584 C CA . CYS B 1 70 ? 11.297 11.844 9.336 1 98.81 70 CYS B CA 1
ATOM 5585 C C . CYS B 1 70 ? 12.562 11.172 9.844 1 98.81 70 CYS B C 1
ATOM 5587 O O . CYS B 1 70 ? 12.977 10.133 9.312 1 98.81 70 CYS B O 1
ATOM 5589 N N . GLY B 1 71 ? 13.117 11.75 10.906 1 98.81 71 GLY B N 1
ATOM 5590 C CA . GLY B 1 71 ? 14.336 11.211 11.492 1 98.81 71 GLY B CA 1
ATOM 5591 C C . GLY B 1 71 ? 14.141 9.852 12.125 1 98.81 71 GLY B C 1
ATOM 5592 O O . GLY B 1 71 ? 15.117 9.125 12.359 1 98.81 71 GLY B O 1
ATOM 5593 N N . ILE B 1 72 ? 12.945 9.547 12.422 1 98.75 72 ILE B N 1
ATOM 5594 C CA . ILE B 1 72 ? 12.633 8.258 13.031 1 98.75 72 ILE B CA 1
ATOM 5595 C C . ILE B 1 72 ? 12.281 7.246 11.938 1 98.75 72 ILE B C 1
ATOM 5597 O O . ILE B 1 72 ? 12.867 6.16 11.875 1 98.75 72 ILE B O 1
ATOM 5601 N N . ARG B 1 73 ? 11.422 7.594 11.039 1 98.56 73 ARG B N 1
ATOM 5602 C CA . ARG B 1 73 ? 10.789 6.629 10.148 1 98.56 73 ARG B CA 1
ATOM 5603 C C . ARG B 1 73 ? 11.672 6.324 8.945 1 98.56 73 ARG B C 1
ATOM 5605 O O . ARG B 1 73 ? 11.703 5.191 8.461 1 98.56 73 ARG B O 1
ATOM 5612 N N . ILE B 1 74 ? 12.383 7.359 8.375 1 98.69 74 ILE B N 1
ATOM 5613 C CA . ILE B 1 74 ? 13.203 7.129 7.191 1 98.69 74 ILE B CA 1
ATOM 5614 C C . ILE B 1 74 ? 14.281 6.09 7.504 1 98.69 74 ILE B C 1
ATOM 5616 O O . ILE B 1 74 ? 14.383 5.074 6.812 1 98.69 74 ILE B O 1
ATOM 5620 N N . PRO B 1 75 ? 15.031 6.23 8.633 1 98.12 75 PRO B N 1
ATOM 5621 C CA . PRO B 1 75 ? 16 5.18 8.945 1 98.12 75 PRO B CA 1
ATOM 5622 C C . PRO B 1 75 ? 15.344 3.844 9.281 1 98.12 75 PRO B C 1
ATOM 5624 O O . PRO B 1 75 ? 15.875 2.785 8.938 1 98.12 75 PRO B O 1
ATOM 5627 N N . GLU B 1 76 ? 14.227 3.9 9.953 1 98.06 76 GLU B N 1
ATOM 5628 C CA . GLU B 1 76 ? 13.531 2.67 10.312 1 98.06 76 GLU B CA 1
ATOM 5629 C C . GLU B 1 76 ? 13.164 1.859 9.078 1 98.06 76 GLU B C 1
ATOM 5631 O O . GLU B 1 76 ? 13.328 0.638 9.055 1 98.06 76 GLU B O 1
ATOM 5636 N N . ARG B 1 77 ? 12.695 2.521 8.039 1 97.62 77 ARG B N 1
ATOM 5637 C CA . ARG B 1 77 ? 11.992 1.865 6.941 1 97.62 77 ARG B CA 1
ATOM 5638 C C . ARG B 1 77 ? 12.906 1.701 5.73 1 97.62 77 ARG B C 1
ATOM 5640 O O . ARG B 1 77 ? 12.781 0.728 4.98 1 97.62 77 ARG B O 1
ATOM 5647 N N . LEU B 1 78 ? 13.773 2.611 5.5 1 97.69 78 LEU B N 1
ATOM 5648 C CA . LEU B 1 78 ? 14.57 2.637 4.277 1 97.69 78 LEU B CA 1
ATOM 5649 C C . LEU B 1 78 ? 16.016 2.258 4.566 1 97.69 78 LEU B C 1
ATOM 5651 O O . LEU B 1 78 ? 16.609 2.738 5.539 1 97.69 78 LEU B O 1
ATOM 5655 N N . ARG B 1 79 ? 16.562 1.348 3.729 1 96.38 79 ARG B N 1
ATOM 5656 C CA . ARG B 1 79 ? 17.953 0.935 3.834 1 96.38 79 ARG B CA 1
ATOM 5657 C C . ARG B 1 79 ? 18.812 1.622 2.773 1 96.38 79 ARG B C 1
ATOM 5659 O O . ARG B 1 79 ? 18.328 1.939 1.687 1 96.38 79 ARG B O 1
ATOM 5666 N N . ASN B 1 80 ? 20.062 1.839 3.133 1 97 80 ASN B N 1
ATOM 5667 C CA . ASN B 1 80 ? 21.031 2.494 2.246 1 97 80 ASN B CA 1
ATOM 5668 C C . ASN B 1 80 ? 20.594 3.918 1.908 1 97 80 ASN B C 1
ATOM 5670 O O . ASN B 1 80 ? 20.719 4.355 0.764 1 97 80 ASN B O 1
ATOM 5674 N N . CYS B 1 81 ? 20.016 4.574 2.928 1 97.62 81 CYS B N 1
ATOM 5675 C CA . CYS B 1 81 ? 19.531 5.949 2.791 1 97.62 81 CYS B CA 1
ATOM 5676 C C . CYS B 1 81 ? 20.234 6.867 3.781 1 97.62 81 CYS B C 1
ATOM 5678 O O . CYS B 1 81 ? 20.016 6.773 4.992 1 97.62 81 CYS B O 1
ATOM 5680 N N . GLU B 1 82 ? 21.094 7.676 3.256 1 98.56 82 GLU B N 1
ATOM 5681 C CA . GLU B 1 82 ? 21.719 8.688 4.102 1 98.56 82 GLU B CA 1
ATOM 5682 C C . GLU B 1 82 ? 20.75 9.82 4.414 1 98.56 82 GLU B C 1
ATOM 5684 O O . GLU B 1 82 ? 20 10.273 3.539 1 98.56 82 GLU B O 1
ATOM 5689 N N . LEU B 1 83 ? 20.703 10.258 5.707 1 98.81 83 LEU B N 1
ATOM 5690 C CA . LEU B 1 83 ? 19.766 11.281 6.145 1 98.81 83 LEU B CA 1
ATOM 5691 C C . LEU B 1 83 ? 20.469 12.406 6.887 1 98.81 83 LEU B C 1
ATOM 5693 O O . LEU B 1 83 ? 21.375 12.148 7.691 1 98.81 83 LEU B O 1
ATOM 5697 N N . VAL B 1 84 ? 20.109 13.586 6.543 1 98.88 84 VAL B N 1
ATOM 5698 C CA . VAL B 1 84 ? 20.516 14.742 7.336 1 98.88 84 VAL B CA 1
ATOM 5699 C C . VAL B 1 84 ? 19.328 15.672 7.559 1 98.88 84 VAL B C 1
ATOM 5701 O O . VAL B 1 84 ? 18.5 15.852 6.66 1 98.88 84 VAL B O 1
ATOM 5704 N N . ILE B 1 85 ? 19.203 16.188 8.75 1 98.94 85 ILE B N 1
ATOM 5705 C CA . ILE B 1 85 ? 18.188 17.172 9.117 1 98.94 85 ILE B CA 1
ATOM 5706 C C . ILE B 1 85 ? 18.859 18.469 9.539 1 98.94 85 ILE B C 1
ATOM 5708 O O . ILE B 1 85 ? 19.578 18.516 10.547 1 98.94 85 ILE B O 1
ATOM 5712 N N . TYR B 1 86 ? 18.656 19.516 8.781 1 98.88 86 TYR B N 1
ATOM 5713 C CA . TYR B 1 86 ? 19.219 20.812 9.125 1 98.88 86 TYR B CA 1
ATOM 5714 C C . TYR B 1 86 ? 18.219 21.656 9.93 1 98.88 86 TYR B C 1
ATOM 5716 O O . TYR B 1 86 ? 17.078 21.828 9.516 1 98.88 86 TYR B O 1
ATOM 5724 N N . GLU B 1 87 ? 18.609 22.125 11.062 1 98.69 87 GLU B N 1
ATOM 5725 C CA . GLU B 1 87 ? 17.828 22.953 11.961 1 98.69 87 GLU B CA 1
ATOM 5726 C C . GLU B 1 87 ? 18.547 24.266 12.273 1 98.69 87 GLU B C 1
ATOM 5728 O O . GLU B 1 87 ? 19.703 24.25 12.734 1 98.69 87 GLU B O 1
ATOM 5733 N N . LYS B 1 88 ? 17.859 25.344 12.031 1 97.38 88 LYS B N 1
ATOM 5734 C CA . LYS B 1 88 ? 18.484 26.641 12.203 1 97.38 88 LYS B CA 1
ATOM 5735 C C . LYS B 1 88 ? 18.688 26.953 13.688 1 97.38 88 LYS B C 1
ATOM 5737 O O . LYS B 1 88 ? 19.594 27.719 14.039 1 97.38 88 LYS B O 1
ATOM 5742 N N . ASN B 1 89 ? 17.844 26.438 14.539 1 97.31 89 ASN B N 1
ATOM 5743 C CA . ASN B 1 89 ? 17.891 26.734 15.969 1 97.31 89 ASN B CA 1
ATOM 5744 C C . ASN B 1 89 ? 18.969 25.938 16.688 1 97.31 89 ASN B C 1
ATOM 5746 O O . ASN B 1 89 ? 19.516 24.984 16.109 1 97.31 89 ASN B O 1
ATOM 5750 N N . ALA B 1 90 ? 19.297 26.297 17.938 1 97.88 90 ALA B N 1
ATOM 5751 C CA . ALA B 1 90 ? 20.312 25.625 18.75 1 97.88 90 ALA B CA 1
ATOM 5752 C C . ALA B 1 90 ? 19.75 24.391 19.438 1 97.88 90 ALA B C 1
ATOM 5754 O O . ALA B 1 90 ? 20.484 23.656 20.109 1 97.88 90 ALA B O 1
ATOM 5755 N N . GLY B 1 91 ? 18.484 24.094 19.188 1 98.06 91 GLY B N 1
ATOM 5756 C CA . GLY B 1 91 ? 17.844 22.922 19.781 1 98.06 91 GLY B CA 1
ATOM 5757 C C . GLY B 1 91 ? 16.703 22.391 18.938 1 98.06 91 GLY B C 1
ATOM 5758 O O . GLY B 1 91 ? 16.234 23.047 18.016 1 98.06 91 GLY B O 1
ATOM 5759 N N . ILE B 1 92 ? 16.297 21.141 19.297 1 98.44 92 ILE B N 1
ATOM 5760 C CA . ILE B 1 92 ? 15.188 20.469 18.641 1 98.44 92 ILE B CA 1
ATOM 5761 C C . ILE B 1 92 ? 13.867 20.938 19.25 1 98.44 92 ILE B C 1
ATOM 5763 O O . ILE B 1 92 ? 13.758 21.094 20.469 1 98.44 92 ILE B O 1
ATOM 5767 N N . GLY B 1 93 ? 12.891 21.266 18.359 1 97.38 93 GLY B N 1
ATOM 5768 C CA . GLY B 1 93 ? 11.586 21.625 18.906 1 97.38 93 GLY B CA 1
ATOM 5769 C C . GLY B 1 93 ? 10.75 22.453 17.953 1 97.38 93 GLY B C 1
ATOM 5770 O O . GLY B 1 93 ? 9.539 22.594 18.125 1 97.38 93 GLY B O 1
ATOM 5771 N N . GLY B 1 94 ? 11.398 23.016 16.875 1 95.5 94 GLY B N 1
ATOM 5772 C CA . GLY B 1 94 ? 10.688 23.797 15.883 1 95.5 94 GLY B CA 1
ATOM 5773 C C . GLY B 1 94 ? 9.945 25 16.469 1 95.5 94 GLY B C 1
ATOM 5774 O O . GLY B 1 94 ? 10.539 25.797 17.203 1 95.5 94 GLY B O 1
ATOM 5775 N N . THR B 1 95 ? 8.664 25.047 16.188 1 94.5 95 THR B N 1
ATOM 5776 C CA . THR B 1 95 ? 7.809 26.125 16.656 1 94.5 95 THR B CA 1
ATOM 5777 C C . THR B 1 95 ? 7.883 26.266 18.172 1 94.5 95 THR B C 1
ATOM 5779 O O . THR B 1 95 ? 7.848 27.375 18.703 1 94.5 95 THR B O 1
ATOM 5782 N N . TRP B 1 96 ? 8.07 25.219 18.859 1 95.94 96 TRP B N 1
ATOM 5783 C CA . TRP B 1 96 ? 8.016 25.203 20.312 1 95.94 96 TRP B CA 1
ATOM 5784 C C . TRP B 1 96 ? 9.375 25.547 20.922 1 95.94 96 TRP B C 1
ATOM 5786 O O . TRP B 1 96 ? 9.484 25.859 22.109 1 95.94 96 TRP B O 1
ATOM 5796 N N . TYR B 1 97 ? 10.367 25.453 20.125 1 95.94 97 TYR B N 1
ATOM 5797 C CA . TYR B 1 97 ? 11.664 26 20.531 1 95.94 97 TYR B CA 1
ATOM 5798 C C . TYR B 1 97 ? 11.664 27.516 20.469 1 95.94 97 TYR B C 1
ATOM 5800 O O . TYR B 1 97 ? 12.273 28.188 21.297 1 95.94 97 TYR B O 1
ATOM 5808 N N . GLU B 1 98 ? 10.961 28.094 19.531 1 94.19 98 GLU B N 1
ATOM 5809 C CA . GLU B 1 98 ? 11.031 29.516 19.234 1 94.19 98 GLU B CA 1
ATOM 5810 C C . GLU B 1 98 ? 10.016 30.312 20.047 1 94.19 98 GLU B C 1
ATOM 5812 O O . GLU B 1 98 ? 10.266 31.453 20.422 1 94.19 98 GLU B O 1
ATOM 5817 N N . ASN B 1 99 ? 8.867 29.766 20.25 1 94.31 99 ASN B N 1
ATOM 5818 C CA . ASN B 1 99 ? 7.824 30.484 20.969 1 94.31 99 ASN B CA 1
ATOM 5819 C C . ASN B 1 99 ? 7.934 30.266 22.484 1 94.31 99 ASN B C 1
ATOM 5821 O O . ASN B 1 99 ? 7.449 29.266 23.016 1 94.31 99 ASN B O 1
ATOM 5825 N N . ARG B 1 100 ? 8.414 31.312 23.188 1 94.81 100 ARG B N 1
ATOM 5826 C CA . ARG B 1 100 ? 8.695 31.203 24.609 1 94.81 100 ARG B CA 1
ATOM 5827 C C . ARG B 1 100 ? 8.102 32.375 25.375 1 94.81 100 ARG B C 1
ATOM 5829 O O . ARG B 1 100 ? 8.586 32.75 26.453 1 94.81 100 ARG B O 1
ATOM 5836 N N . TYR B 1 101 ? 7.133 33.062 24.859 1 96.31 101 TYR B N 1
ATOM 5837 C CA . TYR B 1 101 ? 6.473 34.156 25.531 1 96.31 101 TYR B CA 1
ATOM 5838 C C . TYR B 1 101 ? 5.738 33.688 26.781 1 96.31 101 TYR B C 1
ATOM 5840 O O . TYR B 1 101 ? 5.449 32.5 26.922 1 96.31 101 TYR B O 1
ATOM 5848 N N . PRO B 1 102 ? 5.5 34.594 27.688 1 95.75 102 PRO B N 1
ATOM 5849 C CA . PRO B 1 102 ? 4.781 34.188 28.906 1 95.75 102 PRO B CA 1
ATOM 5850 C C . PRO B 1 102 ? 3.402 33.625 28.609 1 95.75 102 PRO B C 1
ATOM 5852 O O . PRO B 1 102 ? 2.602 34.219 27.906 1 95.75 102 PRO B O 1
ATOM 5855 N N . GLY B 1 103 ? 3.191 32.375 29.156 1 93.38 103 GLY B N 1
ATOM 5856 C CA . GLY B 1 103 ? 1.894 31.75 29 1 93.38 103 GLY B CA 1
ATOM 5857 C C . GLY B 1 103 ? 1.81 30.859 27.766 1 93.38 103 GLY B C 1
ATOM 5858 O O . GLY B 1 103 ? 0.785 30.219 27.531 1 93.38 103 GLY B O 1
ATOM 5859 N N . ALA B 1 104 ? 2.93 30.812 27.016 1 94.81 104 ALA B N 1
ATOM 5860 C CA . ALA B 1 104 ? 2.912 30 25.812 1 94.81 104 ALA B CA 1
ATOM 5861 C C . ALA B 1 104 ? 2.535 28.547 26.125 1 94.81 104 ALA B C 1
ATOM 5863 O O . ALA B 1 104 ? 3.201 27.891 26.938 1 94.81 104 ALA B O 1
ATOM 5864 N N . ALA B 1 105 ? 1.454 28.047 25.5 1 91.81 105 ALA B N 1
ATOM 5865 C CA . ALA B 1 105 ? 0.93 26.703 25.75 1 91.81 105 ALA B CA 1
ATOM 5866 C C . ALA B 1 105 ? 0.174 26.172 24.531 1 91.81 105 ALA B C 1
ATOM 5868 O O . ALA B 1 105 ? -0.218 26.938 23.656 1 91.81 105 ALA B O 1
ATOM 5869 N N . CYS B 1 106 ? 0.071 24.922 24.594 1 89 106 CYS B N 1
ATOM 5870 C CA . CYS B 1 106 ? -0.755 24.312 23.547 1 89 106 CYS B CA 1
ATOM 5871 C C . CYS B 1 106 ? -2.215 24.719 23.703 1 89 106 CYS B C 1
ATOM 5873 O O . CYS B 1 106 ? -2.662 25.016 24.812 1 89 106 CYS B O 1
ATOM 5875 N N . ASP B 1 107 ? -2.916 24.781 22.594 1 83.62 107 ASP B N 1
ATOM 5876 C CA . ASP B 1 107 ? -4.324 25.172 22.672 1 83.62 107 ASP B CA 1
ATOM 5877 C C . ASP B 1 107 ? -5.23 23.984 22.344 1 83.62 107 ASP B C 1
ATOM 5879 O O . ASP B 1 107 ? -6.426 24.156 22.094 1 83.62 107 ASP B O 1
ATOM 5883 N N . ILE B 1 108 ? -4.703 22.828 22.188 1 86.12 108 ILE B N 1
ATOM 5884 C CA . ILE B 1 108 ? -5.438 21.578 22.078 1 86.12 108 ILE B CA 1
ATOM 5885 C C . ILE B 1 108 ? -4.957 20.594 23.156 1 86.12 108 ILE B C 1
ATOM 5887 O O . ILE B 1 108 ? -3.877 20.766 23.719 1 86.12 108 ILE B O 1
ATOM 5891 N N . PRO B 1 109 ? -5.766 19.625 23.422 1 87.75 109 PRO B N 1
ATOM 5892 C CA . PRO B 1 109 ? -5.312 18.688 24.453 1 87.75 109 PRO B CA 1
ATOM 5893 C C . PRO B 1 109 ? -3.953 18.078 24.125 1 87.75 109 PRO B C 1
ATOM 5895 O O . PRO B 1 109 ? -3.762 17.531 23.031 1 87.75 109 PRO B O 1
ATOM 5898 N N . SER B 1 110 ? -3.053 18.172 25.094 1 91.81 110 SER B N 1
ATOM 5899 C CA . SER B 1 110 ? -1.682 17.703 24.922 1 91.81 110 SER B CA 1
ATOM 5900 C C . SER B 1 110 ? -1.646 16.234 24.531 1 91.81 110 SER B C 1
ATOM 5902 O O . SER B 1 110 ? -0.792 15.812 23.75 1 91.81 110 SER B O 1
ATOM 5904 N N . HIS B 1 111 ? -2.613 15.5 25.016 1 92.56 111 HIS B N 1
ATOM 5905 C CA . HIS B 1 111 ? -2.678 14.062 24.781 1 92.56 111 HIS B CA 1
ATOM 5906 C C . HIS B 1 111 ? -3.051 13.75 23.328 1 92.56 111 HIS B C 1
ATOM 5908 O O . HIS B 1 111 ? -2.918 12.617 22.875 1 92.56 111 HIS B O 1
ATOM 5914 N N . SER B 1 112 ? -3.482 14.742 22.562 1 92.31 112 SER B N 1
ATOM 5915 C CA . SER B 1 112 ? -3.758 14.602 21.141 1 92.31 112 SER B CA 1
ATOM 5916 C C . SER B 1 112 ? -2.666 15.25 20.297 1 92.31 112 SER B C 1
ATOM 5918 O O . SER B 1 112 ? -2.713 15.211 19.078 1 92.31 112 SER B O 1
ATOM 5920 N N . TYR B 1 113 ? -1.752 15.828 20.953 1 94.38 113 TYR B N 1
ATOM 5921 C CA . TYR B 1 113 ? -0.672 16.547 20.281 1 94.38 113 TYR B CA 1
ATOM 5922 C C . TYR B 1 113 ? 0.663 15.844 20.5 1 94.38 113 TYR B C 1
ATOM 5924 O O . TYR B 1 113 ? 1.637 16.469 20.922 1 94.38 113 TYR B O 1
ATOM 5932 N N . GLN B 1 114 ? 0.667 14.633 20.266 1 96.94 114 GLN B N 1
ATOM 5933 C CA . GLN B 1 114 ? 1.813 13.742 20.375 1 96.94 114 GLN B CA 1
ATOM 5934 C C . GLN B 1 114 ? 1.795 12.68 19.281 1 96.94 114 GLN B C 1
ATOM 5936 O O . GLN B 1 114 ? 0.77 12.477 18.625 1 96.94 114 GLN B O 1
ATOM 5941 N N . PHE B 1 115 ? 2.945 12.109 19 1 97.62 115 PHE B N 1
ATOM 5942 C CA . PHE B 1 115 ? 2.967 11.031 18.016 1 97.62 115 PHE B CA 1
ATOM 5943 C C . PHE B 1 115 ? 2.113 9.852 18.484 1 97.62 115 PHE B C 1
ATOM 5945 O O . PHE B 1 115 ? 2.119 9.508 19.672 1 97.62 115 PHE B O 1
ATOM 5952 N N . SER B 1 116 ? 1.404 9.227 17.578 1 97 116 SER B N 1
ATOM 5953 C CA . SER B 1 116 ? 0.509 8.125 17.922 1 97 116 SER B CA 1
ATOM 5954 C C . SER B 1 116 ? 1.27 6.969 18.562 1 97 116 SER B C 1
ATOM 5956 O O . SER B 1 116 ? 0.72 6.242 19.391 1 97 116 SER B O 1
ATOM 5958 N N . PHE B 1 117 ? 2.562 6.801 18.25 1 96.5 117 PHE B N 1
ATOM 5959 C CA . PHE B 1 117 ? 3.354 5.652 18.688 1 96.5 117 PHE B CA 1
ATOM 5960 C C . PHE B 1 117 ? 4.137 5.977 19.953 1 96.5 117 PHE B C 1
ATOM 5962 O O . PHE B 1 117 ? 4.77 5.094 20.531 1 96.5 117 PHE B O 1
ATOM 5969 N N . ASN B 1 118 ? 4.137 7.211 20.375 1 97.06 118 ASN B N 1
ATOM 5970 C CA . ASN B 1 118 ? 4.887 7.609 21.562 1 97.06 118 ASN B CA 1
ATOM 5971 C C . ASN B 1 118 ? 4.039 8.461 22.5 1 97.06 118 ASN B C 1
ATOM 5973 O O . ASN B 1 118 ? 4.355 9.625 22.75 1 97.06 118 ASN B O 1
ATOM 5977 N N . PRO B 1 119 ? 3.082 7.898 23.109 1 96.31 119 PRO B N 1
ATOM 5978 C CA . PRO B 1 119 ? 2.221 8.656 24.016 1 96.31 119 PRO B CA 1
ATOM 5979 C C . PRO B 1 119 ? 2.891 8.961 25.359 1 96.31 119 PRO B C 1
ATOM 5981 O O . PRO B 1 119 ? 3.662 8.141 25.859 1 96.31 119 PRO B O 1
ATOM 5984 N N . ARG B 1 120 ? 2.586 10.047 25.875 1 95.75 120 ARG B N 1
ATOM 5985 C CA . ARG B 1 120 ? 3.037 10.492 27.188 1 95.75 120 ARG B CA 1
ATOM 5986 C C . ARG B 1 120 ? 1.867 10.594 28.172 1 95.75 120 ARG B C 1
ATOM 5988 O O . ARG B 1 120 ? 0.874 11.266 27.891 1 95.75 120 ARG B O 1
ATOM 5995 N N . HIS B 1 121 ? 2.004 9.961 29.375 1 94.69 121 HIS B N 1
ATOM 5996 C CA . HIS B 1 121 ? 0.874 9.906 30.297 1 94.69 121 HIS B CA 1
ATOM 5997 C C . HIS B 1 121 ? 0.957 11.023 31.328 1 94.69 121 HIS B C 1
ATOM 5999 O O . HIS B 1 121 ? -0.02 11.297 32.031 1 94.69 121 HIS B O 1
ATOM 6005 N N . ASP B 1 122 ? 2.092 11.727 31.391 1 96 122 ASP B N 1
ATOM 6006 C CA . ASP B 1 122 ? 2.312 12.617 32.531 1 96 122 ASP B CA 1
ATOM 6007 C C . ASP B 1 122 ? 2.342 14.078 32.094 1 96 122 ASP B C 1
ATOM 6009 O O . ASP B 1 122 ? 3.129 14.875 32.625 1 96 122 ASP B O 1
ATOM 6013 N N . TRP B 1 123 ? 1.589 14.398 31.094 1 95.5 123 TRP B N 1
ATOM 6014 C CA . TRP B 1 123 ? 1.415 15.82 30.797 1 95.5 123 TRP B CA 1
ATOM 6015 C C . TRP B 1 123 ? 0.909 16.578 32 1 95.5 123 TRP B C 1
ATOM 6017 O O . TRP B 1 123 ? 0.048 16.078 32.75 1 95.5 123 TRP B O 1
ATOM 6027 N N . SER B 1 124 ? 1.399 17.766 32.25 1 93.44 124 SER B N 1
ATOM 6028 C CA . SER B 1 124 ? 1.075 18.516 33.438 1 93.44 124 SER B CA 1
ATOM 6029 C C . SER B 1 124 ? -0.311 19.141 33.344 1 93.44 124 SER B C 1
ATOM 6031 O O . SER B 1 124 ? -0.939 19.438 34.375 1 93.44 124 SER B O 1
ATOM 6033 N N . SER B 1 125 ? -0.766 19.391 32.156 1 89.88 125 SER B N 1
ATOM 6034 C CA . SER B 1 125 ? -2.049 20.047 31.922 1 89.88 125 SER B CA 1
ATOM 6035 C C . SER B 1 125 ? -2.654 19.594 30.594 1 89.88 125 SER B C 1
ATOM 6037 O O . SER B 1 125 ? -1.957 19.047 29.75 1 89.88 125 SER B O 1
ATOM 6039 N N . LEU B 1 126 ? -3.955 19.781 30.5 1 87.31 126 LEU B N 1
ATOM 6040 C CA . LEU B 1 126 ? -4.621 19.516 29.234 1 87.31 126 LEU B CA 1
ATOM 6041 C C . LEU B 1 126 ? -3.996 20.344 28.109 1 87.31 126 LEU B C 1
ATOM 6043 O O . LEU B 1 126 ? -3.877 19.875 26.984 1 87.31 126 LEU B O 1
ATOM 6047 N N . TYR B 1 127 ? -3.674 21.562 28.469 1 89.5 127 TYR B N 1
ATOM 6048 C CA . TYR B 1 127 ? -2.92 22.453 27.594 1 89.5 127 TYR B CA 1
ATOM 6049 C C . TYR B 1 127 ? -1.51 22.672 28.141 1 89.5 127 TYR B C 1
ATOM 6051 O O . TYR B 1 127 ? -1.258 23.641 28.859 1 89.5 127 TYR B O 1
ATOM 6059 N N . ALA B 1 128 ? -0.634 21.922 27.688 1 93 128 ALA B N 1
ATOM 6060 C CA . ALA B 1 128 ? 0.714 21.906 28.25 1 93 128 ALA B CA 1
ATOM 6061 C C . ALA B 1 128 ? 1.488 23.156 27.844 1 93 128 ALA B C 1
ATOM 6063 O O . ALA B 1 128 ? 1.334 23.641 26.719 1 93 128 ALA B O 1
ATOM 6064 N N . PRO B 1 129 ? 2.293 23.625 28.766 1 94.56 129 PRO B N 1
ATOM 6065 C CA . PRO B 1 129 ? 3.125 24.766 28.406 1 94.56 129 PRO B CA 1
ATOM 6066 C C . PRO B 1 129 ? 4.129 24.453 27.297 1 94.56 129 PRO B C 1
ATOM 6068 O O . PRO B 1 129 ? 4.488 23.297 27.094 1 94.56 129 PRO B O 1
ATOM 6071 N N . SER B 1 130 ? 4.562 25.5 26.688 1 95.75 130 SER B N 1
ATOM 6072 C CA . SER B 1 130 ? 5.441 25.406 25.516 1 95.75 130 SER B CA 1
ATOM 6073 C C . SER B 1 130 ? 6.699 24.609 25.844 1 95.75 130 SER B C 1
ATOM 6075 O O . SER B 1 130 ? 7.148 23.797 25.031 1 95.75 130 SER B O 1
ATOM 6077 N N . TRP B 1 131 ? 7.301 24.812 27.016 1 96.31 131 TRP B N 1
ATOM 6078 C CA . TRP B 1 131 ? 8.547 24.141 27.359 1 96.31 131 TRP B CA 1
ATOM 6079 C C . TRP B 1 131 ? 8.344 22.625 27.469 1 96.31 131 TRP B C 1
ATOM 6081 O O . TRP B 1 131 ? 9.234 21.844 27.125 1 96.31 131 TRP B O 1
ATOM 6091 N N . GLU B 1 132 ? 7.219 22.219 27.969 1 97.5 132 GLU B N 1
ATOM 6092 C CA . GLU B 1 132 ? 6.93 20.797 28.125 1 97.5 132 GLU B CA 1
ATOM 6093 C C . GLU B 1 132 ? 6.762 20.109 26.781 1 97.5 132 GLU B C 1
ATOM 6095 O O . GLU B 1 132 ? 7.188 18.969 26.594 1 97.5 132 GLU B O 1
ATOM 6100 N N . ILE B 1 133 ? 6.133 20.75 25.828 1 97.38 133 ILE B N 1
ATOM 6101 C CA . ILE B 1 133 ? 5.973 20.219 24.469 1 97.38 133 ILE B CA 1
ATOM 6102 C C . ILE B 1 133 ? 7.336 20.125 23.797 1 97.38 133 ILE B C 1
ATOM 6104 O O . ILE B 1 133 ? 7.641 19.125 23.141 1 97.38 133 ILE B O 1
ATOM 6108 N N . ARG B 1 134 ? 8.102 21.188 23.906 1 97.81 134 ARG B N 1
ATOM 6109 C CA . ARG B 1 134 ? 9.461 21.156 23.375 1 97.81 134 ARG B CA 1
ATOM 6110 C C . ARG B 1 134 ? 10.25 19.969 23.922 1 97.81 134 ARG B C 1
ATOM 6112 O O . ARG B 1 134 ? 10.938 19.281 23.172 1 97.81 134 ARG B O 1
ATOM 6119 N N . GLU B 1 135 ? 10.133 19.797 25.234 1 98.25 135 GLU B N 1
ATOM 6120 C CA . GLU B 1 135 ? 10.812 18.672 25.891 1 98.25 135 GLU B CA 1
ATOM 6121 C C . GLU B 1 135 ? 10.352 17.344 25.312 1 98.25 135 GLU B C 1
ATOM 6123 O O . GLU B 1 135 ? 11.164 16.438 25.078 1 98.25 135 GLU B O 1
ATOM 6128 N N . TYR B 1 136 ? 9.086 17.141 25.094 1 98.31 136 TYR B N 1
ATOM 6129 C CA . TYR B 1 136 ? 8.547 15.922 24.516 1 98.31 136 TYR B CA 1
ATOM 6130 C C . TYR B 1 136 ? 9.156 15.648 23.156 1 98.31 136 TYR B C 1
ATOM 6132 O O . TYR B 1 136 ? 9.547 14.516 22.859 1 98.31 136 TYR B O 1
ATOM 6140 N N . ILE B 1 137 ? 9.211 16.672 22.281 1 98.62 137 ILE B N 1
ATOM 6141 C CA . ILE B 1 137 ? 9.75 16.516 20.938 1 98.62 137 ILE B CA 1
ATOM 6142 C C . ILE B 1 137 ? 11.219 16.109 21.016 1 98.62 137 ILE B C 1
ATOM 6144 O O . ILE B 1 137 ? 11.641 15.164 20.344 1 98.62 137 ILE B O 1
ATOM 6148 N N . GLU B 1 138 ? 11.961 16.812 21.875 1 98.75 138 GLU B N 1
ATOM 6149 C CA . GLU B 1 138 ? 13.375 16.531 22.031 1 98.75 138 GLU B CA 1
ATOM 6150 C C . GLU B 1 138 ? 13.594 15.125 22.594 1 98.75 138 GLU B C 1
ATOM 6152 O O . GLU B 1 138 ? 14.445 14.375 22.109 1 98.75 138 GLU B O 1
ATOM 6157 N N . ASP B 1 139 ? 12.82 14.805 23.594 1 98.62 139 ASP B N 1
ATOM 6158 C CA . ASP B 1 139 ? 12.93 13.492 24.203 1 98.62 139 ASP B CA 1
ATOM 6159 C C . ASP B 1 139 ? 12.586 12.391 23.203 1 98.62 139 ASP B C 1
ATOM 6161 O O . ASP B 1 139 ? 13.195 11.32 23.203 1 98.62 139 ASP B O 1
ATOM 6165 N N . THR B 1 140 ? 11.578 12.625 22.438 1 98.56 140 THR B N 1
ATOM 6166 C CA . THR B 1 140 ? 11.195 11.656 21.406 1 98.56 140 THR B CA 1
ATOM 6167 C C . THR B 1 140 ? 12.328 11.453 20.406 1 98.56 140 THR B C 1
ATOM 6169 O O . THR B 1 140 ? 12.633 10.328 20.016 1 98.56 140 THR B O 1
ATOM 6172 N N . ALA B 1 141 ? 12.914 12.555 19.938 1 98.81 141 ALA B N 1
ATOM 6173 C CA . ALA B 1 141 ? 14.047 12.461 19.031 1 98.81 141 ALA B CA 1
ATOM 6174 C C . ALA B 1 141 ? 15.156 11.602 19.609 1 98.81 141 ALA B C 1
ATOM 6176 O O . ALA B 1 141 ? 15.719 10.742 18.922 1 98.81 141 ALA B O 1
ATOM 6177 N N . LYS B 1 142 ? 15.43 11.805 20.859 1 98.69 142 LYS B N 1
ATOM 6178 C CA . LYS B 1 142 ? 16.484 11.047 21.531 1 98.69 142 LYS B CA 1
ATOM 6179 C C . LYS B 1 142 ? 16.078 9.586 21.719 1 98.69 142 LYS B C 1
ATOM 6181 O O . LYS B 1 142 ? 16.891 8.68 21.484 1 98.69 142 LYS B O 1
ATOM 6186 N N . GLU B 1 143 ? 14.891 9.43 22.094 1 98.5 143 GLU B N 1
ATOM 6187 C CA . GLU B 1 143 ? 14.391 8.086 22.359 1 98.5 143 GLU B CA 1
ATOM 6188 C C . GLU B 1 143 ? 14.516 7.188 21.141 1 98.5 143 GLU B C 1
ATOM 6190 O O . GLU B 1 143 ? 14.852 6.008 21.25 1 98.5 143 GLU B O 1
ATOM 6195 N N . TYR B 1 144 ? 14.281 7.734 20 1 98.44 144 TYR B N 1
ATOM 6196 C CA . TYR B 1 144 ? 14.258 6.926 18.781 1 98.44 144 TYR B CA 1
ATOM 6197 C C . TYR B 1 144 ? 15.484 7.203 17.922 1 98.44 144 TYR B C 1
ATOM 6199 O O . TYR B 1 144 ? 15.578 6.723 16.797 1 98.44 144 TYR B O 1
ATOM 6207 N N . GLY B 1 145 ? 16.344 8.008 18.359 1 98.31 145 GLY B N 1
ATOM 6208 C CA . GLY B 1 145 ? 17.641 8.203 17.734 1 98.31 145 GLY B CA 1
ATOM 6209 C C . GLY B 1 145 ? 17.594 9.156 16.562 1 98.31 145 GLY B C 1
ATOM 6210 O O . GLY B 1 145 ? 18.484 9.141 15.703 1 98.31 145 GLY B O 1
ATOM 6211 N N . ALA B 1 146 ? 16.562 9.945 16.484 1 98.69 146 ALA B N 1
ATOM 6212 C CA . ALA B 1 146 ? 16.453 10.914 15.398 1 98.69 146 ALA B CA 1
ATOM 6213 C C . ALA B 1 146 ? 17.484 12.023 15.539 1 98.69 146 ALA B C 1
ATOM 6215 O O . ALA B 1 146 ? 17.922 12.609 14.539 1 98.69 146 ALA B O 1
ATOM 6216 N N . ASP B 1 147 ? 17.875 12.297 16.734 1 98.62 147 ASP B N 1
ATOM 6217 C CA . ASP B 1 147 ? 18.812 13.375 17.016 1 98.62 147 ASP B CA 1
ATOM 6218 C C . ASP B 1 147 ? 20.156 13.125 16.344 1 98.62 147 ASP B C 1
ATOM 6220 O O . ASP B 1 147 ? 20.891 14.07 16.047 1 98.62 147 ASP B O 1
ATOM 6224 N N . ARG B 1 148 ? 20.516 11.883 16.016 1 98.44 148 ARG B N 1
ATOM 6225 C CA . ARG B 1 14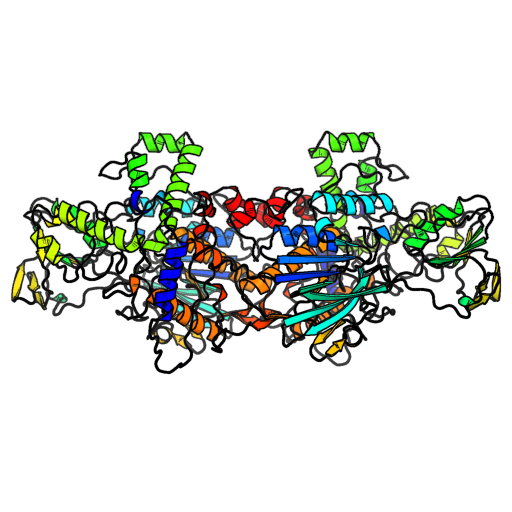8 ? 21.766 11.523 15.375 1 98.44 148 ARG B CA 1
ATOM 6226 C C . ARG B 1 148 ? 21.891 12.18 14 1 98.44 148 ARG B C 1
ATOM 6228 O O . ARG B 1 148 ? 22.984 12.367 13.492 1 98.44 148 ARG B O 1
ATOM 6235 N N . PHE B 1 149 ? 20.766 12.547 13.43 1 98.81 149 PHE B N 1
ATOM 6236 C CA . PHE B 1 149 ? 20.766 13.047 12.062 1 98.81 149 PHE B CA 1
ATOM 6237 C C . PHE B 1 149 ? 20.594 14.562 12.039 1 98.81 149 PHE B C 1
ATOM 6239 O O . PHE B 1 149 ? 20.641 15.188 10.969 1 98.81 149 PHE B O 1
ATOM 6246 N N . VAL B 1 150 ? 20.391 15.188 13.195 1 98.88 150 VAL B N 1
ATOM 6247 C CA . VAL B 1 150 ? 20.078 16.609 13.266 1 98.88 150 VAL B CA 1
ATOM 6248 C C . VAL B 1 150 ? 21.359 17.422 13.391 1 98.88 150 VAL B C 1
ATOM 6250 O O . VAL B 1 150 ? 22.203 17.141 14.234 1 98.88 150 VAL B O 1
ATOM 6253 N N . LYS B 1 151 ? 21.531 18.344 12.523 1 98.81 151 LYS B N 1
ATOM 6254 C CA . LYS B 1 151 ? 22.547 19.375 12.648 1 98.81 151 LYS B CA 1
ATOM 6255 C C . LYS B 1 151 ? 21.953 20.688 13.117 1 98.81 151 LYS B C 1
ATOM 6257 O O . LYS B 1 151 ? 21.297 21.391 12.344 1 98.81 151 LYS B O 1
ATOM 6262 N N . LEU B 1 152 ? 22.219 21.078 14.367 1 98.62 152 LEU B N 1
ATOM 6263 C CA . LEU B 1 152 ? 21.688 22.297 14.953 1 98.62 152 LEU B CA 1
ATOM 6264 C C . LEU B 1 152 ? 22.469 23.516 14.477 1 98.62 152 LEU B C 1
ATOM 6266 O O . LEU B 1 152 ? 23.609 23.391 14 1 98.62 152 LEU B O 1
ATOM 6270 N N . GLN B 1 153 ? 21.844 24.688 14.523 1 98.38 153 GLN B N 1
ATOM 6271 C CA . GLN B 1 153 ? 22.453 25.953 14.125 1 98.38 153 GLN B CA 1
ATOM 6272 C C . GLN B 1 153 ? 22.953 25.891 12.688 1 98.38 153 GLN B C 1
ATOM 6274 O O . GLN B 1 153 ? 24.078 26.312 12.398 1 98.38 153 GLN B O 1
ATOM 6279 N N . HIS B 1 154 ? 22.297 25.234 11.836 1 98.69 154 HIS B N 1
ATOM 6280 C CA . HIS B 1 154 ? 22.484 25.125 10.391 1 98.69 154 HIS B CA 1
ATOM 6281 C C . HIS B 1 154 ? 21.266 25.641 9.633 1 98.69 154 HIS B C 1
ATOM 6283 O O . HIS B 1 154 ? 20.25 24.953 9.539 1 98.69 154 HIS B O 1
ATOM 6289 N N . GLU B 1 155 ? 21.344 26.828 9.133 1 98.31 155 GLU B N 1
ATOM 6290 C CA . GLU B 1 155 ? 20.234 27.5 8.453 1 98.31 155 GLU B CA 1
ATOM 6291 C C . GLU B 1 155 ? 20.328 27.312 6.938 1 98.31 155 GLU B C 1
ATOM 6293 O O . GLU B 1 155 ? 21.312 27.75 6.32 1 98.31 155 GLU B O 1
ATOM 6298 N N . VAL B 1 156 ? 19.375 26.656 6.355 1 98.56 156 VAL B N 1
ATOM 6299 C CA . VAL B 1 156 ? 19.344 26.531 4.902 1 98.56 156 VAL B CA 1
ATOM 6300 C C . VAL B 1 156 ? 19 27.875 4.273 1 98.56 156 VAL B C 1
ATOM 6302 O O . VAL B 1 156 ? 18.031 28.531 4.668 1 98.56 156 VAL B O 1
ATOM 6305 N N . THR B 1 157 ? 19.75 28.297 3.227 1 98.38 157 THR B N 1
ATOM 6306 C CA . THR B 1 157 ? 19.578 29.641 2.678 1 98.38 157 THR B CA 1
ATOM 6307 C C . THR B 1 157 ? 19.281 29.578 1.182 1 98.38 157 THR B C 1
ATOM 6309 O O . THR B 1 157 ? 18.891 30.578 0.581 1 98.38 157 THR B O 1
ATOM 6312 N N . GLU B 1 158 ? 19.453 28.391 0.632 1 98.62 158 GLU B N 1
ATOM 6313 C CA . GLU B 1 158 ? 19.172 28.234 -0.792 1 98.62 158 GLU B CA 1
ATOM 6314 C C . GLU B 1 158 ? 19 26.766 -1.155 1 98.62 158 GLU B C 1
ATOM 6316 O O . GLU B 1 158 ? 19.719 25.906 -0.628 1 98.62 158 GLU B O 1
ATOM 6321 N N . CYS B 1 159 ? 18.109 26.453 -2.047 1 98.75 159 CYS B N 1
ATOM 6322 C CA . CYS B 1 159 ? 17.922 25.141 -2.65 1 98.75 159 CYS B CA 1
ATOM 6323 C C . CYS B 1 159 ? 17.766 25.25 -4.16 1 98.75 159 CYS B C 1
ATOM 6325 O O . CYS B 1 159 ? 17.016 26.094 -4.652 1 98.75 159 CYS B O 1
ATOM 6327 N N . ARG B 1 160 ? 18.453 24.406 -4.906 1 98.75 160 ARG B N 1
ATOM 6328 C CA . ARG B 1 160 ? 18.359 24.422 -6.363 1 98.75 160 ARG B CA 1
ATOM 6329 C C . ARG B 1 160 ? 18.344 23 -6.926 1 98.75 160 ARG B C 1
ATOM 6331 O O . ARG B 1 160 ? 19.203 22.188 -6.609 1 98.75 160 ARG B O 1
ATOM 6338 N N . TRP B 1 161 ? 17.391 22.766 -7.766 1 98.75 161 TRP B N 1
ATOM 6339 C CA . TRP B 1 161 ? 17.266 21.484 -8.438 1 98.75 161 TRP B CA 1
ATOM 6340 C C . TRP B 1 161 ? 18.141 21.406 -9.672 1 98.75 161 TRP B C 1
ATOM 6342 O O . TRP B 1 161 ? 18.172 22.359 -10.477 1 98.75 161 TRP B O 1
ATOM 6352 N N . SER B 1 162 ? 18.875 20.328 -9.805 1 98.31 162 SER B N 1
ATOM 6353 C CA . SER B 1 162 ? 19.594 20.031 -11.031 1 98.31 162 SER B CA 1
ATOM 6354 C C . SER B 1 162 ? 18.891 18.938 -11.828 1 98.31 162 SER B C 1
ATOM 6356 O O . SER B 1 162 ? 19 17.75 -11.5 1 98.31 162 SER B O 1
ATOM 6358 N N . GLN B 1 163 ? 18.266 19.281 -12.883 1 96.31 163 GLN B N 1
ATOM 6359 C CA . GLN B 1 163 ? 17.547 18.328 -13.727 1 96.31 163 GLN B CA 1
ATOM 6360 C C . GLN B 1 163 ? 18.5 17.312 -14.336 1 96.31 163 GLN B C 1
ATOM 6362 O O . GLN B 1 163 ? 18.156 16.125 -14.477 1 96.31 163 GLN B O 1
ATOM 6367 N N . ASP B 1 164 ? 19.656 17.75 -14.648 1 95.69 164 ASP B N 1
ATOM 6368 C CA . ASP B 1 164 ? 20.641 16.875 -15.273 1 95.69 164 ASP B CA 1
ATOM 6369 C C . ASP B 1 164 ? 21.094 15.781 -14.312 1 95.69 164 ASP B C 1
ATOM 6371 O O . ASP B 1 164 ? 21.219 14.617 -14.703 1 95.69 164 ASP B O 1
ATOM 6375 N N . LEU B 1 165 ? 21.281 16.172 -13.07 1 96.88 165 LEU B N 1
ATOM 6376 C CA . LEU B 1 165 ? 21.828 15.219 -12.109 1 96.88 165 LEU B CA 1
ATOM 6377 C C . LEU B 1 165 ? 20.719 14.539 -11.312 1 96.88 165 LEU B C 1
ATOM 6379 O O . LEU B 1 165 ? 20.953 13.516 -10.664 1 96.88 165 LEU B O 1
ATOM 6383 N N . GLY B 1 166 ? 19.547 15.086 -11.383 1 97.81 166 GLY B N 1
ATOM 6384 C CA . GLY B 1 166 ? 18.453 14.562 -10.57 1 97.81 166 GLY B CA 1
ATOM 6385 C C . GLY B 1 166 ? 18.688 14.719 -9.078 1 97.81 166 GLY B C 1
ATOM 6386 O O . GLY B 1 166 ? 18.453 13.781 -8.312 1 97.81 166 GLY B O 1
ATOM 6387 N N . LYS B 1 167 ? 19.188 15.906 -8.672 1 98.5 167 LYS B N 1
ATOM 6388 C CA . LYS B 1 167 ? 19.547 16.141 -7.273 1 98.5 167 LYS B CA 1
ATOM 6389 C C . LYS B 1 167 ? 19.203 17.562 -6.844 1 98.5 167 LYS B C 1
ATOM 6391 O O . LYS B 1 167 ? 19.125 18.469 -7.68 1 98.5 167 LYS B O 1
ATOM 6396 N N . TRP B 1 168 ? 19.031 17.719 -5.625 1 98.88 168 TRP B N 1
ATOM 6397 C CA . TRP B 1 168 ? 18.922 19.031 -5.004 1 98.88 168 TRP B CA 1
ATOM 6398 C C . TRP B 1 168 ? 20.266 19.484 -4.457 1 98.88 168 TRP B C 1
ATOM 6400 O O . TRP B 1 168 ? 20.953 18.734 -3.775 1 98.88 168 TRP B O 1
ATOM 6410 N N . PHE B 1 169 ? 20.641 20.688 -4.793 1 98.81 169 PHE B N 1
ATOM 6411 C CA . PHE B 1 169 ? 21.797 21.359 -4.211 1 98.81 169 PHE B CA 1
ATOM 6412 C C . PHE B 1 169 ? 21.359 22.438 -3.229 1 98.81 169 PHE B C 1
ATOM 6414 O O . PHE B 1 169 ? 20.516 23.281 -3.549 1 98.81 169 PHE B O 1
ATOM 6421 N N . ILE B 1 170 ? 21.953 22.422 -1.97 1 98.69 170 ILE B N 1
ATOM 6422 C CA . ILE B 1 170 ? 21.5 23.375 -0.959 1 98.69 170 ILE B CA 1
ATOM 6423 C C . ILE B 1 170 ? 22.688 24.109 -0.354 1 98.69 170 ILE B C 1
ATOM 6425 O O . ILE B 1 170 ? 23.812 23.578 -0.333 1 98.69 170 ILE B O 1
ATOM 6429 N N . LYS B 1 171 ? 22.484 25.281 0.025 1 98.81 171 LYS B N 1
ATOM 6430 C CA . LYS B 1 171 ? 23.438 26.047 0.827 1 98.81 171 LYS B CA 1
ATOM 6431 C C . LYS B 1 171 ? 22.969 26.156 2.273 1 98.81 171 LYS B C 1
ATOM 6433 O O . LYS B 1 171 ? 21.781 26.406 2.529 1 98.81 171 LYS B O 1
ATOM 6438 N N . VAL B 1 172 ? 23.875 25.938 3.207 1 98.75 172 VAL B N 1
ATOM 6439 C CA . VAL B 1 172 ? 23.578 25.922 4.637 1 98.75 172 VAL B CA 1
ATOM 6440 C C . VAL B 1 172 ? 24.531 26.875 5.363 1 98.75 172 VAL B C 1
ATOM 6442 O O . VAL B 1 172 ? 25.75 26.703 5.297 1 98.75 172 VAL B O 1
ATOM 6445 N N . LYS B 1 173 ? 23.984 27.812 6.027 1 98.5 173 LYS B N 1
ATOM 6446 C CA . LYS B 1 173 ? 24.766 28.75 6.812 1 98.5 173 LYS B CA 1
ATOM 6447 C C . LYS B 1 173 ? 24.891 28.297 8.258 1 98.5 173 LYS B C 1
ATOM 6449 O O . LYS B 1 173 ? 23.891 28.047 8.93 1 98.5 173 LYS B O 1
ATOM 6454 N N . LYS B 1 174 ? 26.125 28.188 8.758 1 96.56 174 LYS B N 1
ATOM 6455 C CA . LYS B 1 174 ? 26.406 27.828 10.141 1 96.56 174 LYS B CA 1
ATOM 6456 C C . LYS B 1 174 ? 26.422 29.047 11.047 1 96.56 174 LYS B C 1
ATOM 6458 O O . LYS B 1 174 ? 26.375 30.188 10.562 1 96.56 174 LYS B O 1
ATOM 6463 N N . SER B 1 175 ? 26.375 28.812 12.289 1 95.25 175 SER B N 1
ATOM 6464 C CA . SER B 1 175 ? 26.328 29.891 13.281 1 95.25 175 SER B CA 1
ATOM 6465 C C . SER B 1 175 ? 27.547 30.797 13.18 1 95.25 175 SER B C 1
ATOM 6467 O O . SER B 1 175 ? 27.469 31.984 13.5 1 95.25 175 SER B O 1
ATOM 6469 N N . ASP B 1 176 ? 28.688 30.344 12.68 1 95.56 176 ASP B N 1
ATOM 6470 C CA . ASP B 1 176 ? 29.906 31.141 12.586 1 95.56 176 ASP B CA 1
ATOM 6471 C C . ASP B 1 176 ? 29.969 31.906 11.273 1 95.56 176 ASP B C 1
ATOM 6473 O O . ASP B 1 176 ? 30.938 32.594 10.992 1 95.56 176 ASP B O 1
ATOM 6477 N N . GLY B 1 177 ? 28.922 31.766 10.477 1 95.69 177 GLY B N 1
ATOM 6478 C CA . GLY B 1 177 ? 28.844 32.531 9.234 1 95.69 177 GLY B CA 1
ATOM 6479 C C . GLY B 1 177 ? 29.312 31.734 8.023 1 95.69 177 GLY B C 1
ATOM 6480 O O . GLY B 1 177 ? 29.062 32.125 6.887 1 95.69 177 GLY B O 1
ATOM 6481 N N . THR B 1 178 ? 29.938 30.609 8.266 1 97.5 178 THR B N 1
ATOM 6482 C CA . THR B 1 178 ? 30.422 29.797 7.16 1 97.5 178 THR B CA 1
ATOM 6483 C C . THR B 1 178 ? 29.25 29.156 6.422 1 97.5 178 THR B C 1
ATOM 6485 O O . THR B 1 178 ? 28.266 28.734 7.043 1 97.5 178 THR B O 1
ATOM 6488 N N . VAL B 1 179 ? 29.391 29.094 5.129 1 97.88 179 VAL B N 1
ATOM 6489 C CA . VAL B 1 179 ? 28.359 28.484 4.289 1 97.88 179 VAL B CA 1
ATOM 6490 C C . VAL B 1 179 ? 28.844 27.141 3.768 1 97.88 179 VAL B C 1
ATOM 6492 O O . VAL B 1 179 ? 29.938 27.031 3.205 1 97.88 179 VAL B O 1
ATOM 6495 N N . LEU B 1 180 ? 28.078 26.125 4.012 1 97.25 180 LEU B N 1
ATOM 6496 C CA . LEU B 1 180 ? 28.375 24.797 3.484 1 97.25 180 LEU B CA 1
ATOM 6497 C C . LEU B 1 180 ? 27.438 24.453 2.332 1 97.25 180 LEU B C 1
ATOM 6499 O O . LEU B 1 180 ? 26.297 24.906 2.291 1 97.25 180 LEU B O 1
ATOM 6503 N N . GLU B 1 181 ? 28 23.672 1.389 1 98.12 181 GLU B N 1
ATOM 6504 C CA . GLU B 1 181 ? 27.188 23.141 0.287 1 98.12 181 GLU B CA 1
ATOM 6505 C C . GLU B 1 181 ? 26.922 21.656 0.46 1 98.12 181 GLU B C 1
ATOM 6507 O O . GLU B 1 181 ? 27.797 20.906 0.902 1 98.12 181 GLU B O 1
ATOM 6512 N N . ASP B 1 182 ? 25.75 21.297 0.25 1 98.5 182 ASP B N 1
ATOM 6513 C CA . ASP B 1 182 ? 25.297 19.922 0.352 1 98.5 182 ASP B CA 1
ATOM 6514 C C . ASP B 1 182 ? 24.391 19.547 -0.812 1 98.5 182 ASP B C 1
ATOM 6516 O O . ASP B 1 182 ? 23.938 20.422 -1.561 1 98.5 182 ASP B O 1
ATOM 6520 N N . SER B 1 183 ? 24.25 18.25 -1.117 1 98.75 183 SER B N 1
ATOM 6521 C CA . SER B 1 183 ? 23.359 17.797 -2.184 1 98.75 183 SER B CA 1
ATOM 6522 C C . SER B 1 183 ? 22.719 16.453 -1.829 1 98.75 183 SER B C 1
ATOM 6524 O O . SER B 1 183 ? 23.25 15.695 -1.025 1 98.75 183 SER B O 1
ATOM 6526 N N . GLY B 1 184 ? 21.562 16.188 -2.266 1 98.75 184 GLY B N 1
ATOM 6527 C CA . GLY B 1 184 ? 20.828 14.961 -2.014 1 98.75 184 GLY B CA 1
ATOM 6528 C C . GLY B 1 184 ? 19.812 14.633 -3.098 1 98.75 184 GLY B C 1
ATOM 6529 O O . GLY B 1 184 ? 19.547 15.461 -3.979 1 98.75 184 GLY B O 1
ATOM 6530 N N . ASP B 1 185 ? 19.266 13.422 -3.094 1 98.88 185 ASP B N 1
ATOM 6531 C CA . ASP B 1 185 ? 18.312 12.945 -4.086 1 98.88 185 ASP B CA 1
ATOM 6532 C C . ASP B 1 185 ? 16.922 13.492 -3.807 1 98.88 185 ASP B C 1
ATOM 6534 O O . ASP B 1 185 ? 16.141 13.719 -4.734 1 98.88 185 ASP B O 1
ATOM 6538 N N . VAL B 1 186 ? 16.562 13.648 -2.545 1 98.94 186 VAL B N 1
ATOM 6539 C CA . VAL B 1 186 ? 15.242 14.086 -2.117 1 98.94 186 VAL B CA 1
ATOM 6540 C C . VAL B 1 186 ? 15.375 15.219 -1.106 1 98.94 186 VAL B C 1
ATOM 6542 O O . VAL B 1 186 ? 16.25 15.188 -0.234 1 98.94 186 VAL B O 1
ATOM 6545 N N . LEU B 1 187 ? 14.539 16.234 -1.282 1 98.94 187 LEU B N 1
ATOM 6546 C CA . LEU B 1 187 ? 14.445 17.359 -0.342 1 98.94 187 LEU B CA 1
ATOM 6547 C C . LEU B 1 187 ? 13.07 17.391 0.317 1 98.94 187 LEU B C 1
ATOM 6549 O O . LEU B 1 187 ? 12.047 17.391 -0.371 1 98.94 187 LEU B O 1
ATOM 6553 N N . VAL B 1 188 ? 13.055 17.391 1.647 1 98.94 188 VAL B N 1
ATOM 6554 C CA . VAL B 1 188 ? 11.812 17.484 2.402 1 98.94 188 VAL B CA 1
ATOM 6555 C C . VAL B 1 188 ? 11.789 18.812 3.178 1 98.94 188 VAL B C 1
ATOM 6557 O O . VAL B 1 188 ? 12.672 19.062 4.004 1 98.94 188 VAL B O 1
ATOM 6560 N N . SER B 1 189 ? 10.82 19.625 2.875 1 98.25 189 SER B N 1
ATOM 6561 C CA . SER B 1 189 ? 10.609 20.844 3.637 1 98.25 189 SER B CA 1
ATOM 6562 C C . SER B 1 189 ? 9.758 20.594 4.875 1 98.25 189 SER B C 1
ATOM 6564 O O . SER B 1 189 ? 8.531 20.547 4.789 1 98.25 189 SER B O 1
ATOM 6566 N N . ALA B 1 190 ? 10.398 20.547 5.961 1 98.12 190 ALA B N 1
ATOM 6567 C CA . ALA B 1 190 ? 9.734 20.359 7.25 1 98.12 190 ALA B CA 1
ATOM 6568 C C . ALA B 1 190 ? 9.891 21.594 8.133 1 98.12 190 ALA B C 1
ATOM 6570 O O . ALA B 1 190 ? 10.164 21.469 9.328 1 98.12 190 ALA B O 1
ATOM 6571 N N . ARG B 1 191 ? 9.664 22.734 7.578 1 94.44 191 ARG B N 1
ATOM 6572 C CA . ARG B 1 191 ? 9.922 24 8.242 1 94.44 191 ARG B CA 1
ATOM 6573 C C . ARG B 1 191 ? 8.719 24.438 9.078 1 94.44 191 ARG B C 1
ATOM 6575 O O . ARG B 1 191 ? 8.836 25.312 9.93 1 94.44 191 ARG B O 1
ATOM 6582 N N . GLY B 1 192 ? 7.617 23.797 8.797 1 89.56 192 GLY B N 1
ATOM 6583 C CA . GLY B 1 192 ? 6.406 24.203 9.5 1 89.56 192 GLY B CA 1
ATOM 6584 C C . GLY B 1 192 ? 5.801 25.484 8.945 1 89.56 192 GLY B C 1
ATOM 6585 O O . GLY B 1 192 ? 6.359 26.109 8.039 1 89.56 192 GLY B O 1
ATOM 6586 N N . LEU B 1 193 ? 4.715 25.922 9.562 1 85.81 193 LEU B N 1
ATOM 6587 C CA . LEU B 1 193 ? 3.936 27.062 9.078 1 85.81 193 LEU B CA 1
ATOM 6588 C C . LEU B 1 193 ? 4.188 28.297 9.93 1 85.81 193 LEU B C 1
ATOM 6590 O O . LEU B 1 193 ? 3.969 29.422 9.477 1 85.81 193 LEU B O 1
ATOM 6594 N N . LEU B 1 194 ? 4.684 28.109 11.125 1 86.06 194 LEU B N 1
ATOM 6595 C CA . LEU B 1 194 ? 4.754 29.188 12.109 1 86.06 194 LEU B CA 1
ATOM 6596 C C . LEU B 1 194 ? 6.203 29.516 12.453 1 86.06 194 LEU B C 1
ATOM 6598 O O . LEU B 1 194 ? 6.566 29.578 13.633 1 86.06 194 LEU B O 1
ATOM 6602 N N . ASN B 1 195 ? 6.953 29.875 11.453 1 83.19 195 ASN B N 1
ATOM 6603 C CA . ASN B 1 195 ? 8.383 30.047 11.695 1 83.19 195 ASN B CA 1
ATOM 6604 C C . ASN B 1 195 ? 8.867 31.406 11.227 1 83.19 195 ASN B C 1
ATOM 6606 O O . ASN B 1 195 ? 9.805 31.969 11.797 1 83.19 195 ASN B O 1
ATOM 6610 N N . THR B 1 196 ? 8.305 31.938 10.18 1 89.19 196 THR B N 1
ATOM 6611 C CA . THR B 1 196 ? 8.711 33.25 9.695 1 89.19 196 THR B CA 1
ATOM 6612 C C . THR B 1 196 ? 7.809 34.344 10.258 1 89.19 196 THR B C 1
ATOM 6614 O O . THR B 1 196 ? 6.652 34.469 9.852 1 89.19 196 THR B O 1
ATOM 6617 N N . MET B 1 197 ? 8.391 35.188 11.062 1 92.44 197 MET B N 1
ATOM 6618 C CA . MET B 1 197 ? 7.641 36.188 11.789 1 92.44 197 MET B CA 1
ATOM 6619 C C . MET B 1 197 ? 7.105 37.25 10.836 1 92.44 197 MET B C 1
ATOM 6621 O O . MET B 1 197 ? 7.801 37.656 9.898 1 92.44 197 MET B O 1
ATOM 6625 N N . GLN B 1 198 ? 5.973 37.688 11.125 1 92.12 198 GLN B N 1
ATOM 6626 C CA . GLN B 1 198 ? 5.395 38.812 10.406 1 92.12 198 GLN B CA 1
ATOM 6627 C C . GLN B 1 198 ? 5.316 40.062 11.297 1 92.12 198 GLN B C 1
ATOM 6629 O O . GLN B 1 198 ? 4.395 40.188 12.102 1 92.12 198 GLN B O 1
ATOM 6634 N N . TRP B 1 199 ? 6.191 40.969 11.094 1 94.06 199 TRP B N 1
ATOM 6635 C CA . TRP B 1 199 ? 6.184 42.219 11.828 1 94.06 199 TRP B CA 1
ATOM 6636 C C . TRP B 1 199 ? 5.078 43.125 11.312 1 94.06 199 TRP B C 1
ATOM 6638 O O . TRP B 1 199 ? 4.762 43.125 10.125 1 94.06 199 TRP B O 1
ATOM 6648 N N . PRO B 1 200 ? 4.512 43.875 12.227 1 93.69 200 PRO B N 1
ATOM 6649 C CA . PRO B 1 200 ? 3.453 44.781 11.766 1 93.69 200 PRO B CA 1
ATOM 6650 C C . PRO B 1 200 ? 3.982 45.906 10.883 1 93.69 200 PRO B C 1
ATOM 6652 O O . PRO B 1 200 ? 5.086 46.406 11.109 1 93.69 200 PRO B O 1
ATOM 6655 N N . LYS B 1 201 ? 3.186 46.281 9.945 1 92.19 201 LYS B N 1
ATOM 6656 C CA . LYS B 1 201 ? 3.516 47.406 9.07 1 92.19 201 LYS B CA 1
ATOM 6657 C C . LYS B 1 201 ? 2.85 48.688 9.555 1 92.19 201 LYS B C 1
ATOM 6659 O O . LYS B 1 201 ? 1.854 49.156 8.977 1 92.19 201 LYS B O 1
ATOM 6664 N N . ILE B 1 202 ? 3.416 49.25 10.516 1 96.31 202 ILE B N 1
ATOM 6665 C CA . ILE B 1 202 ? 2.926 50.5 11.102 1 96.31 202 ILE B CA 1
ATOM 6666 C C . ILE B 1 202 ? 3.85 51.656 10.711 1 96.31 202 ILE B C 1
ATOM 6668 O O . ILE B 1 202 ? 5.07 51.531 10.836 1 96.31 202 ILE B O 1
ATOM 6672 N N . PRO B 1 203 ? 3.27 52.75 10.258 1 96.88 203 PRO B N 1
ATOM 6673 C CA . PRO B 1 203 ? 4.113 53.906 9.922 1 96.88 203 PRO B CA 1
ATOM 6674 C C . PRO B 1 203 ? 5.012 54.344 11.078 1 96.88 203 PRO B C 1
ATOM 6676 O O . PRO B 1 203 ? 4.578 54.344 12.227 1 96.88 203 PRO B O 1
ATOM 6679 N N . GLU B 1 204 ? 6.293 54.625 10.758 1 97.06 204 GLU B N 1
ATOM 6680 C CA . GLU B 1 204 ? 7.297 55.125 11.688 1 97.06 204 GLU B CA 1
ATOM 6681 C C . GLU B 1 204 ? 7.559 54.125 12.82 1 97.06 204 GLU B C 1
ATOM 6683 O O . GLU B 1 204 ? 7.836 54.531 13.953 1 97.06 204 GLU B O 1
ATOM 6688 N N . PHE B 1 205 ? 7.316 52.875 12.531 1 97 205 PHE B N 1
ATOM 6689 C CA . PHE B 1 205 ? 7.48 51.812 13.508 1 97 205 PHE B CA 1
ATOM 6690 C C . PHE B 1 205 ? 8.828 51.906 14.211 1 97 205 PHE B C 1
ATOM 6692 O O . PHE B 1 205 ? 8.914 51.719 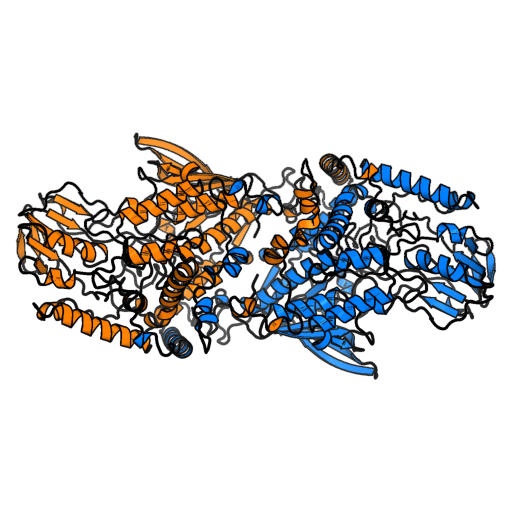15.422 1 97 205 PHE B O 1
ATOM 6699 N N . GLU B 1 206 ? 9.891 52.375 13.539 1 95.5 206 GLU B N 1
ATOM 6700 C CA . GLU B 1 206 ? 11.266 52.406 14.023 1 95.5 206 GLU B CA 1
ATOM 6701 C C . GLU B 1 206 ? 11.508 53.562 14.969 1 95.5 206 GLU B C 1
ATOM 6703 O O . GLU B 1 206 ? 12.516 53.594 15.672 1 95.5 206 GLU B O 1
ATOM 6708 N N . ARG B 1 207 ? 10.57 54.406 15.078 1 96.5 207 ARG B N 1
ATOM 6709 C CA . ARG B 1 207 ? 10.734 55.594 15.906 1 96.5 207 ARG B CA 1
ATOM 6710 C C . ARG B 1 207 ? 10.547 55.25 17.391 1 96.5 207 ARG B C 1
ATOM 6712 O O . ARG B 1 207 ? 11.016 56 18.266 1 96.5 207 ARG B O 1
ATOM 6719 N N . PHE B 1 208 ? 9.797 54.312 17.609 1 97.69 208 PHE B N 1
ATOM 6720 C CA . PHE B 1 208 ? 9.523 53.938 19 1 97.69 208 PHE B CA 1
ATOM 6721 C C . PHE B 1 208 ? 10.812 53.562 19.719 1 97.69 208 PHE B C 1
ATOM 6723 O O . PHE B 1 208 ? 11.609 52.781 19.234 1 97.69 208 PHE B O 1
ATOM 6730 N N . GLU B 1 209 ? 11.062 54.094 20.891 1 97.62 209 GLU B N 1
ATOM 6731 C CA . GLU B 1 209 ? 12.344 53.938 21.578 1 97.62 209 GLU B CA 1
ATOM 6732 C C . GLU B 1 209 ? 12.242 52.875 22.672 1 97.62 209 GLU B C 1
ATOM 6734 O O . GLU B 1 209 ? 13.258 52.5 23.25 1 97.62 209 GLU B O 1
ATOM 6739 N N . GLY B 1 210 ? 11.008 52.438 23.016 1 97.81 210 GLY B N 1
ATOM 6740 C CA . GLY B 1 210 ? 10.844 51.406 24.016 1 97.81 210 GLY B CA 1
ATOM 6741 C C . GLY B 1 210 ? 11.242 50.031 23.5 1 97.81 210 GLY B C 1
ATOM 6742 O O . GLY B 1 210 ? 11.719 49.906 22.359 1 97.81 210 GLY B O 1
ATOM 6743 N N . GLU B 1 211 ? 11.094 49 24.375 1 98.06 211 GLU B N 1
ATOM 6744 C CA . GLU B 1 211 ? 11.391 47.625 23.984 1 98.06 211 GLU B CA 1
ATOM 6745 C C . GLU B 1 211 ? 10.359 47.094 23 1 98.06 211 GLU B C 1
ATOM 6747 O O . GLU B 1 211 ? 9.156 47.25 23.219 1 98.06 211 GLU B O 1
ATOM 6752 N N . VAL B 1 212 ? 10.82 46.531 21.891 1 98 212 VAL B N 1
ATOM 6753 C CA . VAL B 1 212 ? 9.93 45.906 20.906 1 98 212 VAL B CA 1
ATOM 6754 C C . VAL B 1 212 ? 10.227 44.438 20.797 1 98 212 VAL B C 1
ATOM 6756 O O . VAL B 1 212 ? 11.383 44 20.672 1 98 212 VAL B O 1
ATOM 6759 N N . MET B 1 213 ? 9.203 43.594 20.906 1 97.31 213 MET B N 1
ATOM 6760 C CA . MET B 1 213 ? 9.391 42.156 20.797 1 97.31 213 MET B CA 1
ATOM 6761 C C . MET B 1 213 ? 8.258 41.5 20.016 1 97.31 213 MET B C 1
ATOM 6763 O O . MET B 1 213 ? 7.141 42.031 19.984 1 97.31 213 MET B O 1
ATOM 6767 N N . HIS B 1 214 ? 8.609 40.562 19.25 1 97.06 214 HIS B N 1
ATOM 6768 C CA . HIS B 1 214 ? 7.641 39.656 18.641 1 97.06 214 HIS B CA 1
ATOM 6769 C C . HIS B 1 214 ? 7.383 38.438 19.531 1 97.06 214 HIS B C 1
ATOM 6771 O O . HIS B 1 214 ? 8.281 38 20.234 1 97.06 214 HIS B O 1
ATOM 6777 N N . SER B 1 215 ? 6.148 37.906 19.453 1 95.56 215 SER B N 1
ATOM 6778 C CA . SER B 1 215 ? 5.805 36.781 20.297 1 95.56 215 SER B CA 1
ATOM 6779 C C . SER B 1 215 ? 6.766 35.625 20.062 1 95.56 215 SER B C 1
ATOM 6781 O O . SER B 1 215 ? 7.094 34.875 21 1 95.56 215 SER B O 1
ATOM 6783 N N . ALA B 1 216 ? 7.277 35.438 18.828 1 94.5 216 ALA B N 1
ATOM 6784 C CA . ALA B 1 216 ? 8.164 34.344 18.5 1 94.5 216 ALA B CA 1
ATOM 6785 C C . ALA B 1 216 ? 9.625 34.719 18.734 1 94.5 216 ALA B C 1
ATOM 6787 O O . ALA B 1 216 ? 10.523 33.906 18.516 1 94.5 216 ALA B O 1
ATOM 6788 N N . ALA B 1 217 ? 9.922 35.875 19.016 1 95.12 217 ALA B N 1
ATOM 6789 C CA . ALA B 1 217 ? 11.211 36.406 19.453 1 95.12 217 ALA B CA 1
ATOM 6790 C C . ALA B 1 217 ? 11.07 37.281 20.688 1 95.12 217 ALA B C 1
ATOM 6792 O O . ALA B 1 217 ? 11.477 38.438 20.703 1 95.12 217 ALA B O 1
ATOM 6793 N N . PHE B 1 218 ? 10.508 36.656 21.656 1 96.81 218 PHE B N 1
ATOM 6794 C CA . PHE B 1 218 ? 10.148 37.344 22.891 1 96.81 218 PHE B CA 1
ATOM 6795 C C . PHE B 1 218 ? 11.383 37.594 23.75 1 96.81 218 PHE B C 1
ATOM 6797 O O . PHE B 1 218 ? 12.219 36.688 23.906 1 96.81 218 PHE B O 1
ATOM 6804 N N . ASN B 1 219 ? 11.555 38.781 24.297 1 97.62 219 ASN B N 1
ATOM 6805 C CA . ASN B 1 219 ? 12.633 39.062 25.234 1 97.62 219 ASN B CA 1
ATOM 6806 C C . ASN B 1 219 ? 12.32 38.531 26.641 1 97.62 219 ASN B C 1
ATOM 6808 O O . ASN B 1 219 ? 11.758 39.25 27.469 1 97.62 219 ASN B O 1
ATOM 6812 N N . GLU B 1 220 ? 12.805 37.438 26.922 1 95.19 220 GLU B N 1
ATOM 6813 C CA . GLU B 1 220 ? 12.461 36.688 28.141 1 95.19 220 GLU B CA 1
ATOM 6814 C C . GLU B 1 220 ? 13.07 37.375 29.359 1 95.19 220 GLU B C 1
ATOM 6816 O O . GLU B 1 220 ? 12.656 37.094 30.5 1 95.19 220 GLU B O 1
ATOM 6821 N N . THR B 1 221 ? 13.984 38.281 29.219 1 96.31 221 THR B N 1
ATOM 6822 C CA . THR B 1 221 ? 14.688 38.875 30.359 1 96.31 221 THR B CA 1
ATOM 6823 C C . THR B 1 221 ? 14.156 40.25 30.656 1 96.31 221 THR B C 1
ATOM 6825 O O . THR B 1 221 ? 14.562 40.906 31.625 1 96.3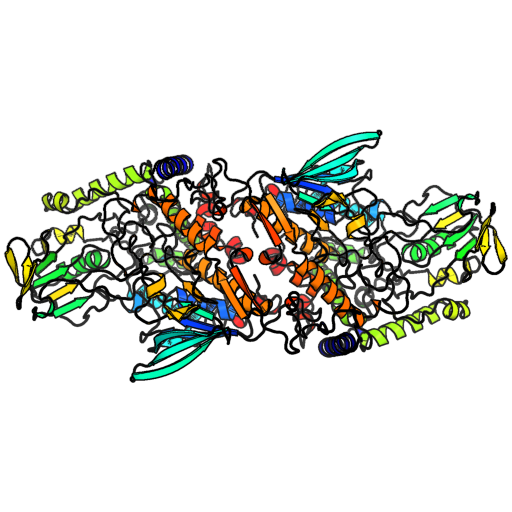1 221 THR B O 1
ATOM 6828 N N . TYR B 1 222 ? 13.289 40.75 29.812 1 97.88 222 TYR B N 1
ATOM 6829 C CA . TYR B 1 222 ? 12.75 42.094 30.047 1 97.88 222 TYR B CA 1
ATOM 6830 C C . TYR B 1 222 ? 11.891 42.125 31.297 1 97.88 222 TYR B C 1
ATOM 6832 O O . TYR B 1 222 ? 11.078 41.219 31.531 1 97.88 222 TYR B O 1
ATOM 6840 N N . ASP B 1 223 ? 12.039 43.125 32.125 1 98 223 ASP B N 1
ATOM 6841 C CA . ASP B 1 223 ? 11.25 43.344 33.344 1 98 223 ASP B CA 1
ATOM 6842 C C . ASP B 1 223 ? 10.031 44.219 33.062 1 98 223 ASP B C 1
ATOM 6844 O O . ASP B 1 223 ? 10.164 45.406 32.812 1 98 223 ASP B O 1
ATOM 6848 N N . PHE B 1 224 ? 8.844 43.688 33.219 1 98.5 224 PHE B N 1
ATOM 6849 C CA . PHE B 1 224 ? 7.602 44.375 32.875 1 98.5 224 PHE B CA 1
ATOM 6850 C C . PHE B 1 224 ? 7.035 45.094 34.062 1 98.5 224 PHE B C 1
ATOM 6852 O O . PHE B 1 224 ? 6.008 45.781 33.969 1 98.5 224 PHE B O 1
ATOM 6859 N N . ARG B 1 225 ? 7.637 45.062 35.25 1 98.12 225 ARG B N 1
ATOM 6860 C CA . ARG B 1 225 ? 7.145 45.719 36.469 1 98.12 225 ARG B CA 1
ATOM 6861 C C . ARG B 1 225 ? 7.074 47.219 36.281 1 98.12 225 ARG B C 1
ATOM 6863 O O . ARG B 1 225 ? 8.039 47.844 35.812 1 98.12 225 ARG B O 1
ATOM 6870 N N . ASN B 1 226 ? 5.887 47.75 36.625 1 98.5 226 ASN B N 1
ATOM 6871 C CA . ASN B 1 226 ? 5.602 49.188 36.562 1 98.5 226 ASN B CA 1
ATOM 6872 C C . ASN B 1 226 ? 5.828 49.75 35.156 1 98.5 226 ASN B C 1
ATOM 6874 O O . ASN B 1 226 ? 6.309 50.875 35 1 98.5 226 ASN B O 1
ATOM 6878 N N . LYS B 1 227 ? 5.586 48.938 34.125 1 98.75 227 LYS B N 1
ATOM 6879 C CA . LYS B 1 227 ? 5.766 49.344 32.75 1 98.75 227 LYS B CA 1
ATOM 6880 C C . LYS B 1 227 ? 4.422 49.5 32.031 1 98.75 227 LYS B C 1
ATOM 6882 O O . LYS B 1 227 ? 3.463 48.781 32.375 1 98.75 227 LYS B O 1
ATOM 6887 N N . ARG B 1 228 ? 4.316 50.406 31.062 1 98.56 228 ARG B N 1
ATOM 6888 C CA . ARG B 1 228 ? 3.217 50.531 30.109 1 98.56 228 ARG B CA 1
ATOM 6889 C C . ARG B 1 228 ? 3.49 49.688 28.859 1 98.56 228 ARG B C 1
ATOM 6891 O O . ARG B 1 228 ? 4.41 50 28.094 1 98.56 228 ARG B O 1
ATOM 6898 N N . VAL B 1 229 ? 2.748 48.688 28.734 1 98.75 229 VAL B N 1
ATOM 6899 C CA . VAL B 1 229 ? 3.033 47.688 27.688 1 98.75 229 VAL B CA 1
ATOM 6900 C C . VAL B 1 229 ? 1.918 47.719 26.656 1 98.75 229 VAL B C 1
ATOM 6902 O O . VAL B 1 229 ? 0.74 47.562 26.984 1 98.75 229 VAL B O 1
ATOM 6905 N N . GLY B 1 230 ? 2.258 47.906 25.375 1 98.69 230 GLY B N 1
ATOM 6906 C CA . GLY B 1 230 ? 1.336 47.719 24.266 1 98.69 230 GLY B CA 1
ATOM 6907 C C . GLY B 1 230 ? 1.393 46.312 23.703 1 98.69 230 GLY B C 1
ATOM 6908 O O . GLY B 1 230 ? 2.475 45.719 23.562 1 98.69 230 GLY B O 1
ATOM 6909 N N . ILE B 1 231 ? 0.289 45.719 23.484 1 98.44 231 ILE B N 1
ATOM 6910 C CA . ILE B 1 231 ? 0.193 44.406 22.844 1 98.44 231 ILE B CA 1
ATOM 6911 C C . ILE B 1 231 ? -0.651 44.5 21.578 1 98.44 231 ILE B C 1
ATOM 6913 O O . ILE B 1 231 ? -1.798 44.969 21.625 1 98.44 231 ILE B O 1
ATOM 6917 N N . ILE B 1 232 ? -0.049 44.125 20.438 1 97.69 232 ILE B N 1
ATOM 6918 C CA . ILE B 1 232 ? -0.761 44.156 19.172 1 97.69 232 ILE B CA 1
ATOM 6919 C C . ILE B 1 232 ? -1.208 42.75 18.781 1 97.69 232 ILE B C 1
ATOM 6921 O O . ILE B 1 232 ? -0.384 41.844 18.672 1 97.69 232 ILE B O 1
ATOM 6925 N N . GLY B 1 233 ? -2.502 42.625 18.594 1 94.38 233 GLY B N 1
ATOM 6926 C CA . GLY B 1 233 ? -3.002 41.344 18.125 1 94.38 233 GLY B CA 1
ATOM 6927 C C . GLY B 1 233 ? -4.031 40.719 19.047 1 94.38 233 GLY B C 1
ATOM 6928 O O . GLY B 1 233 ? -4.148 41.125 20.203 1 94.38 233 GLY B O 1
ATOM 6929 N N . SER B 1 234 ? -4.754 39.75 18.547 1 91.56 234 SER B N 1
ATOM 6930 C CA . SER B 1 234 ? -5.77 39.031 19.297 1 91.56 234 SER B CA 1
ATOM 6931 C C . SER B 1 234 ? -5.781 37.531 18.938 1 91.56 234 SER B C 1
ATOM 6933 O O . SER B 1 234 ? -6.797 36.875 19.109 1 91.56 234 SER B O 1
ATOM 6935 N N . GLY B 1 235 ? -4.699 37.094 18.344 1 90.75 235 GLY B N 1
ATOM 6936 C CA . GLY B 1 235 ? -4.578 35.688 18.062 1 90.75 235 GLY B CA 1
ATOM 6937 C C . GLY B 1 235 ? -4.094 34.875 19.234 1 90.75 235 GLY B C 1
ATOM 6938 O O . GLY B 1 235 ? -4.164 35.312 20.391 1 90.75 235 GLY B O 1
ATOM 6939 N N . SER B 1 236 ? -3.621 33.719 18.938 1 90.12 236 SER B N 1
ATOM 6940 C CA . SER B 1 236 ? -3.27 32.75 19.969 1 90.12 236 SER B CA 1
ATOM 6941 C C . SER B 1 236 ? -2.211 33.312 20.922 1 90.12 236 SER B C 1
ATOM 6943 O O . SER B 1 236 ? -2.322 33.188 22.141 1 90.12 236 SER B O 1
ATOM 6945 N N . SER B 1 237 ? -1.195 33.969 20.375 1 93.69 237 SER B N 1
ATOM 6946 C CA . SER B 1 237 ? -0.11 34.469 21.219 1 93.69 237 SER B CA 1
ATOM 6947 C C . SER B 1 237 ? -0.593 35.594 22.141 1 93.69 237 SER B C 1
ATOM 6949 O O . SER B 1 237 ? -0.296 35.594 23.328 1 93.69 237 SER B O 1
ATOM 6951 N N . ALA B 1 238 ? -1.377 36.531 21.609 1 95.25 238 ALA B N 1
ATOM 6952 C CA . ALA B 1 238 ? -1.879 37.625 22.422 1 95.25 238 ALA B CA 1
ATOM 6953 C C . ALA B 1 238 ? -2.793 37.125 23.531 1 95.25 238 ALA B C 1
ATOM 6955 O O . ALA B 1 238 ? -2.709 37.562 24.672 1 95.25 238 ALA B O 1
ATOM 6956 N N . ILE B 1 239 ? -3.582 36.188 23.156 1 93.31 239 ILE B N 1
ATOM 6957 C CA . ILE B 1 239 ? -4.559 35.594 24.094 1 93.31 239 ILE B CA 1
ATOM 6958 C C . ILE B 1 239 ? -3.834 34.969 25.266 1 93.31 239 ILE B C 1
ATOM 6960 O O . ILE B 1 239 ? -4.324 35 26.406 1 93.31 239 ILE B O 1
ATOM 6964 N N . GLN B 1 240 ? -2.654 34.531 25.031 1 93.88 240 GLN B N 1
ATOM 6965 C CA . GLN B 1 240 ? -1.915 33.844 26.078 1 93.88 240 GLN B CA 1
ATOM 6966 C C . GLN B 1 240 ? -0.975 34.812 26.812 1 93.88 240 GLN B C 1
ATOM 6968 O O . GLN B 1 240 ? -0.709 34.656 28 1 93.88 240 GLN B O 1
ATOM 6973 N N . ILE B 1 241 ? -0.545 35.875 26.172 1 97.12 241 ILE B N 1
ATOM 6974 C CA . ILE B 1 241 ? 0.411 36.812 26.734 1 97.12 241 ILE B CA 1
ATOM 6975 C C . ILE B 1 241 ? -0.301 37.75 27.703 1 97.12 241 ILE B C 1
ATOM 6977 O O . ILE B 1 241 ? 0.182 38 28.812 1 97.12 241 ILE B O 1
ATOM 6981 N N . VAL B 1 242 ? -1.478 38.219 27.422 1 97.69 242 VAL B N 1
ATOM 6982 C CA . VAL B 1 242 ? -2.174 39.312 28.109 1 97.69 242 VAL B CA 1
ATOM 6983 C C . VAL B 1 242 ? -2.467 38.875 29.547 1 97.69 242 VAL B C 1
ATOM 6985 O O . VAL B 1 242 ? -2.143 39.594 30.5 1 97.69 242 VAL B O 1
ATOM 6988 N N . PRO B 1 243 ? -3.012 37.656 29.734 1 96.06 243 PRO B N 1
ATOM 6989 C CA . PRO B 1 243 ? -3.314 37.281 31.109 1 96.06 243 PRO B CA 1
ATOM 6990 C C . PRO B 1 243 ? -2.066 37.219 31.984 1 96.06 243 PRO B C 1
ATOM 6992 O O . PRO B 1 243 ? -2.131 37.469 33.188 1 96.06 243 PRO B O 1
ATOM 6995 N N . GLN B 1 244 ? -0.967 36.875 31.453 1 96.88 244 GLN B N 1
ATOM 6996 C CA . GLN B 1 244 ? 0.269 36.75 32.219 1 96.88 244 GLN B CA 1
ATOM 6997 C C . GLN B 1 244 ? 0.859 38.125 32.562 1 96.88 244 GLN B C 1
ATOM 6999 O O . GLN B 1 244 ? 1.268 38.375 33.688 1 96.88 244 GLN B O 1
ATOM 7004 N N . LEU B 1 245 ? 0.878 39.031 31.594 1 98.19 245 LEU B N 1
ATOM 7005 C CA . LEU B 1 245 ? 1.451 40.344 31.812 1 98.19 245 LEU B CA 1
ATOM 7006 C C . LEU B 1 245 ? 0.546 41.188 32.719 1 98.19 245 LEU B C 1
ATOM 7008 O O . LEU B 1 245 ? 1.028 42.031 33.5 1 98.19 245 LEU B O 1
ATOM 7012 N N . GLN B 1 246 ? -0.771 40.969 32.625 1 98.38 246 GLN B N 1
ATOM 7013 C CA . GLN B 1 246 ? -1.746 41.688 33.438 1 98.38 246 GLN B CA 1
ATOM 7014 C C . GLN B 1 246 ? -1.463 41.5 34.906 1 98.38 246 GLN B C 1
ATOM 7016 O O . GLN B 1 246 ? -1.655 42.438 35.719 1 98.38 246 GLN B O 1
ATOM 7021 N N . LYS B 1 247 ? -0.914 40.406 35.281 1 97.69 247 LYS B N 1
ATOM 7022 C CA . LYS B 1 247 ? -0.742 40.031 36.688 1 97.69 247 LYS B CA 1
ATOM 7023 C C . LYS B 1 247 ? 0.555 40.594 37.25 1 97.69 247 LYS B C 1
ATOM 7025 O O . LYS B 1 247 ? 0.773 40.594 38.469 1 97.69 247 LYS B O 1
ATOM 7030 N N . ILE B 1 248 ? 1.366 41.125 36.406 1 98.06 248 ILE B N 1
ATOM 7031 C CA . ILE B 1 248 ? 2.654 41.625 36.844 1 98.06 248 ILE B CA 1
ATOM 7032 C C . ILE B 1 248 ? 2.447 42.938 37.594 1 98.06 248 ILE B C 1
ATOM 7034 O O . ILE B 1 248 ? 1.678 43.812 37.156 1 98.06 248 ILE B O 1
ATOM 7038 N N . LEU B 1 249 ? 3.17 43.188 38.594 1 97.81 249 LEU B N 1
ATOM 7039 C CA . LEU B 1 249 ? 3.002 44.312 39.5 1 97.81 249 LEU B CA 1
ATOM 7040 C C . LEU B 1 249 ? 3.266 45.625 38.781 1 97.81 249 LEU B C 1
ATOM 7042 O O . LEU B 1 249 ? 4.34 45.812 38.188 1 97.81 249 LEU B O 1
ATOM 7046 N N . GLY B 1 250 ? 2.244 46.469 38.75 1 98.25 250 GLY B N 1
ATOM 7047 C CA . GLY B 1 250 ? 2.379 47.844 38.25 1 98.25 250 GLY B CA 1
ATOM 7048 C C . GLY B 1 250 ? 2.277 47.906 36.719 1 98.25 250 GLY B C 1
ATOM 7049 O O . GLY B 1 250 ? 2.293 49 36.156 1 98.25 250 GLY B O 1
ATOM 7050 N N . ALA B 1 251 ? 2.15 46.781 36.094 1 98.62 251 ALA B N 1
ATOM 7051 C CA . ALA B 1 251 ? 2.033 46.781 34.656 1 98.62 251 ALA B CA 1
ATOM 7052 C C . ALA B 1 251 ? 0.704 47.375 34.188 1 98.62 251 ALA B C 1
ATOM 7054 O O . ALA B 1 251 ? -0.333 47.156 34.812 1 98.62 251 ALA B O 1
ATOM 7055 N N . GLN B 1 252 ? 0.75 48.219 33.219 1 98.69 252 GLN B N 1
ATOM 7056 C CA . GLN B 1 252 ? -0.416 48.781 32.531 1 98.69 252 GLN B CA 1
ATOM 7057 C C . GLN B 1 252 ? -0.437 48.344 31.078 1 98.69 252 GLN B C 1
ATOM 7059 O O . GLN B 1 252 ? 0.514 48.594 30.328 1 98.69 252 GLN B O 1
ATOM 7064 N N . LEU B 1 253 ? -1.495 47.719 30.688 1 98.81 253 LEU B N 1
ATOM 7065 C CA . LEU B 1 253 ? -1.531 47.125 29.359 1 98.81 253 LEU B CA 1
ATOM 7066 C C . LEU B 1 253 ? -2.469 47.906 28.438 1 98.81 253 LEU B C 1
ATOM 7068 O O . LEU B 1 253 ? -3.564 48.312 28.859 1 98.81 253 LEU B O 1
ATOM 7072 N N . ALA B 1 254 ? -2.004 48.25 27.266 1 98.62 254 ALA B N 1
ATOM 7073 C CA . ALA B 1 254 ? -2.818 48.688 26.141 1 98.62 254 ALA B CA 1
ATOM 7074 C C . ALA B 1 254 ? -2.934 47.625 25.062 1 98.62 254 ALA B C 1
ATOM 7076 O O . ALA B 1 254 ? -1.97 47.344 24.359 1 98.62 254 ALA B O 1
ATOM 7077 N N . CYS B 1 255 ? -4.078 47.031 24.984 1 98.25 255 CYS B N 1
ATOM 7078 C CA . CYS B 1 255 ? -4.305 45.938 24.031 1 98.25 255 CYS B CA 1
ATOM 7079 C C . CYS B 1 255 ? -4.926 46.469 22.734 1 98.25 255 CYS B C 1
ATOM 7081 O O . CYS B 1 255 ? -6.121 46.781 22.703 1 98.25 255 CYS B O 1
ATOM 7083 N N . PHE B 1 256 ? -4.082 46.562 21.703 1 97.62 256 PHE B N 1
ATOM 7084 C CA . PHE B 1 256 ? -4.539 47.031 20.406 1 97.62 256 PHE B CA 1
ATOM 7085 C C . PHE B 1 256 ? -5.164 45.906 19.609 1 97.62 256 PHE B C 1
ATOM 7087 O O . PHE B 1 256 ? -4.453 45.125 18.953 1 97.62 256 PHE B O 1
ATOM 7094 N N . ILE B 1 257 ? -6.477 45.812 19.578 1 94.94 257 ILE B N 1
ATOM 7095 C CA . ILE B 1 257 ? -7.25 44.781 18.922 1 94.94 257 ILE B CA 1
ATOM 7096 C C . ILE B 1 257 ? -8.203 45.406 17.906 1 94.94 257 ILE B C 1
ATOM 7098 O O . ILE B 1 257 ? -9.32 45.781 18.25 1 94.94 257 ILE B O 1
ATOM 7102 N N . ARG B 1 258 ? -7.73 45.406 16.75 1 87.69 258 ARG B N 1
ATOM 7103 C CA . ARG B 1 258 ? -8.516 46.062 15.711 1 87.69 258 ARG B CA 1
ATOM 7104 C C . ARG B 1 258 ? -9.609 45.156 15.188 1 87.69 258 ARG B C 1
ATOM 7106 O O . ARG B 1 258 ? -10.727 45.594 14.906 1 87.69 258 ARG B O 1
ATOM 7113 N N . SER B 1 259 ? -9.266 43.906 15.094 1 86.81 259 SER B N 1
ATOM 7114 C CA . SER B 1 259 ? -10.211 42.938 14.523 1 86.81 259 SER B CA 1
ATOM 7115 C C . SER B 1 259 ? -10.984 42.219 15.609 1 86.81 259 SER B C 1
ATOM 7117 O O . SER B 1 259 ? -10.406 41.781 16.609 1 86.81 259 SER B O 1
ATOM 7119 N N . LYS B 1 260 ? -12.258 42.031 15.383 1 90.62 260 LYS B N 1
ATOM 7120 C CA . LYS B 1 260 ? -13.109 41.281 16.297 1 90.62 260 LYS B CA 1
ATOM 7121 C C . LYS B 1 260 ? -12.734 39.812 16.281 1 90.62 260 LYS B C 1
ATOM 7123 O O . LYS B 1 260 ? -12.164 39.312 15.312 1 90.62 260 LYS B O 1
ATOM 7128 N N . THR B 1 261 ? -12.961 39.188 17.438 1 90.94 261 THR B N 1
ATOM 7129 C CA . THR B 1 261 ? -12.531 37.812 17.531 1 90.94 261 THR B CA 1
ATOM 7130 C C . THR B 1 261 ? -13.383 37.031 18.531 1 90.94 261 THR B C 1
ATOM 7132 O O . THR B 1 261 ? -13.93 37.625 19.469 1 90.94 261 THR B O 1
ATOM 7135 N N . TRP B 1 262 ? -13.531 35.719 18.234 1 91.62 262 TRP B N 1
ATOM 7136 C CA . TRP B 1 262 ? -14.133 34.812 19.188 1 91.62 262 TRP B CA 1
ATOM 7137 C C . TRP B 1 262 ? -13.094 34.25 20.156 1 91.62 262 TRP B C 1
ATOM 7139 O O . TRP B 1 262 ? -11.953 33.969 19.766 1 91.62 262 TRP B O 1
ATOM 7149 N N . ILE B 1 263 ? -13.461 34.219 21.406 1 88.44 263 ILE B N 1
ATOM 7150 C CA . ILE B 1 263 ? -12.641 33.531 22.391 1 88.44 263 ILE B CA 1
ATOM 7151 C C . ILE B 1 263 ? -13.336 32.25 22.812 1 88.44 263 ILE B C 1
ATOM 7153 O O . ILE B 1 263 ? -14.453 32.281 23.344 1 88.44 263 ILE B O 1
ATOM 7157 N N . SER B 1 264 ? -12.633 31.141 22.656 1 82 264 SER B N 1
ATOM 7158 C CA . SER B 1 264 ? -13.242 29.828 22.859 1 82 264 SER B CA 1
ATOM 7159 C C . SER B 1 264 ? -13.336 29.484 24.344 1 82 264 SER B C 1
ATOM 7161 O O . SER B 1 264 ? -12.469 29.875 25.125 1 82 264 SER B O 1
ATOM 7163 N N . PRO B 1 265 ? -14.453 28.797 24.719 1 74.12 265 PRO B N 1
ATOM 7164 C CA . PRO B 1 265 ? -14.391 28.125 26.016 1 74.12 265 PRO B CA 1
ATOM 7165 C C . PRO B 1 265 ? -13.344 27.016 26.047 1 74.12 265 PRO B C 1
ATOM 7167 O O . PRO B 1 265 ? -12.805 26.641 25 1 74.12 265 PRO B O 1
ATOM 7170 N N . PRO B 1 266 ? -12.945 26.625 27.344 1 65.75 266 PRO B N 1
ATOM 7171 C CA . PRO B 1 266 ? -11.961 25.531 27.359 1 65.75 266 PRO B CA 1
ATOM 7172 C C . PRO B 1 266 ? -12.43 24.297 26.594 1 65.75 266 PRO B C 1
ATOM 7174 O O . PRO B 1 266 ? -13.625 23.984 26.594 1 65.75 266 PRO B O 1
ATOM 7177 N N . PHE B 1 267 ? -11.469 23.703 25.922 1 61.84 267 PHE B N 1
ATOM 7178 C CA . PHE B 1 267 ? -11.75 22.531 25.109 1 61.84 267 PHE B CA 1
ATOM 7179 C C . PHE B 1 267 ? -11.711 21.266 25.953 1 61.84 267 PHE B C 1
ATOM 7181 O O . PHE B 1 267 ? -11.039 21.219 26.984 1 61.84 267 PHE B O 1
ATOM 7188 N N . GLY B 1 268 ? -12.406 20.234 25.562 1 59.09 268 GLY B N 1
ATOM 7189 C CA . GLY B 1 268 ? -12.414 18.953 26.219 1 59.09 268 GLY B CA 1
ATOM 7190 C C . GLY B 1 268 ? -13.266 18.922 27.469 1 59.09 268 GLY B C 1
ATOM 7191 O O . GLY B 1 268 ? -12.891 18.297 28.469 1 59.09 268 GLY B O 1
ATOM 7192 N N . GLN B 1 269 ? -14.234 19.719 27.234 1 59.88 269 GLN B N 1
ATOM 7193 C CA . GLN B 1 269 ? -15.078 19.906 28.422 1 59.88 269 GLN B CA 1
ATOM 7194 C C . GLN B 1 269 ? -15.57 18.562 28.953 1 59.88 269 GLN B C 1
ATOM 7196 O O . GLN B 1 269 ? -15.594 18.344 30.172 1 59.88 269 GLN B O 1
ATOM 7201 N N . ARG B 1 270 ? -15.953 17.688 27.891 1 63.22 270 ARG B N 1
ATOM 7202 C CA . ARG B 1 270 ? -16.359 16.344 28.328 1 63.22 270 ARG B CA 1
ATOM 7203 C C . ARG B 1 270 ? -15.297 15.711 29.203 1 63.22 270 ARG B C 1
ATOM 7205 O O . ARG B 1 270 ? -15.602 15.227 30.297 1 63.22 270 ARG B O 1
ATOM 7212 N N . VAL B 1 271 ? -14.18 15.734 28.625 1 67.62 271 VAL B N 1
ATOM 7213 C CA . VAL B 1 271 ? -13.062 15.109 29.328 1 67.62 271 VAL B CA 1
ATOM 7214 C C . VAL B 1 271 ? -12.758 15.883 30.609 1 67.62 271 VAL B C 1
ATOM 7216 O O . VAL B 1 271 ? -12.523 15.281 31.656 1 67.62 271 VAL B O 1
ATOM 7219 N N . ALA B 1 272 ? -12.812 17.141 30.5 1 69.19 272 ALA B N 1
ATOM 7220 C CA . ALA B 1 272 ? -12.547 17.969 31.672 1 69.19 272 ALA B CA 1
ATOM 7221 C C . ALA B 1 272 ? -13.562 17.688 32.781 1 69.19 272 ALA B C 1
ATOM 7223 O O . ALA B 1 272 ? -13.195 17.594 33.938 1 69.19 272 ALA B O 1
ATOM 7224 N N . ASP B 1 273 ? -14.766 17.531 32.312 1 68.69 273 ASP B N 1
ATOM 7225 C CA . ASP B 1 273 ? -15.828 17.266 33.281 1 68.69 273 ASP B CA 1
ATOM 7226 C C . ASP B 1 273 ? -15.695 15.852 33.844 1 68.69 273 ASP B C 1
ATOM 7228 O O . ASP B 1 273 ? -15.773 15.664 35.062 1 68.69 273 ASP B O 1
ATOM 7232 N N . GLU B 1 274 ? -15.547 14.977 32.906 1 74.62 274 GLU B N 1
ATOM 7233 C CA . GLU B 1 274 ? -15.5 13.578 33.281 1 74.62 274 GLU B CA 1
ATOM 7234 C C . GLU B 1 274 ? -14.32 13.305 34.219 1 74.62 274 GLU B C 1
ATOM 7236 O O . GLU B 1 274 ? -14.422 12.477 35.125 1 74.62 274 GLU B O 1
ATOM 7241 N N . TYR B 1 275 ? -13.273 14.047 34 1 75.75 275 TYR B N 1
ATOM 7242 C CA . TYR B 1 275 ? -12.07 13.766 34.781 1 75.75 275 TYR B CA 1
ATOM 7243 C C . TYR B 1 275 ? -11.828 14.867 35.812 1 75.75 275 TYR B C 1
ATOM 7245 O O . TYR B 1 275 ? -10.758 14.922 36.438 1 75.75 275 TYR B O 1
ATOM 7253 N N . ASN B 1 276 ? -12.711 15.711 35.969 1 71.94 276 ASN B N 1
ATOM 7254 C CA . ASN B 1 276 ? -12.742 16.75 37 1 71.94 276 ASN B CA 1
ATOM 7255 C C . ASN B 1 276 ? -11.484 17.625 36.938 1 71.94 276 ASN B C 1
ATOM 7257 O O . ASN B 1 276 ? -10.82 17.797 37.969 1 71.94 276 ASN B O 1
ATOM 7261 N N . LEU B 1 277 ? -11.031 18.078 35.781 1 73.38 277 LEU B N 1
ATOM 7262 C CA . LEU B 1 277 ? -9.797 18.828 35.625 1 73.38 277 LEU B CA 1
ATOM 7263 C C . LEU B 1 277 ? -9.961 20.25 36.125 1 73.38 277 LEU B C 1
ATOM 7265 O O . LEU B 1 277 ? -8.969 20.953 36.344 1 73.38 277 LEU B O 1
ATOM 7269 N N . GLY B 1 278 ? -11 20.656 36.688 1 63.12 278 GLY B N 1
ATOM 7270 C CA . GLY B 1 278 ? -11.227 22 37.219 1 63.12 278 GLY B CA 1
ATOM 7271 C C . GLY B 1 278 ? -10.938 23.094 36.219 1 63.12 278 GLY B C 1
ATOM 7272 O O . GLY B 1 278 ? -10.734 22.828 35.031 1 63.12 278 GLY B O 1
ATOM 7273 N N . ASP B 1 279 ? -10.836 24.375 36.688 1 61.56 279 ASP B N 1
ATOM 7274 C CA . ASP B 1 279 ? -10.703 25.578 35.844 1 61.56 279 ASP B CA 1
ATOM 7275 C C . ASP B 1 279 ? -9.289 25.703 35.312 1 61.56 279 ASP B C 1
ATOM 7277 O O . ASP B 1 279 ? -9.078 26.281 34.219 1 61.56 279 ASP B O 1
ATOM 7281 N N . GLY B 1 280 ? -8.422 25.141 36.031 1 65 280 GLY B N 1
ATOM 7282 C CA . GLY B 1 280 ? -7.043 25.297 35.625 1 65 280 GLY B CA 1
ATOM 7283 C C . GLY B 1 280 ? -6.605 24.281 34.594 1 65 280 GLY B C 1
ATOM 7284 O O . GLY B 1 280 ? -5.555 24.422 33.969 1 65 280 GLY B O 1
ATOM 7285 N N . LEU B 1 281 ? -7.383 23.406 34.312 1 80.25 281 LEU B N 1
ATOM 7286 C CA . LEU B 1 281 ? -7.172 22.344 33.344 1 80.25 281 LEU B CA 1
ATOM 7287 C C . LEU B 1 281 ? -5.871 21.594 33.656 1 80.25 281 LEU B C 1
ATOM 7289 O O . LEU B 1 281 ? -5.242 21.062 32.719 1 80.25 281 LEU B O 1
ATOM 7293 N N . VAL B 1 282 ? -5.344 21.719 34.875 1 86.06 282 VAL B N 1
ATOM 7294 C CA . VAL B 1 282 ? -4.18 20.984 35.344 1 86.06 282 VAL B CA 1
ATOM 7295 C C . VAL B 1 282 ? -4.559 19.516 35.594 1 86.06 282 VAL B C 1
ATOM 7297 O O . VAL B 1 282 ? -5.621 19.234 36.156 1 86.06 282 VAL B O 1
ATOM 7300 N N . ILE B 1 283 ? -3.736 18.656 35.156 1 89.88 283 ILE B N 1
ATOM 7301 C CA . ILE B 1 283 ? -3.99 17.234 35.375 1 89.88 283 ILE B CA 1
ATOM 7302 C C . ILE B 1 283 ? -3.504 16.859 36.781 1 89.88 283 ILE B C 1
ATOM 7304 O O . ILE B 1 283 ? -2.311 16.953 37.062 1 89.88 283 ILE B O 1
ATOM 7308 N N . PRO B 1 284 ? -4.426 16.438 37.594 1 89.88 284 PRO B N 1
ATOM 7309 C CA . PRO B 1 284 ? -4.039 16.125 38.969 1 89.88 284 PRO B CA 1
ATOM 7310 C C . PRO B 1 284 ? -3.01 15 39.062 1 89.88 284 PRO B C 1
ATOM 7312 O O . PRO B 1 284 ? -3.021 14.086 38.219 1 89.88 284 PRO B O 1
ATOM 7315 N N . LYS B 1 285 ? -2.221 15.117 40.125 1 92.19 285 LYS B N 1
ATOM 7316 C CA . LYS B 1 285 ? -1.183 14.117 40.312 1 92.19 285 LYS B CA 1
ATOM 7317 C C . LYS B 1 285 ? -1.788 12.719 40.469 1 92.19 285 LYS B C 1
ATOM 7319 O O . LYS B 1 285 ? -1.198 11.734 40.031 1 92.19 285 LYS B O 1
ATOM 7324 N N . GLU B 1 286 ? -2.91 12.664 41.062 1 92 286 GLU B N 1
ATOM 7325 C CA . GLU B 1 286 ? -3.584 11.383 41.25 1 92 286 GLU B CA 1
ATOM 7326 C C . GLU B 1 286 ? -3.996 10.773 39.906 1 92 286 GLU B C 1
ATOM 7328 O O . GLU B 1 286 ? -3.926 9.555 39.719 1 92 286 GLU B O 1
ATOM 7333 N N . GLN B 1 287 ? -4.473 11.625 39.031 1 91.38 287 GLN B N 1
ATOM 7334 C CA . GLN B 1 287 ? -4.855 11.148 37.719 1 91.38 287 GLN B CA 1
ATOM 7335 C C . GLN B 1 287 ? -3.641 10.641 36.938 1 91.38 287 GLN B C 1
ATOM 7337 O O . GLN B 1 287 ? -3.711 9.609 36.281 1 91.38 287 GLN B O 1
ATOM 7342 N N . ILE B 1 288 ? -2.586 11.344 37 1 94.62 288 ILE B N 1
ATOM 7343 C CA . ILE B 1 288 ? -1.346 10.945 36.344 1 94.62 288 ILE B CA 1
ATOM 7344 C C . ILE B 1 288 ? -0.885 9.594 36.906 1 94.62 288 ILE B C 1
ATOM 7346 O O . ILE B 1 288 ? -0.484 8.711 36.156 1 94.62 288 ILE B O 1
ATOM 7350 N N . ALA B 1 289 ? -0.957 9.445 38.188 1 95.75 289 ALA B N 1
ATOM 7351 C CA . ALA B 1 289 ? -0.589 8.18 38.812 1 95.75 289 ALA B CA 1
ATOM 7352 C C . ALA B 1 289 ? -1.478 7.039 38.344 1 95.75 289 ALA B C 1
ATOM 7354 O O . ALA B 1 289 ? -1.01 5.914 38.156 1 95.75 289 ALA B O 1
ATOM 7355 N N . GLN B 1 290 ? -2.697 7.367 38.125 1 94.38 290 GLN B N 1
ATOM 7356 C CA . GLN B 1 290 ? -3.625 6.363 37.625 1 94.38 290 GLN B CA 1
ATOM 7357 C C . GLN B 1 290 ? -3.262 5.957 36.188 1 94.38 290 GLN B C 1
ATOM 7359 O O . GLN B 1 290 ? -3.303 4.773 35.844 1 94.38 290 GLN B O 1
ATOM 7364 N N . PHE B 1 291 ? -2.982 6.91 35.375 1 95.06 291 PHE B N 1
ATOM 7365 C CA . PHE B 1 291 ? -2.572 6.617 34.031 1 95.06 291 PHE B CA 1
ATOM 7366 C C . PHE B 1 291 ? -1.343 5.719 34 1 95.06 291 PHE B C 1
ATOM 7368 O O . PHE B 1 291 ? -1.223 4.836 33.156 1 95.06 291 PHE B O 1
ATOM 7375 N N . GLU B 1 292 ? -0.489 5.906 34.875 1 95.56 292 GLU B N 1
ATOM 7376 C CA . GLU B 1 292 ? 0.744 5.129 34.969 1 95.56 292 GLU B CA 1
ATOM 7377 C C . GLU B 1 292 ? 0.462 3.695 35.406 1 95.56 292 GLU B C 1
ATOM 7379 O O . GLU B 1 292 ? 1.046 2.75 34.875 1 95.56 292 GLU B O 1
ATOM 7384 N N . SER B 1 293 ? -0.399 3.514 36.344 1 96.81 293 SER B N 1
ATOM 7385 C CA . SER B 1 293 ? -0.613 2.211 36.969 1 96.81 293 SER B CA 1
ATOM 7386 C C . SER B 1 293 ? -1.678 1.412 36.219 1 96.81 293 SER B C 1
ATOM 7388 O O . SER B 1 293 ? -1.746 0.188 36.344 1 96.81 293 SER B O 1
ATOM 7390 N N . ASP B 1 294 ? -2.527 2.086 35.5 1 96.94 294 ASP B N 1
ATOM 7391 C CA . ASP B 1 294 ? -3.645 1.433 34.812 1 96.94 294 ASP B CA 1
ATOM 7392 C C . ASP B 1 294 ? -3.641 1.738 33.312 1 96.94 294 ASP B C 1
ATOM 7394 O O . ASP B 1 294 ? -4.344 2.643 32.875 1 96.94 294 ASP B O 1
ATOM 7398 N N . PRO B 1 295 ? -3.037 0.879 32.562 1 95.06 295 PRO B N 1
ATOM 7399 C CA . PRO B 1 295 ? -2.928 1.101 31.109 1 95.06 295 PRO B CA 1
ATOM 7400 C C . PRO B 1 295 ? -4.289 1.19 30.422 1 95.06 295 PRO B C 1
ATOM 7402 O O . PRO B 1 295 ? -4.43 1.883 29.406 1 95.06 295 PRO B O 1
ATOM 7405 N N . LYS B 1 296 ? -5.23 0.505 30.906 1 95.62 296 LYS B N 1
ATOM 7406 C CA . LYS B 1 296 ? -6.562 0.565 30.328 1 95.62 296 LYS B CA 1
ATOM 7407 C C . LYS B 1 296 ? -7.176 1.952 30.484 1 95.62 296 LYS B C 1
ATOM 7409 O O . LYS B 1 296 ? -7.766 2.494 29.547 1 95.62 296 LYS B O 1
ATOM 7414 N N . ALA B 1 297 ? -7.105 2.521 31.703 1 93.69 297 ALA B N 1
ATOM 7415 C CA . ALA B 1 297 ? -7.613 3.867 31.953 1 93.69 297 ALA B CA 1
ATOM 7416 C C . ALA B 1 297 ? -6.906 4.895 31.078 1 93.69 297 ALA B C 1
ATOM 7418 O O . ALA B 1 297 ? -7.539 5.805 30.547 1 93.69 297 ALA B O 1
ATOM 7419 N N . TRP B 1 298 ? -5.656 4.703 31 1 94.94 298 TRP B N 1
ATOM 7420 C CA . TRP B 1 298 ? -4.848 5.582 30.172 1 94.94 298 TRP B CA 1
ATOM 7421 C C . TRP B 1 298 ? -5.289 5.508 28.703 1 94.94 298 TRP B C 1
ATOM 7423 O O . TRP B 1 298 ? -5.492 6.535 28.062 1 94.94 298 TRP B O 1
ATOM 7433 N N . PHE B 1 299 ? -5.484 4.297 28.219 1 95.25 299 PHE B N 1
ATOM 7434 C CA . PHE B 1 299 ? -5.887 4.07 26.844 1 95.25 299 PHE B CA 1
ATOM 7435 C C . PHE B 1 299 ? -7.266 4.66 26.578 1 95.25 299 PHE B C 1
ATOM 7437 O O . PHE B 1 299 ? -7.492 5.293 25.547 1 95.25 299 PHE B O 1
ATOM 7444 N N . GLU B 1 300 ? -8.164 4.492 27.422 1 93.19 300 GLU B N 1
ATOM 7445 C CA . GLU B 1 300 ? -9.516 5.023 27.297 1 93.19 300 GLU B CA 1
ATOM 7446 C C . GLU B 1 300 ? -9.508 6.547 27.25 1 93.19 300 GLU B C 1
ATOM 7448 O O . GLU B 1 300 ? -10.227 7.156 26.453 1 93.19 300 GLU B O 1
ATOM 7453 N N . PHE B 1 301 ? -8.711 7.137 28.125 1 91.44 301 PHE B N 1
ATOM 7454 C CA . PHE B 1 301 ? -8.594 8.594 28.156 1 91.44 301 PHE B CA 1
ATOM 7455 C C . PHE B 1 301 ? -8.086 9.125 26.828 1 91.44 301 PHE B C 1
ATOM 7457 O O . PHE B 1 301 ? -8.68 10.039 26.25 1 91.44 301 PHE B O 1
ATOM 7464 N N . ARG B 1 302 ? -7.066 8.523 26.375 1 92.94 302 ARG B N 1
ATOM 7465 C CA . ARG B 1 302 ? -6.426 8.984 25.141 1 92.94 302 ARG B CA 1
ATOM 7466 C C . ARG B 1 302 ? -7.363 8.844 23.953 1 92.94 302 ARG B C 1
ATOM 7468 O O . ARG B 1 302 ? -7.465 9.75 23.125 1 92.94 302 ARG B O 1
ATOM 7475 N N . THR B 1 303 ? -8.062 7.691 23.828 1 93.62 303 THR B N 1
ATOM 7476 C CA . THR B 1 303 ? -8.93 7.426 22.688 1 93.62 303 THR B CA 1
ATOM 7477 C C . THR B 1 303 ? -10.164 8.312 22.719 1 93.62 303 THR B C 1
ATOM 7479 O O . THR B 1 303 ? -10.664 8.75 21.688 1 93.62 303 THR B O 1
ATOM 7482 N N . LYS B 1 304 ? -10.617 8.625 23.891 1 90.5 304 LYS B N 1
ATOM 7483 C CA . LYS B 1 304 ? -11.773 9.5 24.031 1 90.5 304 LYS B CA 1
ATOM 7484 C C . LYS B 1 304 ? -11.453 10.922 23.578 1 90.5 304 LYS B C 1
ATOM 7486 O O . LYS B 1 304 ? -12.25 11.547 22.891 1 90.5 304 LYS B O 1
ATOM 7491 N N . ILE B 1 305 ? -10.305 11.391 23.953 1 89.69 305 ILE B N 1
ATOM 7492 C CA . ILE B 1 305 ? -9.875 12.727 23.562 1 89.69 305 ILE B CA 1
ATOM 7493 C C . ILE B 1 305 ? -9.805 12.828 22.047 1 89.69 305 ILE B C 1
ATOM 7495 O O . ILE B 1 305 ? -10.305 13.797 21.453 1 89.69 305 ILE B O 1
ATOM 7499 N N . GLU B 1 306 ? -9.25 11.836 21.469 1 91.75 306 GLU B N 1
ATOM 7500 C CA . GLU B 1 306 ? -9.078 11.836 20.031 1 91.75 306 GLU B CA 1
ATOM 7501 C C . GLU B 1 306 ? -10.422 11.695 19.312 1 91.75 306 GLU B C 1
ATOM 7503 O O . GLU B 1 306 ? -10.664 12.344 18.297 1 91.75 306 GLU B O 1
ATOM 7508 N N . ALA B 1 307 ? -11.266 10.805 19.812 1 91.56 307 ALA B N 1
ATOM 7509 C CA . ALA B 1 307 ? -12.586 10.602 19.234 1 91.56 307 ALA B CA 1
ATOM 7510 C C . ALA B 1 307 ? -13.414 11.883 19.281 1 91.56 307 ALA B C 1
ATOM 7512 O O . ALA B 1 307 ? -14.086 12.234 18.312 1 91.56 307 ALA B O 1
ATOM 7513 N N . ASP B 1 308 ? -13.312 12.594 20.359 1 87.88 308 ASP B N 1
ATOM 7514 C CA . ASP B 1 308 ? -14.055 13.844 20.516 1 87.88 308 ASP B CA 1
ATOM 7515 C C . ASP B 1 308 ? -13.57 14.898 19.531 1 87.88 308 ASP B C 1
ATOM 7517 O O . ASP B 1 308 ? -14.375 15.617 18.938 1 87.88 308 ASP B O 1
ATOM 7521 N N . ALA B 1 309 ? -12.32 14.945 19.422 1 89.44 309 ALA B N 1
ATOM 7522 C CA . ALA B 1 309 ? -11.742 15.93 18.5 1 89.44 309 ALA B CA 1
ATOM 7523 C C . ALA B 1 309 ? -12.164 15.648 17.062 1 89.44 309 ALA B C 1
ATOM 7525 O O . ALA B 1 309 ? -12.375 16.578 16.281 1 89.44 309 ALA B O 1
ATOM 7526 N N . ASN B 1 310 ? -12.328 14.391 16.703 1 92.44 310 ASN B N 1
ATOM 7527 C CA . ASN B 1 310 ? -12.672 14 15.344 1 92.44 310 ASN B CA 1
ATOM 7528 C C . ASN B 1 310 ? -14.18 14.062 15.109 1 92.44 310 ASN B C 1
ATOM 7530 O O . ASN B 1 310 ? -14.641 13.891 13.977 1 92.44 310 ASN B O 1
ATOM 7534 N N . ASN B 1 311 ? -14.922 14.344 16.156 1 89.25 311 ASN B N 1
ATOM 7535 C CA . ASN B 1 311 ? -16.375 14.289 16.062 1 89.25 311 ASN B CA 1
ATOM 7536 C C . ASN B 1 311 ? -16.969 15.68 15.891 1 89.25 311 ASN B C 1
ATOM 7538 O O . ASN B 1 311 ? -18.188 15.859 16 1 89.25 311 ASN B O 1
ATOM 7542 N N . ILE B 1 312 ? -16.203 16.688 15.586 1 89.06 312 ILE B N 1
ATOM 7543 C CA . ILE B 1 312 ? -16.781 18.031 15.57 1 89.06 312 ILE B CA 1
ATOM 7544 C C . ILE B 1 312 ? -16.578 18.656 14.195 1 89.06 312 ILE B C 1
ATOM 7546 O O . ILE B 1 312 ? -16.594 19.891 14.055 1 89.06 312 ILE B O 1
ATOM 7550 N N . HIS B 1 313 ? -16.375 17.844 13.164 1 93.62 313 HIS B N 1
ATOM 7551 C CA . HIS B 1 313 ? -16.156 18.328 11.805 1 93.62 313 HIS B CA 1
ATOM 7552 C C . HIS B 1 313 ? -17.344 19.172 11.336 1 93.62 313 HIS B C 1
ATOM 7554 O O . HIS B 1 313 ? -17.156 20.156 10.625 1 93.62 313 HIS B O 1
ATOM 7560 N N . ALA B 1 314 ? -18.531 18.875 11.781 1 93.62 314 ALA B N 1
ATOM 7561 C CA . ALA B 1 314 ? -19.75 19.562 11.352 1 93.62 314 ALA B CA 1
ATOM 7562 C C . ALA B 1 314 ? -19.766 21.016 11.828 1 93.62 314 ALA B C 1
ATOM 7564 O O . ALA B 1 314 ? -20.453 21.859 11.25 1 93.62 314 ALA B O 1
ATOM 7565 N N . SER B 1 315 ? -19 21.344 12.852 1 91.62 315 SER B N 1
ATOM 7566 C CA . SER B 1 315 ? -18.953 22.703 13.375 1 91.62 315 SER B CA 1
ATOM 7567 C C . SER B 1 315 ? -18.266 23.656 12.398 1 91.62 315 SER B C 1
ATOM 7569 O O . SER B 1 315 ? -18.406 24.875 12.508 1 91.62 315 SER B O 1
ATOM 7571 N N . THR B 1 316 ? -17.531 23.078 11.461 1 95.06 316 THR B N 1
ATOM 7572 C CA . THR B 1 316 ? -16.797 23.891 10.5 1 95.06 316 THR B CA 1
ATOM 7573 C C . THR B 1 316 ? -17.641 24.156 9.258 1 95.06 316 THR B C 1
ATOM 7575 O O . THR B 1 316 ? -17.234 24.875 8.352 1 95.06 316 THR B O 1
ATOM 7578 N N . LEU B 1 317 ? -18.812 23.547 9.211 1 95.56 317 LEU B N 1
ATOM 7579 C CA . LEU B 1 317 ? -19.703 23.625 8.047 1 95.56 317 LEU B CA 1
ATOM 7580 C C . LEU B 1 317 ? -20.859 24.578 8.312 1 95.56 317 LEU B C 1
ATOM 7582 O O . LEU B 1 317 ? -21.656 24.344 9.219 1 95.56 317 LEU B O 1
ATOM 7586 N N . LYS B 1 318 ? -20.984 25.578 7.48 1 94.88 318 LYS B N 1
ATOM 7587 C CA . LYS B 1 318 ? -21.953 26.656 7.68 1 94.88 318 LYS B CA 1
ATOM 7588 C C . LYS B 1 318 ? -23.391 26.109 7.652 1 94.88 318 LYS B C 1
ATOM 7590 O O . LYS B 1 318 ? -23.75 25.359 6.754 1 94.88 318 LYS B O 1
ATOM 7595 N N . GLY B 1 319 ? -24.078 26.562 8.641 1 92.38 319 GLY B N 1
ATOM 7596 C CA . GLY B 1 319 ? -25.5 26.281 8.609 1 92.38 319 GLY B CA 1
ATOM 7597 C C . GLY B 1 319 ? -25.875 24.984 9.312 1 92.38 319 GLY B C 1
ATOM 7598 O O . GLY B 1 319 ? -27.062 24.688 9.484 1 92.38 319 GLY B O 1
ATOM 7599 N N . THR B 1 320 ? -24.938 24.219 9.719 1 92.75 320 THR B N 1
ATOM 7600 C CA . THR B 1 320 ? -25.25 22.984 10.445 1 92.75 320 THR B CA 1
ATOM 7601 C C . THR B 1 320 ? -25.703 23.297 11.867 1 92.75 320 THR B C 1
ATOM 7603 O O . THR B 1 320 ? -25.422 24.375 12.391 1 92.75 320 THR B O 1
ATOM 7606 N N . VAL B 1 321 ? -26.359 22.359 12.453 1 89.75 321 VAL B N 1
ATOM 7607 C CA . VAL B 1 321 ? -26.828 22.516 13.828 1 89.75 321 VAL B CA 1
ATOM 7608 C C . VAL B 1 321 ? -25.641 22.703 14.766 1 89.75 321 VAL B C 1
ATOM 7610 O O . VAL B 1 321 ? -25.672 23.562 15.656 1 89.75 321 VAL B O 1
ATOM 7613 N N . MET B 1 322 ? -24.656 21.984 14.523 1 89.38 322 MET B N 1
ATOM 7614 C CA . MET B 1 322 ? -23.469 22.062 15.383 1 89.38 322 MET B CA 1
ATOM 7615 C C . MET B 1 322 ? -22.797 23.422 15.266 1 89.38 322 MET B C 1
ATOM 7617 O O . MET B 1 322 ? -22.375 24 16.266 1 89.38 322 MET B O 1
ATOM 7621 N N . GLN B 1 323 ? -22.688 23.922 14.078 1 91.25 323 GLN B N 1
ATOM 7622 C CA . GLN B 1 323 ? -22.062 25.234 13.859 1 91.25 323 GLN B CA 1
ATOM 7623 C C . GLN B 1 323 ? -22.859 26.344 14.547 1 91.25 323 GLN B C 1
ATOM 7625 O O . GLN B 1 323 ? -22.297 27.203 15.211 1 91.25 323 GLN B O 1
ATOM 7630 N N . LYS B 1 324 ? -24.141 26.344 14.461 1 90.81 324 LYS B N 1
ATOM 7631 C CA . LYS B 1 324 ? -25.016 27.344 15.062 1 90.81 324 LYS B CA 1
ATOM 7632 C C . LYS B 1 324 ? -24.969 27.266 16.594 1 90.81 324 LYS B C 1
ATOM 7634 O O . LYS B 1 324 ? -24.922 28.281 17.281 1 90.81 324 LYS B O 1
ATOM 7639 N N . SER B 1 325 ? -24.984 26.047 17 1 87.19 325 SER B N 1
ATOM 7640 C CA . SER B 1 325 ? -24.953 25.844 18.438 1 87.19 325 SER B CA 1
ATOM 7641 C C . SER B 1 325 ? -23.609 26.297 19.031 1 87.19 325 SER B C 1
ATOM 7643 O O . SER B 1 325 ? -23.578 26.859 20.125 1 87.19 325 SER B O 1
ATOM 7645 N N . ALA B 1 326 ? -22.578 26.047 18.328 1 86.56 326 ALA B N 1
ATOM 7646 C CA . ALA B 1 326 ? -21.266 26.5 18.766 1 86.56 326 ALA B CA 1
ATOM 7647 C C . ALA B 1 326 ? -21.203 28.031 18.859 1 86.56 326 ALA B C 1
ATOM 7649 O O . ALA B 1 326 ? -20.688 28.578 19.844 1 86.56 326 ALA B O 1
ATOM 7650 N N . GLN B 1 327 ? -21.719 28.656 17.922 1 89.88 327 GLN B N 1
ATOM 7651 C CA . GLN B 1 327 ? -21.719 30.109 17.922 1 89.88 327 GLN B CA 1
ATOM 7652 C C . GLN B 1 327 ? -22.5 30.672 19.109 1 89.88 327 GLN B C 1
ATOM 7654 O O . GLN B 1 327 ? -22.062 31.625 19.75 1 89.88 327 GLN B O 1
ATOM 7659 N N . GLU B 1 328 ? -23.609 30.078 19.375 1 89.44 328 GLU B N 1
ATOM 7660 C CA . GLU B 1 328 ? -24.406 30.5 20.531 1 89.44 328 GLU B CA 1
ATOM 7661 C C . GLU B 1 328 ? -23.641 30.312 21.828 1 89.44 328 GLU B C 1
ATOM 7663 O O . GLU B 1 328 ? -23.703 31.156 22.719 1 89.44 328 GLU B O 1
ATOM 7668 N N . MET B 1 329 ? -22.984 29.297 21.875 1 85.56 329 MET B N 1
ATOM 7669 C CA . MET B 1 329 ? -22.188 29.016 23.078 1 85.56 329 MET B CA 1
ATOM 7670 C C . MET B 1 329 ? -21.062 30.031 23.25 1 85.56 329 MET B C 1
ATOM 7672 O O . MET B 1 329 ? -20.797 30.5 24.359 1 85.56 329 MET B O 1
ATOM 7676 N N . PHE B 1 330 ? -20.391 30.312 22.203 1 89.75 330 PHE B N 1
ATOM 7677 C CA . PHE B 1 330 ? -19.344 31.312 22.234 1 89.75 330 PHE B CA 1
ATOM 7678 C C . PHE B 1 330 ? -19.875 32.656 22.703 1 89.75 330 PHE B C 1
ATOM 7680 O O . PHE B 1 330 ? -19.25 33.344 23.516 1 89.75 330 PHE B O 1
ATOM 7687 N N . GLU B 1 331 ? -21.031 32.969 22.234 1 91.62 331 GLU B N 1
ATOM 7688 C CA . GLU B 1 331 ? -21.656 34.25 22.609 1 91.62 331 GLU B CA 1
ATOM 7689 C C . GLU B 1 331 ? -21.969 34.281 24.109 1 91.62 331 GLU B C 1
ATOM 7691 O O . GLU B 1 331 ? -21.609 35.25 24.797 1 91.62 331 GLU B O 1
ATOM 7696 N N . GLN B 1 332 ? -22.562 33.219 24.547 1 89.69 332 GLN B N 1
ATOM 7697 C CA . GLN B 1 332 ? -22.953 33.156 25.953 1 89.69 332 GLN B CA 1
ATOM 7698 C C . GLN B 1 332 ? -21.734 33.188 26.875 1 89.69 332 GLN B C 1
ATOM 7700 O O . GLN B 1 332 ? -21.719 33.906 27.875 1 89.69 332 GLN B O 1
ATOM 7705 N N . THR B 1 333 ? -20.781 32.5 26.531 1 87.75 333 THR B N 1
ATOM 7706 C CA . THR B 1 333 ? -19.578 32.375 27.344 1 87.75 333 THR B CA 1
ATOM 7707 C C . THR B 1 333 ? -18.828 33.719 27.375 1 87.75 333 THR B C 1
ATOM 7709 O O . THR B 1 333 ? -18.375 34.156 28.438 1 87.75 333 THR B O 1
ATOM 7712 N N . MET B 1 334 ? -18.641 34.312 26.25 1 92.69 334 MET B N 1
ATOM 7713 C CA . MET B 1 334 ? -17.922 35.594 26.203 1 92.69 334 MET B CA 1
ATOM 7714 C C . MET B 1 334 ? -18.672 36.688 26.984 1 92.69 334 MET B C 1
ATOM 7716 O O . MET B 1 334 ? -18.047 37.438 27.719 1 92.69 334 MET B O 1
ATOM 7720 N N . LYS B 1 335 ? -20 36.688 26.891 1 94.25 335 LYS B N 1
ATOM 7721 C CA . LYS B 1 335 ? -20.797 37.656 27.641 1 94.25 335 LYS B CA 1
ATOM 7722 C C . LYS B 1 335 ? -20.625 37.469 29.141 1 94.25 335 LYS B C 1
ATOM 7724 O O . LYS B 1 335 ? -20.438 38.438 29.875 1 94.25 335 LYS B O 1
ATOM 7729 N N . ALA B 1 336 ? -20.672 36.25 29.484 1 91.81 336 ALA B N 1
ATOM 7730 C CA . ALA B 1 336 ? -20.547 35.938 30.906 1 91.81 336 ALA B CA 1
ATOM 7731 C C . ALA B 1 336 ? -19.188 36.344 31.453 1 91.81 336 ALA B C 1
ATOM 7733 O O . ALA B 1 336 ? -19.078 36.906 32.531 1 91.81 336 ALA B O 1
ATOM 7734 N N . ARG B 1 337 ? -18.172 36.156 30.75 1 91.81 337 ARG B N 1
ATOM 7735 C CA . ARG B 1 337 ? -16.797 36.375 31.203 1 91.81 337 ARG B CA 1
ATOM 7736 C C . ARG B 1 337 ? -16.422 37.844 31.125 1 91.81 337 ARG B C 1
ATOM 7738 O O . ARG B 1 337 ? -15.477 38.281 31.766 1 91.81 337 ARG B O 1
ATOM 7745 N N . LEU B 1 338 ? -17.172 38.625 30.359 1 95.44 338 LEU B N 1
ATOM 7746 C CA . LEU B 1 338 ? -16.906 40.031 30.219 1 95.44 338 LEU B CA 1
ATOM 7747 C C . LEU B 1 338 ? -17.891 40.875 31.047 1 95.44 338 LEU B C 1
ATOM 7749 O O . LEU B 1 338 ? -18.031 42.062 30.828 1 95.44 338 LEU B O 1
ATOM 7753 N N . ALA B 1 339 ? -18.531 40.281 31.984 1 95 339 ALA B N 1
ATOM 7754 C CA . ALA B 1 339 ? -19.625 40.906 32.75 1 95 339 ALA B CA 1
ATOM 7755 C C . ALA B 1 339 ? -19.141 42.156 33.469 1 95 339 ALA B C 1
ATOM 7757 O O . ALA B 1 339 ? -19.922 43.094 33.688 1 95 339 ALA B O 1
ATOM 7758 N N . LYS B 1 340 ? -17.859 42.188 33.875 1 96.19 340 LYS B N 1
ATOM 7759 C CA . LYS B 1 340 ? -17.297 43.344 34.594 1 96.19 340 LYS B CA 1
ATOM 7760 C C . LYS B 1 340 ? -17.312 44.594 33.688 1 96.19 340 LYS B C 1
ATOM 7762 O O . LYS B 1 340 ? -17.453 45.719 34.156 1 96.19 340 LYS B O 1
ATOM 7767 N N . LYS B 1 341 ? -17.094 44.375 32.406 1 97 341 LYS B N 1
ATOM 7768 C CA . LYS B 1 341 ? -17.172 45.438 31.375 1 97 341 LYS B CA 1
ATOM 7769 C C . LYS B 1 341 ? -17.953 44.938 30.156 1 97 341 LYS B C 1
ATOM 7771 O O . LYS B 1 341 ? -17.375 44.688 29.109 1 97 341 LYS B O 1
ATOM 7776 N N . PRO B 1 342 ? -19.25 44.969 30.203 1 95.88 342 PRO B N 1
ATOM 7777 C CA . PRO B 1 342 ? -20.094 44.344 29.172 1 95.88 342 PRO B CA 1
ATOM 7778 C C . PRO B 1 342 ? -19.922 45.031 27.812 1 95.88 342 PRO B C 1
ATOM 7780 O O . PRO B 1 342 ? -20.156 44.375 26.781 1 95.88 342 PRO B O 1
ATOM 7783 N N . GLU B 1 343 ? -19.531 46.281 27.781 1 95.19 343 GLU B N 1
ATOM 7784 C CA . GLU B 1 343 ? -19.344 47 26.516 1 95.19 343 GLU B CA 1
ATOM 7785 C C . GLU B 1 343 ? -18.219 46.344 25.703 1 95.19 343 GLU B C 1
ATOM 7787 O O . GLU B 1 343 ? -18.172 46.5 24.469 1 95.19 343 GLU B O 1
ATOM 7792 N N . TYR B 1 344 ? -17.312 45.656 26.375 1 95.81 344 TYR B N 1
ATOM 7793 C CA . TYR B 1 344 ? -16.203 45 25.688 1 95.81 344 TYR B CA 1
ATOM 7794 C C . TYR B 1 344 ? -16.703 43.844 24.812 1 95.81 344 TYR B C 1
ATOM 7796 O O . TYR B 1 344 ? -16.078 43.5 23.812 1 95.81 344 TYR B O 1
ATOM 7804 N N . TYR B 1 345 ? -17.828 43.281 25.125 1 95.19 345 TYR B N 1
ATOM 7805 C CA . TYR B 1 345 ? -18.406 42.25 24.281 1 95.19 345 TYR B CA 1
ATOM 7806 C C . TYR B 1 345 ? -18.75 42.812 22.906 1 95.19 345 TYR B C 1
ATOM 7808 O O . TYR B 1 345 ? -18.469 42.156 21.891 1 95.19 345 TYR B O 1
ATOM 7816 N N . ASP B 1 346 ? -19.344 43.938 22.875 1 93.75 346 ASP B N 1
ATOM 7817 C CA . ASP B 1 346 ? -19.719 44.562 21.609 1 93.75 346 ASP B CA 1
ATOM 7818 C C . ASP B 1 346 ? -18.484 44.906 20.781 1 93.75 346 ASP B C 1
ATOM 7820 O O . ASP B 1 346 ? -18.531 44.844 19.547 1 93.75 346 ASP B O 1
ATOM 7824 N N . LEU B 1 347 ? -17.422 45.156 21.422 1 92.56 347 LEU B N 1
ATOM 7825 C CA . LEU B 1 347 ? -16.172 45.531 20.75 1 92.56 347 LEU B CA 1
ATOM 7826 C C . LEU B 1 347 ? -15.5 44.281 20.172 1 92.56 347 LEU B C 1
ATOM 7828 O O . LEU B 1 347 ? -14.812 44.344 19.156 1 92.56 347 LEU B O 1
ATOM 7832 N N . LEU B 1 348 ? -15.758 43.156 20.812 1 94.31 348 LEU B N 1
ATOM 7833 C CA . LEU B 1 348 ? -15.016 41.969 20.453 1 94.31 348 LEU B CA 1
ATOM 7834 C C . LEU B 1 348 ? -15.859 41.062 19.547 1 94.31 348 LEU B C 1
ATOM 7836 O O . LEU B 1 348 ? -15.312 40.25 18.781 1 94.31 348 LEU B O 1
ATOM 7840 N N . LYS B 1 349 ? -17.141 41.094 19.625 1 93.88 349 LYS B N 1
ATOM 7841 C CA . LYS B 1 349 ? -18.016 40.156 18.922 1 93.88 349 LYS B CA 1
ATOM 7842 C C . LYS B 1 349 ? -17.875 40.312 17.406 1 93.88 349 LYS B C 1
ATOM 7844 O O . LYS B 1 349 ? -18.125 41.375 16.859 1 93.88 349 LYS B O 1
ATOM 7849 N N . PRO B 1 350 ? -17.562 39.25 16.766 1 94.31 350 PRO B N 1
ATOM 7850 C CA . PRO B 1 350 ? -17.422 39.312 15.312 1 94.31 350 PRO B CA 1
ATOM 7851 C C . PRO B 1 350 ? -18.766 39.125 14.586 1 94.31 350 PRO B C 1
ATOM 7853 O O . PRO B 1 350 ? -19.766 38.781 15.211 1 94.31 350 PRO B O 1
ATOM 7856 N N . ASN B 1 351 ? -18.703 39.406 13.297 1 92.56 351 ASN B N 1
ATOM 7857 C CA . ASN B 1 351 ? -19.844 39.125 12.414 1 92.56 351 ASN B CA 1
ATOM 7858 C C . ASN B 1 351 ? -19.609 37.875 11.586 1 92.56 351 ASN B C 1
ATOM 7860 O O . ASN B 1 351 ? -20.297 37.656 10.586 1 92.56 351 ASN B O 1
ATOM 7864 N N . PHE B 1 352 ? -18.594 37.156 11.922 1 94.38 352 PHE B N 1
ATOM 7865 C CA . PHE B 1 352 ? -18.297 35.906 11.297 1 94.38 352 PHE B CA 1
ATOM 7866 C C . PHE B 1 352 ? -18.422 34.75 12.297 1 94.38 352 PHE B C 1
ATOM 7868 O O . PHE B 1 352 ? -18.5 35 13.508 1 94.38 352 PHE B O 1
ATOM 7875 N N . ALA B 1 353 ? -18.5 33.562 11.828 1 94.06 353 ALA B N 1
ATOM 7876 C CA . ALA B 1 353 ? -18.719 32.406 12.672 1 94.06 353 ALA B CA 1
ATOM 7877 C C . ALA B 1 353 ? -17.422 31.984 13.367 1 94.06 353 ALA B C 1
ATOM 7879 O O . ALA B 1 353 ? -16.328 32.25 12.867 1 94.06 353 ALA B O 1
ATOM 7880 N N . PRO B 1 354 ? -17.562 31.344 14.578 1 92.5 354 PRO B N 1
ATOM 7881 C CA . PRO B 1 354 ? -16.391 30.703 15.148 1 92.5 354 PRO B CA 1
ATOM 7882 C C . PRO B 1 354 ? -15.727 29.719 14.188 1 92.5 354 PRO B C 1
ATOM 7884 O O . PRO B 1 354 ? -16.422 28.953 13.508 1 92.5 354 PRO B O 1
ATOM 7887 N N . GLY B 1 355 ? -14.453 29.812 14.125 1 91.75 355 GLY B N 1
ATOM 7888 C CA . GLY B 1 355 ? -13.703 28.922 13.242 1 91.75 355 GLY B CA 1
ATOM 7889 C C . GLY B 1 355 ? -13.148 29.625 12.016 1 91.75 355 GLY B C 1
ATOM 7890 O O . GLY B 1 355 ? -12.219 29.125 11.375 1 91.75 355 GLY B O 1
ATOM 7891 N N . CYS B 1 356 ? -13.789 30.75 11.656 1 93.94 356 CYS B N 1
ATOM 7892 C CA . CYS B 1 356 ? -13.25 31.531 10.555 1 93.94 356 CYS B CA 1
ATOM 7893 C C . CYS B 1 356 ? -11.797 31.922 10.82 1 93.94 356 CYS B C 1
ATOM 7895 O O . CYS B 1 356 ? -10.984 31.953 9.898 1 93.94 356 CYS B O 1
ATOM 7897 N N . ARG B 1 357 ? -11.531 32.219 12.047 1 91.38 357 ARG B N 1
ATOM 7898 C CA . ARG B 1 357 ? -10.18 32.406 12.57 1 91.38 357 ARG B CA 1
ATOM 7899 C C . ARG B 1 357 ? -9.828 31.297 13.562 1 91.38 357 ARG B C 1
ATOM 7901 O O . ARG B 1 357 ? -10.727 30.656 14.117 1 91.38 357 ARG B O 1
ATOM 7908 N N . ARG B 1 358 ? -8.602 31.156 13.727 1 88.19 358 ARG B N 1
ATOM 7909 C CA . ARG B 1 358 ? -8.18 30.141 14.688 1 88.19 358 ARG B CA 1
ATOM 7910 C C . ARG B 1 358 ? -8.766 30.406 16.062 1 88.19 358 ARG B C 1
ATOM 7912 O O . ARG B 1 358 ? -8.695 31.531 16.562 1 88.19 358 ARG B O 1
ATOM 7919 N N . LEU B 1 359 ? -9.32 29.391 16.594 1 84.62 359 LEU B N 1
ATOM 7920 C CA . LEU B 1 359 ? -9.922 29.5 17.922 1 84.62 359 LEU B CA 1
ATOM 7921 C C . LEU B 1 359 ? -8.898 29.172 19 1 84.62 359 LEU B C 1
ATOM 7923 O O . LEU B 1 359 ? -8.078 28.266 18.844 1 84.62 359 LEU B O 1
ATOM 7927 N N . THR B 1 360 ? -8.883 29.984 20.031 1 81 360 THR B N 1
ATOM 7928 C CA . THR B 1 360 ? -8.039 29.75 21.188 1 81 360 THR B CA 1
ATOM 7929 C C . THR B 1 360 ? -8.852 29.875 22.484 1 81 360 THR B C 1
ATOM 7931 O O . THR B 1 360 ? -9.555 30.875 22.688 1 81 360 THR B O 1
ATOM 7934 N N . PRO B 1 361 ? -8.922 28.844 23.359 1 76.5 361 PRO B N 1
ATOM 7935 C CA . PRO B 1 361 ? -9.688 28.938 24.594 1 76.5 361 PRO B CA 1
ATOM 7936 C C . PRO B 1 361 ? -9.219 30.094 25.5 1 76.5 361 PRO B C 1
ATOM 7938 O O . PRO B 1 361 ? -10.039 30.734 26.156 1 76.5 361 PRO B O 1
ATOM 7941 N N . GLY B 1 362 ? -8.125 30.5 25.5 1 76.94 362 GLY B N 1
ATOM 7942 C CA . GLY B 1 362 ? -7.504 31.609 26.203 1 76.94 362 GLY B CA 1
ATOM 7943 C C . GLY B 1 362 ? -7.934 31.734 27.641 1 76.94 362 GLY B C 1
ATOM 7944 O O . GLY B 1 362 ? -8.5 32.75 28.047 1 76.94 362 GLY B O 1
ATOM 7945 N N . PRO B 1 363 ? -7.727 30.734 28.391 1 79 363 PRO B N 1
ATOM 7946 C CA . PRO B 1 363 ? -8.047 30.859 29.812 1 79 363 PRO B CA 1
ATOM 7947 C C . PRO B 1 363 ? -7.488 32.156 30.422 1 79 363 PRO B C 1
ATOM 7949 O O . PRO B 1 363 ? -6.293 32.438 30.297 1 79 363 PRO B O 1
ATOM 7952 N N . GLY B 1 364 ? -8.414 32.938 31.016 1 87.12 364 GLY B N 1
ATOM 7953 C CA . GLY B 1 364 ? -8 34.125 31.734 1 87.12 364 GLY B CA 1
ATOM 7954 C C . GLY B 1 364 ? -7.926 35.344 30.859 1 87.12 364 GLY B C 1
ATOM 7955 O O . GLY B 1 364 ? -7.801 36.469 31.359 1 87.12 364 GLY B O 1
ATOM 7956 N N . PHE B 1 365 ? -8.07 35.25 29.594 1 93.06 365 PHE B N 1
ATOM 7957 C CA . PHE B 1 365 ? -7.887 36.375 28.688 1 93.06 365 PHE B CA 1
ATOM 7958 C C . PHE B 1 365 ? -9 37.406 28.859 1 93.06 365 PHE B C 1
ATOM 7960 O O . PHE B 1 365 ? -8.734 38.594 29.078 1 93.06 365 PHE B O 1
ATOM 7967 N N . LEU B 1 366 ? -10.219 36.906 28.766 1 94.25 366 LEU B N 1
ATOM 7968 C CA . LEU B 1 366 ? -11.344 37.812 28.891 1 94.25 366 LEU B CA 1
ATOM 7969 C C . LEU B 1 366 ? -11.398 38.438 30.281 1 94.25 366 LEU B C 1
ATOM 7971 O O . LEU B 1 366 ? -11.719 39.625 30.453 1 94.25 366 LEU B O 1
ATOM 7975 N N . GLU B 1 367 ? -11.047 37.656 31.266 1 93.94 367 GLU B N 1
ATOM 7976 C CA . GLU B 1 367 ? -10.977 38.125 32.656 1 93.94 367 GLU B CA 1
ATOM 7977 C C . GLU B 1 367 ? -9.898 39.188 32.812 1 93.94 367 GLU B C 1
ATOM 7979 O O . GLU B 1 367 ? -10.086 40.188 33.531 1 93.94 367 GLU B O 1
ATOM 7984 N N . ALA B 1 368 ? -8.844 38.969 32.094 1 96.56 368 ALA B N 1
ATOM 7985 C CA . ALA B 1 368 ? -7.742 39.938 32.156 1 96.56 368 ALA B CA 1
ATOM 7986 C C . ALA B 1 368 ? -8.125 41.219 31.453 1 96.56 368 ALA B C 1
ATOM 7988 O O . ALA B 1 368 ? -7.754 42.312 31.906 1 96.56 368 ALA B O 1
ATOM 7989 N N . LEU B 1 369 ? -8.812 41.156 30.391 1 96.69 369 LEU B N 1
ATOM 7990 C CA . LEU B 1 369 ? -9.164 42.312 29.578 1 96.69 369 LEU B CA 1
ATOM 7991 C C . LEU B 1 369 ? -10 43.312 30.391 1 96.69 369 LEU B C 1
ATOM 7993 O O . LEU B 1 369 ? -9.953 44.531 30.125 1 96.69 369 LEU B O 1
ATOM 7997 N N . VAL B 1 370 ? -10.727 42.781 31.406 1 97.31 370 VAL B N 1
ATOM 7998 C CA . VAL B 1 370 ? -11.672 43.656 32.094 1 97.31 370 VAL B CA 1
ATOM 7999 C C . VAL B 1 370 ? -11.07 44.188 33.406 1 97.31 370 VAL B C 1
ATOM 8001 O O . VAL B 1 370 ? -11.742 44.844 34.188 1 97.31 370 VAL B O 1
ATOM 8004 N N . GLU B 1 371 ? -9.867 43.844 33.625 1 97.69 371 GLU B N 1
ATOM 8005 C CA . GLU B 1 371 ? -9.188 44.375 34.781 1 97.69 371 GLU B CA 1
ATOM 8006 C C . GLU B 1 371 ? -8.844 45.875 34.594 1 97.69 371 GLU B C 1
ATOM 8008 O O . GLU B 1 371 ? -8.719 46.312 33.469 1 97.69 371 GLU B O 1
ATOM 8013 N N . ASP B 1 372 ? -8.625 46.562 35.594 1 97.12 372 ASP B N 1
ATOM 8014 C CA . ASP B 1 372 ? -8.508 48 35.562 1 97.12 372 ASP B CA 1
ATOM 8015 C C . ASP B 1 372 ? -7.203 48.438 34.906 1 97.12 372 ASP B C 1
ATOM 8017 O O . ASP B 1 372 ? -7.109 49.531 34.375 1 97.12 372 ASP B O 1
ATOM 8021 N N . ASN B 1 373 ? -6.238 47.562 35 1 98.31 373 ASN B N 1
ATOM 8022 C CA . ASN B 1 373 ? -4.945 47.938 34.438 1 98.31 373 ASN B CA 1
ATOM 8023 C C . ASN B 1 373 ? -4.812 47.5 33 1 98.31 373 ASN B C 1
ATOM 8025 O O . ASN B 1 373 ? -3.711 47.5 32.438 1 98.31 373 ASN B O 1
ATOM 8029 N N . VAL B 1 374 ? -5.871 47.094 32.344 1 98.5 374 VAL B N 1
ATOM 8030 C CA . VAL B 1 374 ? -5.863 46.688 30.953 1 98.5 374 VAL B CA 1
ATOM 8031 C C . VAL B 1 374 ? -6.867 47.531 30.172 1 98.5 374 VAL B C 1
ATOM 8033 O O . VAL B 1 374 ? -8.016 47.688 30.594 1 98.5 374 VAL B O 1
ATOM 8036 N N . GLU B 1 375 ? -6.457 48.094 29.141 1 97.69 375 GLU B N 1
ATOM 8037 C CA . GLU B 1 375 ? -7.328 48.844 28.234 1 97.69 375 GLU B CA 1
ATOM 8038 C C . GLU B 1 375 ? -7.461 48.125 26.891 1 97.69 375 GLU B C 1
ATOM 8040 O O . GLU B 1 375 ? -6.457 47.812 26.25 1 97.69 375 GLU B O 1
ATOM 8045 N N . LEU B 1 376 ? -8.648 47.906 26.469 1 97 376 LEU B N 1
ATOM 8046 C CA . LEU B 1 376 ? -8.93 47.406 25.125 1 97 376 LEU B CA 1
ATOM 8047 C C . LEU B 1 376 ? -9.086 48.531 24.125 1 97 376 LEU B C 1
ATOM 8049 O O . LEU B 1 376 ? -9.961 49.406 24.281 1 97 376 LEU B O 1
ATOM 8053 N N . ILE B 1 377 ? -8.203 48.594 23.203 1 96.44 377 ILE B N 1
ATOM 8054 C CA . ILE B 1 377 ? -8.195 49.656 22.203 1 96.44 377 ILE B CA 1
ATOM 8055 C C . ILE B 1 377 ? -8.562 49.094 20.844 1 96.44 377 ILE B C 1
ATOM 8057 O O . ILE B 1 377 ? -7.805 48.344 20.25 1 96.44 377 ILE B O 1
ATOM 8061 N N . HIS B 1 378 ? -9.633 49.438 20.297 1 93.25 378 HIS B N 1
ATOM 8062 C CA . HIS B 1 378 ? -10.148 48.938 19.031 1 93.25 378 HIS B CA 1
ATOM 8063 C C . HIS B 1 378 ? -9.672 49.781 17.844 1 93.25 378 HIS B C 1
ATOM 8065 O O . HIS B 1 378 ? -9.664 49.312 16.703 1 93.25 378 HIS B O 1
ATOM 8071 N N . SER B 1 379 ? -9.227 50.969 18.156 1 91.94 379 SER B N 1
ATOM 8072 C CA . SER B 1 379 ? -8.727 51.844 17.094 1 91.94 379 SER B CA 1
ATOM 8073 C C . SER B 1 379 ? -7.395 51.344 16.547 1 91.94 379 SER B C 1
ATOM 8075 O O . SER B 1 379 ? -6.543 50.875 17.312 1 91.94 379 SER B O 1
ATOM 8077 N N . GLY B 1 380 ? -7.25 51.469 15.281 1 94.06 380 GLY B N 1
ATOM 8078 C CA . GLY B 1 380 ? -5.973 51.125 14.672 1 94.06 380 GLY B CA 1
ATOM 8079 C C . GLY B 1 380 ? -4.852 52.062 15.062 1 94.06 380 GLY B C 1
ATOM 8080 O O . GLY B 1 380 ? -5.102 53.188 15.516 1 94.06 380 GLY B O 1
ATOM 8081 N N . ILE B 1 381 ? -3.652 51.531 14.914 1 96.81 381 ILE B N 1
ATOM 8082 C CA . ILE B 1 381 ? -2.492 52.375 15.164 1 96.81 381 ILE B CA 1
ATOM 8083 C C . ILE B 1 381 ? -2.146 53.188 13.906 1 96.81 381 ILE B C 1
ATOM 8085 O O . ILE B 1 381 ? -1.86 52.594 12.859 1 96.81 381 ILE B O 1
ATOM 8089 N N . ALA B 1 382 ? -2.146 54.406 14.008 1 97.38 382 ALA B N 1
ATOM 8090 C CA . ALA B 1 382 ? -1.847 55.281 12.875 1 97.38 382 ALA B CA 1
ATOM 8091 C C . ALA B 1 382 ? -0.341 55.406 12.648 1 97.38 382 ALA B C 1
ATOM 8093 O O . ALA B 1 382 ? 0.126 55.406 11.508 1 97.38 382 ALA B O 1
ATOM 8094 N N . ARG B 1 383 ? 0.374 55.531 13.727 1 98 383 ARG B N 1
ATOM 8095 C CA . ARG B 1 383 ? 1.828 55.625 13.664 1 98 383 ARG B CA 1
ATOM 8096 C C . ARG B 1 383 ? 2.453 55.438 15.039 1 98 383 ARG B C 1
ATOM 8098 O O . ARG B 1 383 ? 1.772 55.531 16.062 1 98 383 ARG B O 1
ATOM 8105 N N . MET B 1 384 ? 3.74 55.156 15.008 1 97.88 384 MET B N 1
ATOM 8106 C CA . MET B 1 384 ? 4.48 55.094 16.266 1 97.88 384 MET B CA 1
ATOM 8107 C C . MET B 1 384 ? 5.207 56.406 16.531 1 97.88 384 MET B C 1
ATOM 8109 O O . MET B 1 384 ? 5.574 57.125 15.594 1 97.88 384 MET B O 1
ATOM 8113 N N . GLU B 1 385 ? 5.363 56.75 17.75 1 97.81 385 GLU B N 1
ATOM 8114 C CA . GLU B 1 385 ? 6.207 57.844 18.219 1 97.81 385 GLU B CA 1
ATOM 8115 C C . GLU B 1 385 ? 7.273 57.312 19.188 1 97.81 385 GLU B C 1
ATOM 8117 O O . GLU B 1 385 ? 7.293 56.125 19.531 1 97.81 385 GLU B O 1
ATOM 8122 N N . ARG B 1 386 ? 8.125 58.219 19.594 1 97.75 386 ARG B N 1
ATOM 8123 C CA . ARG B 1 386 ? 9.258 57.844 20.438 1 97.75 386 ARG B CA 1
ATOM 8124 C C . ARG B 1 386 ? 8.773 57.219 21.75 1 97.75 386 ARG B C 1
ATOM 8126 O O . ARG B 1 386 ? 9.391 56.281 22.25 1 97.75 386 ARG B O 1
ATOM 8133 N N . ASN B 1 387 ? 7.648 57.781 22.172 1 97.56 387 ASN B N 1
ATOM 8134 C CA . ASN B 1 387 ? 7.238 57.344 23.5 1 97.56 387 ASN B CA 1
ATOM 8135 C C . ASN B 1 387 ? 5.961 56.531 23.469 1 97.56 387 ASN B C 1
ATOM 8137 O O . ASN B 1 387 ? 5.352 56.25 24.5 1 97.56 387 ASN B O 1
ATOM 8141 N N . GLY B 1 388 ? 5.531 56.156 22.203 1 98.06 388 GLY B N 1
ATOM 8142 C CA . GLY B 1 388 ? 4.336 55.344 22.203 1 98.06 388 GLY B CA 1
ATOM 8143 C C . GLY B 1 388 ? 3.656 55.25 20.859 1 98.06 388 GLY B C 1
ATOM 8144 O O . GLY B 1 388 ? 4.289 55.469 19.828 1 98.06 388 GLY B O 1
ATOM 8145 N N . ALA B 1 389 ? 2.375 54.812 20.875 1 98.44 389 ALA B N 1
ATOM 8146 C CA . ALA B 1 389 ? 1.58 54.625 19.672 1 98.44 389 ALA B CA 1
ATOM 8147 C C . ALA B 1 389 ? 0.458 55.656 19.578 1 98.44 389 ALA B C 1
ATOM 8149 O O . ALA B 1 389 ? -0.222 55.938 20.578 1 98.44 389 ALA B O 1
ATOM 8150 N N . VAL B 1 390 ? 0.305 56.188 18.422 1 98.38 390 VAL B N 1
ATOM 8151 C CA . VAL B 1 390 ? -0.823 57.094 18.156 1 98.38 390 VAL B CA 1
ATOM 8152 C C . VAL B 1 390 ? -1.9 56.344 17.375 1 98.38 390 VAL B C 1
ATOM 8154 O O . VAL B 1 390 ? -1.637 55.812 16.281 1 98.38 390 VAL B O 1
ATOM 8157 N N . THR B 1 391 ? -3.055 56.312 17.938 1 97.69 391 THR B N 1
ATOM 8158 C CA . THR B 1 391 ? -4.152 55.594 17.281 1 97.69 391 THR B CA 1
ATOM 8159 C C . THR B 1 391 ? -4.848 56.531 16.281 1 97.69 391 THR B C 1
ATOM 8161 O O . THR B 1 391 ? -4.574 57.719 16.234 1 97.69 391 THR B O 1
ATOM 8164 N N . GLU B 1 392 ? -5.633 55.906 15.484 1 96.19 392 GLU B N 1
ATOM 8165 C CA . GLU B 1 392 ? -6.293 56.625 14.391 1 96.19 392 GLU B CA 1
ATOM 8166 C C . GLU B 1 392 ? -7.184 57.75 14.914 1 96.19 392 GLU B C 1
ATOM 8168 O O . GLU B 1 392 ? -7.438 58.719 14.211 1 96.19 392 GLU B O 1
ATOM 8173 N N . ASP B 1 393 ? -7.617 57.625 16.141 1 94.75 393 ASP B N 1
ATOM 8174 C CA . ASP B 1 393 ? -8.438 58.656 16.734 1 94.75 393 ASP B CA 1
ATOM 8175 C C . ASP B 1 393 ? -7.578 59.812 17.266 1 94.75 393 ASP B C 1
ATOM 8177 O O . ASP B 1 393 ? -8.094 60.781 17.828 1 94.75 393 ASP B O 1
ATOM 8181 N N . GLY B 1 394 ? -6.266 59.688 17.281 1 95.25 394 GLY B N 1
ATOM 8182 C CA . GLY B 1 394 ? -5.348 60.75 17.609 1 95.25 394 GLY B CA 1
ATOM 8183 C C . GLY B 1 394 ? -4.773 60.625 19 1 95.25 394 GLY B C 1
ATOM 8184 O O . GLY B 1 394 ? -3.896 61.406 19.391 1 95.25 394 GLY B O 1
ATOM 8185 N N . ARG B 1 395 ? -5.156 59.75 19.672 1 97.25 395 ARG B N 1
ATOM 8186 C CA . ARG B 1 395 ? -4.707 59.594 21.047 1 97.25 395 ARG B CA 1
ATOM 8187 C C . ARG B 1 395 ? -3.33 58.938 21.109 1 97.25 395 ARG B C 1
ATOM 8189 O O . ARG B 1 395 ? -3.082 57.938 20.422 1 97.25 395 ARG B O 1
ATOM 8196 N N . LEU B 1 396 ? -2.477 59.531 21.891 1 98 396 LEU B N 1
ATOM 8197 C CA . LEU B 1 396 ? -1.178 58.938 22.156 1 98 396 LEU B CA 1
ATOM 8198 C C . LEU B 1 396 ? -1.254 58 23.344 1 98 396 LEU B C 1
ATOM 8200 O O . LEU B 1 396 ? -1.679 58.375 24.438 1 98 396 LEU B O 1
ATOM 8204 N N . HIS B 1 397 ? -0.921 56.812 23.125 1 98.38 397 HIS B N 1
ATOM 8205 C CA . HIS B 1 397 ? -0.739 55.844 24.188 1 98.38 397 HIS B CA 1
ATOM 8206 C C . HIS B 1 397 ? 0.735 55.688 24.547 1 98.38 397 HIS B C 1
ATOM 8208 O O . HIS B 1 397 ? 1.506 55.094 23.766 1 98.38 397 HIS B O 1
ATOM 8214 N N . GLU B 1 398 ? 1.078 56.156 25.688 1 98.38 398 GLU B N 1
ATOM 8215 C CA . GLU B 1 398 ? 2.469 56.062 26.109 1 98.38 398 GLU B CA 1
ATOM 8216 C C . GLU B 1 398 ? 2.826 54.625 26.469 1 98.38 398 GLU B C 1
ATOM 8218 O O . GLU B 1 398 ? 2.068 53.938 27.172 1 98.38 398 GLU B O 1
ATOM 8223 N N . LEU B 1 399 ? 3.969 54.156 25.891 1 98.56 399 LEU B N 1
ATOM 8224 C CA . LEU B 1 399 ? 4.375 52.781 26.078 1 98.56 399 LEU B CA 1
ATOM 8225 C C . LEU B 1 399 ? 5.863 52.688 26.391 1 98.56 399 LEU B C 1
ATOM 8227 O O . LEU B 1 399 ? 6.668 53.438 25.859 1 98.56 399 LEU B O 1
ATOM 8231 N N . ASP B 1 400 ? 6.191 51.781 27.25 1 98.5 400 ASP B N 1
ATOM 8232 C CA . ASP B 1 400 ? 7.578 51.438 27.531 1 98.5 400 ASP B CA 1
ATOM 8233 C C . ASP B 1 400 ? 8.023 50.219 26.734 1 98.5 400 ASP B C 1
ATOM 8235 O O . ASP B 1 400 ? 9.211 50.062 26.469 1 98.5 400 ASP B O 1
ATOM 8239 N N . ALA B 1 401 ? 7.113 49.406 26.375 1 98.56 401 ALA B N 1
ATOM 8240 C CA . ALA B 1 401 ? 7.367 48.188 25.609 1 98.56 401 ALA B CA 1
ATOM 8241 C C . ALA B 1 401 ? 6.207 47.906 24.656 1 98.56 401 ALA B C 1
ATOM 8243 O O . ALA B 1 401 ? 5.059 48.25 24.938 1 98.56 401 ALA B O 1
ATOM 8244 N N . LEU B 1 402 ? 6.547 47.281 23.531 1 98.56 402 LEU B N 1
ATOM 8245 C CA . LEU B 1 402 ? 5.57 46.875 22.531 1 98.56 402 LEU B CA 1
ATOM 8246 C C . LEU B 1 402 ? 5.73 45.375 22.172 1 98.56 402 LEU B C 1
ATOM 8248 O O . LEU B 1 402 ? 6.785 44.969 21.688 1 98.56 402 LEU B O 1
ATOM 8252 N N . VAL B 1 403 ? 4.723 44.594 22.5 1 98.44 403 VAL B N 1
ATOM 8253 C CA . VAL B 1 403 ? 4.68 43.188 22.141 1 98.44 403 VAL B CA 1
ATOM 8254 C C . VAL B 1 403 ? 3.857 43 20.875 1 98.44 403 VAL B C 1
ATOM 8256 O O . VAL B 1 403 ? 2.662 43.312 20.844 1 98.44 403 VAL B O 1
ATOM 8259 N N . CYS B 1 404 ? 4.508 42.469 19.844 1 98 404 CYS B N 1
ATOM 8260 C CA . CYS B 1 404 ? 3.848 42.25 18.562 1 98 404 CYS B CA 1
ATOM 8261 C C . CYS B 1 404 ? 3.428 40.781 18.422 1 98 404 CYS B C 1
ATOM 8263 O O . CYS B 1 404 ? 4.238 39.938 18.062 1 98 404 CYS B O 1
ATOM 8265 N N . ALA B 1 405 ? 2.236 40.469 18.703 1 96.25 405 ALA B N 1
ATOM 8266 C CA . ALA B 1 405 ? 1.606 39.188 18.422 1 96.25 405 ALA B CA 1
ATOM 8267 C C . ALA B 1 405 ? 0.873 39.188 17.094 1 96.25 405 ALA B C 1
ATOM 8269 O O . ALA B 1 405 ? -0.344 39 17.047 1 96.25 405 ALA B O 1
ATOM 8270 N N . THR B 1 406 ? 1.662 39.375 16.016 1 93.62 406 THR B N 1
ATOM 8271 C CA . THR B 1 406 ? 1.108 39.75 14.719 1 93.62 406 THR B CA 1
ATOM 8272 C C . THR B 1 406 ? 1.257 38.625 13.703 1 93.62 406 THR B C 1
ATOM 8274 O O . THR B 1 406 ? 1.119 38.875 12.5 1 93.62 406 THR B O 1
ATOM 8277 N N . GLY B 1 407 ? 1.579 37.438 14.156 1 91.19 407 GLY B N 1
ATOM 8278 C CA . GLY B 1 407 ? 1.451 36.25 13.328 1 91.19 407 GLY B CA 1
ATOM 8279 C C . GLY B 1 407 ? 2.697 35.969 12.516 1 91.19 407 GLY B C 1
ATOM 8280 O O . GLY B 1 407 ? 3.799 36.375 12.891 1 91.19 407 GLY B O 1
ATOM 8281 N N . PHE B 1 408 ? 2.555 35.031 11.516 1 91.12 408 PHE B N 1
ATOM 8282 C CA . PHE B 1 408 ? 3.619 34.469 10.688 1 91.12 408 PHE B CA 1
ATOM 8283 C C . PHE B 1 408 ? 3.229 34.5 9.219 1 91.12 408 PHE B C 1
ATOM 8285 O O . PHE B 1 408 ? 2.059 34.688 8.883 1 91.12 408 PHE B O 1
ATOM 8292 N N . TYR B 1 409 ? 4.238 34.375 8.375 1 88.19 409 TYR B N 1
ATOM 8293 C CA . TYR B 1 409 ? 3.984 34.125 6.965 1 88.19 409 TYR B CA 1
ATOM 8294 C C . TYR B 1 409 ? 3.637 32.656 6.719 1 88.19 409 TYR B C 1
ATOM 8296 O O . TYR B 1 409 ? 4.492 31.875 6.301 1 88.19 409 TYR B O 1
ATOM 8304 N N . ALA B 1 410 ? 2.338 32.406 6.922 1 84 410 ALA B N 1
ATOM 8305 C CA . ALA B 1 410 ? 1.847 31.062 6.723 1 84 410 ALA B CA 1
ATOM 8306 C C . ALA B 1 410 ? 1.525 30.797 5.254 1 84 410 ALA B C 1
ATOM 8308 O O . ALA B 1 410 ? 1.115 31.719 4.531 1 84 410 ALA B O 1
ATOM 8309 N N . SER B 1 411 ? 1.677 29.625 4.688 1 82 411 SER B N 1
ATOM 8310 C CA . SER B 1 411 ? 1.378 29.172 3.328 1 82 411 SER B CA 1
ATOM 8311 C C . SER B 1 411 ? 2.174 29.984 2.303 1 82 411 SER B C 1
ATOM 8313 O O . SER B 1 411 ? 1.695 30.219 1.194 1 82 411 SER B O 1
ATOM 8315 N N . ALA B 1 412 ? 3.287 30.438 2.723 1 89 412 ALA B N 1
ATOM 8316 C CA . ALA B 1 412 ? 4.168 31.188 1.829 1 89 412 ALA B CA 1
ATOM 8317 C C . ALA B 1 412 ? 5.418 30.375 1.491 1 89 412 ALA B C 1
ATOM 8319 O O . ALA B 1 412 ? 5.781 29.453 2.219 1 89 412 ALA B O 1
ATOM 8320 N N . ALA B 1 413 ? 5.965 30.781 0.365 1 92.38 413 ALA B N 1
ATOM 8321 C CA . ALA B 1 413 ? 7.273 30.219 0.04 1 92.38 413 ALA B CA 1
ATOM 8322 C C . ALA B 1 413 ? 8.312 30.594 1.091 1 92.38 413 ALA B C 1
ATOM 8324 O O . ALA B 1 413 ? 8.18 31.625 1.753 1 92.38 413 ALA B O 1
ATOM 8325 N N . PRO B 1 414 ? 9.281 29.734 1.264 1 92.44 414 PRO B N 1
ATOM 8326 C CA . PRO B 1 414 ? 10.344 30.078 2.213 1 92.44 414 PRO B CA 1
ATOM 8327 C C . PRO B 1 414 ? 11.023 31.406 1.871 1 92.44 414 PRO B C 1
ATOM 8329 O O . PRO B 1 414 ? 10.969 31.844 0.722 1 92.44 414 PRO B O 1
ATOM 8332 N N . PRO B 1 415 ? 11.578 32 2.904 1 92.31 415 PRO B N 1
ATOM 8333 C CA . PRO B 1 415 ? 12.227 33.312 2.664 1 92.31 415 PRO B CA 1
ATOM 8334 C C . PRO B 1 415 ? 13.539 33.156 1.886 1 92.31 415 PRO B C 1
ATOM 8336 O O . PRO B 1 415 ? 14.219 34.156 1.647 1 92.31 415 PRO B O 1
ATOM 8339 N N . PHE B 1 416 ? 13.961 32 1.51 1 96.19 416 PHE B N 1
ATOM 8340 C CA . PHE B 1 416 ? 15.133 31.734 0.681 1 96.19 416 PHE B CA 1
ATOM 8341 C C . PHE B 1 416 ? 14.727 31.094 -0.638 1 96.19 416 PHE B C 1
ATOM 8343 O O . PHE B 1 416 ? 13.672 30.453 -0.729 1 96.19 416 PHE B O 1
ATOM 8350 N N . PRO B 1 417 ? 15.539 31.234 -1.64 1 97.5 417 PRO B N 1
ATOM 8351 C CA . PRO B 1 417 ? 15.156 30.703 -2.949 1 97.5 417 PRO B CA 1
ATOM 8352 C C . PRO B 1 417 ? 15.125 29.188 -2.98 1 97.5 417 PRO B C 1
ATOM 8354 O O . PRO B 1 417 ? 16.078 28.531 -2.535 1 97.5 417 PRO B O 1
ATOM 8357 N N . VAL B 1 418 ? 14.094 28.656 -3.434 1 98.31 418 VAL B N 1
ATOM 8358 C CA . VAL B 1 418 ? 13.93 27.266 -3.846 1 98.31 418 VAL B CA 1
ATOM 8359 C C . VAL B 1 418 ? 13.648 27.203 -5.344 1 98.31 418 VAL B C 1
ATOM 8361 O O . VAL B 1 418 ? 12.547 27.516 -5.789 1 98.31 418 VAL B O 1
ATOM 8364 N N . VAL B 1 419 ? 14.641 26.781 -6.102 1 98.69 419 VAL B N 1
ATOM 8365 C CA . VAL B 1 419 ? 14.594 26.875 -7.555 1 98.69 419 VAL B CA 1
ATOM 8366 C C . VAL B 1 419 ? 14.336 25.5 -8.156 1 98.69 419 VAL B C 1
ATOM 8368 O O . VAL B 1 419 ? 15.133 24.578 -7.969 1 98.69 419 VAL B O 1
ATOM 8371 N N . GLY B 1 420 ? 13.188 25.391 -8.812 1 98.38 420 GLY B N 1
ATOM 8372 C CA . GLY B 1 420 ? 12.797 24.109 -9.391 1 98.38 420 GLY B CA 1
ATOM 8373 C C . GLY B 1 420 ? 13.055 24.016 -10.883 1 98.38 420 GLY B C 1
ATOM 8374 O O . GLY B 1 420 ? 14.117 24.422 -11.359 1 98.38 420 GLY B O 1
ATOM 8375 N N . LEU B 1 421 ? 12.148 23.375 -11.57 1 97.88 421 LEU B N 1
ATOM 8376 C CA . LEU B 1 421 ? 12.242 23.125 -13.008 1 97.88 421 LEU B CA 1
ATOM 8377 C C . LEU B 1 421 ? 12.352 24.438 -13.773 1 97.88 421 LEU B C 1
ATOM 8379 O O . LEU B 1 421 ? 11.742 25.438 -13.391 1 97.88 421 LEU B O 1
ATOM 8383 N N . GLU B 1 422 ? 13.156 24.422 -14.789 1 95.88 422 GLU B N 1
ATOM 8384 C CA . GLU B 1 422 ? 13.336 25.531 -15.719 1 95.88 422 GLU B CA 1
ATOM 8385 C C . GLU B 1 422 ? 13.812 26.781 -14.992 1 95.88 422 GLU B C 1
ATOM 8387 O O . GLU B 1 422 ? 13.539 27.906 -15.43 1 95.88 422 GLU B O 1
ATOM 8392 N N . GLY B 1 423 ? 14.312 26.656 -13.82 1 96.75 423 GLY B N 1
ATOM 8393 C CA . GLY B 1 423 ? 14.906 27.766 -13.094 1 96.75 423 GLY B CA 1
ATOM 8394 C C . GLY B 1 423 ? 13.875 28.641 -12.391 1 96.75 423 GLY B C 1
ATOM 8395 O O . GLY B 1 423 ? 14.211 29.703 -11.852 1 96.75 423 GLY B O 1
ATOM 8396 N N . ARG B 1 424 ? 12.703 28.234 -12.328 1 97.31 424 ARG B N 1
ATOM 8397 C CA . ARG B 1 424 ? 11.641 29 -11.695 1 97.31 424 ARG B CA 1
ATOM 8398 C C . ARG B 1 424 ? 11.648 28.812 -10.18 1 97.31 424 ARG B C 1
ATOM 8400 O O . ARG B 1 424 ? 11.68 27.672 -9.695 1 97.31 424 ARG B O 1
ATOM 8407 N N . THR B 1 425 ? 11.578 29.938 -9.43 1 97.88 425 THR B N 1
ATOM 8408 C CA . THR B 1 425 ? 11.578 29.844 -7.973 1 97.88 425 THR B CA 1
ATOM 8409 C C . THR B 1 425 ? 10.188 29.516 -7.445 1 97.88 425 THR B C 1
ATOM 8411 O O . THR B 1 425 ? 9.188 29.766 -8.117 1 97.88 425 THR B O 1
ATOM 8414 N N . LEU B 1 426 ? 10.172 28.938 -6.277 1 97.06 426 LEU B N 1
ATOM 8415 C CA . LEU B 1 426 ? 8.891 28.656 -5.633 1 97.06 426 LEU B CA 1
ATOM 8416 C C . LEU B 1 426 ? 8.133 29.953 -5.367 1 97.06 426 LEU B C 1
ATOM 8418 O O . LEU B 1 426 ? 6.902 29.984 -5.449 1 97.06 426 LEU B O 1
ATOM 8422 N N . GLN B 1 427 ? 8.797 31.062 -5.039 1 95.69 427 GLN B N 1
ATOM 8423 C CA . GLN B 1 427 ? 8.18 32.375 -4.816 1 95.69 427 GLN B CA 1
ATOM 8424 C C . GLN B 1 427 ? 7.426 32.844 -6.055 1 95.69 427 GLN B C 1
ATOM 8426 O O . GLN B 1 427 ? 6.312 33.375 -5.945 1 95.69 427 GLN B O 1
ATOM 8431 N N . GLU B 1 428 ? 8.047 32.594 -7.148 1 96.31 428 GLU B N 1
ATOM 8432 C CA . GLU B 1 428 ? 7.387 32.969 -8.398 1 96.31 428 GLU B CA 1
ATOM 8433 C C . GLU B 1 428 ? 6.188 32.062 -8.672 1 96.31 428 GLU B C 1
ATOM 8435 O O . GLU B 1 428 ? 5.117 32.531 -9.055 1 96.31 428 GLU B O 1
ATOM 8440 N N . HIS B 1 429 ? 6.438 30.797 -8.422 1 96 429 HIS B N 1
ATOM 8441 C CA . HIS B 1 429 ? 5.402 29.797 -8.672 1 96 429 HIS B CA 1
ATOM 8442 C C . HIS B 1 429 ? 4.188 30.031 -7.777 1 96 429 HIS B C 1
ATOM 8444 O O . HIS B 1 429 ? 3.049 29.844 -8.211 1 96 429 HIS B O 1
ATOM 8450 N N . TRP B 1 430 ? 4.395 30.438 -6.504 1 95.81 430 TRP B N 1
ATOM 8451 C CA . TRP B 1 430 ? 3.35 30.594 -5.5 1 95.81 430 TRP B CA 1
ATOM 8452 C C . TRP B 1 430 ? 2.936 32.062 -5.367 1 95.81 430 TRP B C 1
ATOM 8454 O O . TRP B 1 430 ? 2.268 32.438 -4.402 1 95.81 430 TRP B O 1
ATOM 8464 N N . HIS B 1 431 ? 3.287 32.844 -6.312 1 93.56 431 HIS B N 1
ATOM 8465 C CA . HIS B 1 431 ? 3.047 34.281 -6.199 1 93.56 431 HIS B CA 1
ATOM 8466 C C . HIS B 1 431 ? 1.582 34.562 -5.887 1 93.56 431 HIS B C 1
ATOM 8468 O O . HIS B 1 431 ? 1.278 35.312 -4.953 1 93.56 431 HIS B O 1
ATOM 8474 N N . ASP B 1 432 ? 0.695 33.969 -6.562 1 92.75 432 ASP B N 1
ATOM 8475 C CA . ASP B 1 432 ? -0.727 34.281 -6.414 1 92.75 432 ASP B CA 1
ATOM 8476 C C . ASP B 1 432 ? -1.392 33.312 -5.43 1 92.75 432 ASP B C 1
ATOM 8478 O O . ASP B 1 432 ? -2.391 33.656 -4.797 1 92.75 432 ASP B O 1
ATOM 8482 N N . ARG B 1 433 ? -0.8 32.188 -5.43 1 94.44 433 ARG B N 1
ATOM 8483 C CA . ARG B 1 433 ? -1.382 31.141 -4.59 1 94.44 433 ARG B CA 1
ATOM 8484 C C . ARG B 1 433 ? -0.388 30.016 -4.352 1 94.44 433 ARG B C 1
ATOM 8486 O O . ARG B 1 433 ? 0.375 29.641 -5.25 1 94.44 433 ARG B O 1
ATOM 8493 N N . ALA B 1 434 ? -0.429 29.5 -3.207 1 95.31 434 ALA B N 1
ATOM 8494 C CA . ALA B 1 434 ? 0.396 28.328 -2.924 1 95.31 434 ALA B CA 1
ATOM 8495 C C . ALA B 1 434 ? -0.208 27.062 -3.541 1 95.31 434 ALA B C 1
ATOM 8497 O O . ALA B 1 434 ? -0.729 26.203 -2.828 1 95.31 434 ALA B O 1
ATOM 8498 N N . TYR B 1 435 ? -0.06 26.891 -4.824 1 96.75 435 TYR B N 1
ATOM 8499 C CA . TYR B 1 435 ? -0.569 25.719 -5.543 1 96.75 435 TYR B CA 1
ATOM 8500 C C . TYR B 1 435 ? 0.109 24.453 -5.066 1 96.75 435 TYR B C 1
ATOM 8502 O O . TYR B 1 435 ? 1.33 24.406 -4.898 1 96.75 435 TYR B O 1
ATOM 8510 N N . ASN B 1 436 ? -0.708 23.453 -4.832 1 97.44 436 ASN B N 1
ATOM 8511 C CA . ASN B 1 436 ? -0.136 22.219 -4.301 1 97.44 436 ASN B CA 1
ATOM 8512 C C . ASN B 1 436 ? -1.012 21 -4.621 1 97.44 436 ASN B C 1
ATOM 8514 O O . ASN B 1 436 ? -2.1 21.156 -5.184 1 97.44 436 ASN B O 1
ATOM 8518 N N . TYR B 1 437 ? -0.503 19.859 -4.391 1 98.56 437 TYR B N 1
ATOM 8519 C CA . TYR B 1 437 ? -1.169 18.562 -4.492 1 98.56 437 TYR B CA 1
ATOM 8520 C C . TYR B 1 437 ? -1.142 17.828 -3.158 1 98.56 437 TYR B C 1
ATOM 8522 O O . TYR B 1 437 ? -0.073 17.453 -2.672 1 98.56 437 TYR B O 1
ATOM 8530 N N . LEU B 1 438 ? -2.32 17.703 -2.516 1 98.5 438 LEU B N 1
ATOM 8531 C CA . LEU B 1 438 ? -2.533 16.969 -1.271 1 98.5 438 LEU B CA 1
ATOM 8532 C C . LEU B 1 438 ? -1.633 17.5 -0.164 1 98.5 438 LEU B C 1
ATOM 8534 O O . LEU B 1 438 ? -1.115 16.734 0.649 1 98.5 438 LEU B O 1
ATOM 8538 N N . SER B 1 439 ? -1.242 18.734 -0.239 1 97.44 439 SER B N 1
ATOM 8539 C CA . SER B 1 439 ? -0.512 19.469 0.794 1 97.44 439 SER B CA 1
ATOM 8540 C C . SER B 1 439 ? 0.967 19.094 0.792 1 97.44 439 SER B C 1
ATOM 8542 O O . SER B 1 439 ? 1.738 19.594 1.614 1 97.44 439 SER B O 1
ATOM 8544 N N . LEU B 1 440 ? 1.421 18.172 -0.193 1 97.44 440 LEU B N 1
ATOM 8545 C CA . LEU B 1 440 ? 2.777 17.688 0.047 1 97.44 440 LEU B CA 1
ATOM 8546 C C . LEU B 1 440 ? 3.629 17.812 -1.211 1 97.44 440 LEU B C 1
ATOM 8548 O O . LEU B 1 440 ? 4.836 17.562 -1.176 1 97.44 440 LEU B O 1
ATOM 8552 N N . ALA B 1 441 ? 3.025 18.234 -2.32 1 98.31 441 ALA B N 1
ATOM 8553 C CA . ALA B 1 441 ? 3.818 18.375 -3.539 1 98.31 441 ALA B CA 1
ATOM 8554 C C . ALA B 1 441 ? 3.297 19.516 -4.406 1 98.31 441 ALA B C 1
ATOM 8556 O O . ALA B 1 441 ? 2.184 20 -4.199 1 98.31 441 ALA B O 1
ATOM 8557 N N . THR B 1 442 ? 4.102 20 -5.309 1 97.88 442 THR B N 1
ATOM 8558 C CA . THR B 1 442 ? 3.723 20.969 -6.332 1 97.88 442 THR B CA 1
ATOM 8559 C C . THR B 1 442 ? 4.406 20.656 -7.66 1 97.88 442 THR B C 1
ATOM 8561 O O . THR B 1 442 ? 5.336 19.844 -7.707 1 97.88 442 THR B O 1
ATOM 8564 N N . ASP B 1 443 ? 3.922 21.094 -8.797 1 96.94 443 ASP B N 1
ATOM 8565 C CA . ASP B 1 443 ? 4.297 20.609 -10.125 1 96.94 443 ASP B CA 1
ATOM 8566 C C . ASP B 1 443 ? 5.602 21.266 -10.586 1 96.94 443 ASP B C 1
ATOM 8568 O O . ASP B 1 443 ? 6.074 21 -11.695 1 96.94 443 ASP B O 1
ATOM 8572 N N . ASN B 1 444 ? 6.289 21.984 -9.781 1 95.12 444 ASN B N 1
ATOM 8573 C CA . ASN B 1 444 ? 7.523 22.625 -10.211 1 95.12 444 ASN B CA 1
ATOM 8574 C C . ASN B 1 444 ? 8.734 22.078 -9.453 1 95.12 444 ASN B C 1
ATOM 8576 O O . ASN B 1 444 ? 9.875 22.438 -9.75 1 95.12 444 ASN B O 1
ATOM 8580 N N . LEU B 1 445 ? 8.594 21.266 -8.57 1 98.5 445 LEU B N 1
ATOM 8581 C CA . LEU B 1 445 ? 9.68 20.828 -7.703 1 98.5 445 LEU B CA 1
ATOM 8582 C C . LEU B 1 445 ? 9.805 19.297 -7.73 1 98.5 445 LEU B C 1
ATOM 8584 O O . LEU B 1 445 ? 9.18 18.609 -6.926 1 98.5 445 LEU B O 1
ATOM 8588 N N . PRO B 1 446 ? 10.75 18.75 -8.547 1 98.75 446 PRO B N 1
ATOM 8589 C CA . PRO B 1 446 ? 10.961 17.297 -8.562 1 98.75 446 PRO B CA 1
ATOM 8590 C C . PRO B 1 446 ? 11.609 16.781 -7.277 1 98.75 446 PRO B C 1
ATOM 8592 O O . PRO B 1 446 ? 12.484 17.438 -6.715 1 98.75 446 PRO B O 1
ATOM 8595 N N . ASN B 1 447 ? 11.195 15.602 -6.809 1 98.88 447 ASN B N 1
ATOM 8596 C CA . ASN B 1 447 ? 11.781 14.93 -5.652 1 98.88 447 ASN B CA 1
ATOM 8597 C C . ASN B 1 447 ? 11.719 15.805 -4.402 1 98.88 447 ASN B C 1
ATOM 8599 O O . ASN B 1 447 ? 12.633 15.789 -3.578 1 98.88 447 ASN B O 1
ATOM 8603 N N . HIS B 1 448 ? 10.734 16.672 -4.359 1 98.88 448 HIS B N 1
ATOM 8604 C CA . HIS B 1 448 ? 10.539 17.578 -3.24 1 98.88 448 HIS B CA 1
ATOM 8605 C C . HIS B 1 448 ? 9.18 17.359 -2.584 1 98.88 448 HIS B C 1
ATOM 8607 O O . HIS B 1 448 ? 8.172 17.188 -3.275 1 98.88 448 HIS B O 1
ATOM 8613 N N . PHE B 1 449 ? 9.164 17.344 -1.259 1 98.81 449 PHE B N 1
ATOM 8614 C CA . PHE B 1 449 ? 7.918 17.125 -0.537 1 98.81 449 PHE B CA 1
ATOM 8615 C C . PHE B 1 449 ? 7.809 18.078 0.656 1 98.81 449 PHE B C 1
ATOM 8617 O O . PHE B 1 449 ? 8.82 18.406 1.277 1 98.81 449 PHE B O 1
ATOM 8624 N N . PHE B 1 450 ? 6.578 18.453 0.95 1 98 450 PHE B N 1
ATOM 8625 C CA . PHE B 1 450 ? 6.301 19.328 2.08 1 98 450 PHE B CA 1
ATOM 8626 C C . PHE B 1 450 ? 5.684 18.547 3.234 1 98 450 PHE B C 1
ATOM 8628 O O . PHE B 1 450 ? 4.84 17.672 3.018 1 98 450 PHE B O 1
ATOM 8635 N N . MET B 1 451 ? 6.176 18.812 4.383 1 97.81 451 MET B N 1
ATOM 8636 C CA . MET B 1 451 ? 5.441 18.5 5.609 1 97.81 451 MET B CA 1
ATOM 8637 C C . MET B 1 451 ? 4.719 19.734 6.137 1 97.81 451 MET B C 1
ATOM 8639 O O . MET B 1 451 ? 5.328 20.797 6.285 1 97.81 451 MET B O 1
ATOM 8643 N N . LEU B 1 452 ? 3.418 19.562 6.375 1 96 452 LEU B N 1
ATOM 8644 C CA . LEU B 1 452 ? 2.6 20.703 6.754 1 96 452 LEU B CA 1
ATOM 8645 C C . LEU B 1 452 ? 2.699 21.812 5.711 1 96 452 LEU B C 1
ATOM 8647 O O . LEU B 1 452 ? 2.953 22.969 6.055 1 96 452 LEU B O 1
ATOM 8651 N N . GLY B 1 453 ? 2.617 21.453 4.441 1 94.81 453 GLY B N 1
ATOM 8652 C CA . GLY B 1 453 ? 2.566 22.422 3.355 1 94.81 453 GLY B CA 1
ATOM 8653 C C . GLY B 1 453 ? 1.241 23.141 3.268 1 94.81 453 GLY B C 1
ATOM 8654 O O . GLY B 1 453 ? 0.436 23.094 4.199 1 94.81 453 GLY B O 1
ATOM 8655 N N . PRO B 1 454 ? 1.061 23.875 2.158 1 95.38 454 PRO B N 1
ATOM 8656 C CA . PRO B 1 454 ? -0.256 24.5 1.988 1 95.38 454 PRO B CA 1
ATOM 8657 C C . PRO B 1 454 ? -1.4 23.484 2.092 1 95.38 454 PRO B C 1
ATOM 8659 O O . PRO B 1 454 ? -1.27 22.344 1.636 1 95.38 454 PRO B O 1
ATOM 8662 N N . ASN B 1 455 ? -2.457 23.922 2.795 1 96.56 455 ASN B N 1
ATOM 8663 C CA . ASN B 1 455 ? -3.602 23.062 3.062 1 96.56 455 ASN B CA 1
ATOM 8664 C C . ASN B 1 455 ? -3.211 21.859 3.92 1 96.56 455 ASN B C 1
ATOM 8666 O O . ASN B 1 455 ? -3.799 20.781 3.795 1 96.56 455 ASN B O 1
ATOM 8670 N N . GLY B 1 456 ? -2.15 22.031 4.699 1 95.5 456 GLY B N 1
ATOM 8671 C CA . GLY B 1 456 ? -1.626 20.906 5.473 1 95.5 456 GLY B CA 1
ATOM 8672 C C . GLY B 1 456 ? -1.987 20.984 6.945 1 95.5 456 GLY B C 1
ATOM 8673 O O . GLY B 1 456 ? -1.688 20.062 7.711 1 95.5 456 GLY B O 1
ATOM 8674 N N . ALA B 1 457 ? -2.584 22.094 7.387 1 95.31 457 ALA B N 1
ATOM 8675 C CA . ALA B 1 457 ? -3.154 22.141 8.727 1 95.31 457 ALA B CA 1
ATOM 8676 C C . ALA B 1 457 ? -4.543 21.516 8.758 1 95.31 457 ALA B C 1
ATOM 8678 O O . ALA B 1 457 ? -5.137 21.25 7.711 1 95.31 457 ALA B O 1
ATOM 8679 N N . ILE B 1 458 ? -5.051 21.203 9.953 1 95.25 458 ILE B N 1
ATOM 8680 C CA . ILE B 1 458 ? -6.359 20.562 10.086 1 95.25 458 ILE B CA 1
ATOM 8681 C C . ILE B 1 458 ? -7.277 21.453 10.922 1 95.25 458 ILE B C 1
ATOM 8683 O O . ILE B 1 458 ? -6.812 22.219 11.773 1 95.25 458 ILE B O 1
ATOM 8687 N N . ALA B 1 459 ? -8.508 21.297 10.672 1 93.5 459 ALA B N 1
ATOM 8688 C CA . ALA B 1 459 ? -9.477 22.094 11.398 1 93.5 459 ALA B CA 1
ATOM 8689 C C . ALA B 1 459 ? -9.844 21.453 12.734 1 93.5 459 ALA B C 1
ATOM 8691 O O . ALA B 1 459 ? -10.148 22.156 13.703 1 93.5 459 ALA B O 1
ATOM 8692 N N . GLU B 1 460 ? -9.859 20.188 12.727 1 91.81 460 GLU B N 1
ATOM 8693 C CA . GLU B 1 460 ? -10.188 19.391 13.914 1 91.81 460 GLU B CA 1
ATOM 8694 C C . GLU B 1 460 ? -9.43 18.078 13.922 1 91.81 460 GLU B C 1
ATOM 8696 O O . GLU B 1 460 ? -8.867 17.672 12.898 1 91.81 460 GLU B O 1
ATOM 8701 N N . GLY B 1 461 ? -9.375 17.531 15.039 1 92.5 461 GLY B N 1
ATOM 8702 C CA . GLY B 1 461 ? -8.711 16.25 15.133 1 92.5 461 GLY B CA 1
ATOM 8703 C C . GLY B 1 461 ? -7.223 16.359 15.414 1 92.5 461 GLY B C 1
ATOM 8704 O O . GLY B 1 461 ? -6.77 17.344 16.016 1 92.5 461 GLY B O 1
ATOM 8705 N N . SER B 1 462 ? -6.508 15.367 15.031 1 94.31 462 SER B N 1
ATOM 8706 C CA . SER B 1 462 ? -5.102 15.242 15.406 1 94.31 462 SER B CA 1
ATOM 8707 C C . SER B 1 462 ? -4.188 15.773 14.312 1 94.31 462 SER B C 1
ATOM 8709 O O . SER B 1 462 ? -4.023 15.133 13.266 1 94.31 462 SER B O 1
ATOM 8711 N N . LEU B 1 463 ? -3.525 16.844 14.586 1 96.06 463 LEU B N 1
ATOM 8712 C CA . LEU B 1 463 ? -2.549 17.375 13.648 1 96.06 463 LEU B CA 1
ATOM 8713 C C . LEU B 1 463 ? -1.385 16.406 13.461 1 96.06 463 LEU B C 1
ATOM 8715 O O . LEU B 1 463 ? -0.842 16.281 12.359 1 96.06 463 LEU B O 1
ATOM 8719 N N . THR B 1 464 ? -0.952 15.734 14.539 1 96.88 464 THR B N 1
ATOM 8720 C CA . THR B 1 464 ? 0.182 14.82 14.469 1 96.88 464 THR B CA 1
ATOM 8721 C C . THR B 1 464 ? -0.14 13.625 13.57 1 96.88 464 THR B C 1
ATOM 8723 O O . THR B 1 464 ? 0.75 13.07 12.922 1 96.88 464 THR B O 1
ATOM 8726 N N . MET B 1 465 ? -1.406 13.297 13.438 1 97.31 465 MET B N 1
ATOM 8727 C CA . MET B 1 465 ? -1.76 12.219 12.516 1 97.31 465 MET B CA 1
ATOM 8728 C C . MET B 1 465 ? -1.659 12.688 11.07 1 97.31 465 MET B C 1
ATOM 8730 O O . MET B 1 465 ? -1.324 11.906 10.18 1 97.31 465 MET B O 1
ATOM 8734 N N . MET B 1 466 ? -1.999 13.977 10.836 1 97.5 466 MET B N 1
ATOM 8735 C CA . MET B 1 466 ? -1.7 14.539 9.523 1 97.5 466 MET B CA 1
ATOM 8736 C C . MET B 1 466 ? -0.206 14.469 9.227 1 97.5 466 MET B C 1
ATOM 8738 O O . MET B 1 466 ? 0.192 14.078 8.125 1 97.5 466 MET B O 1
ATOM 8742 N N . ILE B 1 467 ? 0.632 14.758 10.188 1 98 467 ILE B N 1
ATOM 8743 C CA . ILE B 1 467 ? 2.084 14.734 10.055 1 98 467 ILE B CA 1
ATOM 8744 C C . ILE B 1 467 ? 2.551 13.312 9.781 1 98 467 ILE B C 1
ATOM 8746 O O . ILE B 1 467 ? 3.33 13.07 8.852 1 98 467 ILE B O 1
ATOM 8750 N N . GLU B 1 468 ? 2.045 12.398 10.539 1 98.19 468 GLU B N 1
ATOM 8751 C CA . GLU B 1 468 ? 2.441 11.008 10.375 1 98.19 468 GLU B CA 1
ATOM 8752 C C . GLU B 1 468 ? 2.012 10.469 9.008 1 98.19 468 GLU B C 1
ATOM 8754 O O . GLU B 1 468 ? 2.762 9.734 8.359 1 98.19 468 GLU B O 1
ATOM 8759 N N . SER B 1 469 ? 0.794 10.805 8.578 1 98.19 469 SER B N 1
ATOM 8760 C CA . SER B 1 469 ? 0.284 10.336 7.289 1 98.19 469 SER B CA 1
ATOM 8761 C C . SER B 1 469 ? 1.093 10.914 6.133 1 98.19 469 SER B C 1
ATOM 8763 O O . SER B 1 469 ? 1.407 10.211 5.176 1 98.19 469 SER B O 1
ATOM 8765 N N . THR B 1 470 ? 1.396 12.203 6.234 1 98.31 470 THR B N 1
ATOM 8766 C CA . THR B 1 470 ? 2.223 12.836 5.215 1 98.31 470 THR B CA 1
ATOM 8767 C C . THR B 1 470 ? 3.623 12.227 5.195 1 98.31 470 THR B C 1
ATOM 8769 O O . THR B 1 470 ? 4.172 11.961 4.125 1 98.31 470 THR B O 1
ATOM 8772 N N . GLY B 1 471 ? 4.18 12.047 6.387 1 98.25 471 GLY B N 1
ATOM 8773 C CA . GLY B 1 471 ? 5.488 11.414 6.477 1 98.25 471 GLY B CA 1
ATOM 8774 C C . GLY B 1 471 ? 5.523 10.023 5.863 1 98.25 471 GLY B C 1
ATOM 8775 O O . GLY B 1 471 ? 6.492 9.664 5.191 1 98.25 471 GLY B O 1
ATOM 8776 N N . ASP B 1 472 ? 4.516 9.258 6.133 1 97.56 472 ASP B N 1
ATOM 8777 C CA . ASP B 1 472 ? 4.41 7.922 5.547 1 97.56 472 ASP B CA 1
ATOM 8778 C C . ASP B 1 472 ? 4.387 7.996 4.02 1 97.56 472 ASP B C 1
ATOM 8780 O O . ASP B 1 472 ? 5.047 7.203 3.346 1 97.56 472 ASP B O 1
ATOM 8784 N N . TYR B 1 473 ? 3.553 8.922 3.463 1 98.38 473 TYR B N 1
ATOM 8785 C CA . TYR B 1 473 ? 3.502 9.148 2.023 1 98.38 473 TYR B CA 1
ATOM 8786 C C . TYR B 1 473 ? 4.887 9.461 1.472 1 98.38 473 TYR B C 1
ATOM 8788 O O . TYR B 1 473 ? 5.281 8.938 0.428 1 98.38 473 TYR B O 1
ATOM 8796 N N . ILE B 1 474 ? 5.629 10.266 2.143 1 98.69 474 ILE B N 1
ATOM 8797 C CA . ILE B 1 474 ? 6.953 10.68 1.701 1 98.69 474 ILE B CA 1
ATOM 8798 C C . ILE B 1 474 ? 7.906 9.492 1.725 1 98.69 474 ILE B C 1
ATOM 8800 O O . ILE B 1 474 ? 8.703 9.305 0.799 1 98.69 474 ILE B O 1
ATOM 8804 N N . CYS B 1 475 ? 7.844 8.672 2.789 1 98.38 475 CYS B N 1
ATOM 8805 C CA . CYS B 1 475 ? 8.648 7.461 2.826 1 98.38 475 CYS B CA 1
ATOM 8806 C C . CYS B 1 475 ? 8.359 6.574 1.621 1 98.38 475 CYS B C 1
ATOM 8808 O O . CYS B 1 475 ? 9.273 6.012 1.021 1 98.38 475 CYS B O 1
ATOM 8810 N N . LYS B 1 476 ? 7.113 6.441 1.28 1 98.31 476 LYS B N 1
ATOM 8811 C CA . LYS B 1 476 ? 6.734 5.652 0.11 1 98.31 476 LYS B CA 1
ATOM 8812 C C . LYS B 1 476 ? 7.328 6.246 -1.165 1 98.31 476 LYS B C 1
ATOM 8814 O O . LYS B 1 476 ? 7.785 5.512 -2.043 1 98.31 476 LYS B O 1
ATOM 8819 N N . ALA B 1 477 ? 7.297 7.555 -1.273 1 98.69 477 ALA B N 1
ATOM 8820 C CA . ALA B 1 477 ? 7.852 8.211 -2.453 1 98.69 477 ALA B CA 1
ATOM 8821 C C . ALA B 1 477 ? 9.352 7.969 -2.566 1 98.69 477 ALA B C 1
ATOM 8823 O O . ALA B 1 477 ? 9.859 7.676 -3.65 1 98.69 477 ALA B O 1
ATOM 8824 N N . ILE B 1 478 ? 10.055 8.086 -1.428 1 98.69 478 ILE B N 1
ATOM 8825 C CA . ILE B 1 478 ? 11.492 7.832 -1.429 1 98.69 478 ILE B CA 1
ATOM 8826 C C . ILE B 1 478 ? 11.766 6.387 -1.834 1 98.69 478 ILE B C 1
ATOM 8828 O O . ILE B 1 478 ? 12.648 6.117 -2.652 1 98.69 478 ILE B O 1
ATOM 8832 N N . ARG B 1 479 ? 11.016 5.488 -1.268 1 98.38 479 ARG B N 1
ATOM 8833 C CA . ARG B 1 479 ? 11.156 4.07 -1.591 1 98.38 479 ARG B CA 1
ATOM 8834 C C . ARG B 1 479 ? 10.898 3.818 -3.072 1 98.38 479 ARG B C 1
ATOM 8836 O O . ARG B 1 479 ? 11.602 3.033 -3.707 1 98.38 479 ARG B O 1
ATOM 8843 N N . LYS B 1 480 ? 9.898 4.469 -3.605 1 97.94 480 LYS B N 1
ATOM 8844 C CA . LYS B 1 480 ? 9.578 4.371 -5.027 1 97.94 480 LYS B CA 1
ATOM 8845 C C . LYS B 1 480 ? 10.758 4.82 -5.891 1 97.94 480 LYS B C 1
ATOM 8847 O O . LYS B 1 480 ? 11.133 4.137 -6.84 1 97.94 480 LYS B O 1
ATOM 8852 N N . LEU B 1 481 ? 11.305 5.945 -5.578 1 98.31 481 LEU B N 1
ATOM 8853 C CA . LEU B 1 481 ? 12.477 6.449 -6.281 1 98.31 481 LEU B CA 1
ATOM 8854 C C . LEU B 1 481 ? 13.625 5.449 -6.203 1 98.31 481 LEU B C 1
ATOM 8856 O O . LEU B 1 481 ? 14.312 5.211 -7.199 1 98.31 481 LEU B O 1
ATOM 8860 N N . GLN B 1 482 ? 13.805 4.848 -5.027 1 97.88 482 GLN B N 1
ATOM 8861 C CA . GLN B 1 482 ? 14.883 3.902 -4.773 1 97.88 482 GLN B CA 1
ATOM 8862 C C . GLN B 1 482 ? 14.664 2.594 -5.523 1 97.88 482 GLN B C 1
ATOM 8864 O O . GLN B 1 482 ? 15.477 2.207 -6.363 1 97.88 482 GLN B O 1
ATOM 8869 N N . LYS B 1 483 ? 13.547 1.98 -5.352 1 97.38 483 LYS B N 1
ATOM 8870 C CA . LYS B 1 483 ? 13.258 0.627 -5.812 1 97.38 483 LYS B CA 1
ATOM 8871 C C . LYS B 1 483 ? 13.109 0.583 -7.332 1 97.38 483 LYS B C 1
ATOM 8873 O O . LYS B 1 483 ? 13.508 -0.394 -7.973 1 97.38 483 LYS B O 1
ATOM 8878 N N . ASP B 1 484 ? 12.578 1.649 -7.938 1 96.75 484 ASP B N 1
ATOM 8879 C CA . ASP B 1 484 ? 12.242 1.62 -9.359 1 96.75 484 ASP B CA 1
ATOM 8880 C C . ASP B 1 484 ? 13.312 2.34 -10.188 1 96.75 484 ASP B C 1
ATOM 8882 O O . ASP B 1 484 ? 13.109 2.592 -11.375 1 96.75 484 ASP B O 1
ATOM 8886 N N . ASN B 1 485 ? 14.43 2.67 -9.594 1 95.88 485 ASN B N 1
ATOM 8887 C CA . ASN B 1 485 ? 15.555 3.312 -10.258 1 95.88 485 ASN B CA 1
ATOM 8888 C C . ASN B 1 485 ? 15.125 4.59 -10.977 1 95.88 485 ASN B C 1
ATOM 8890 O O . ASN B 1 485 ? 15.406 4.766 -12.164 1 95.88 485 ASN B O 1
ATOM 8894 N N . LEU B 1 486 ? 14.414 5.445 -10.266 1 97.81 486 LEU B N 1
ATOM 8895 C CA . LEU B 1 486 ? 13.938 6.699 -10.828 1 97.81 486 LEU B CA 1
ATOM 8896 C C . LEU B 1 486 ? 14.898 7.84 -10.516 1 97.81 486 LEU B C 1
ATOM 8898 O O . LEU B 1 486 ? 15.406 7.941 -9.398 1 97.81 486 LEU B O 1
ATOM 8902 N N . LYS B 1 487 ? 15.133 8.602 -11.531 1 97.94 487 LYS B N 1
ATOM 8903 C CA . LYS B 1 487 ? 15.898 9.828 -11.352 1 97.94 487 LYS B CA 1
ATOM 8904 C C . LYS B 1 487 ? 15.07 10.898 -10.648 1 97.94 487 LYS B C 1
ATOM 8906 O O . LYS B 1 487 ? 15.57 11.586 -9.758 1 97.94 487 LYS B O 1
ATOM 8911 N N . SER B 1 488 ? 13.812 10.977 -11.062 1 98.56 488 SER B N 1
ATOM 8912 C CA . SER B 1 488 ? 12.969 12.008 -10.469 1 98.56 488 SER B CA 1
ATOM 8913 C C . SER B 1 488 ? 11.484 11.68 -10.625 1 98.56 488 SER B C 1
ATOM 8915 O O . SER B 1 488 ? 11.117 10.859 -11.477 1 98.56 488 SER B O 1
ATOM 8917 N N . MET B 1 489 ? 10.68 12.242 -9.781 1 98.56 489 MET B N 1
ATOM 8918 C CA . MET B 1 489 ? 9.227 12.266 -9.883 1 98.56 489 MET B CA 1
ATOM 8919 C C . MET B 1 489 ? 8.68 13.656 -9.562 1 98.56 489 MET B C 1
ATOM 8921 O O . MET B 1 489 ? 9.188 14.344 -8.672 1 98.56 489 MET B O 1
ATOM 8925 N N . VAL B 1 490 ? 7.727 14.117 -10.305 1 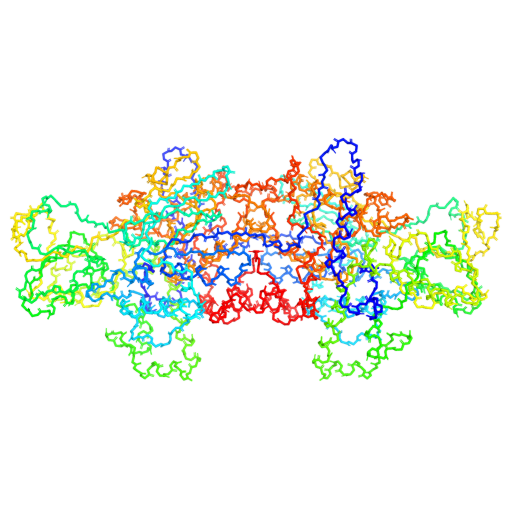98.69 490 VAL B N 1
ATOM 8926 C CA . VAL B 1 490 ? 7.086 15.406 -10.086 1 98.69 490 VAL B CA 1
ATOM 8927 C C . VAL B 1 490 ? 5.598 15.312 -10.414 1 98.69 490 VAL B C 1
ATOM 8929 O O . VAL B 1 490 ? 5.211 14.648 -11.375 1 98.69 490 VAL B O 1
ATOM 8932 N N . VAL B 1 491 ? 4.734 15.867 -9.586 1 98.56 491 VAL B N 1
ATOM 8933 C CA . VAL B 1 491 ? 3.291 15.766 -9.773 1 98.56 491 VAL B CA 1
ATOM 8934 C C . VAL B 1 491 ? 2.889 16.484 -11.062 1 98.56 491 VAL B C 1
ATOM 8936 O O . VAL B 1 491 ? 3.436 17.547 -11.383 1 98.56 491 VAL B O 1
ATOM 8939 N N . LYS B 1 492 ? 1.913 15.961 -11.773 1 98.19 492 LYS B N 1
ATOM 8940 C CA . LYS B 1 492 ? 1.426 16.547 -13.016 1 98.19 492 LYS B CA 1
ATOM 8941 C C . LYS B 1 492 ? 0.661 17.844 -12.758 1 98.19 492 LYS B C 1
ATOM 8943 O O . LYS B 1 492 ? -0.134 17.922 -11.812 1 98.19 492 LYS B O 1
ATOM 8948 N N . PRO B 1 493 ? 0.835 18.859 -13.586 1 97.75 493 PRO B N 1
ATOM 8949 C CA . PRO B 1 493 ? 0.169 20.156 -13.391 1 97.75 493 PRO B CA 1
ATOM 8950 C C . PRO B 1 493 ? -1.353 20.031 -13.352 1 97.75 493 PRO B C 1
ATOM 8952 O O . PRO B 1 493 ? -2.012 20.75 -12.594 1 97.75 493 PRO B O 1
ATOM 8955 N N . ARG B 1 494 ? -1.899 19.125 -14.094 1 96.88 494 ARG B N 1
ATOM 8956 C CA . ARG B 1 494 ? -3.348 18.953 -14.133 1 96.88 494 ARG B CA 1
ATOM 8957 C C . ARG B 1 494 ? -3.893 18.578 -12.758 1 96.88 494 ARG B C 1
ATOM 8959 O O . ARG B 1 494 ? -4.977 19.031 -12.375 1 96.88 494 ARG B O 1
ATOM 8966 N N . LEU B 1 495 ? -3.148 17.781 -12.039 1 97.56 495 LEU B N 1
ATOM 8967 C CA . LEU B 1 495 ? -3.604 17.328 -10.727 1 97.56 495 LEU B CA 1
ATOM 8968 C C . LEU B 1 495 ? -3.494 18.453 -9.695 1 97.56 495 LEU B C 1
ATOM 8970 O O . LEU B 1 495 ? -4.312 18.547 -8.781 1 97.56 495 LEU B O 1
ATOM 8974 N N . VAL B 1 496 ? -2.482 19.312 -9.828 1 97.94 496 VAL B N 1
ATOM 8975 C CA . VAL B 1 496 ? -2.381 20.5 -8.992 1 97.94 496 VAL B CA 1
ATOM 8976 C C . VAL B 1 496 ? -3.578 21.422 -9.242 1 97.94 496 VAL B C 1
ATOM 8978 O O . VAL B 1 496 ? -4.195 21.922 -8.297 1 97.94 496 VAL B O 1
ATOM 8981 N N . ARG B 1 497 ? -3.891 21.609 -10.484 1 96.62 497 ARG B N 1
ATOM 8982 C CA . ARG B 1 497 ? -5.051 22.406 -10.859 1 96.62 497 ARG B CA 1
ATOM 8983 C C . ARG B 1 497 ? -6.332 21.828 -10.281 1 96.62 497 ARG B C 1
ATOM 8985 O O . ARG B 1 497 ? -7.141 22.547 -9.695 1 96.62 497 ARG B O 1
ATOM 8992 N N . ASP B 1 498 ? -6.543 20.547 -10.43 1 96.12 498 ASP B N 1
ATOM 8993 C CA . ASP B 1 498 ? -7.773 19.906 -9.984 1 96.12 498 ASP B CA 1
ATOM 8994 C C . ASP B 1 498 ? -7.875 19.906 -8.461 1 96.12 498 ASP B C 1
ATOM 8996 O O . ASP B 1 498 ? -8.961 20.062 -7.902 1 96.12 498 ASP B O 1
ATOM 9000 N N . PHE B 1 499 ? -6.789 19.734 -7.805 1 97.75 499 PHE B N 1
ATOM 9001 C CA . PHE B 1 499 ? -6.82 19.812 -6.348 1 97.75 499 PHE B CA 1
ATOM 9002 C C . PHE B 1 499 ? -7.172 21.219 -5.891 1 97.75 499 PHE B C 1
ATOM 9004 O O . PHE B 1 499 ? -7.891 21.391 -4.902 1 97.75 499 PHE B O 1
ATOM 9011 N N . THR B 1 500 ? -6.594 22.172 -6.566 1 96.69 500 THR B N 1
ATOM 9012 C CA . THR B 1 500 ? -6.941 23.547 -6.281 1 96.69 500 THR B CA 1
ATOM 9013 C C . THR B 1 500 ? -8.445 23.781 -6.418 1 96.69 500 THR B C 1
ATOM 9015 O O . THR B 1 500 ? -9.07 24.391 -5.551 1 96.69 500 THR B O 1
ATOM 9018 N N . ARG B 1 501 ? -8.984 23.266 -7.438 1 94.88 501 ARG B N 1
ATOM 9019 C CA . ARG B 1 501 ? -10.422 23.375 -7.66 1 94.88 501 ARG B CA 1
ATOM 9020 C C . ARG B 1 501 ? -11.203 22.656 -6.57 1 94.88 501 ARG B C 1
ATOM 9022 O O . ARG B 1 501 ? -12.234 23.141 -6.113 1 94.88 501 ARG B O 1
ATOM 9029 N N . TYR B 1 502 ? -10.75 21.531 -6.176 1 95.94 502 TYR B N 1
ATOM 9030 C CA . TYR B 1 502 ? -11.383 20.797 -5.094 1 95.94 502 TYR B CA 1
ATOM 9031 C C . TYR B 1 502 ? -11.406 21.609 -3.809 1 95.94 502 TYR B C 1
ATOM 9033 O O . TYR B 1 502 ? -12.438 21.703 -3.141 1 95.94 502 TYR B O 1
AT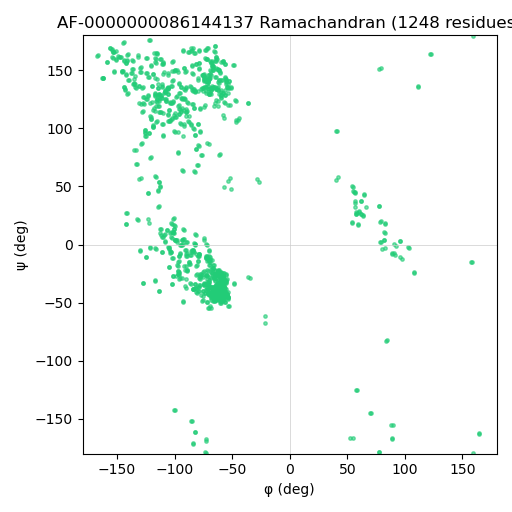OM 9041 N N . CYS B 1 503 ? -10.281 22.188 -3.475 1 96.5 503 CYS B N 1
ATOM 9042 C CA . CYS B 1 503 ? -10.195 23.031 -2.279 1 96.5 503 CYS B CA 1
ATOM 9043 C C . CYS B 1 503 ? -11.195 24.172 -2.334 1 96.5 503 CYS B C 1
ATOM 9045 O O . CYS B 1 503 ? -11.93 24.406 -1.374 1 96.5 503 CYS B O 1
ATOM 9047 N N . ASP B 1 504 ? -11.203 24.812 -3.455 1 94.88 504 ASP B N 1
ATOM 9048 C CA . ASP B 1 504 ? -12.086 25.969 -3.592 1 94.88 504 ASP B CA 1
ATOM 9049 C C . ASP B 1 504 ? -13.547 25.562 -3.43 1 94.88 504 ASP B C 1
ATOM 9051 O O . ASP B 1 504 ? -14.305 26.234 -2.721 1 94.88 504 ASP B O 1
ATOM 9055 N N . ALA B 1 505 ? -13.891 24.469 -4.066 1 93.88 505 ALA B N 1
ATOM 9056 C CA . ALA B 1 505 ? -15.266 23.984 -3.961 1 93.88 505 ALA B CA 1
ATOM 9057 C C . ALA B 1 505 ? -15.594 23.578 -2.527 1 93.88 505 ALA B C 1
ATOM 9059 O O . ALA B 1 505 ? -16.672 23.906 -2.014 1 93.88 505 ALA B O 1
ATOM 9060 N N . TYR B 1 506 ? -14.758 22.938 -1.89 1 95.94 506 TYR B N 1
ATOM 9061 C CA . TYR B 1 506 ? -14.992 22.438 -0.54 1 95.94 506 TYR B CA 1
ATOM 9062 C C . TYR B 1 506 ? -15.18 23.578 0.444 1 95.94 506 TYR B C 1
ATOM 9064 O O . TYR B 1 506 ? -16.109 23.562 1.262 1 95.94 506 TYR B O 1
ATOM 9072 N N . PHE B 1 507 ? -14.359 24.578 0.391 1 96.5 507 PHE B N 1
ATOM 9073 C CA . PHE B 1 507 ? -14.32 25.594 1.439 1 96.5 507 PHE B CA 1
ATOM 9074 C C . PHE B 1 507 ? -15.453 26.594 1.263 1 96.5 507 PHE B C 1
ATOM 9076 O O . PHE B 1 507 ? -15.758 27.359 2.18 1 96.5 507 PHE B O 1
ATOM 9083 N N . GLU B 1 508 ? -16.109 26.641 0.159 1 91.94 508 GLU B N 1
ATOM 9084 C CA . GLU B 1 508 ? -17.188 27.594 -0.08 1 91.94 508 GLU B CA 1
ATOM 9085 C C . GLU B 1 508 ? -18.297 27.438 0.951 1 91.94 508 GLU B C 1
ATOM 9087 O O . GLU B 1 508 ? -18.922 28.422 1.355 1 91.94 508 GLU B O 1
ATOM 9092 N N . GLY B 1 509 ? -18.5 26.281 1.401 1 91.62 509 GLY B N 1
ATOM 9093 C CA . GLY B 1 509 ? -19.578 26.047 2.348 1 91.62 509 GLY B CA 1
ATOM 9094 C C . GLY B 1 509 ? -19.094 25.953 3.785 1 91.62 509 GLY B C 1
ATOM 9095 O O . GLY B 1 509 ? -19.828 25.5 4.664 1 91.62 509 GLY B O 1
ATOM 9096 N N . THR B 1 510 ? -18 26.5 4.066 1 95.94 510 THR B N 1
ATOM 9097 C CA . THR B 1 510 ? -17.422 26.359 5.398 1 95.94 510 THR B CA 1
ATOM 9098 C C . THR B 1 510 ? -17.312 27.719 6.086 1 95.94 510 THR B C 1
ATOM 9100 O O . THR B 1 510 ? -17.391 28.75 5.43 1 95.94 510 THR B O 1
ATOM 9103 N N . VAL B 1 511 ? -17.109 27.703 7.355 1 96 511 VAL B N 1
ATOM 9104 C CA . VAL B 1 511 ? -16.984 28.922 8.156 1 96 511 VAL B CA 1
ATOM 9105 C C . VAL B 1 511 ? -15.672 29.641 7.809 1 96 511 VAL B C 1
ATOM 9107 O O . VAL B 1 511 ? -15.531 30.828 8.062 1 96 511 VAL B O 1
ATOM 9110 N N . PHE B 1 512 ? -14.789 28.922 7.141 1 96.31 512 PHE B N 1
ATOM 9111 C CA . PHE B 1 512 ? -13.461 29.469 6.844 1 96.31 512 PHE B CA 1
ATOM 9112 C C . PHE B 1 512 ? -13.547 30.531 5.762 1 96.31 512 PHE B C 1
ATOM 9114 O O . PHE B 1 512 ? -12.594 31.297 5.566 1 96.31 512 PHE B O 1
ATOM 9121 N N . LYS B 1 513 ? -14.68 30.594 5.137 1 94.69 513 LYS B N 1
ATOM 9122 C CA . LYS B 1 513 ? -14.867 31.562 4.059 1 94.69 513 LYS B CA 1
ATOM 9123 C C . LYS B 1 513 ? -15.68 32.781 4.539 1 94.69 513 LYS B C 1
ATOM 9125 O O . LYS B 1 513 ? -16 33.656 3.75 1 94.69 513 LYS B O 1
ATOM 9130 N N . ASP B 1 514 ? -15.961 32.812 5.789 1 94.31 514 ASP B N 1
ATOM 9131 C CA . ASP B 1 514 ? -16.625 34 6.324 1 94.31 514 ASP B CA 1
ATOM 9132 C C . ASP B 1 514 ? -15.734 35.219 6.223 1 94.31 514 ASP B C 1
ATOM 9134 O O . ASP B 1 514 ? -14.555 35.125 5.883 1 94.31 514 ASP B O 1
ATOM 9138 N N . ASN B 1 515 ? -16.328 36.312 6.504 1 91.62 515 ASN B N 1
ATOM 9139 C CA . ASN B 1 515 ? -15.617 37.594 6.32 1 91.62 515 ASN B CA 1
ATOM 9140 C C . ASN B 1 515 ? -14.703 37.875 7.504 1 91.62 515 ASN B C 1
ATOM 9142 O O . ASN B 1 515 ? -15.055 38.688 8.367 1 91.62 515 ASN B O 1
ATOM 9146 N N . CYS B 1 516 ? -13.562 37.281 7.461 1 91.69 516 CYS B N 1
ATOM 9147 C CA . CYS B 1 516 ? -12.539 37.5 8.477 1 91.69 516 CYS B CA 1
ATOM 9148 C C . CYS B 1 516 ? -11.156 37.562 7.852 1 91.69 516 CYS B C 1
ATOM 9150 O O . CYS B 1 516 ? -10.984 37.219 6.676 1 91.69 516 CYS B O 1
ATOM 9152 N N . ARG B 1 517 ? -10.219 38.062 8.602 1 87.88 517 ARG B N 1
ATOM 9153 C CA . ARG B 1 517 ? -8.812 38 8.25 1 87.88 517 ARG B CA 1
ATOM 9154 C C . ARG B 1 517 ? -8.125 36.875 9.023 1 87.88 517 ARG B C 1
ATOM 9156 O O . ARG B 1 517 ? -8 36.938 10.242 1 87.88 517 ARG B O 1
ATOM 9163 N N . SER B 1 518 ? -7.742 35.875 8.312 1 90.44 518 SER B N 1
ATOM 9164 C CA . SER B 1 518 ? -7.18 34.688 8.93 1 90.44 518 SER B CA 1
ATOM 9165 C C . SER B 1 518 ? -5.949 34.188 8.172 1 90.44 518 SER B C 1
ATOM 9167 O O . SER B 1 518 ? -5.828 34.406 6.969 1 90.44 518 SER B O 1
ATOM 9169 N N . TRP B 1 519 ? -5.051 33.562 8.898 1 90.31 519 TRP B N 1
ATOM 9170 C CA . TRP B 1 519 ? -3.895 32.969 8.219 1 90.31 519 TRP B CA 1
ATOM 9171 C C . TRP B 1 519 ? -4.309 31.781 7.367 1 90.31 519 TRP B C 1
ATOM 9173 O O . TRP B 1 519 ? -3.533 31.297 6.535 1 90.31 519 TRP B O 1
ATOM 9183 N N . TYR B 1 520 ? -5.582 31.297 7.508 1 93.38 520 TYR B N 1
ATOM 9184 C CA . TYR B 1 520 ? -6.098 30.234 6.656 1 93.38 520 TYR B CA 1
ATOM 9185 C C . TYR B 1 520 ? -6.191 30.688 5.203 1 93.38 520 TYR B C 1
ATOM 9187 O O . TYR B 1 520 ? -6.223 29.859 4.289 1 93.38 520 TYR B O 1
ATOM 9195 N N . ARG B 1 521 ? -6.332 32 5.07 1 94 521 ARG B N 1
ATOM 9196 C CA . ARG B 1 521 ? -6.578 32.562 3.744 1 94 521 ARG B CA 1
ATOM 9197 C C . ARG B 1 521 ? -5.488 33.562 3.355 1 94 521 ARG B C 1
ATOM 9199 O O . ARG B 1 521 ? -5.719 34.75 3.352 1 94 521 ARG B O 1
ATOM 9206 N N . LYS B 1 522 ? -4.414 33.062 3.041 1 91.69 522 LYS B N 1
ATOM 9207 C CA . LYS B 1 522 ? -3.289 33.844 2.557 1 91.69 522 LYS B CA 1
ATOM 9208 C C . LYS B 1 522 ? -2.809 33.344 1.197 1 91.69 522 LYS B C 1
ATOM 9210 O O . LYS B 1 522 ? -2.939 32.156 0.884 1 91.69 522 LYS B O 1
ATOM 9215 N N . ASN B 1 523 ? -2.35 34.219 0.42 1 88.06 523 ASN B N 1
ATOM 9216 C CA . ASN B 1 523 ? -1.751 33.812 -0.846 1 88.06 523 ASN B CA 1
ATOM 9217 C C . ASN B 1 523 ? -0.291 33.406 -0.67 1 88.06 523 ASN B C 1
ATOM 9219 O O . ASN B 1 523 ? 0.191 33.281 0.456 1 88.06 523 ASN B O 1
ATOM 9223 N N . GLY B 1 524 ? 0.357 33.188 -1.739 1 83.69 524 GLY B N 1
ATOM 9224 C CA . GLY B 1 524 ? 1.71 32.656 -1.681 1 83.69 524 GLY B CA 1
ATOM 9225 C C . GLY B 1 524 ? 2.727 33.688 -1.186 1 83.69 524 GLY B C 1
ATOM 9226 O O . GLY B 1 524 ? 3.865 33.312 -0.879 1 83.69 524 GLY B O 1
ATOM 9227 N N . ARG B 1 525 ? 2.336 35 -1.061 1 82.81 525 ARG B N 1
ATOM 9228 C CA . ARG B 1 525 ? 3.188 36.062 -0.522 1 82.81 525 ARG B CA 1
ATOM 9229 C C . ARG B 1 525 ? 2.877 36.312 0.947 1 82.81 525 ARG B C 1
ATOM 9231 O O . ARG B 1 525 ? 3.445 37.219 1.557 1 82.81 525 ARG B O 1
ATOM 9238 N N . GLY B 1 526 ? 1.95 35.5 1.443 1 82.56 526 GLY B N 1
ATOM 9239 C CA . GLY B 1 526 ? 1.551 35.625 2.834 1 82.56 526 GLY B CA 1
ATOM 9240 C C . GLY B 1 526 ? 0.578 36.781 3.062 1 82.56 526 GLY B C 1
ATOM 9241 O O . GLY B 1 526 ? 0.392 37.219 4.199 1 82.56 526 GLY B O 1
ATOM 9242 N N . MET B 1 527 ? -0.025 37.188 2.049 1 87.56 527 MET B N 1
ATOM 9243 C CA . MET B 1 527 ? -1.006 38.281 2.133 1 87.56 527 MET B CA 1
ATOM 9244 C C . MET B 1 527 ? -2.426 37.719 2.154 1 87.56 527 MET B C 1
ATOM 9246 O O . MET B 1 527 ? -2.682 36.656 1.624 1 87.56 527 MET B O 1
ATOM 9250 N N . PRO B 1 528 ? -3.309 38.469 2.822 1 90.25 528 PRO B N 1
ATOM 9251 C CA . PRO B 1 528 ? -4.695 38 2.854 1 90.25 528 PRO B CA 1
ATOM 9252 C C . PRO B 1 528 ? -5.254 37.719 1.459 1 90.25 528 PRO B C 1
ATOM 9254 O O . PRO B 1 528 ? -4.969 38.469 0.516 1 90.25 528 PRO B O 1
ATOM 9257 N N . SER B 1 529 ? -6 36.688 1.326 1 91.94 529 SER B N 1
ATOM 9258 C CA . SER B 1 529 ? -6.609 36.281 0.066 1 91.94 529 SER B CA 1
ATOM 9259 C C . SER B 1 529 ? -7.996 35.688 0.29 1 91.94 529 SER B C 1
ATOM 9261 O O . SER B 1 529 ? -8.438 35.562 1.432 1 91.94 529 SER B O 1
ATOM 9263 N N . GLU B 1 530 ? -8.656 35.406 -0.787 1 91.88 530 GLU B N 1
ATOM 9264 C CA . GLU B 1 530 ? -10.008 34.875 -0.694 1 91.88 530 GLU B CA 1
ATOM 9265 C C . GLU B 1 530 ? -9.992 33.344 -0.626 1 91.88 530 GLU B C 1
ATOM 9267 O O . GLU B 1 530 ? -11 32.719 -0.31 1 91.88 530 GLU B O 1
ATOM 9272 N N . HIS B 1 531 ? -8.844 32.781 -0.866 1 94.12 531 HIS B N 1
ATOM 9273 C CA . HIS B 1 531 ? -8.758 31.344 -0.957 1 94.12 531 HIS B CA 1
ATOM 9274 C C . HIS B 1 531 ? -8.172 30.734 0.321 1 94.12 531 HIS B C 1
ATOM 9276 O O . HIS B 1 531 ? -7.246 31.297 0.908 1 94.12 531 HIS B O 1
ATOM 9282 N N . VAL B 1 532 ? -8.781 29.672 0.75 1 95.88 532 VAL B N 1
ATOM 9283 C CA . VAL B 1 532 ? -8.258 28.969 1.921 1 95.88 532 VAL B CA 1
ATOM 9284 C C . VAL B 1 532 ? -7.047 28.125 1.525 1 95.88 532 VAL B C 1
ATOM 9286 O O . VAL B 1 532 ? -7.168 27.188 0.733 1 95.88 532 VAL B O 1
ATOM 9289 N N . THR B 1 533 ? -5.914 28.406 2.037 1 95.69 533 THR B N 1
ATOM 9290 C CA . THR B 1 533 ? -4.68 27.703 1.708 1 95.69 533 THR B CA 1
ATOM 9291 C C . THR B 1 533 ? -4.059 27.094 2.959 1 95.69 533 THR B C 1
ATOM 9293 O O . THR B 1 533 ? -3.072 26.344 2.871 1 95.69 533 THR B O 1
ATOM 9296 N N . GLY B 1 534 ? -4.641 27.297 4.086 1 95.06 534 GLY B N 1
ATOM 9297 C CA . GLY B 1 534 ? -4.012 26.844 5.32 1 95.06 534 GLY B CA 1
ATOM 9298 C C . GLY B 1 534 ? -4.523 25.5 5.805 1 95.06 534 GLY B C 1
ATOM 9299 O O . GLY B 1 534 ? -3.818 24.781 6.508 1 95.06 534 GLY B O 1
ATOM 9300 N N . LEU B 1 535 ? -5.762 25.141 5.367 1 96.88 535 LEU B N 1
ATOM 9301 C CA . LEU B 1 535 ? -6.418 24 5.984 1 96.88 535 LEU B CA 1
ATOM 9302 C C . LEU B 1 535 ? -6.68 22.906 4.957 1 96.88 535 LEU B C 1
ATOM 9304 O O . LEU B 1 535 ? -6.98 23.188 3.797 1 96.88 535 LEU B O 1
ATOM 9308 N N . TRP B 1 536 ? -6.609 21.672 5.438 1 97.94 536 TRP B N 1
ATOM 9309 C CA . TRP B 1 536 ? -7.035 20.531 4.633 1 97.94 536 TRP B CA 1
ATOM 9310 C C . TRP B 1 536 ? -8.523 20.609 4.305 1 97.94 536 TRP B C 1
ATOM 9312 O O . TRP B 1 536 ? -9.336 20.969 5.164 1 97.94 536 TRP B O 1
ATOM 9322 N N . PRO B 1 537 ? -8.875 20.359 3.072 1 97.81 537 PRO B N 1
ATOM 9323 C CA . PRO B 1 537 ? -10.281 20.422 2.66 1 97.81 537 PRO B CA 1
ATOM 9324 C C . PRO B 1 537 ? -11.062 19.172 3.043 1 97.81 537 PRO B C 1
ATOM 9326 O O . PRO B 1 537 ? -11.508 18.422 2.166 1 97.81 537 PRO B O 1
ATOM 9329 N N . GLY B 1 538 ? -11.289 18.938 4.254 1 98 538 GLY B N 1
ATOM 9330 C CA . GLY B 1 538 ? -11.977 17.781 4.797 1 98 538 GLY B CA 1
ATOM 9331 C C . GLY B 1 538 ? -11.656 17.531 6.258 1 98 538 GLY B C 1
ATOM 9332 O O . GLY B 1 538 ? -10.906 18.281 6.879 1 98 538 GLY B O 1
ATOM 9333 N N . SER B 1 539 ? -12.266 16.484 6.805 1 97.44 539 SER B N 1
ATOM 9334 C CA . SER B 1 539 ? -11.992 16.109 8.188 1 97.44 539 SER B CA 1
ATOM 9335 C C . SER B 1 539 ? -10.609 15.484 8.328 1 97.44 539 SER B C 1
ATOM 9337 O O . SER B 1 539 ? -9.984 15.133 7.324 1 97.44 539 SER B O 1
ATOM 9339 N N . THR B 1 540 ? -10.141 15.344 9.555 1 97.19 540 THR B N 1
ATOM 9340 C CA . THR B 1 540 ? -8.844 14.719 9.789 1 97.19 540 THR B CA 1
ATOM 9341 C C . THR B 1 540 ? -8.867 13.25 9.383 1 97.19 540 THR B C 1
ATOM 9343 O O . THR B 1 540 ? -7.902 12.742 8.805 1 97.19 540 THR B O 1
ATOM 9346 N N . ILE B 1 541 ? -9.977 12.562 9.656 1 97.5 541 ILE B N 1
ATOM 9347 C CA . ILE B 1 541 ? -10.086 11.156 9.273 1 97.5 541 ILE B CA 1
ATOM 9348 C C . ILE B 1 541 ? -10.086 11.039 7.754 1 97.5 541 ILE B C 1
ATOM 9350 O O . ILE B 1 541 ? -9.5 10.102 7.199 1 97.5 541 ILE B O 1
ATOM 9354 N N . HIS B 1 542 ? -10.773 11.992 7.09 1 98.31 542 HIS B N 1
ATOM 9355 C CA . HIS B 1 542 ? -10.703 12.102 5.637 1 98.31 542 HIS B CA 1
ATOM 9356 C C . HIS B 1 542 ? -9.266 12.266 5.164 1 98.31 542 HIS B C 1
ATOM 9358 O O . HIS B 1 542 ? -8.844 11.602 4.215 1 98.31 542 HIS B O 1
ATOM 9364 N N . CYS B 1 543 ? -8.516 13.086 5.816 1 98.38 543 CYS B N 1
ATOM 9365 C CA . CYS B 1 543 ? -7.121 13.359 5.48 1 98.38 543 CYS B CA 1
ATOM 9366 C C . CYS B 1 543 ? -6.27 12.102 5.617 1 98.38 543 CYS B C 1
ATOM 9368 O O . CYS B 1 543 ? -5.5 11.766 4.715 1 98.38 543 CYS B O 1
ATOM 9370 N N . ILE B 1 544 ? -6.414 11.398 6.711 1 98 544 ILE B N 1
ATOM 9371 C CA . ILE B 1 544 ? -5.645 10.188 6.98 1 98 544 ILE B CA 1
ATOM 9372 C C . ILE B 1 544 ? -5.887 9.164 5.875 1 98 544 ILE B C 1
ATOM 9374 O O . ILE B 1 544 ? -4.941 8.562 5.359 1 98 544 ILE B O 1
ATOM 9378 N N . GLU B 1 545 ? -7.125 9.023 5.457 1 97.94 545 GLU B N 1
ATOM 9379 C CA . GLU B 1 545 ? -7.461 8.07 4.406 1 97.94 545 GLU B CA 1
ATOM 9380 C C . GLU B 1 545 ? -6.934 8.539 3.051 1 97.94 545 GLU B C 1
ATOM 9382 O O . GLU B 1 545 ? -6.422 7.734 2.27 1 97.94 545 GLU B O 1
ATOM 9387 N N . ALA B 1 546 ? -7.051 9.82 2.754 1 98.25 546 ALA B N 1
ATOM 9388 C CA . ALA B 1 546 ? -6.613 10.367 1.475 1 98.25 546 ALA B CA 1
ATOM 9389 C C . ALA B 1 546 ? -5.113 10.172 1.275 1 98.25 546 ALA B C 1
ATOM 9391 O O . ALA B 1 546 ? -4.656 9.914 0.157 1 98.25 546 ALA B O 1
ATOM 9392 N N . LEU B 1 547 ? -4.352 10.242 2.361 1 98 547 LEU B N 1
ATOM 9393 C CA . LEU B 1 547 ? -2.896 10.211 2.279 1 98 547 LEU B CA 1
ATOM 9394 C C . LEU B 1 547 ? -2.375 8.789 2.436 1 98 547 LEU B C 1
ATOM 9396 O O . LEU B 1 547 ? -1.161 8.562 2.438 1 98 547 LEU B O 1
ATOM 9400 N N . ARG B 1 548 ? -3.268 7.797 2.533 1 96.12 548 ARG B N 1
ATOM 9401 C CA . ARG B 1 548 ? -2.92 6.402 2.795 1 96.12 548 ARG B CA 1
ATOM 9402 C C . ARG B 1 548 ? -2.014 5.852 1.699 1 96.12 548 ARG B C 1
ATOM 9404 O O . ARG B 1 548 ? -1.064 5.117 1.983 1 96.12 548 ARG B O 1
ATOM 9411 N N . SER B 1 549 ? -2.305 6.125 0.471 1 93.56 549 SER B N 1
ATOM 9412 C CA . SER B 1 549 ? -1.551 5.527 -0.628 1 93.56 549 SER B CA 1
ATOM 9413 C C . SER B 1 549 ? -1.374 6.516 -1.775 1 93.56 549 SER B C 1
ATOM 9415 O O . SER B 1 549 ? -2.34 7.145 -2.217 1 93.56 549 SER B O 1
ATOM 9417 N N . PRO B 1 550 ? -0.147 6.598 -2.283 1 96.69 550 PRO B N 1
ATOM 9418 C CA . PRO B 1 550 ? 0.076 7.457 -3.449 1 96.69 550 PRO B CA 1
ATOM 9419 C C . PRO B 1 550 ? -0.613 6.938 -4.707 1 96.69 550 PRO B C 1
ATOM 9421 O O . PRO B 1 550 ? -0.656 5.727 -4.938 1 96.69 550 PRO B O 1
ATOM 9424 N N . ARG B 1 551 ? -1.259 7.785 -5.418 1 97.56 551 ARG B N 1
ATOM 9425 C CA . ARG B 1 551 ? -1.647 7.527 -6.801 1 97.56 551 ARG B CA 1
ATOM 9426 C C . ARG B 1 551 ? -0.492 7.812 -7.754 1 97.56 551 ARG B C 1
ATOM 9428 O O . ARG B 1 551 ? -0.353 8.93 -8.258 1 97.56 551 ARG B O 1
ATOM 9435 N N . TRP B 1 552 ? 0.267 6.711 -8.07 1 98.12 552 TRP B N 1
ATOM 9436 C CA . TRP B 1 552 ? 1.531 6.855 -8.789 1 98.12 552 TRP B CA 1
ATOM 9437 C C . TRP B 1 552 ? 1.309 7.438 -10.18 1 98.12 552 TRP B C 1
ATOM 9439 O O . TRP B 1 552 ? 2.188 8.102 -10.727 1 98.12 552 TRP B O 1
ATOM 9449 N N . GLU B 1 553 ? 0.125 7.246 -10.742 1 97.69 553 GLU B N 1
ATOM 9450 C CA . GLU B 1 553 ? -0.192 7.73 -12.086 1 97.69 553 GLU B CA 1
ATOM 9451 C C . GLU B 1 553 ? -0.293 9.258 -12.109 1 97.69 553 GLU B C 1
ATOM 9453 O O . GLU B 1 553 ? -0.309 9.859 -13.18 1 97.69 553 GLU B O 1
ATOM 9458 N N . ASP B 1 554 ? -0.361 9.891 -10.906 1 98.06 554 ASP B N 1
ATOM 9459 C CA . ASP B 1 554 ? -0.499 11.344 -10.805 1 98.06 554 ASP B CA 1
ATOM 9460 C C . ASP B 1 554 ? 0.842 12.039 -11.023 1 98.06 554 ASP B C 1
ATOM 9462 O O . ASP B 1 554 ? 0.897 13.266 -11.164 1 98.06 554 ASP B O 1
ATOM 9466 N N . TYR B 1 555 ? 1.923 11.32 -11.109 1 98.31 555 TYR B N 1
ATOM 9467 C CA . TYR B 1 555 ? 3.268 11.883 -11.227 1 98.31 555 TYR B CA 1
ATOM 9468 C C . TYR B 1 555 ? 3.854 11.609 -12.609 1 98.31 555 TYR B C 1
ATOM 9470 O O . TYR B 1 555 ? 3.42 10.688 -13.305 1 98.31 555 TYR B O 1
ATOM 9478 N N . GLU B 1 556 ? 4.73 12.406 -12.969 1 97.81 556 GLU B N 1
ATOM 9479 C CA . GLU B 1 556 ? 5.621 12.188 -14.102 1 97.81 556 GLU B CA 1
ATOM 9480 C C . GLU B 1 556 ? 7.004 11.742 -13.641 1 97.81 556 GLU B C 1
ATOM 9482 O O . GLU B 1 556 ? 7.516 12.242 -12.633 1 97.81 556 GLU B O 1
ATOM 9487 N N . TYR B 1 557 ? 7.582 10.789 -14.406 1 97.75 557 TYR B N 1
ATOM 9488 C CA . TYR B 1 557 ? 8.828 10.188 -13.961 1 97.75 557 TYR B CA 1
ATOM 9489 C C . TYR B 1 557 ? 9.93 10.367 -15 1 97.75 557 TYR B C 1
ATOM 9491 O O . TYR B 1 557 ? 9.656 10.398 -16.203 1 97.75 557 TYR B O 1
ATOM 9499 N N . GLU B 1 558 ? 11.109 10.555 -14.539 1 97.56 558 GLU B N 1
ATOM 9500 C CA . GLU B 1 558 ? 12.336 10.336 -15.305 1 97.56 558 GLU B CA 1
ATOM 9501 C C . GLU B 1 558 ? 13.148 9.18 -14.734 1 97.56 558 GLU B C 1
ATOM 9503 O O . GLU B 1 558 ? 13.352 9.102 -13.516 1 97.56 558 GLU B O 1
ATOM 9508 N N . TYR B 1 559 ? 13.539 8.258 -15.586 1 95.94 559 TYR B N 1
ATOM 9509 C CA . TYR B 1 559 ? 14.297 7.086 -15.148 1 95.94 559 TYR B CA 1
ATOM 9510 C C . TYR B 1 559 ? 15.797 7.336 -15.234 1 95.94 559 TYR B C 1
ATOM 9512 O O . TYR B 1 559 ? 16.25 8.164 -16.031 1 95.94 559 TYR B O 1
ATOM 9520 N N . LEU B 1 560 ? 16.5 6.641 -14.375 1 95 560 LEU B N 1
ATOM 9521 C CA . LEU B 1 560 ? 17.953 6.621 -14.547 1 95 560 LEU B CA 1
ATOM 9522 C C . LEU B 1 560 ? 18.344 5.914 -15.844 1 95 560 LEU B C 1
ATOM 9524 O O . LEU B 1 560 ? 17.75 4.895 -16.203 1 95 560 LEU B O 1
ATOM 9528 N N . PRO B 1 561 ? 19.25 6.512 -16.531 1 92.75 561 PRO B N 1
ATOM 9529 C CA . PRO B 1 561 ? 19.656 5.871 -17.797 1 92.75 561 PRO B CA 1
ATOM 9530 C C . PRO B 1 561 ? 20.391 4.547 -17.562 1 92.75 561 PRO B C 1
ATOM 9532 O O . PRO B 1 561 ? 20.984 4.34 -16.516 1 92.75 561 PRO B O 1
ATOM 9535 N N . GLU B 1 562 ? 20.297 3.697 -18.531 1 91.06 562 GLU B N 1
ATOM 9536 C CA . GLU B 1 562 ? 21.062 2.455 -18.5 1 91.06 562 GLU B CA 1
ATOM 9537 C C . GLU B 1 562 ? 22.547 2.719 -18.688 1 91.06 562 GLU B C 1
ATOM 9539 O O . GLU B 1 562 ? 22.938 3.588 -19.469 1 91.06 562 GLU B O 1
ATOM 9544 N N . GLU B 1 563 ? 23.344 1.983 -18.078 1 84.62 563 GLU B N 1
ATOM 9545 C CA . GLU B 1 563 ? 24.781 2.176 -18.141 1 84.62 563 GLU B CA 1
ATOM 9546 C C . GLU B 1 563 ? 25.312 1.945 -19.547 1 84.62 563 GLU B C 1
ATOM 9548 O O . GLU B 1 563 ? 26.281 2.588 -19.969 1 84.62 563 GLU B O 1
ATOM 9553 N N . ASN B 1 564 ? 24.719 1.126 -20.234 1 82.69 564 ASN B N 1
ATOM 9554 C CA . ASN B 1 564 ? 25.219 0.769 -21.562 1 82.69 564 ASN B CA 1
ATOM 9555 C C . ASN B 1 564 ? 24.594 1.645 -22.656 1 82.69 564 ASN B C 1
ATOM 9557 O O . ASN B 1 564 ? 24.781 1.388 -23.844 1 82.69 564 ASN B O 1
ATOM 9561 N N . GLY B 1 565 ? 23.781 2.652 -22.297 1 84.62 565 GLY B N 1
ATOM 9562 C CA . GLY B 1 565 ? 23.219 3.594 -23.234 1 84.62 565 GLY B CA 1
ATOM 9563 C C . GLY B 1 565 ? 21.969 3.062 -23.938 1 84.62 565 GLY B C 1
ATOM 9564 O O . GLY B 1 565 ? 21.391 3.738 -24.781 1 84.62 565 GLY B O 1
ATOM 9565 N N . ALA B 1 566 ? 21.547 1.901 -23.547 1 86.69 566 ALA B N 1
ATOM 9566 C CA . ALA B 1 566 ? 20.359 1.298 -24.125 1 86.69 566 ALA B CA 1
ATOM 9567 C C . ALA B 1 566 ? 19.094 2.027 -23.672 1 86.69 566 ALA B C 1
ATOM 9569 O O . ALA B 1 566 ? 19.156 2.938 -22.844 1 86.69 566 ALA B O 1
ATOM 9570 N N . GLU B 1 567 ? 18.047 1.638 -24.359 1 90.56 567 GLU B N 1
ATOM 9571 C CA . GLU B 1 567 ? 16.75 2.111 -23.875 1 90.56 567 GLU B CA 1
ATOM 9572 C C . GLU B 1 567 ? 16.516 1.714 -22.422 1 90.56 567 GLU B C 1
ATOM 9574 O O . GLU B 1 567 ? 16.906 0.625 -22 1 90.56 567 GLU B O 1
ATOM 9579 N N . VAL B 1 568 ? 15.867 2.617 -21.75 1 92.25 568 VAL B N 1
ATOM 9580 C CA . VAL B 1 568 ? 15.625 2.387 -20.328 1 92.25 568 VAL B CA 1
ATOM 9581 C C . VAL B 1 568 ? 14.812 1.11 -20.141 1 92.25 568 VAL B C 1
ATOM 9583 O O . VAL B 1 568 ? 13.797 0.912 -20.812 1 92.25 568 VAL B O 1
ATOM 9586 N N . ASN B 1 569 ? 15.305 0.251 -19.281 1 91.88 569 ASN B N 1
ATOM 9587 C CA . ASN B 1 569 ? 14.602 -0.946 -18.828 1 91.88 569 ASN B CA 1
ATOM 9588 C C . ASN B 1 569 ? 13.57 -0.62 -17.75 1 91.88 569 ASN B C 1
ATOM 9590 O O . ASN B 1 569 ? 13.914 -0.474 -16.578 1 91.88 569 ASN B O 1
ATOM 9594 N N . GLN B 1 570 ? 12.305 -0.603 -18.109 1 93 570 GLN B N 1
ATOM 9595 C CA . GLN B 1 570 ? 11.281 -0.211 -17.141 1 93 570 GLN B CA 1
ATOM 9596 C C . GLN B 1 570 ? 10.898 -1.383 -16.25 1 93 570 GLN B C 1
ATOM 9598 O O . GLN B 1 570 ? 10.047 -1.241 -15.367 1 93 570 GLN B O 1
ATOM 9603 N N . MET B 1 571 ? 11.547 -2.557 -16.484 1 95.19 571 MET B N 1
ATOM 9604 C CA . MET B 1 571 ? 11.391 -3.707 -15.594 1 95.19 571 MET B CA 1
ATOM 9605 C C . MET B 1 571 ? 12.648 -3.92 -14.758 1 95.19 571 MET B C 1
ATOM 9607 O O . MET B 1 571 ? 12.805 -4.961 -14.117 1 95.19 571 MET B O 1
ATOM 9611 N N . ALA B 1 572 ? 13.531 -2.939 -14.773 1 94.56 572 ALA B N 1
ATOM 9612 C CA . ALA B 1 572 ? 14.789 -3.078 -14.047 1 94.56 572 ALA B CA 1
ATOM 9613 C C . ALA B 1 572 ? 14.547 -3.346 -12.562 1 94.56 572 ALA B C 1
ATOM 9615 O O . ALA B 1 572 ? 15.352 -4.004 -11.906 1 94.56 572 ALA B O 1
ATOM 9616 N N . TRP B 1 573 ? 13.422 -2.865 -12.07 1 96.31 573 TRP B N 1
ATOM 9617 C CA . TRP B 1 573 ? 13.102 -3.016 -10.648 1 96.31 573 TRP B CA 1
ATOM 9618 C C . TRP B 1 573 ? 12.883 -4.48 -10.297 1 96.31 573 TRP B C 1
ATOM 9620 O O . TRP B 1 573 ? 12.914 -4.852 -9.117 1 96.31 573 TRP B O 1
ATOM 9630 N N . LEU B 1 574 ? 12.648 -5.375 -11.227 1 97.62 574 LEU B N 1
ATOM 9631 C CA . LEU B 1 574 ? 12.508 -6.805 -10.969 1 97.62 574 LEU B CA 1
ATOM 9632 C C . LEU B 1 574 ? 13.852 -7.43 -10.609 1 97.62 574 LEU B C 1
ATOM 9634 O O . LEU B 1 574 ? 13.898 -8.531 -10.062 1 97.62 574 LEU B O 1
ATOM 9638 N N . GLY B 1 575 ? 14.938 -6.801 -11.008 1 96.88 575 GLY B N 1
ATOM 9639 C CA . GLY B 1 575 ? 16.266 -7.223 -10.602 1 96.88 575 GLY B CA 1
ATOM 9640 C C . GLY B 1 575 ? 16.703 -8.539 -11.227 1 96.88 575 GLY B C 1
ATOM 9641 O O . GLY B 1 575 ? 16.422 -8.789 -12.398 1 96.88 575 GLY B O 1
ATOM 9642 N N . ASN B 1 576 ? 17.438 -9.328 -10.484 1 96.62 576 ASN B N 1
ATOM 9643 C CA . ASN B 1 576 ? 18.109 -10.508 -11.031 1 96.62 576 ASN B CA 1
ATOM 9644 C C . ASN B 1 576 ? 17.344 -11.789 -10.711 1 96.62 576 ASN B C 1
ATOM 9646 O O . ASN B 1 576 ? 17.906 -12.883 -10.805 1 96.62 576 ASN B O 1
ATOM 9650 N N . GLY B 1 577 ? 16.094 -11.641 -10.172 1 97.5 577 GLY B N 1
ATOM 9651 C CA . GLY B 1 577 ? 15.266 -12.812 -9.945 1 97.5 577 GLY B CA 1
ATOM 9652 C C . GLY B 1 577 ? 15.352 -13.336 -8.523 1 97.5 577 GLY B C 1
ATOM 9653 O O . GLY B 1 577 ? 14.789 -14.383 -8.203 1 97.5 577 GLY B O 1
ATOM 9654 N N . TRP B 1 578 ? 16.125 -12.617 -7.656 1 97.75 578 TRP B N 1
ATOM 9655 C CA . TRP B 1 578 ? 16.312 -13.031 -6.27 1 97.75 578 TRP B CA 1
ATOM 9656 C C . TRP B 1 578 ? 15.742 -11.992 -5.309 1 97.75 578 TRP B C 1
ATOM 9658 O O . TRP B 1 578 ? 15.469 -10.859 -5.699 1 97.75 578 TRP B O 1
ATOM 9668 N N . SER B 1 579 ? 15.477 -12.375 -4.105 1 97 579 SER B N 1
ATOM 9669 C CA . SER B 1 579 ? 15.18 -11.484 -2.988 1 97 579 SER B CA 1
ATOM 9670 C C . SER B 1 579 ? 16.391 -11.328 -2.068 1 97 579 SER B C 1
ATOM 9672 O O . SER B 1 579 ? 17.234 -12.219 -1.989 1 97 579 SER B O 1
ATOM 9674 N N . VAL B 1 580 ? 16.422 -10.297 -1.36 1 95.12 580 VAL B N 1
ATOM 9675 C CA . VAL B 1 580 ? 17.531 -9.984 -0.481 1 95.12 580 VAL B CA 1
ATOM 9676 C C . VAL B 1 580 ? 17.672 -11.07 0.582 1 95.12 580 VAL B C 1
ATOM 9678 O O . VAL B 1 580 ? 18.781 -11.422 0.987 1 95.12 580 VAL B O 1
ATOM 9681 N N . ASN B 1 581 ? 16.594 -11.664 1.015 1 93.44 581 ASN B N 1
ATOM 9682 C CA . ASN B 1 581 ? 16.609 -12.711 2.035 1 93.44 581 ASN B CA 1
ATOM 9683 C C . ASN B 1 581 ? 17.359 -13.953 1.556 1 93.44 581 ASN B C 1
ATOM 9685 O O . ASN B 1 581 ? 18.016 -14.625 2.344 1 93.44 581 ASN B O 1
ATOM 9689 N N . GLN B 1 582 ? 17.219 -14.234 0.329 1 94.62 582 GLN B N 1
ATOM 9690 C CA . GLN B 1 582 ? 17.844 -15.422 -0.236 1 94.62 582 GLN B CA 1
ATOM 9691 C C . GLN B 1 582 ? 19.344 -15.234 -0.417 1 94.62 582 GLN B C 1
ATOM 9693 O O . GLN B 1 582 ? 20.094 -16.203 -0.504 1 94.62 582 GLN B O 1
ATOM 9698 N N . LEU B 1 583 ? 19.75 -13.977 -0.511 1 93.81 583 LEU B N 1
ATOM 9699 C CA . LEU B 1 583 ? 21.141 -13.664 -0.832 1 93.81 583 LEU B CA 1
ATOM 9700 C C . LEU B 1 583 ? 21.922 -13.305 0.428 1 93.81 583 LEU B C 1
ATOM 9702 O O . LEU B 1 583 ? 23.109 -12.961 0.354 1 93.81 583 LEU B O 1
ATOM 9706 N N . SER B 1 584 ? 21.25 -13.422 1.562 1 88.81 584 SER B N 1
ATOM 9707 C CA . SER B 1 584 ? 21.906 -13.102 2.822 1 88.81 584 SER B CA 1
ATOM 9708 C C . SER B 1 584 ? 23.016 -14.109 3.137 1 88.81 584 SER B C 1
ATOM 9710 O O . SER B 1 584 ? 22.984 -15.242 2.643 1 88.81 584 SER B O 1
ATOM 9712 N N . GLU B 1 585 ? 23.984 -13.68 3.949 1 83.12 585 GLU B N 1
ATOM 9713 C CA . GLU B 1 585 ? 25.078 -14.547 4.355 1 83.12 585 GLU B CA 1
ATOM 9714 C C . GLU B 1 585 ? 24.578 -15.719 5.191 1 83.12 585 GLU B C 1
ATOM 9716 O O . GLU B 1 585 ? 25.031 -16.859 5.031 1 83.12 585 GLU B O 1
ATOM 9721 N N . GLN B 1 586 ? 23.688 -15.336 6.066 1 84.94 586 GLN B N 1
ATOM 9722 C CA . GLN B 1 586 ? 23.047 -16.359 6.891 1 84.94 586 GLN B CA 1
ATOM 9723 C C . GLN B 1 586 ? 21.547 -16.391 6.668 1 84.94 586 GLN B C 1
ATOM 9725 O O . GLN B 1 586 ? 20.812 -15.625 7.297 1 84.94 586 GLN B O 1
ATOM 9730 N N . VAL B 1 587 ? 21.141 -17.359 5.895 1 88.69 587 VAL B N 1
ATOM 9731 C CA . VAL B 1 587 ? 19.719 -17.469 5.59 1 88.69 587 VAL B CA 1
ATOM 9732 C C . VAL B 1 587 ? 19.031 -18.359 6.637 1 88.69 587 VAL B C 1
ATOM 9734 O O . VAL B 1 587 ? 19.438 -19.5 6.844 1 88.69 587 VAL B O 1
ATOM 9737 N N . ARG B 1 588 ? 18.188 -17.828 7.391 1 91.44 588 ARG B N 1
ATOM 9738 C CA . ARG B 1 588 ? 17.391 -18.562 8.375 1 91.44 588 ARG B CA 1
ATOM 9739 C C . ARG B 1 588 ? 16.047 -19 7.789 1 91.44 588 ARG B C 1
ATOM 9741 O O . ARG B 1 588 ? 15.609 -18.453 6.773 1 91.44 588 ARG B O 1
ATOM 9748 N N . ASP B 1 589 ? 15.273 -19.875 8.414 1 89.5 589 ASP B N 1
ATOM 9749 C CA . ASP B 1 589 ? 13.977 -20.359 7.941 1 89.5 589 ASP B CA 1
ATOM 9750 C C . ASP B 1 589 ? 12.977 -19.219 7.816 1 89.5 589 ASP B C 1
ATOM 9752 O O . ASP B 1 589 ? 12.227 -19.156 6.84 1 89.5 589 ASP B O 1
ATOM 9756 N N . ILE B 1 590 ? 12.984 -18.328 8.742 1 93.31 590 ILE B N 1
ATOM 9757 C CA . ILE B 1 590 ? 12.023 -17.234 8.75 1 93.31 590 ILE B CA 1
ATOM 9758 C C . ILE B 1 590 ? 12.266 -16.328 7.543 1 93.31 590 ILE B C 1
ATOM 9760 O O . ILE B 1 590 ? 11.328 -15.719 7.016 1 93.31 590 ILE B O 1
ATOM 9764 N N . ASP B 1 591 ? 13.484 -16.25 7.062 1 93.75 591 ASP B N 1
ATOM 9765 C CA . ASP B 1 591 ? 13.797 -15.422 5.902 1 93.75 591 ASP B CA 1
ATOM 9766 C C . ASP B 1 591 ? 13.156 -15.984 4.637 1 93.75 591 ASP B C 1
ATOM 9768 O O . ASP B 1 591 ? 12.906 -15.25 3.68 1 93.75 591 ASP B O 1
ATOM 9772 N N . LEU B 1 592 ? 12.875 -17.297 4.656 1 95.06 592 LEU B N 1
ATOM 9773 C CA . LEU B 1 592 ? 12.43 -17.969 3.443 1 95.06 592 LEU B CA 1
ATOM 9774 C C . LEU B 1 592 ? 10.961 -18.375 3.561 1 95.06 592 LEU B C 1
ATOM 9776 O O . LEU B 1 592 ? 10.383 -18.906 2.607 1 95.06 592 LEU B O 1
ATOM 9780 N N . SER B 1 593 ? 10.305 -18.219 4.723 1 96.38 593 SER B N 1
ATOM 9781 C CA . SER B 1 593 ? 8.922 -18.609 4.922 1 96.38 593 SER B CA 1
ATOM 9782 C C . SER B 1 593 ? 8.172 -17.609 5.793 1 96.38 593 SER B C 1
ATOM 9784 O O . SER B 1 593 ? 7.223 -17.969 6.492 1 96.38 593 SER B O 1
ATOM 9786 N N . TYR B 1 594 ? 8.633 -16.312 5.781 1 96.81 594 TYR B N 1
ATOM 9787 C CA . TYR B 1 594 ? 8.109 -15.273 6.672 1 96.81 594 TYR B CA 1
ATOM 9788 C C . TYR B 1 594 ? 6.594 -15.156 6.539 1 96.81 594 TYR B C 1
ATOM 9790 O O . TYR B 1 594 ? 5.906 -14.828 7.504 1 96.81 594 TYR B O 1
ATOM 9798 N N . TYR B 1 595 ? 6 -15.438 5.387 1 96.81 595 TYR B N 1
ATOM 9799 C CA . TYR B 1 595 ? 4.582 -15.234 5.121 1 96.81 595 TYR B CA 1
ATOM 9800 C C . TYR B 1 595 ? 3.729 -16.234 5.902 1 96.81 595 TYR B C 1
ATOM 9802 O O . TYR B 1 595 ? 2.502 -16.109 5.934 1 96.81 595 TYR B O 1
ATOM 9810 N N . LEU B 1 596 ? 4.352 -17.203 6.621 1 96.94 596 LEU B N 1
ATOM 9811 C CA . LEU B 1 596 ? 3.602 -18.125 7.453 1 96.94 596 LEU B CA 1
ATOM 9812 C C . LEU B 1 596 ? 3.605 -17.688 8.914 1 96.94 596 LEU B C 1
ATOM 9814 O O . LEU B 1 596 ? 2.83 -18.188 9.727 1 96.94 596 LEU B O 1
ATOM 9818 N N . TYR B 1 597 ? 4.531 -16.812 9.258 1 96 597 TYR B N 1
ATOM 9819 C CA . TYR B 1 597 ? 4.656 -16.375 10.641 1 96 597 TYR B CA 1
ATOM 9820 C C . TYR B 1 597 ? 3.529 -15.414 11.016 1 96 597 TYR B C 1
ATOM 9822 O O . TYR B 1 597 ? 3.17 -14.531 10.227 1 96 597 TYR B O 1
ATOM 9830 N N . PRO B 1 598 ? 3.029 -15.516 12.172 1 93 598 PRO B N 1
ATOM 9831 C CA . PRO B 1 598 ? 1.854 -14.742 12.578 1 93 598 PRO B CA 1
ATOM 9832 C C . PRO B 1 598 ? 2.064 -13.234 12.438 1 93 598 PRO B C 1
ATOM 9834 O O . PRO B 1 598 ? 1.16 -12.523 12 1 93 598 PRO B O 1
ATOM 9837 N N . GLU B 1 599 ? 3.184 -12.789 12.812 1 91.38 599 GLU B N 1
ATOM 9838 C CA . GLU B 1 599 ? 3.453 -11.352 12.75 1 91.38 599 GLU B CA 1
ATOM 9839 C C . GLU B 1 599 ? 3.316 -10.828 11.32 1 91.38 599 GLU B C 1
ATOM 9841 O O . GLU B 1 599 ? 2.738 -9.766 11.102 1 91.38 599 GLU B O 1
ATOM 9846 N N . PHE B 1 600 ? 3.807 -11.594 10.359 1 93.75 600 PHE B N 1
ATOM 9847 C CA . PHE B 1 600 ? 3.762 -11.164 8.969 1 93.75 600 PHE B CA 1
ATOM 9848 C C . PHE B 1 600 ? 2.398 -11.453 8.352 1 93.75 600 PHE B C 1
ATOM 9850 O O . PHE B 1 600 ? 1.9 -10.68 7.535 1 93.75 600 PHE B O 1
ATOM 9857 N N . GLN B 1 601 ? 1.762 -12.562 8.773 1 91.56 601 GLN B N 1
ATOM 9858 C CA . GLN B 1 601 ? 0.399 -12.852 8.344 1 91.56 601 GLN B CA 1
ATOM 9859 C C . GLN B 1 601 ? -0.559 -11.742 8.758 1 91.56 601 GLN B C 1
ATOM 9861 O O . GLN B 1 601 ? -1.339 -11.242 7.941 1 91.56 601 GLN B O 1
ATOM 9866 N N . GLU B 1 602 ? -0.44 -11.336 9.961 1 89 602 GLU B N 1
ATOM 9867 C CA . GLU B 1 602 ? -1.343 -10.336 10.516 1 89 602 GLU B CA 1
ATOM 9868 C C . GLU B 1 602 ? -1.123 -8.977 9.859 1 89 602 GLU B C 1
ATOM 9870 O O . GLU B 1 602 ? -2.08 -8.242 9.602 1 89 602 GLU B O 1
ATOM 9875 N N . ARG B 1 603 ? 0.038 -8.688 9.578 1 90.5 603 ARG B N 1
ATOM 9876 C CA . ARG B 1 603 ? 0.372 -7.348 9.094 1 90.5 603 ARG B CA 1
ATOM 9877 C C . ARG B 1 603 ? 0.128 -7.23 7.59 1 90.5 603 ARG B C 1
ATOM 9879 O O . ARG B 1 603 ? -0.324 -6.191 7.109 1 90.5 603 ARG B O 1
ATOM 9886 N N . TYR B 1 604 ? 0.442 -8.312 6.867 1 90.75 604 TYR B N 1
ATOM 9887 C CA . TYR B 1 604 ? 0.555 -8.094 5.43 1 90.75 604 TYR B CA 1
ATOM 9888 C C . TYR B 1 604 ? -0.486 -8.914 4.672 1 90.75 604 TYR B C 1
ATOM 9890 O O . TYR B 1 604 ? -0.918 -8.523 3.584 1 90.75 604 TYR B O 1
ATOM 9898 N N . PHE B 1 605 ? -0.848 -10.023 5.18 1 88.81 605 PHE B N 1
ATOM 9899 C CA . PHE B 1 605 ? -1.655 -10.953 4.398 1 88.81 605 PHE B CA 1
ATOM 9900 C C . PHE B 1 605 ? -3.051 -11.094 4.996 1 88.81 605 PHE B C 1
ATOM 9902 O O . PHE B 1 605 ? -4.047 -11.078 4.27 1 88.81 605 PHE B O 1
ATOM 9909 N N . GLY B 1 606 ? -3.164 -11.133 6.297 1 85.94 606 GLY B N 1
ATOM 9910 C CA . GLY B 1 606 ? -4.438 -11.227 6.996 1 85.94 606 GLY B CA 1
ATOM 9911 C C . GLY B 1 606 ? -5.016 -12.633 6.988 1 85.94 606 GLY B C 1
ATOM 9912 O O . GLY B 1 606 ? -4.75 -13.414 6.07 1 85.94 606 GLY B O 1
ATOM 9913 N N . THR B 1 607 ? -5.773 -12.977 7.98 1 90.69 607 THR B N 1
ATOM 9914 C CA . THR B 1 607 ? -6.551 -14.203 8.07 1 90.69 607 THR B CA 1
ATOM 9915 C C . THR B 1 607 ? -8.047 -13.906 8.031 1 90.69 607 THR B C 1
ATOM 9917 O O . THR B 1 607 ? -8.57 -13.234 8.93 1 90.69 607 THR B O 1
ATOM 9920 N N . PRO B 1 608 ? -8.703 -14.344 6.996 1 94.88 608 PRO B N 1
ATOM 9921 C CA . PRO B 1 608 ? -10.141 -14.07 6.918 1 94.88 608 PRO B CA 1
ATOM 9922 C C . PRO B 1 608 ? -10.93 -14.734 8.039 1 94.88 608 PRO B C 1
ATOM 9924 O O . PRO B 1 608 ? -10.5 -15.766 8.578 1 94.88 608 PRO B O 1
ATOM 9927 N N . MET B 1 609 ? -12 -14.094 8.367 1 94.12 609 MET B N 1
ATOM 9928 C CA . MET B 1 609 ? -12.922 -14.703 9.312 1 94.12 609 MET B CA 1
ATOM 9929 C C . MET B 1 609 ? -13.68 -15.859 8.672 1 94.12 609 MET B C 1
ATOM 9931 O O . MET B 1 609 ? -14.102 -15.766 7.516 1 94.12 609 MET B O 1
ATOM 9935 N N . GLY B 1 610 ? -13.883 -16.938 9.422 1 95 610 GLY B N 1
ATOM 9936 C CA . GLY B 1 610 ? -14.656 -18.062 8.914 1 95 610 GLY B CA 1
ATOM 9937 C C . GLY B 1 610 ? -16.125 -17.734 8.695 1 95 610 GLY B C 1
ATOM 9938 O O . GLY B 1 610 ? -16.672 -16.859 9.367 1 95 610 GLY B O 1
ATOM 9939 N N . GLY B 1 611 ? -16.719 -18.438 7.805 1 95.81 611 GLY B N 1
ATOM 9940 C CA . GLY B 1 611 ? -18.141 -18.25 7.504 1 95.81 611 GLY B CA 1
ATOM 9941 C C . GLY B 1 611 ? -18.391 -17.125 6.52 1 95.81 611 GLY B C 1
ATOM 9942 O O . GLY B 1 611 ? -18.438 -17.359 5.309 1 95.81 611 GLY B O 1
ATOM 9943 N N . ARG B 1 612 ? -18.438 -15.93 7.008 1 96.5 612 ARG B N 1
ATOM 9944 C CA . ARG B 1 612 ? -18.672 -14.742 6.199 1 96.5 612 ARG B CA 1
ATOM 9945 C C . ARG B 1 612 ? -17.594 -13.688 6.457 1 96.5 612 ARG B C 1
ATOM 9947 O O . ARG B 1 612 ? -17.797 -12.773 7.266 1 96.5 612 ARG B O 1
ATOM 9954 N N . PRO B 1 613 ? -16.5 -13.867 5.648 1 96.25 613 PRO B N 1
ATOM 9955 C CA . PRO B 1 613 ? -15.383 -12.945 5.883 1 96.25 613 PRO B CA 1
ATOM 9956 C C . PRO B 1 613 ? -15.805 -11.477 5.781 1 96.25 613 PRO B C 1
ATOM 9958 O O . PRO B 1 613 ? -15.18 -10.609 6.391 1 96.25 613 PRO B O 1
ATOM 9961 N N . GLU B 1 614 ? -16.859 -11.086 5.043 1 95.75 614 GLU B N 1
ATOM 9962 C CA . GLU B 1 614 ? -17.344 -9.727 4.832 1 95.75 614 GLU B CA 1
ATOM 9963 C C . GLU B 1 614 ? -17.938 -9.148 6.113 1 95.75 614 GLU B C 1
ATOM 9965 O O . GLU B 1 614 ? -18.188 -7.945 6.203 1 95.75 614 GLU B O 1
ATOM 9970 N N . GLU B 1 615 ? -18.188 -9.938 7.129 1 95 615 GLU B N 1
ATOM 9971 C CA . GLU B 1 615 ? -18.812 -9.477 8.367 1 95 615 GLU B CA 1
ATOM 9972 C C . GLU B 1 615 ? -17.75 -9.141 9.422 1 95 615 GLU B C 1
ATOM 9974 O O . GLU B 1 615 ? -18.094 -8.719 10.531 1 95 615 GLU B O 1
ATOM 9979 N N . GLY B 1 616 ? -16.5 -9.32 9.047 1 92.31 616 GLY B N 1
ATOM 9980 C CA . GLY B 1 616 ? -15.438 -8.977 9.984 1 92.31 616 GLY B CA 1
ATOM 9981 C C . GLY B 1 616 ? -15.445 -7.508 10.375 1 92.31 616 GLY B C 1
ATOM 9982 O O . GLY B 1 616 ? -15.719 -6.641 9.547 1 92.31 616 GLY B O 1
ATOM 9983 N N . GLU B 1 617 ? -15.016 -7.203 11.617 1 92.75 617 GLU B N 1
ATOM 9984 C CA . GLU B 1 617 ? -15.086 -5.855 12.188 1 92.75 617 GLU B CA 1
ATOM 9985 C C . GLU B 1 617 ? -13.922 -4.996 11.711 1 92.75 617 GLU B C 1
ATOM 9987 O O . GLU B 1 617 ? -14.039 -3.771 11.633 1 92.75 617 GLU B O 1
ATOM 9992 N N . HIS B 1 618 ? -12.867 -5.652 11.383 1 93.62 618 HIS B N 1
ATOM 9993 C CA . HIS B 1 618 ? -11.648 -4.914 11.062 1 93.62 618 HIS B CA 1
ATOM 9994 C C . HIS B 1 618 ? -11.867 -3.984 9.875 1 93.62 618 HIS B C 1
ATOM 9996 O O . HIS B 1 618 ? -11.594 -2.785 9.961 1 93.62 618 HIS B O 1
ATOM 10002 N N . TYR B 1 619 ? -12.422 -4.547 8.781 1 94.19 619 TYR B N 1
ATOM 10003 C CA . TYR B 1 619 ? -12.586 -3.76 7.566 1 94.19 619 TYR B CA 1
ATOM 10004 C C . TYR B 1 619 ? -13.875 -2.941 7.617 1 94.19 619 TYR B C 1
ATOM 10006 O O . TYR B 1 619 ? -14.125 -2.113 6.738 1 94.19 619 TYR B O 1
ATOM 10014 N N . ARG B 1 620 ? -14.688 -3.129 8.672 1 93.06 620 ARG B N 1
ATOM 10015 C CA . ARG B 1 620 ? -15.766 -2.191 8.938 1 93.06 620 ARG B CA 1
ATOM 10016 C C . ARG B 1 620 ? -15.234 -0.892 9.531 1 93.06 620 ARG B C 1
ATOM 10018 O O . ARG B 1 620 ? -15.695 0.195 9.18 1 93.06 620 ARG B O 1
ATOM 10025 N N . ILE B 1 621 ? -14.273 -1.057 10.414 1 95.06 621 ILE B N 1
ATOM 10026 C CA . ILE B 1 621 ? -13.711 0.091 11.109 1 95.06 621 ILE B CA 1
ATOM 10027 C C . ILE B 1 621 ? -12.781 0.862 10.172 1 95.06 621 ILE B C 1
ATOM 10029 O O . ILE B 1 621 ? -12.875 2.088 10.07 1 95.06 621 ILE B O 1
ATOM 10033 N N . ARG B 1 622 ? -11.922 0.169 9.508 1 95.88 622 ARG B N 1
ATOM 10034 C CA . ARG B 1 622 ? -11.078 0.791 8.492 1 95.88 622 ARG B CA 1
ATOM 10035 C C . ARG B 1 622 ? -11.203 0.064 7.16 1 95.88 622 ARG B C 1
ATOM 10037 O O . ARG B 1 622 ? -10.516 -0.932 6.922 1 95.88 622 ARG B O 1
ATOM 10044 N N . PRO B 1 623 ? -12.039 0.556 6.277 1 96.31 623 PRO B N 1
ATOM 10045 C CA . PRO B 1 623 ? -12.266 -0.106 4.988 1 96.31 623 PRO B CA 1
ATOM 10046 C C . PRO B 1 623 ? -10.969 -0.418 4.246 1 96.31 623 PRO B C 1
ATOM 10048 O O . PRO B 1 623 ? -10.055 0.409 4.219 1 96.31 623 PRO B O 1
ATOM 10051 N N . TRP B 1 624 ? -10.914 -1.687 3.701 1 95.44 624 TRP B N 1
ATOM 10052 C CA . TRP B 1 624 ? -9.727 -2.148 2.996 1 95.44 624 TRP B CA 1
ATOM 10053 C C . TRP B 1 624 ? -9.445 -1.285 1.771 1 95.44 624 TRP B C 1
ATOM 10055 O O . TRP B 1 624 ? -10.375 -0.859 1.081 1 95.44 624 TRP B O 1
ATOM 10065 N N . SER B 1 625 ? -8.195 -1.003 1.561 1 94.12 625 SER B N 1
ATOM 10066 C CA . SER B 1 625 ? -7.809 -0.23 0.385 1 94.12 625 SER B CA 1
ATOM 10067 C C . SER B 1 625 ? -6.383 -0.552 -0.044 1 94.12 625 SER B C 1
ATOM 10069 O O . SER B 1 625 ? -5.691 -1.336 0.613 1 94.12 625 SER B O 1
ATOM 10071 N N . TYR B 1 626 ? -6.031 -0.153 -1.215 1 90.62 626 TYR B N 1
ATOM 10072 C CA . TYR B 1 626 ? -4.688 -0.343 -1.749 1 90.62 626 TYR B CA 1
ATOM 10073 C C . TYR B 1 626 ? -3.713 0.659 -1.142 1 90.62 626 TYR B C 1
ATOM 10075 O O . TYR B 1 626 ? -4.117 1.729 -0.681 1 90.62 626 TYR B O 1
#

Secondary structure (DSSP, 8-state):
--SSPPPPHHHHSS---HHHHHHHHHHHHHHS----TT--S-----SS-TT----EEEEEE--SHHHHHHHHHHHHH-SSEEEEEE-SSSSS-THHHH---TT-B-SS-GGGSS-TTS--S--SBSS-BHHHHHHHHHHHHHHHTGGGGEESSEEEEEEEEETTTTEEEEEEEETTS-EEEEEESEEEE---SS-SB-----TTGGG--SEEEETTB--TT---TT-EEEEE--SHHHHHHHHHHHTSTT-EEEEE--S----PPPS-HHHHHHTT-TTTTBPPHHHHHHHHH-HHHHHHHHHHHHHHHHT-GGGGBTT-HHHHHHHHHHHHHHHHHTTTSTHHHHHH--SS-TTSS-----TTHHHHHTSTTEEEE-SPEEEEETTEEEETTS-EEE-SEEEE---B-TT---SS-EE-GGG-BHHHHTSS----BTTTB-TT-TTEEESS-TT-B-SSS-HHHHHHHHHHHHHHHHHHHHHTTEEEEEE-HHHHHHHHHHHHHHHTTBGGGSS---TTSB-TTS-B-SS--SB-SS-HHHHHHHTSS--GGGEEEEEPPPTTSPPP-TTGGGTTS--GGGGSSS--HHHHHGGGSHHHIIIII--PPSS-GGG-SHHHHS----/--SSPPPPHHHHSS---HHHHHHHHHHHHHHS----TT--S-----SS-TT----EEEEEE--SHHHHHHHHHHHHH-SSEEEEEE-SSSSS-THHHH---TT-B-SS-GGGSS-TTS--S--SBSS-BHHHHHHHHHHHHHHHTGGGGEESSEEEEEEEEETTTTEEEEEEEETTS-EEEEEESEEEE---SS-SB-----TTGGG--SEEEETTB--TT---TT-EEEEE--SHHHHHHHHHHHTSTT-EEEEE--S----PPPS-HHHHHHTT-TTTTBPPHHHHHHHHH-HHHHHHHHHHHHHHHHT-GGGGBTT-HHHHHHHHHHHHHHHHHTTTSTHHHHHH--SS-TTSS-----TTHHHHHTSTTEEEE-SPEEEEETTEEEETTS-EEE-SEEEE---B-TT---SS-EE-GGG-BHHHHTSS----BTTTB-TT-TTEEESS-TT-B-SSS-HHHHHHHHHHHHHHHHHHHHHTTEEEEEE-HHHHHHHHHHHHHHHTTBGGGSS---TTSB-TTS-B-SS--SB-SS-HHHHHHHTSS--GGGEEEEEPPPTTSPPP-TTGGGTTS--GGGGSSS--HHHHHGGGSHHHIIIII--PPSS-GGG-SHHHHS----

Nearest PDB structures (foldseek):
  6er9-assembly1_A  TM=8.229E-01  e=4.874E-40  Rhodococcus sp. Phi1
  3gwd-assembly1_A  TM=8.193E-01  e=1.600E-39  Rhodococcus sp. HI-31
  4rg4-assembly1_A  TM=8.047E-01  e=1.540E-38  Rhodococcus sp. HI-31
  7v8s-assembly1_B  TM=8.138E-01  e=5.662E-38  Thermocrispum municipale
  7v50-assembly1_A  TM=8.160E-01  e=3.465E-37  Acinetobacter calcoaceticus

Radius of gyration: 35.7 Å; Cα contacts (8 Å, |Δi|>4): 2840; chains: 2; bounding box: 60×120×79 Å

InterPro domains:
  IPR020946 Flavin monooxygenase-like [PF00743] (57-263)
  IPR036188 FAD/NAD(P)-binding domain superfamily [G3DSA:3.50.50.60] (47-309)
  IPR036188 FAD/NAD(P)-binding domain superfamily [G3DSA:3.50.50.60] (379-558)
  IPR036188 FAD/NAD(P)-binding domain superfamily [SSF51905] (54-267)
  IPR036188 FAD/NAD(P)-binding domain superfamily [SSF51905] (198-408)
  IPR036188 FAD/NAD(P)-binding domain superfamily [SSF51905] (347-556)